Protein AF-0000000070459944 (afdb_homodimer)

Nearest PDB structures (foldseek):
  8xma-assembly1_A  TM=6.565E-01  e=1.559E-08  Homo sapiens
  8zsb-assembly1_B  TM=6.027E-01  e=1.308E-08  Homo sapiens
  8xm6-assembly1_A  TM=6.145E-01  e=8.648E-08  Homo sapiens
  8xn1-assembly1_A  TM=6.093E-01  e=4.592E-07  Homo sapiens
  8xn1-assembly1_B  TM=5.824E-01  e=7.445E-07  Homo sapiens

Sequence (886 aa):
MMVHDNHLFSQQREFSISLRTRTLSNNGYGNNHQNTKKEDYDPQKISRNAVVKAIAGNTFITAIKFAAYITSGSATLLAETCHSLIDSLNQGLLYLGIKQSAKTPDQKYQYGYGRARYFYSLVSALGIWWIGSFSVMYNGIQTLIHPPSHHTHPKITDIATGTEHHNVLVPTSDMIEKDSWSYMFLNSFLPDQMVTTMMCHYGLVTPIVLLISFVIDGGVLLSVIKDLREEKPKGMGIFQYMKSIQDPMVLAVLLEDLAACLGVVIAFAGIGMSVYTDNLIYDSVASLAIGGLLGLVSLSLIQLNRNYLIGRSIDSKMEAKIRDILMKRESIEAVYAIQSQWLSPTSFSVTIEVDFNGYYFCKVLKELGYEKEFIKKSKDVKELMKLLNWYTEDVTKAMEREIIDIEDDIRSHIPEATFIELEPSSSMTGFRIVEYMLSDSRKMMVHDNHLFSQQREFSISLRTRTLSNNGYGNNHQNTKKEDYDPQKISRNAVVKAIAGNTFITAIKFAAYITSGSATLLAETCHSLIDSLNQGLLYLGIKQSAKTPDQKYQYGYGRARYFYSLVSALGIWWIGSFSVMYNGIQTLIHPPSHHTHPKITDIATGTEHHNVLVPTSDMIEKDSWSYMFLNSFLPDQMVTTMMCHYGLVTPIVLLISFVIDGGVLLSVIKDLREEKPKGMGIFQYMKSIQDPMVLAVLLEDLAACLGVVIAFAGIGMSVYTDNLIYDSVASLAIGGLLGLVSLSLIQLNRNYLIGRSIDSKMEAKIRDILMKRESIEAVYAIQSQWLSPTSFSVTIEVDFNGYYFCKVLKELGYEKEFIKKSKDVKELMKLLNWYTEDVTKAMEREIIDIEDDIRSHIPEATFIELEPSSSMTGFRIVEYMLSDSRK

Foldseek 3Di:
DPPPVVVVVVPVVCVVVVVVPPVVPDPPPPPPPVCPVPVPPPVLVLLLVLLVLLLVLLVVLLVLLVVLCVVLVAPVSVVVSVVSVLSNVLSVLLNVLSVQQPDDADPVRNVGNQLSNLVSLLVSLVSLQVVPQPVLLVVLVCCLVCVPPPDDQPDPPVVPPPPPPVRPCLDDLVRPPCVDPLVVVVVVPDPNLLSSLCCNVPNSRVLVSLVSSLVSLVVSLVVSLVVQVVVDPPPDDSVRSLVVQLRLSSLLSNLVSVLSNVLSVLQCVQSSVCSVVVNNNSNSVSSNVSSVSSNVSSVVSNVSSVCQSVWHFDDPVLVVVLLVLQVPDPQFDDWDDKDKTASHSLAIEIETETATDLVVLVVVVVVVPLVVVCVVCVVPPVSNVVSVVVSVVVSVVSVVVVQVVSVVSSCVVRVRHPHYHYDYDDPPVPDDVVVVVVVVVVD/DVPPPVVVVVPVVCVVVVVVVPVVPDPPPPPPPVCPVPVPPPVLVLLLVLLVLLLVLLVVLLVLLVVLCVVLVAPVSVVVSVVSVLSNVLSVLLNVLSVQQPDDADPVRNVGNQLSNLVSLLVSLVSLQVVPQPVLLVVLVCCVVCVPPPDDQPDPPVVPDPDPPVRPCLDDLVRPPCPDPLVVVVVVPDPNLLSSLCCNVPNSSVLVSLVVSLVSLVVSLVVSLVVQVVVDPPPDDSVRSLVVQLRLSSLLSNLVSVLSNVLSVLQCVQSSVCSVVVNNNSNSVSSNVSSVSSNVSSVVSNVSSVCQSVWHFDDPVLVVVLLVLQVPDPQFDDKDDKDKTASHSLAIEIETETATDLVVLVVVVVVVPLVVVCVVCVVPPVSNVVSVVVSVVVSVVSVVVVQVVSVVSSCVVRVRHPHYHYDYDDPPVPDDVVVVVVVVVVD

Secondary structure (DSSP, 8-state):
--SGGGSHHHHHHHHHHHHHHHTTS-----------------HHHHHHHHHHHHHHHHHHHHHHHHHHHHHH--HHHHHHHHHHHHHHHHHHHHHHHHHHHTSPP-SS-TT-STTHHHHHHHHHHHHIIIIIIHHHHHHHHHHHHS---------GGGGGS-----------GGG--TTSHHHHHHHTTS-HHHHHHHHHHH-SHHHHHHHHHHHHHHHHHHHHHHHHHHHSPTT--HHHHHHH---HHHHHHHHHHHHHHHHHHHHHHHHHHHHHHT-THHHHHHHHHHHHHHHHHHHHHHHHHHHHHHTPPPPHHHHHHHHHHHHTSTTEEEEEEEEEEEEETTEEEEEEEEEE-HHHHHHHHIIIIIHHHHHHTTT-HHHHHHHHHHHHHHHHHHHHHHHHHHHHHHHHH-TTEEEEEEEE--S-TT--HHHHHHHHHH-/--SGGGSHHHHHHHHHHHHHHHTTS-----------------HHHHHHHHHHHHHHHHHHHHHHHHHHHHHH--HHHHHHHHHHHHHHHHHHHHHHHHHHHTSPP-SS-TT-STTHHHHHHHHHHHHIIIIIIIHHHHHHHHHHHS---------GGGGGS-----------GGG--TTSHHHHHHHTTS-HHHHHHHHHHH-SHHHHHHHHHHHHHHHHHHHHHHHHHHHSPTT--HHHHHHH---HHHHHHHHHHHHHHHHHHHHHHHHHHHHHHT-THHHHHHHHHHHHHHHHHHHHHHHHHHHHHHTPPPPHHHHHHHHHHHHTSTTEEEEEEEEEEEEETTEEEEEEEEEE-HHHHHHHHIIIIIHHHHHHTTT-HHHHHHHHHHHHHHHHHHHHHHHHHHHHHHHHH-TTEEEEEEEE--S-TT--HHHHHHHHHH-

Structure (mmCIF, N/CA/C/O backbone):
data_AF-0000000070459944-model_v1
#
loop_
_entity.id
_entity.type
_entity.pdbx_description
1 polymer 'Cation efflux protein cytoplasmic domain-containing protein'
#
loop_
_atom_site.group_PDB
_atom_site.id
_atom_site.type_symbol
_atom_site.label_atom_id
_atom_site.label_alt_id
_atom_site.label_comp_id
_atom_site.label_asym_id
_atom_site.label_entity_id
_atom_site.label_seq_id
_atom_site.pdbx_PDB_ins_code
_atom_site.Cartn_x
_atom_site.Cartn_y
_atom_site.Cartn_z
_atom_site.occupancy
_atom_site.B_iso_or_equiv
_atom_site.auth_seq_id
_atom_site.auth_comp_id
_atom_site.auth_asym_id
_atom_site.auth_atom_id
_atom_site.pdbx_PDB_model_num
ATOM 1 N N . MET A 1 1 ? -26.281 29.859 -16.625 1 19.86 1 MET A N 1
ATOM 2 C CA . MET A 1 1 ? -25.297 30.719 -16 1 19.86 1 MET A CA 1
ATOM 3 C C . MET A 1 1 ? -24.312 29.906 -15.172 1 19.86 1 MET A C 1
ATOM 5 O O . MET A 1 1 ? -23.484 30.453 -14.453 1 19.86 1 MET A O 1
ATOM 9 N N . MET A 1 2 ? -24.547 28.562 -15.016 1 21.14 2 MET A N 1
ATOM 10 C CA . MET A 1 2 ? -24 27.531 -14.141 1 21.14 2 MET A CA 1
ATOM 11 C C . MET A 1 2 ? -22.594 27.125 -14.594 1 21.14 2 MET A C 1
ATOM 13 O O . MET A 1 2 ? -21.922 26.359 -13.906 1 21.14 2 MET A O 1
ATOM 17 N N . VAL A 1 3 ? -22.297 27.281 -15.914 1 27.62 3 VAL A N 1
ATOM 18 C CA . VAL A 1 3 ? -21.125 26.734 -16.578 1 27.62 3 VAL A CA 1
ATOM 19 C C . VAL A 1 3 ? -19.875 27.5 -16.141 1 27.62 3 VAL A C 1
ATOM 21 O O . VAL A 1 3 ? -18.75 27.062 -16.375 1 27.62 3 VAL A O 1
ATOM 24 N N . HIS A 1 4 ? -20.078 28.766 -15.734 1 25.3 4 HIS A N 1
ATOM 25 C CA . HIS A 1 4 ? -18.906 29.641 -15.648 1 25.3 4 HIS A CA 1
ATOM 26 C C . HIS A 1 4 ? -18.062 29.312 -14.43 1 25.3 4 HIS A C 1
ATOM 28 O O . HIS A 1 4 ? -17.016 29.938 -14.211 1 25.3 4 HIS A O 1
ATOM 34 N N . ASP A 1 5 ? -18.641 28.641 -13.414 1 27.16 5 ASP A N 1
ATOM 35 C CA . ASP A 1 5 ? -17.969 28.609 -12.125 1 27.16 5 ASP A CA 1
ATOM 36 C C . ASP A 1 5 ? -16.812 27.594 -12.141 1 27.16 5 ASP A C 1
ATOM 38 O O . ASP A 1 5 ? -16.125 27.422 -11.133 1 27.16 5 ASP A O 1
ATOM 42 N N . ASN A 1 6 ? -16.766 26.797 -13.219 1 29.42 6 ASN A N 1
ATOM 43 C CA . ASN A 1 6 ? -15.773 25.734 -13.219 1 29.42 6 ASN A CA 1
ATOM 44 C C . ASN A 1 6 ? -14.367 26.266 -13.469 1 29.42 6 ASN A C 1
ATOM 46 O O . ASN A 1 6 ? -13.383 25.531 -13.359 1 29.42 6 ASN A O 1
ATOM 50 N N . HIS A 1 7 ? -14.273 27.5 -14.242 1 29.95 7 HIS A N 1
ATOM 51 C CA . HIS A 1 7 ? -12.969 27.938 -14.727 1 29.95 7 HIS A CA 1
ATOM 52 C C . HIS A 1 7 ? -12.102 28.469 -13.578 1 29.95 7 HIS A C 1
ATOM 54 O O . HIS A 1 7 ? -10.875 28.5 -13.688 1 29.95 7 HIS A O 1
ATOM 60 N N . LEU A 1 8 ? -12.766 29.156 -12.57 1 27.73 8 LEU A N 1
ATOM 61 C CA . LEU A 1 8 ? -11.953 29.844 -11.57 1 27.73 8 LEU A CA 1
ATOM 62 C C . LEU A 1 8 ? -11.164 28.844 -10.734 1 27.73 8 LEU A C 1
ATOM 64 O O . LEU A 1 8 ? -10.086 29.156 -10.227 1 27.73 8 LEU A O 1
ATOM 68 N N . PHE A 1 9 ? -11.734 27.641 -10.602 1 29.16 9 PHE A N 1
ATOM 69 C CA . PHE A 1 9 ? -11.047 26.688 -9.734 1 29.16 9 PHE A CA 1
ATOM 70 C C . PHE A 1 9 ? -9.781 26.156 -10.398 1 29.16 9 PHE A C 1
ATOM 72 O O . PHE A 1 9 ? -8.859 25.703 -9.711 1 29.16 9 PHE A O 1
ATOM 79 N N . SER A 1 10 ? -9.719 26.141 -11.75 1 31 10 SER A N 1
ATOM 80 C CA . SER A 1 10 ? -8.531 25.625 -12.422 1 31 10 SER A CA 1
ATOM 81 C C . SER A 1 10 ? -7.336 26.547 -12.234 1 31 10 SER A C 1
ATOM 83 O O . SER A 1 10 ? -6.207 26.078 -12.055 1 31 10 SER A O 1
ATOM 85 N N . GLN A 1 11 ? -7.527 27.906 -12.297 1 28.39 11 GLN A N 1
ATOM 86 C CA . GLN A 1 11 ? -6.41 28.844 -12.344 1 28.39 11 GLN A CA 1
ATOM 87 C C . GLN A 1 11 ? -5.707 28.938 -10.992 1 28.39 11 GLN A C 1
ATOM 89 O O . GLN A 1 11 ? -4.484 29.094 -10.93 1 28.39 11 GLN A O 1
ATOM 94 N N . GLN A 1 12 ? -6.477 28.891 -9.914 1 28.33 12 GLN A N 1
ATOM 95 C CA . GLN A 1 12 ? -5.863 29.25 -8.641 1 28.33 12 GLN A CA 1
ATOM 96 C C . GLN A 1 12 ? -4.949 28.125 -8.141 1 28.33 12 GLN A C 1
ATOM 98 O O . GLN A 1 12 ? -4.055 28.375 -7.332 1 28.33 12 GLN A O 1
ATOM 103 N N . ARG A 1 13 ? -5.156 26.875 -8.516 1 30.41 13 ARG A N 1
ATOM 104 C CA . ARG A 1 13 ? -4.246 25.828 -8.086 1 30.41 13 ARG A CA 1
ATOM 105 C C . ARG A 1 13 ? -2.904 25.938 -8.797 1 30.41 13 ARG A C 1
ATOM 107 O O . ARG A 1 13 ? -1.924 25.312 -8.383 1 30.41 13 ARG A O 1
ATOM 114 N N . GLU A 1 14 ? -2.854 26.547 -10.062 1 32.06 14 GLU A N 1
ATOM 115 C CA . GLU A 1 14 ? -1.56 26.781 -10.695 1 32.06 14 GLU A CA 1
ATOM 116 C C . GLU A 1 14 ? -0.684 27.703 -9.844 1 32.06 14 GLU A C 1
ATOM 118 O O . GLU A 1 14 ? 0.545 27.625 -9.914 1 32.06 14 GLU A O 1
ATOM 123 N N . PHE A 1 15 ? -1.312 28.578 -9.055 1 27.95 15 PHE A N 1
ATOM 124 C CA . PHE A 1 15 ? -0.529 29.594 -8.352 1 27.95 15 PHE A CA 1
ATOM 125 C C . PHE A 1 15 ? 0.264 28.969 -7.215 1 27.95 15 PHE A C 1
ATOM 127 O O . PHE A 1 15 ? 1.421 29.328 -6.984 1 27.95 15 PHE A O 1
ATOM 134 N N . SER A 1 16 ? -0.331 28.078 -6.43 1 31.31 16 SER A N 1
ATOM 135 C CA . SER A 1 16 ? 0.469 27.641 -5.297 1 31.31 16 SER A CA 1
ATOM 136 C C . SER A 1 16 ? 1.601 26.719 -5.742 1 31.31 16 SER A C 1
ATOM 138 O O . SER A 1 16 ? 2.67 26.703 -5.133 1 31.31 16 SER A O 1
ATOM 140 N N . ILE A 1 17 ? 1.419 25.859 -6.738 1 32.84 17 ILE A N 1
ATOM 141 C CA . ILE A 1 17 ? 2.551 25.109 -7.254 1 32.84 17 ILE A CA 1
ATOM 142 C C . ILE A 1 17 ? 3.479 26.031 -8.039 1 32.84 17 ILE A C 1
ATOM 144 O O . ILE A 1 17 ? 4.699 25.859 -8.016 1 32.84 17 ILE A O 1
ATOM 148 N N . SER A 1 18 ? 2.982 27.031 -8.742 1 31.36 18 SER A N 1
ATOM 149 C CA . SER A 1 18 ? 3.824 27.953 -9.5 1 31.36 18 SER A CA 1
ATOM 150 C C . SER A 1 18 ? 4.656 28.828 -8.57 1 31.36 18 SER A C 1
ATOM 152 O O . SER A 1 18 ? 5.691 29.375 -8.977 1 31.36 18 SER A O 1
ATOM 154 N N . LEU A 1 19 ? 4.141 29.219 -7.441 1 30.38 19 LEU A N 1
ATOM 155 C CA . LEU A 1 19 ? 5.004 30.016 -6.582 1 30.38 19 LEU A CA 1
ATOM 156 C C . LEU A 1 19 ? 6.242 29.234 -6.164 1 30.38 19 LEU A C 1
ATOM 158 O O . LEU A 1 19 ? 7.281 29.828 -5.863 1 30.38 19 LEU A O 1
ATOM 162 N N . ARG A 1 20 ? 6.125 27.922 -6.09 1 31.5 20 ARG A N 1
ATOM 163 C CA . ARG A 1 20 ? 7.32 27.172 -5.73 1 31.5 20 ARG A CA 1
ATOM 164 C C . ARG A 1 20 ? 8.367 27.234 -6.84 1 31.5 20 ARG A C 1
ATOM 166 O O . ARG A 1 20 ? 9.57 27.25 -6.566 1 31.5 20 ARG A O 1
ATOM 173 N N . THR A 1 21 ? 7.922 27.359 -8.102 1 31.36 21 THR A N 1
ATOM 174 C CA . THR A 1 21 ? 8.945 27.359 -9.141 1 31.36 21 THR A CA 1
ATOM 175 C C . THR A 1 21 ? 9.547 28.766 -9.297 1 31.36 21 THR A C 1
ATOM 177 O O . THR A 1 21 ? 10.633 28.906 -9.859 1 31.36 21 THR A O 1
ATOM 180 N N . ARG A 1 22 ? 8.852 29.844 -8.977 1 28.94 22 ARG A N 1
ATOM 181 C CA . ARG A 1 22 ? 9.406 31.109 -9.438 1 28.94 22 ARG A CA 1
ATOM 182 C C . ARG A 1 22 ? 10.656 31.484 -8.641 1 28.94 22 ARG A C 1
ATOM 184 O O . ARG A 1 22 ? 11.523 32.188 -9.141 1 28.94 22 ARG A O 1
ATOM 191 N N . THR A 1 23 ? 10.734 31.297 -7.367 1 30.59 23 THR A N 1
ATOM 192 C CA . THR A 1 23 ? 11.828 32 -6.711 1 30.59 23 THR A CA 1
ATOM 193 C C . THR A 1 23 ? 13.172 31.469 -7.168 1 30.59 23 THR A C 1
ATOM 195 O O . THR A 1 23 ? 14.219 32 -6.809 1 30.59 23 THR A O 1
ATOM 198 N N . LEU A 1 24 ? 13.266 30.312 -7.867 1 27.73 24 LEU A N 1
ATOM 199 C CA . LEU A 1 24 ? 14.625 29.891 -8.172 1 27.73 24 LEU A CA 1
ATOM 200 C C . LEU A 1 24 ? 15.203 30.719 -9.32 1 27.73 24 LEU A C 1
ATOM 202 O O . LEU A 1 24 ? 16.344 30.5 -9.727 1 27.73 24 LEU A O 1
ATOM 206 N N . SER A 1 25 ? 14.422 31.5 -10.117 1 25.2 25 SER A N 1
ATOM 207 C CA . SER A 1 25 ? 15.062 31.891 -11.367 1 25.2 25 SER A CA 1
ATOM 208 C C . SER A 1 25 ? 16.047 33.031 -11.148 1 25.2 25 SER A C 1
ATOM 210 O O . SER A 1 25 ? 17.094 33.094 -11.812 1 25.2 25 SER A O 1
ATOM 212 N N . ASN A 1 26 ? 15.758 34.188 -10.5 1 23.97 26 ASN A N 1
ATOM 213 C CA . ASN A 1 26 ? 16.312 35.406 -11.047 1 23.97 26 ASN A CA 1
ATOM 214 C C . ASN A 1 26 ? 17.75 35.625 -10.586 1 23.97 26 ASN A C 1
ATOM 216 O O . ASN A 1 26 ? 18.375 36.656 -10.93 1 23.97 26 ASN A O 1
ATOM 220 N N . ASN A 1 27 ? 18.188 35.438 -9.367 1 24.12 27 ASN A N 1
ATOM 221 C CA . ASN A 1 27 ? 19.375 36.219 -9.07 1 24.12 27 ASN A CA 1
ATOM 222 C C . ASN A 1 27 ? 20.578 35.781 -9.898 1 24.12 27 ASN A C 1
ATOM 224 O O . ASN A 1 27 ? 21.047 34.656 -9.734 1 24.12 27 ASN A O 1
ATOM 228 N N . GLY A 1 28 ? 20.766 36.25 -11.172 1 24.28 28 GLY A N 1
ATOM 229 C CA . GLY A 1 28 ? 21.828 36.188 -12.148 1 24.28 28 GLY A CA 1
ATOM 230 C C . GLY A 1 28 ? 23.172 36.656 -11.609 1 24.28 28 GLY A C 1
ATOM 231 O O . GLY A 1 28 ? 24.078 36.969 -12.383 1 24.28 28 GLY A O 1
ATOM 232 N N . TYR A 1 29 ? 23.422 37.125 -10.383 1 26.8 29 TYR A N 1
ATOM 233 C CA . TYR A 1 29 ? 24.812 37.562 -10.266 1 26.8 29 TYR A CA 1
ATOM 234 C C . TYR A 1 29 ? 25.766 36.469 -10.703 1 26.8 29 TYR A C 1
ATOM 236 O O . TYR A 1 29 ? 25.531 35.281 -10.43 1 26.8 29 TYR A O 1
ATOM 244 N N . GLY A 1 30 ? 26.625 36.75 -11.789 1 26.31 30 GLY A N 1
ATOM 245 C CA . GLY A 1 30 ? 27.656 36.094 -12.586 1 26.31 30 GLY A CA 1
ATOM 246 C C . GLY A 1 30 ? 28.766 35.469 -11.742 1 26.31 30 GLY A C 1
ATOM 247 O O . GLY A 1 30 ? 29.844 35.188 -12.25 1 26.31 30 GLY A O 1
ATOM 248 N N . ASN A 1 31 ? 28.891 35.688 -10.414 1 25.23 31 ASN A N 1
ATOM 249 C CA . ASN A 1 31 ? 30.172 35.156 -9.984 1 25.23 31 ASN A CA 1
ATOM 250 C C . ASN A 1 31 ? 30.344 33.719 -10.438 1 25.23 31 ASN A C 1
ATOM 252 O O . ASN A 1 31 ? 29.375 32.938 -10.453 1 25.23 31 ASN A O 1
ATOM 256 N N . ASN A 1 32 ? 31.344 33.469 -11.336 1 26.55 32 ASN A N 1
ATOM 257 C CA . ASN A 1 32 ? 31.969 32.281 -11.914 1 26.55 32 ASN A CA 1
ATOM 258 C C . ASN A 1 32 ? 32.156 31.172 -10.883 1 26.55 32 ASN A C 1
ATOM 260 O O . ASN A 1 32 ? 33.25 30.922 -10.414 1 26.55 32 ASN A O 1
ATOM 264 N N . HIS A 1 33 ? 31.703 31.344 -9.648 1 26.98 33 HIS A N 1
ATOM 265 C CA . HIS A 1 33 ? 32.094 30.125 -8.922 1 26.98 33 HIS A CA 1
ATOM 266 C C . HIS A 1 33 ? 31.719 28.875 -9.711 1 26.98 33 HIS A C 1
ATOM 268 O O . HIS A 1 33 ? 30.672 28.844 -10.383 1 26.98 33 HIS A O 1
ATOM 274 N N . GLN A 1 34 ? 32.812 28.188 -10.203 1 27.5 34 GLN A N 1
ATOM 275 C CA . GLN A 1 34 ? 32.75 26.828 -10.742 1 27.5 34 GLN A CA 1
ATOM 276 C C . GLN A 1 34 ? 31.609 26.031 -10.109 1 27.5 34 GLN A C 1
ATOM 278 O O . GLN A 1 34 ? 31.578 25.844 -8.898 1 27.5 34 GLN A O 1
ATOM 283 N N . ASN A 1 35 ? 30.469 26.328 -10.523 1 28.33 35 ASN A N 1
ATOM 284 C CA . ASN A 1 35 ? 29.281 25.5 -10.297 1 28.33 35 ASN A CA 1
ATOM 285 C C . ASN A 1 35 ? 29.641 24.016 -10.367 1 28.33 35 ASN A C 1
ATOM 287 O O . ASN A 1 35 ? 29.734 23.438 -11.453 1 28.33 35 ASN A O 1
ATOM 291 N N . THR A 1 36 ? 30.797 23.641 -9.672 1 28.89 36 THR A N 1
ATOM 292 C CA . THR A 1 36 ? 30.828 22.188 -9.555 1 28.89 36 THR A CA 1
ATOM 293 C C . THR A 1 36 ? 29.422 21.609 -9.43 1 28.89 36 THR A C 1
ATOM 295 O O . THR A 1 36 ? 28.688 21.953 -8.508 1 28.89 36 THR A O 1
ATOM 298 N N . LYS A 1 37 ? 28.875 21.531 -10.5 1 31.86 37 LYS A N 1
ATOM 299 C CA . LYS A 1 37 ? 27.641 20.781 -10.648 1 31.86 37 LYS A CA 1
ATOM 300 C C . LYS A 1 37 ? 27.516 19.688 -9.602 1 31.86 37 LYS A C 1
ATOM 302 O O . LYS A 1 37 ? 28.141 18.625 -9.727 1 31.86 37 LYS A O 1
ATOM 307 N N . LYS A 1 38 ? 27.688 20.016 -8.336 1 33.84 38 LYS A N 1
ATOM 308 C CA . LYS A 1 38 ? 27.234 18.953 -7.438 1 33.84 38 LYS A CA 1
ATOM 309 C C . LYS A 1 38 ? 26.109 18.141 -8.062 1 33.84 38 LYS A C 1
ATOM 311 O O . LYS A 1 38 ? 25.031 18.688 -8.352 1 33.84 38 LYS A O 1
ATOM 316 N N . GLU A 1 39 ? 26.375 17.281 -8.922 1 38.75 39 GLU A N 1
ATOM 317 C CA . GLU A 1 39 ? 25.438 16.297 -9.453 1 38.75 39 GLU A CA 1
ATOM 318 C C . GLU A 1 39 ? 24.375 15.922 -8.422 1 38.75 39 GLU A C 1
ATOM 320 O O . GLU A 1 39 ? 24.688 15.398 -7.355 1 38.75 39 GLU A O 1
ATOM 325 N N . ASP A 1 40 ? 23.375 16.703 -8.188 1 41.5 40 ASP A N 1
ATOM 326 C CA . ASP A 1 40 ? 22.203 16.594 -7.336 1 41.5 40 ASP A CA 1
ATOM 327 C C . ASP A 1 40 ? 21.781 15.125 -7.168 1 41.5 40 ASP A C 1
ATOM 329 O O . ASP A 1 40 ? 21.719 14.375 -8.141 1 41.5 40 ASP A O 1
ATOM 333 N N . TYR A 1 41 ? 22.188 14.523 -6.16 1 48.19 41 TYR A N 1
ATOM 334 C CA . TYR A 1 41 ? 21.719 13.219 -5.699 1 48.19 41 TYR A CA 1
ATOM 335 C C . TYR A 1 41 ? 20.266 12.992 -6.07 1 48.19 41 TYR A C 1
ATOM 337 O O . TYR A 1 41 ? 19.375 13.711 -5.602 1 48.19 41 TYR A O 1
ATOM 345 N N . ASP A 1 42 ? 20.016 12.586 -7.336 1 61.69 42 ASP A N 1
ATOM 346 C CA . ASP A 1 42 ? 18.625 12.234 -7.676 1 61.69 42 ASP A CA 1
ATOM 347 C C . ASP A 1 42 ? 18.359 10.766 -7.391 1 61.69 42 ASP A C 1
ATOM 349 O O . ASP A 1 42 ? 18.719 9.891 -8.188 1 61.69 42 ASP A O 1
ATOM 353 N N . PRO A 1 43 ? 18.031 10.477 -6.184 1 64.25 43 PRO A N 1
ATOM 354 C CA . PRO A 1 43 ? 17.734 9.094 -5.816 1 64.25 43 PRO A CA 1
ATOM 355 C C . PRO A 1 43 ? 16.875 8.375 -6.855 1 64.25 43 PRO A C 1
ATOM 357 O O . PRO A 1 43 ? 16.984 7.164 -7.031 1 64.25 43 PRO A O 1
ATOM 360 N N . GLN A 1 44 ? 16.219 9.109 -7.625 1 75.38 44 GLN A N 1
ATOM 361 C CA . GLN A 1 44 ? 15.383 8.492 -8.656 1 75.38 44 GLN A CA 1
ATOM 362 C C . GLN A 1 44 ? 16.234 7.984 -9.812 1 75.38 44 GLN A C 1
ATOM 364 O O . GLN A 1 44 ? 15.898 6.98 -10.445 1 75.38 44 GLN A O 1
ATOM 369 N N . LYS A 1 45 ? 17.406 8.609 -9.953 1 80.62 45 LYS A N 1
ATOM 370 C CA . LYS A 1 45 ? 18.281 8.234 -11.055 1 80.62 45 LYS A CA 1
ATOM 371 C C . LYS A 1 45 ? 19 6.914 -10.758 1 80.62 45 LYS A C 1
ATOM 373 O O . LYS A 1 45 ? 19.156 6.078 -11.648 1 80.62 45 LYS A O 1
ATOM 378 N N . ILE A 1 46 ? 19.312 6.699 -9.594 1 81.69 46 ILE A N 1
ATOM 379 C CA . ILE A 1 46 ? 20.016 5.48 -9.203 1 81.69 46 ILE A CA 1
ATOM 380 C C . ILE A 1 46 ? 19.078 4.277 -9.375 1 81.69 46 ILE A C 1
ATOM 382 O O . ILE A 1 46 ? 19.5 3.244 -9.906 1 81.69 46 ILE A O 1
ATOM 386 N N . SER A 1 47 ? 17.891 4.426 -8.945 1 88.69 47 SER A N 1
ATOM 387 C CA . SER A 1 47 ? 16.922 3.346 -9.07 1 88.69 47 SER A CA 1
ATOM 388 C C . SER A 1 47 ? 16.625 3.029 -10.531 1 88.69 47 SER A C 1
ATOM 390 O O . SER A 1 47 ? 16.609 1.861 -10.93 1 88.69 47 SER A O 1
ATOM 392 N N . ARG A 1 48 ? 16.484 4.055 -11.281 1 91.44 48 ARG A N 1
ATOM 393 C CA . ARG A 1 48 ? 16.203 3.873 -12.695 1 91.44 48 ARG A CA 1
ATOM 394 C C . ARG A 1 48 ? 17.375 3.186 -13.406 1 91.44 48 ARG A C 1
ATOM 396 O O . ARG A 1 48 ? 17.172 2.252 -14.188 1 91.44 48 ARG A O 1
ATOM 403 N N . ASN A 1 49 ? 18.531 3.574 -13.141 1 92.38 49 ASN A N 1
ATOM 404 C CA . ASN A 1 49 ? 19.719 2.988 -13.758 1 92.38 49 ASN A CA 1
ATOM 405 C C . ASN A 1 49 ? 19.875 1.517 -13.391 1 92.38 49 ASN A C 1
ATOM 407 O O . ASN A 1 49 ? 20.203 0.688 -14.242 1 92.38 49 ASN A O 1
ATOM 411 N N . ALA A 1 50 ? 19.719 1.283 -12.148 1 92.81 50 ALA A N 1
ATOM 412 C CA . ALA A 1 50 ? 19.828 -0.097 -11.68 1 92.81 50 ALA A CA 1
ATOM 413 C C . ALA A 1 50 ? 18.828 -1.003 -12.398 1 92.81 50 ALA A C 1
ATOM 415 O O . ALA A 1 50 ? 19.188 -2.076 -12.883 1 92.81 50 ALA A O 1
ATOM 416 N N . VAL A 1 51 ? 17.609 -0.572 -12.539 1 94.81 51 VAL A N 1
ATOM 417 C CA . VAL A 1 51 ? 16.547 -1.375 -13.133 1 94.81 51 VAL A CA 1
ATOM 418 C C . VAL A 1 51 ? 16.781 -1.521 -14.633 1 94.81 51 VAL A C 1
ATOM 420 O O . VAL A 1 51 ? 16.594 -2.6 -15.195 1 94.81 51 VAL A O 1
ATOM 423 N N . VAL A 1 52 ? 17.25 -0.503 -15.25 1 95.44 52 VAL A N 1
ATOM 424 C CA . VAL A 1 52 ? 17.5 -0.543 -16.688 1 95.44 52 VAL A CA 1
ATOM 425 C C . VAL A 1 52 ? 18.641 -1.514 -16.984 1 95.44 52 VAL A C 1
ATOM 427 O O . VAL A 1 52 ? 18.562 -2.287 -17.953 1 95.44 52 VAL A O 1
ATOM 430 N N . LYS A 1 53 ? 19.656 -1.448 -16.234 1 95 53 LYS A N 1
ATOM 431 C CA . LYS A 1 53 ? 20.75 -2.404 -16.375 1 95 53 LYS A CA 1
ATOM 432 C C . LYS A 1 53 ? 20.266 -3.836 -16.203 1 95 53 LYS A C 1
ATOM 434 O O . LYS A 1 53 ? 20.656 -4.734 -16.953 1 95 53 LYS A O 1
ATOM 439 N N . ALA A 1 54 ? 19.453 -3.996 -15.211 1 94.69 54 ALA A N 1
ATOM 440 C CA . ALA A 1 54 ? 18.906 -5.32 -14.938 1 94.69 54 ALA A CA 1
ATOM 441 C C . ALA A 1 54 ? 18.031 -5.801 -16.094 1 94.69 54 ALA A C 1
ATOM 443 O O . ALA A 1 54 ? 18.094 -6.977 -16.469 1 94.69 54 ALA A O 1
ATOM 444 N N . ILE A 1 55 ? 17.234 -4.918 -16.656 1 95 55 ILE A N 1
ATOM 445 C CA . ILE A 1 55 ? 16.391 -5.262 -17.797 1 95 55 ILE A CA 1
ATOM 446 C C . ILE A 1 55 ? 17.266 -5.668 -18.984 1 95 55 ILE A C 1
ATOM 448 O O . ILE A 1 55 ? 17 -6.672 -19.656 1 95 55 ILE A O 1
ATOM 452 N N . ALA A 1 56 ? 18.266 -4.934 -19.234 1 95.06 56 ALA A N 1
ATOM 453 C CA . ALA A 1 56 ? 19.172 -5.23 -20.344 1 95.06 56 ALA A CA 1
ATOM 454 C C . ALA A 1 56 ? 19.844 -6.598 -20.156 1 95.06 56 ALA A C 1
ATOM 456 O O . ALA A 1 56 ? 19.875 -7.402 -21.078 1 95.06 56 ALA A O 1
ATOM 457 N N . GLY A 1 57 ? 20.359 -6.766 -19 1 94.38 57 GLY A N 1
ATOM 458 C CA . GLY A 1 57 ? 21 -8.047 -18.719 1 94.38 57 GLY A CA 1
ATOM 459 C C . GLY A 1 57 ? 20.047 -9.219 -18.859 1 94.38 57 GLY A C 1
ATOM 460 O O . GLY A 1 57 ? 20.375 -10.203 -19.531 1 94.38 57 GLY A O 1
ATOM 461 N N . ASN A 1 58 ? 18.859 -9.125 -18.297 1 93.56 58 ASN A N 1
ATOM 462 C CA . ASN A 1 58 ? 17.891 -10.211 -18.328 1 93.56 58 ASN A CA 1
ATOM 463 C C . ASN A 1 58 ? 17.375 -10.445 -19.75 1 93.56 58 ASN A C 1
ATOM 465 O O . ASN A 1 58 ? 17.078 -11.578 -20.125 1 93.56 58 ASN A O 1
ATOM 469 N N . THR A 1 59 ? 17.203 -9.422 -20.438 1 93.69 59 THR A N 1
ATOM 470 C CA . THR A 1 59 ? 16.766 -9.555 -21.828 1 93.69 59 THR A CA 1
ATOM 471 C C . THR A 1 59 ? 17.812 -10.281 -22.656 1 93.69 59 THR A C 1
ATOM 473 O O . THR A 1 59 ? 17.469 -11.133 -23.484 1 93.69 59 THR A O 1
ATOM 476 N N . PHE A 1 60 ? 19.047 -9.93 -22.438 1 94.06 60 PHE A N 1
ATOM 477 C CA . PHE A 1 60 ? 20.125 -10.594 -23.156 1 94.06 60 PHE A CA 1
ATOM 478 C C . PHE A 1 60 ? 20.188 -12.078 -22.797 1 94.06 60 PHE A C 1
ATOM 480 O O . PHE A 1 60 ? 20.344 -12.922 -23.688 1 94.06 60 PHE A O 1
ATOM 487 N N . ILE A 1 61 ? 20.031 -12.359 -21.578 1 92.38 61 ILE A N 1
ATOM 488 C CA . ILE A 1 61 ? 20.047 -13.75 -21.125 1 92.38 61 ILE A CA 1
ATOM 489 C C . ILE A 1 61 ? 18.891 -14.516 -21.766 1 92.38 61 ILE A C 1
ATOM 491 O O . ILE A 1 61 ? 19.062 -15.633 -22.25 1 92.38 61 ILE A O 1
ATOM 495 N N . THR A 1 62 ? 17.75 -13.914 -21.734 1 92.94 62 THR A N 1
ATOM 496 C CA . THR A 1 62 ? 16.578 -14.539 -22.328 1 92.94 62 THR A CA 1
ATOM 497 C C . THR A 1 62 ? 16.797 -14.82 -23.812 1 92.94 62 THR A C 1
ATOM 499 O O . THR A 1 62 ? 16.438 -15.891 -24.312 1 92.94 62 THR A O 1
ATOM 502 N N . ALA A 1 63 ? 17.422 -13.938 -24.484 1 92.88 63 ALA A N 1
ATOM 503 C CA . ALA A 1 63 ? 17.703 -14.094 -25.906 1 92.88 63 ALA A CA 1
ATOM 504 C C . ALA A 1 63 ? 18.672 -15.242 -26.156 1 92.88 63 ALA A C 1
ATOM 506 O O . ALA A 1 63 ? 18.484 -16.031 -27.078 1 92.88 63 ALA A O 1
ATOM 507 N N . ILE A 1 64 ? 19.641 -15.328 -25.359 1 90.31 64 ILE A N 1
ATOM 508 C CA . ILE A 1 64 ? 20.656 -16.375 -25.5 1 90.31 64 ILE A CA 1
ATOM 509 C C . ILE A 1 64 ? 20.031 -17.734 -25.219 1 90.31 64 ILE A C 1
ATOM 511 O O . ILE A 1 64 ? 20.25 -18.703 -25.969 1 90.31 64 ILE A O 1
ATOM 515 N N . LYS A 1 65 ? 19.25 -17.797 -24.156 1 86.69 65 LYS A N 1
ATOM 516 C CA . LYS A 1 65 ? 18.578 -19.047 -23.828 1 86.69 65 LYS A CA 1
ATOM 517 C C . LYS A 1 65 ? 17.594 -19.453 -24.922 1 86.69 65 LYS A C 1
ATOM 519 O O . LYS A 1 65 ? 17.438 -20.641 -25.219 1 86.69 65 LYS A O 1
ATOM 524 N N . PHE A 1 66 ? 16.953 -18.453 -25.438 1 90.06 66 PHE A N 1
ATOM 525 C CA . PHE A 1 66 ? 16.016 -18.719 -26.516 1 90.06 66 PHE A CA 1
ATOM 526 C C . PHE A 1 66 ? 16.734 -19.234 -27.75 1 90.06 66 PHE A C 1
ATOM 528 O O . PHE A 1 66 ? 16.25 -20.172 -28.391 1 90.06 66 PHE A O 1
ATOM 535 N N . ALA A 1 67 ? 17.844 -18.688 -28.109 1 87.75 67 ALA A N 1
ATOM 536 C CA . ALA A 1 67 ? 18.656 -19.141 -29.234 1 87.75 67 ALA A CA 1
ATOM 537 C C . ALA A 1 67 ? 19.141 -20.562 -29 1 87.75 67 ALA A C 1
ATOM 539 O O . ALA A 1 67 ? 19.141 -21.391 -29.922 1 87.75 67 ALA A O 1
ATOM 540 N N . ALA A 1 68 ? 19.562 -20.797 -27.766 1 81.69 68 ALA A N 1
ATOM 541 C CA . ALA A 1 68 ? 20.031 -22.141 -27.438 1 81.69 68 ALA A CA 1
ATOM 542 C C . ALA A 1 68 ? 18.891 -23.156 -27.547 1 81.69 68 ALA A C 1
ATOM 544 O O . ALA A 1 68 ? 19.109 -24.297 -27.969 1 81.69 68 ALA A O 1
ATOM 545 N N . TYR A 1 69 ? 17.688 -22.797 -27.172 1 82.81 69 TYR A N 1
ATOM 546 C CA . TYR A 1 69 ? 16.516 -23.656 -27.281 1 82.81 69 TYR A CA 1
ATOM 547 C C . TYR A 1 69 ? 16.203 -23.984 -28.734 1 82.81 69 TYR A C 1
ATOM 549 O O . TYR A 1 69 ? 15.914 -25.141 -29.062 1 82.81 69 TYR A O 1
ATOM 557 N N . ILE A 1 70 ? 16.281 -22.984 -29.641 1 82.94 70 ILE A N 1
ATOM 558 C CA . ILE A 1 70 ? 15.945 -23.172 -31.047 1 82.94 70 ILE A CA 1
ATOM 559 C C . ILE A 1 70 ? 16.953 -24.125 -31.688 1 82.94 70 ILE A C 1
ATOM 561 O O . ILE A 1 70 ? 16.594 -24.938 -32.562 1 82.94 70 ILE A O 1
ATOM 565 N N . THR A 1 71 ? 18.125 -24.109 -31.203 1 75.69 71 THR A N 1
ATOM 566 C CA . THR A 1 71 ? 19.172 -24.938 -31.797 1 75.69 71 THR A CA 1
ATOM 567 C C . THR A 1 71 ? 19.172 -26.328 -31.203 1 75.69 71 THR A C 1
ATOM 569 O O . THR A 1 71 ? 19.422 -27.312 -31.906 1 75.69 71 THR A O 1
ATOM 572 N N . SER A 1 72 ? 18.812 -26.391 -29.953 1 69.31 72 SER A N 1
ATOM 573 C CA . SER A 1 72 ? 18.906 -27.688 -29.281 1 69.31 72 SER A CA 1
ATOM 574 C C . SER A 1 72 ? 17.562 -28.391 -29.281 1 69.31 72 SER A C 1
ATOM 576 O O . SER A 1 72 ? 17.5 -29.625 -29.203 1 69.31 72 SER A O 1
ATOM 578 N N . GLY A 1 73 ? 16.453 -27.609 -29.266 1 65.12 73 GLY A N 1
ATOM 579 C CA . GLY A 1 73 ? 15.125 -28.188 -29.172 1 65.12 73 GLY A CA 1
ATOM 580 C C . GLY A 1 73 ? 14.836 -28.828 -27.828 1 65.12 73 GLY A C 1
ATOM 581 O O . GLY A 1 73 ? 13.906 -29.625 -27.703 1 65.12 73 GLY A O 1
ATOM 582 N N . SER A 1 74 ? 15.656 -28.609 -26.859 1 66.94 74 SER A N 1
ATOM 583 C CA . SER A 1 74 ? 15.539 -29.234 -25.547 1 66.94 74 SER A CA 1
ATOM 584 C C . SER A 1 74 ? 14.406 -28.594 -24.734 1 66.94 74 SER A C 1
ATOM 586 O O . SER A 1 74 ? 14.305 -27.375 -24.656 1 66.94 74 SER A O 1
ATOM 588 N N . ALA A 1 75 ? 13.523 -29.453 -24.188 1 65.81 75 ALA A N 1
ATOM 589 C CA . ALA A 1 75 ? 12.438 -28.984 -23.328 1 65.81 75 ALA A CA 1
ATOM 590 C C . ALA A 1 75 ? 12.977 -28.281 -22.094 1 65.81 75 ALA A C 1
ATOM 592 O O . ALA A 1 75 ? 12.359 -27.328 -21.594 1 65.81 75 ALA A O 1
ATOM 593 N N . THR A 1 76 ? 14.039 -28.781 -21.688 1 68.12 76 THR A N 1
ATOM 594 C CA . THR A 1 76 ? 14.672 -28.156 -20.531 1 68.12 76 THR A CA 1
ATOM 595 C C . THR A 1 76 ? 15.078 -26.719 -20.828 1 68.12 76 THR A C 1
ATOM 597 O O . THR A 1 76 ? 14.867 -25.828 -20.016 1 68.12 76 THR A O 1
ATOM 600 N N . LEU A 1 77 ? 15.594 -26.547 -22.016 1 75 77 LEU A N 1
ATOM 601 C CA . LEU A 1 77 ? 16.031 -25.219 -22.391 1 75 77 LEU A CA 1
ATOM 602 C C . LEU A 1 77 ? 14.836 -24.297 -22.609 1 75 77 LEU A C 1
ATOM 604 O O . LEU A 1 77 ? 14.914 -23.094 -22.359 1 75 77 LEU A O 1
ATOM 608 N N . LEU A 1 78 ? 13.789 -24.781 -23.047 1 77.94 78 LEU A N 1
ATOM 609 C CA . LEU A 1 78 ? 12.578 -23.984 -23.141 1 77.94 78 LEU A CA 1
ATOM 610 C C . LEU A 1 78 ? 12.125 -23.516 -21.766 1 77.94 78 LEU A C 1
ATOM 612 O O . LEU A 1 78 ? 11.766 -22.344 -21.594 1 77.94 78 LEU A O 1
ATOM 616 N N . ALA A 1 79 ? 12.125 -24.453 -20.797 1 74.56 79 ALA A N 1
ATOM 617 C CA . ALA A 1 79 ? 11.758 -24.109 -19.438 1 74.56 79 ALA A CA 1
ATOM 618 C C . ALA A 1 79 ? 12.664 -23 -18.891 1 74.56 79 ALA A C 1
ATOM 620 O O . ALA A 1 79 ? 12.188 -22.062 -18.234 1 74.56 79 ALA A O 1
ATOM 621 N N . GLU A 1 80 ? 13.867 -23.109 -19.203 1 76.62 80 GLU A N 1
ATOM 622 C CA . GLU A 1 80 ? 14.836 -22.109 -18.766 1 76.62 80 GLU A CA 1
ATOM 623 C C . GLU A 1 80 ? 14.578 -20.766 -19.438 1 76.62 80 GLU A C 1
ATOM 625 O O . GLU A 1 80 ? 14.734 -19.719 -18.812 1 76.62 80 GLU A O 1
ATOM 630 N N . THR A 1 81 ? 14.297 -20.844 -20.656 1 84.12 81 THR A N 1
ATOM 631 C CA . THR A 1 81 ? 13.969 -19.625 -21.375 1 84.12 81 THR A CA 1
ATOM 632 C C . THR A 1 81 ? 12.734 -18.953 -20.781 1 84.12 81 THR A C 1
ATOM 634 O O . THR A 1 81 ? 12.719 -17.734 -20.609 1 84.12 81 THR A O 1
ATOM 637 N N . CYS A 1 82 ? 11.75 -19.719 -20.422 1 80.06 82 CYS A N 1
ATOM 638 C CA . CYS A 1 82 ? 10.539 -19.188 -19.812 1 80.06 82 CYS A CA 1
ATOM 639 C C . CYS A 1 82 ? 10.852 -18.547 -18.469 1 80.06 82 CYS A C 1
ATOM 641 O O . CYS A 1 82 ? 10.328 -17.469 -18.156 1 80.06 82 CYS A O 1
ATOM 643 N N . HIS A 1 83 ? 11.641 -19.203 -17.797 1 78.5 83 HIS A N 1
ATOM 644 C CA . HIS A 1 83 ? 12.047 -18.656 -16.516 1 78.5 83 HIS A CA 1
ATOM 645 C C . HIS A 1 83 ? 12.734 -17.312 -16.672 1 78.5 83 HIS A C 1
ATOM 647 O O . HIS A 1 83 ? 12.406 -16.359 -15.961 1 78.5 83 HIS A O 1
ATOM 653 N N . SER A 1 84 ? 13.633 -17.234 -17.594 1 88.25 84 SER A N 1
ATOM 654 C CA . SER A 1 84 ? 14.344 -15.992 -17.844 1 88.25 84 SER A CA 1
ATOM 655 C C . SER A 1 84 ? 13.398 -14.914 -18.375 1 88.25 84 SER A C 1
ATOM 657 O O . SER A 1 84 ? 13.57 -13.727 -18.078 1 88.25 84 SER A O 1
ATOM 659 N N . LEU A 1 85 ? 12.477 -15.312 -19.141 1 87.31 85 LEU A N 1
ATOM 660 C CA . LEU A 1 85 ? 11.477 -14.367 -19.609 1 87.31 85 LEU A CA 1
ATOM 661 C C . LEU A 1 85 ? 10.68 -13.781 -18.453 1 87.31 85 LEU A C 1
ATOM 663 O O . LEU A 1 85 ? 10.391 -12.586 -18.422 1 87.31 85 LEU A O 1
ATOM 667 N N . ILE A 1 86 ? 10.383 -14.586 -17.562 1 85.12 86 ILE A N 1
ATOM 668 C CA . ILE A 1 86 ? 9.641 -14.164 -16.375 1 85.12 86 ILE A CA 1
ATOM 669 C C . ILE A 1 86 ? 10.484 -13.18 -15.57 1 85.12 86 ILE A C 1
ATOM 671 O O . ILE A 1 86 ? 9.969 -12.164 -15.086 1 85.12 86 ILE A O 1
ATOM 675 N N . ASP A 1 87 ? 11.727 -13.438 -15.477 1 87.69 87 ASP A N 1
ATOM 676 C CA . ASP A 1 87 ? 12.633 -12.508 -14.812 1 87.69 87 ASP A CA 1
ATOM 677 C C . ASP A 1 87 ? 12.641 -11.148 -15.516 1 87.69 87 ASP A C 1
ATOM 679 O O . ASP A 1 87 ? 12.609 -10.102 -14.859 1 87.69 87 ASP A O 1
ATOM 683 N N . SER A 1 88 ? 12.68 -11.258 -16.781 1 90.5 88 SER A N 1
ATOM 684 C CA . SER A 1 88 ? 12.656 -10.031 -17.562 1 90.5 88 SER A CA 1
ATOM 685 C C . SER A 1 88 ? 11.352 -9.266 -17.359 1 90.5 88 SER A C 1
ATOM 687 O O . SER A 1 88 ? 11.367 -8.039 -17.234 1 90.5 88 SER A O 1
ATOM 689 N N . LEU A 1 89 ? 10.281 -9.953 -17.297 1 89.06 89 LEU A N 1
ATOM 690 C CA . LEU A 1 89 ? 8.984 -9.328 -17.062 1 89.06 89 LEU A CA 1
ATOM 691 C C . LEU A 1 89 ? 8.93 -8.695 -15.68 1 89.06 89 LEU A C 1
ATOM 693 O O . LEU A 1 89 ? 8.344 -7.629 -15.492 1 89.06 89 LEU A O 1
ATOM 697 N N . ASN A 1 90 ? 9.57 -9.336 -14.797 1 91.44 90 ASN A N 1
ATOM 698 C CA . ASN A 1 90 ? 9.625 -8.812 -13.43 1 91.44 90 ASN A CA 1
ATOM 699 C C . ASN A 1 90 ? 10.375 -7.484 -13.375 1 91.44 90 ASN A C 1
ATOM 701 O O . ASN A 1 90 ? 9.961 -6.562 -12.672 1 91.44 90 ASN A O 1
ATOM 705 N N . GLN A 1 91 ? 11.453 -7.461 -14.109 1 93.25 91 GLN A N 1
ATOM 706 C CA . GLN A 1 91 ? 12.18 -6.195 -14.18 1 93.25 91 GLN A CA 1
ATOM 707 C C . GLN A 1 91 ? 11.352 -5.121 -14.883 1 93.25 91 GLN A C 1
ATOM 709 O O . GLN A 1 91 ? 11.438 -3.941 -14.539 1 93.25 91 GLN A O 1
ATOM 714 N N . GLY A 1 92 ? 10.594 -5.543 -15.812 1 94.81 92 GLY A N 1
ATOM 715 C CA . GLY A 1 92 ? 9.672 -4.625 -16.453 1 94.81 92 GLY A CA 1
ATOM 716 C C . GLY A 1 92 ? 8.656 -4.027 -15.5 1 94.81 92 GLY A C 1
ATOM 717 O O . GLY A 1 92 ? 8.336 -2.842 -15.602 1 94.81 92 GLY A O 1
ATOM 718 N N . LEU A 1 93 ? 8.242 -4.801 -14.586 1 95.38 93 LEU A N 1
ATOM 719 C CA . LEU A 1 93 ? 7.301 -4.332 -13.578 1 95.38 93 LEU A CA 1
ATOM 720 C C . LEU A 1 93 ? 7.949 -3.279 -12.68 1 95.38 93 LEU A C 1
ATOM 722 O O . LEU A 1 93 ? 7.312 -2.283 -12.328 1 95.38 93 LEU A O 1
ATOM 726 N N . LEU A 1 94 ? 9.203 -3.549 -12.367 1 96.06 94 LEU A N 1
ATOM 727 C CA . LEU A 1 94 ? 9.914 -2.58 -11.539 1 96.06 94 LEU A CA 1
ATOM 728 C C . LEU A 1 94 ? 10.055 -1.246 -12.266 1 96.06 94 LEU A C 1
ATOM 730 O O . LEU A 1 94 ? 9.883 -0.185 -11.664 1 96.06 94 LEU A O 1
ATOM 734 N N . TYR A 1 95 ? 10.297 -1.34 -13.516 1 96.19 95 TYR A N 1
ATOM 735 C CA . TYR A 1 95 ? 10.414 -0.125 -14.312 1 96.19 95 TYR A CA 1
ATOM 736 C C . TYR A 1 95 ? 9.086 0.625 -14.367 1 96.19 95 TYR A C 1
ATOM 738 O O . TYR A 1 95 ? 9.062 1.854 -14.273 1 96.19 95 TYR A O 1
ATOM 746 N N . LEU A 1 96 ? 8.055 -0.085 -14.516 1 95.69 96 LEU A N 1
ATOM 747 C CA . LEU A 1 96 ? 6.73 0.516 -14.5 1 95.69 96 LEU A CA 1
ATOM 748 C C . LEU A 1 96 ? 6.461 1.21 -13.172 1 95.69 96 LEU A C 1
ATOM 750 O O . LEU A 1 96 ? 5.809 2.258 -13.133 1 95.69 96 LEU A O 1
ATOM 754 N N . GLY A 1 97 ? 6.953 0.58 -12.125 1 95.38 97 GLY A N 1
ATOM 755 C CA . GLY A 1 97 ? 6.812 1.196 -10.82 1 95.38 97 GLY A CA 1
ATOM 756 C C . GLY A 1 97 ? 7.523 2.533 -10.703 1 95.38 97 GLY A C 1
ATOM 757 O O . GLY A 1 97 ? 6.988 3.477 -10.117 1 95.38 97 GLY A O 1
ATOM 758 N N . ILE A 1 98 ? 8.695 2.633 -11.305 1 94.44 98 ILE A N 1
ATOM 759 C CA . ILE A 1 98 ? 9.453 3.881 -11.297 1 94.44 98 ILE A CA 1
ATOM 760 C C . ILE A 1 98 ? 8.711 4.938 -12.117 1 94.44 98 ILE A C 1
ATOM 762 O O . ILE A 1 98 ? 8.555 6.078 -11.68 1 94.44 98 ILE A O 1
ATOM 766 N N . LYS A 1 99 ? 8.188 4.551 -13.211 1 94.56 99 LYS A N 1
ATOM 767 C CA . LYS A 1 99 ? 7.492 5.477 -14.102 1 94.56 99 LYS A CA 1
ATOM 768 C C . LYS A 1 99 ? 6.203 5.988 -13.469 1 94.56 99 LYS A C 1
ATOM 770 O O . LYS A 1 99 ? 5.922 7.188 -13.5 1 94.56 99 LYS A O 1
ATOM 775 N N . GLN A 1 100 ? 5.5 5.113 -12.859 1 94.31 100 GLN A N 1
ATOM 776 C CA . GLN A 1 100 ? 4.223 5.48 -12.266 1 94.31 100 GLN A CA 1
ATOM 777 C C . GLN A 1 100 ? 4.422 6.324 -11.008 1 94.31 100 GLN A C 1
ATOM 779 O O . GLN A 1 100 ? 3.623 7.219 -10.719 1 94.31 100 GLN A O 1
ATOM 784 N N . SER A 1 101 ? 5.453 6.039 -10.266 1 93.62 101 SER A N 1
ATOM 785 C CA . SER A 1 101 ? 5.703 6.746 -9.016 1 93.62 101 SER A CA 1
ATOM 786 C C . SER A 1 101 ? 6.184 8.172 -9.273 1 93.62 101 SER A C 1
ATOM 788 O O . SER A 1 101 ? 6.168 9.008 -8.367 1 93.62 101 SER A O 1
ATOM 790 N N . ALA A 1 102 ? 6.613 8.477 -10.477 1 91 102 ALA A N 1
ATOM 791 C CA . ALA A 1 102 ? 7.16 9.789 -10.82 1 91 102 ALA A CA 1
ATOM 792 C C . ALA A 1 102 ? 6.047 10.758 -11.219 1 91 102 ALA A C 1
ATOM 794 O O . ALA A 1 102 ? 6.297 11.953 -11.422 1 91 102 ALA A O 1
ATOM 795 N N . LYS A 1 103 ? 4.84 10.289 -11.219 1 91.06 103 LYS A N 1
ATOM 796 C CA . LYS A 1 103 ? 3.719 11.148 -11.578 1 91.06 103 LYS A CA 1
ATOM 797 C C . LYS A 1 103 ? 3.447 12.18 -10.484 1 91.06 103 LYS A C 1
ATOM 799 O O . LYS A 1 103 ? 3.643 11.906 -9.305 1 91.06 103 LYS A O 1
ATOM 804 N N . THR A 1 104 ? 2.979 13.336 -10.898 1 89.38 104 THR A N 1
ATOM 805 C CA . THR A 1 104 ? 2.676 14.422 -9.977 1 89.38 104 THR A CA 1
ATOM 806 C C . THR A 1 104 ? 1.325 14.195 -9.297 1 89.38 104 THR A C 1
ATOM 808 O O . THR A 1 104 ? 0.467 13.492 -9.836 1 89.38 104 THR A O 1
ATOM 811 N N . PRO A 1 105 ? 1.226 14.758 -8.109 1 91.44 105 PRO A N 1
ATOM 812 C CA . PRO A 1 105 ? -0.049 14.633 -7.398 1 91.44 105 PRO A CA 1
ATOM 813 C C . PRO A 1 105 ? -1.226 15.195 -8.195 1 91.44 105 PRO A C 1
ATOM 815 O O . PRO A 1 105 ? -1.064 16.156 -8.945 1 91.44 105 PRO A O 1
ATOM 818 N N . ASP A 1 106 ? -2.373 14.57 -8.062 1 91.38 106 ASP A N 1
ATOM 819 C CA . ASP A 1 106 ? -3.617 15.008 -8.688 1 91.38 106 ASP A CA 1
ATOM 820 C C . ASP A 1 106 ? -4.781 14.938 -7.699 1 91.38 106 ASP A C 1
ATOM 822 O O . ASP A 1 106 ? -4.574 14.719 -6.504 1 91.38 106 ASP A O 1
ATOM 826 N N . GLN A 1 107 ? -5.953 15.211 -8.164 1 91.56 107 GLN A N 1
ATOM 827 C CA . GLN A 1 107 ? -7.121 15.25 -7.297 1 91.56 107 GLN A CA 1
ATOM 828 C C . GLN A 1 107 ? -7.441 13.867 -6.738 1 91.56 107 GLN A C 1
ATOM 830 O O . GLN A 1 107 ? -7.938 13.742 -5.617 1 91.56 107 GLN A O 1
ATOM 835 N N . LYS A 1 108 ? -7.109 12.914 -7.449 1 93.12 108 LYS A N 1
ATOM 836 C CA . LYS A 1 108 ? -7.402 11.547 -7.012 1 93.12 108 LYS A CA 1
ATOM 837 C C . LYS A 1 108 ? -6.359 11.055 -6.012 1 93.12 108 LYS A C 1
ATOM 839 O O . LYS A 1 108 ? -6.695 10.352 -5.059 1 93.12 108 LYS A O 1
ATOM 844 N N . TYR A 1 109 ? -5.129 11.391 -6.285 1 95.12 109 TYR A N 1
ATOM 845 C CA . TYR A 1 109 ? -4.02 11.055 -5.398 1 95.12 109 TYR A CA 1
ATOM 846 C C . TYR A 1 109 ? -3.283 12.312 -4.953 1 95.12 109 TYR A C 1
ATOM 848 O O . TYR A 1 109 ? -2.26 12.688 -5.535 1 95.12 109 TYR A O 1
ATOM 856 N N . GLN A 1 110 ? -3.734 12.82 -3.969 1 94.31 110 GLN A N 1
ATOM 857 C CA . GLN A 1 110 ? -3.344 14.164 -3.559 1 94.31 110 GLN A CA 1
ATOM 858 C C . GLN A 1 110 ? -1.955 14.164 -2.922 1 94.31 110 GLN A C 1
ATOM 860 O O . GLN A 1 110 ? -1.311 15.211 -2.828 1 94.31 110 GLN A O 1
ATOM 865 N N . TYR A 1 111 ? -1.479 13.016 -2.463 1 94 111 TYR A N 1
ATOM 866 C CA . TYR A 1 111 ? -0.136 12.914 -1.904 1 94 111 TYR A CA 1
ATOM 867 C C . TYR A 1 111 ? 0.848 12.391 -2.941 1 94 111 TYR A C 1
ATOM 869 O O . TYR A 1 111 ? 2.002 12.094 -2.617 1 94 111 TYR A O 1
ATOM 877 N N . GLY A 1 112 ? 0.355 12.211 -4.168 1 92.25 112 GLY A N 1
ATOM 878 C CA . GLY A 1 112 ? 1.217 11.727 -5.234 1 92.25 112 GLY A CA 1
ATOM 879 C C . GLY A 1 112 ? 1.121 10.227 -5.445 1 92.25 112 GLY A C 1
ATOM 880 O O . GLY A 1 112 ? 0.332 9.555 -4.781 1 92.25 112 GLY A O 1
ATOM 881 N N . TYR A 1 113 ? 1.979 9.766 -6.355 1 95.06 113 TYR A N 1
ATOM 882 C CA . TYR A 1 113 ? 1.958 8.352 -6.742 1 95.06 113 TYR A CA 1
ATOM 883 C C . TYR A 1 113 ? 3.213 7.637 -6.262 1 95.06 113 TYR A C 1
ATOM 885 O O . TYR A 1 113 ? 3.627 6.637 -6.848 1 95.06 113 TYR A O 1
ATOM 893 N N . GLY A 1 114 ? 3.824 8.125 -5.324 1 93.75 114 GLY A N 1
ATOM 894 C CA . GLY A 1 114 ? 5.082 7.582 -4.84 1 93.75 114 GLY A CA 1
ATOM 895 C C . GLY A 1 114 ? 4.973 6.141 -4.379 1 93.75 114 GLY A C 1
ATOM 896 O O . GLY A 1 114 ? 5.887 5.344 -4.594 1 93.75 114 GLY A O 1
ATOM 897 N N . ARG A 1 115 ? 3.836 5.738 -3.883 1 95.69 115 ARG A N 1
ATOM 898 C CA . ARG A 1 115 ? 3.654 4.41 -3.311 1 95.69 115 ARG A CA 1
ATOM 899 C C . ARG A 1 115 ? 3.514 3.357 -4.406 1 95.69 115 ARG A C 1
ATOM 901 O O . ARG A 1 115 ? 3.549 2.156 -4.129 1 95.69 115 ARG A O 1
ATOM 908 N N . ALA A 1 116 ? 3.395 3.857 -5.609 1 95.5 116 ALA A N 1
ATOM 909 C CA . ALA A 1 116 ? 3.344 2.922 -6.73 1 95.5 116 ALA A CA 1
ATOM 910 C C . ALA A 1 116 ? 4.629 2.104 -6.82 1 95.5 116 ALA A C 1
ATOM 912 O O . ALA A 1 116 ? 4.613 0.966 -7.297 1 95.5 116 ALA A O 1
ATOM 913 N N . ARG A 1 117 ? 5.723 2.635 -6.379 1 95.19 117 ARG A N 1
ATOM 914 C CA . ARG A 1 117 ? 6.98 1.898 -6.355 1 95.19 117 ARG A CA 1
ATOM 915 C C . ARG A 1 117 ? 6.871 0.653 -5.484 1 95.19 117 ARG A C 1
ATOM 917 O O . ARG A 1 117 ? 7.27 -0.438 -5.895 1 95.19 117 ARG A O 1
ATOM 924 N N . TYR A 1 118 ? 6.316 0.862 -4.332 1 96.25 118 TYR A N 1
ATOM 925 C CA . TYR A 1 118 ? 6.18 -0.254 -3.4 1 96.25 118 TYR A CA 1
ATOM 926 C C . TYR A 1 118 ? 5.156 -1.265 -3.91 1 96.25 118 TYR A C 1
ATOM 928 O O . TYR A 1 118 ? 5.332 -2.473 -3.734 1 96.25 118 TYR A O 1
ATOM 936 N N . PHE A 1 119 ? 4.113 -0.769 -4.582 1 96.81 119 PHE A N 1
ATOM 937 C CA . PHE A 1 119 ? 3.084 -1.648 -5.125 1 96.81 119 PHE A CA 1
ATOM 938 C C . PHE A 1 119 ? 3.67 -2.582 -6.176 1 96.81 119 PHE A C 1
ATOM 940 O O . PHE A 1 119 ? 3.541 -3.803 -6.074 1 96.81 119 PHE A O 1
ATOM 947 N N . TYR A 1 120 ? 4.285 -2.018 -7.152 1 96.88 120 TYR A N 1
ATOM 948 C CA . TYR A 1 120 ? 4.809 -2.812 -8.258 1 96.88 120 TYR A CA 1
ATOM 949 C C . TYR A 1 120 ? 5.945 -3.717 -7.789 1 96.88 120 TYR A C 1
ATOM 951 O O . TYR A 1 120 ? 6.105 -4.832 -8.289 1 96.88 120 TYR A O 1
ATOM 959 N N . SER A 1 121 ? 6.754 -3.215 -6.891 1 96.62 121 SER A N 1
ATOM 960 C CA . SER A 1 121 ? 7.789 -4.062 -6.312 1 96.62 121 SER A CA 1
ATOM 961 C C . SER A 1 121 ? 7.184 -5.246 -5.566 1 96.62 121 SER A C 1
ATOM 963 O O . SER A 1 121 ? 7.73 -6.352 -5.602 1 96.62 121 SER A O 1
ATOM 965 N N . LEU A 1 122 ? 6.086 -5.012 -4.883 1 96.88 122 LEU A N 1
ATOM 966 C CA . LEU A 1 122 ? 5.391 -6.09 -4.184 1 96.88 122 LEU A CA 1
ATOM 967 C C . LEU A 1 122 ? 4.875 -7.133 -5.168 1 96.88 122 LEU A C 1
ATOM 969 O O . LEU A 1 122 ? 5.035 -8.336 -4.945 1 96.88 122 LEU A O 1
ATOM 973 N N . VAL A 1 123 ? 4.254 -6.645 -6.207 1 96.25 123 VAL A N 1
ATOM 974 C CA . VAL A 1 123 ? 3.744 -7.547 -7.23 1 96.25 123 VAL A CA 1
ATOM 975 C C . VAL A 1 123 ? 4.891 -8.391 -7.793 1 96.25 123 VAL A C 1
ATOM 977 O O . VAL A 1 123 ? 4.746 -9.602 -7.965 1 96.25 123 VAL A O 1
ATOM 980 N N . SER A 1 124 ? 5.965 -7.707 -8.047 1 95.06 124 SER A N 1
ATOM 981 C CA . SER A 1 124 ? 7.152 -8.398 -8.539 1 95.06 124 SER A CA 1
ATOM 982 C C . SER A 1 124 ? 7.645 -9.438 -7.543 1 95.06 124 SER A C 1
ATOM 984 O O . SER A 1 124 ? 7.934 -10.578 -7.914 1 95.06 124 SER A O 1
ATOM 986 N N . ALA A 1 125 ? 7.762 -9.086 -6.27 1 95.75 125 ALA A N 1
ATOM 987 C CA . ALA A 1 125 ? 8.234 -9.984 -5.223 1 95.75 125 ALA A CA 1
ATOM 988 C C . ALA A 1 125 ? 7.324 -11.203 -5.094 1 95.75 125 ALA A C 1
ATOM 990 O O . ALA A 1 125 ? 7.801 -12.328 -4.93 1 95.75 125 ALA A O 1
ATOM 991 N N . LEU A 1 126 ? 6.086 -10.977 -5.188 1 94.19 126 LEU A N 1
ATOM 992 C CA . LEU A 1 126 ? 5.125 -12.07 -5.109 1 94.19 126 LEU A CA 1
ATOM 993 C C . LEU A 1 126 ? 5.23 -12.977 -6.328 1 94.19 126 LEU A C 1
ATOM 995 O O . LEU A 1 126 ? 5.031 -14.188 -6.227 1 94.19 126 LEU A O 1
ATOM 999 N N . GLY A 1 127 ? 5.504 -12.359 -7.43 1 90.06 127 GLY A N 1
ATOM 1000 C CA . GLY A 1 127 ? 5.766 -13.172 -8.609 1 90.06 127 GLY A CA 1
ATOM 1001 C C . GLY A 1 127 ? 6.949 -14.102 -8.438 1 90.06 127 GLY A C 1
ATOM 1002 O O . GLY A 1 127 ? 6.875 -15.281 -8.805 1 90.06 127 GLY A O 1
ATOM 1003 N N . ILE A 1 128 ? 8 -13.586 -7.891 1 89.19 128 ILE A N 1
ATOM 1004 C CA . ILE A 1 128 ? 9.18 -14.398 -7.621 1 89.19 128 ILE A CA 1
ATOM 1005 C C . ILE A 1 128 ? 8.82 -15.523 -6.652 1 89.19 128 ILE A C 1
ATOM 1007 O O . ILE A 1 128 ? 9.281 -16.656 -6.809 1 89.19 128 ILE A O 1
ATOM 1011 N N . TRP A 1 129 ? 8.031 -15.195 -5.715 1 89.81 129 TRP A N 1
ATOM 1012 C CA . TRP A 1 129 ? 7.625 -16.156 -4.703 1 89.81 129 TRP A CA 1
ATOM 1013 C C . TRP A 1 129 ? 6.832 -17.297 -5.332 1 89.81 129 TRP A C 1
ATOM 1015 O O . TRP A 1 129 ? 7.152 -18.484 -5.129 1 89.81 129 TRP A O 1
ATOM 1025 N N . TRP A 1 130 ? 5.902 -17 -6.18 1 84.19 130 TRP A N 1
ATOM 1026 C CA . TRP A 1 130 ? 4.988 -18 -6.723 1 84.19 130 TRP A CA 1
ATOM 1027 C C . TRP A 1 130 ? 5.625 -18.734 -7.902 1 84.19 130 TRP A C 1
ATOM 1029 O O . TRP A 1 130 ? 5.562 -19.953 -7.984 1 84.19 130 TRP A O 1
ATOM 1039 N N . ILE A 1 131 ? 6.195 -18 -8.781 1 80.75 131 ILE A N 1
ATOM 1040 C CA . ILE A 1 131 ? 6.695 -18.594 -10.016 1 80.75 131 ILE A CA 1
ATOM 1041 C C . ILE A 1 131 ? 8.133 -19.062 -9.82 1 80.75 131 ILE A C 1
ATOM 1043 O O . ILE A 1 131 ? 8.523 -20.109 -10.336 1 80.75 131 ILE A O 1
ATOM 1047 N N . GLY A 1 132 ? 8.891 -18.312 -9.125 1 79.69 132 GLY A N 1
ATOM 1048 C CA . GLY A 1 132 ? 10.297 -18.641 -8.945 1 79.69 132 GLY A CA 1
ATOM 1049 C C . GLY A 1 132 ? 10.531 -19.703 -7.879 1 79.69 132 GLY A C 1
ATOM 1050 O O . GLY A 1 132 ? 10.891 -20.828 -8.195 1 79.69 132 GLY A O 1
ATOM 1051 N N . SER A 1 133 ? 10.156 -19.375 -6.707 1 87.5 133 SER A N 1
ATOM 1052 C CA . SER A 1 133 ? 10.461 -20.234 -5.57 1 87.5 133 SER A CA 1
ATOM 1053 C C . SER A 1 133 ? 9.609 -21.516 -5.59 1 87.5 133 SER A C 1
ATOM 1055 O O . SER A 1 133 ? 10.148 -22.625 -5.57 1 87.5 133 SER A O 1
ATOM 1057 N N . PHE A 1 134 ? 8.383 -21.438 -5.793 1 81.38 134 PHE A N 1
ATOM 1058 C CA . PHE A 1 134 ? 7.488 -22.594 -5.707 1 81.38 134 PHE A CA 1
ATOM 1059 C C . PHE A 1 134 ? 7.719 -23.547 -6.871 1 81.38 134 PHE A C 1
ATOM 1061 O O . PHE A 1 134 ? 7.723 -24.766 -6.688 1 81.38 134 PHE A O 1
ATOM 1068 N N . SER A 1 135 ? 7.844 -23.062 -8.055 1 79.25 135 SER A N 1
ATOM 1069 C CA . SER A 1 135 ? 8.055 -23.906 -9.227 1 79.25 135 SER A CA 1
ATOM 1070 C C . SER A 1 135 ? 9.344 -24.703 -9.109 1 79.25 135 SER A C 1
ATOM 1072 O O . SER A 1 135 ? 9.383 -25.891 -9.43 1 79.25 135 SER A O 1
ATOM 1074 N N . VAL A 1 136 ? 10.391 -24.016 -8.617 1 80.75 136 VAL A N 1
ATOM 1075 C CA . VAL A 1 136 ? 11.688 -24.672 -8.484 1 80.75 136 VAL A CA 1
ATOM 1076 C C . VAL A 1 136 ? 11.625 -25.719 -7.371 1 80.75 136 VAL A C 1
ATOM 1078 O O . VAL A 1 136 ? 12.148 -26.828 -7.52 1 80.75 136 VAL A O 1
ATOM 1081 N N . MET A 1 137 ? 10.977 -25.375 -6.34 1 84.56 137 MET A N 1
ATOM 1082 C CA . MET A 1 137 ? 10.828 -26.312 -5.23 1 84.56 137 MET A CA 1
ATOM 1083 C C . MET A 1 137 ? 9.984 -27.516 -5.641 1 84.56 137 MET A C 1
ATOM 1085 O O . MET A 1 137 ? 10.297 -28.641 -5.285 1 84.56 137 MET A O 1
ATOM 1089 N N . TYR A 1 138 ? 8.977 -27.281 -6.355 1 79.38 138 TYR A N 1
ATOM 1090 C CA . TYR A 1 138 ? 8.109 -28.344 -6.84 1 79.38 138 TYR A CA 1
ATOM 1091 C C . TYR A 1 138 ? 8.883 -29.312 -7.73 1 79.38 138 TYR A C 1
ATOM 1093 O O . TYR A 1 138 ? 8.773 -30.531 -7.578 1 79.38 138 TYR A O 1
ATOM 1101 N N . ASN A 1 139 ? 9.602 -28.797 -8.633 1 76.94 139 ASN A N 1
ATOM 1102 C CA . ASN A 1 139 ? 10.422 -29.641 -9.508 1 76.94 139 ASN A CA 1
ATOM 1103 C C . ASN A 1 139 ? 11.453 -30.438 -8.727 1 76.94 139 ASN A C 1
ATOM 1105 O O . ASN A 1 139 ? 11.703 -31.609 -9.031 1 76.94 139 ASN A O 1
ATOM 1109 N N . GLY A 1 140 ? 12.047 -29.75 -7.773 1 76.31 140 GLY A N 1
ATOM 1110 C CA . GLY A 1 140 ? 13.008 -30.453 -6.93 1 76.31 140 GLY A CA 1
ATOM 1111 C C . GLY A 1 140 ? 12.391 -31.609 -6.168 1 76.31 140 GLY A C 1
ATOM 1112 O O . GLY A 1 140 ? 12.984 -32.688 -6.086 1 76.31 140 GLY A O 1
ATOM 1113 N N . ILE A 1 141 ? 11.281 -31.484 -5.668 1 80.56 141 ILE A N 1
ATOM 1114 C CA . ILE A 1 141 ? 10.594 -32.5 -4.906 1 80.56 141 ILE A CA 1
ATOM 1115 C C . ILE A 1 141 ? 10.172 -33.656 -5.84 1 80.56 141 ILE A C 1
ATOM 1117 O O . ILE A 1 141 ? 10.297 -34.812 -5.492 1 80.56 141 ILE A O 1
ATOM 1121 N N . GLN A 1 142 ? 9.656 -33.375 -7.02 1 75.94 142 GLN A N 1
ATOM 1122 C CA . GLN A 1 142 ? 9.25 -34.375 -7.988 1 75.94 142 GLN A CA 1
ATOM 1123 C C . GLN A 1 142 ? 10.43 -35.25 -8.398 1 75.94 142 GLN A C 1
ATOM 1125 O O . GLN A 1 142 ? 10.281 -36.469 -8.531 1 75.94 142 GLN A O 1
ATOM 1130 N N . THR A 1 143 ? 11.547 -34.625 -8.555 1 75.81 143 THR A N 1
ATOM 1131 C CA . THR A 1 143 ? 12.719 -35.375 -8.969 1 75.81 143 THR A CA 1
ATOM 1132 C C . THR A 1 143 ? 13.234 -36.25 -7.82 1 75.81 143 THR A C 1
ATOM 1134 O O . THR A 1 143 ? 13.812 -37.312 -8.055 1 75.81 143 THR A O 1
ATOM 1137 N N . LEU A 1 144 ? 13 -35.812 -6.652 1 75.62 144 LEU A N 1
ATOM 1138 C CA . LEU A 1 144 ? 13.398 -36.594 -5.48 1 75.62 144 LEU A CA 1
ATOM 1139 C C . LEU A 1 144 ? 12.5 -37.812 -5.309 1 75.62 144 LEU A C 1
ATOM 1141 O O . LEU A 1 144 ? 12.977 -38.906 -4.961 1 75.62 144 LEU A O 1
ATOM 1145 N N . ILE A 1 145 ? 11.234 -37.688 -5.566 1 72.12 145 ILE A N 1
ATOM 1146 C CA . ILE A 1 145 ? 10.266 -38.75 -5.387 1 72.12 145 ILE A CA 1
ATOM 1147 C C . ILE A 1 145 ? 10.32 -39.719 -6.582 1 72.12 145 ILE A C 1
ATOM 1149 O O . ILE A 1 145 ? 10.227 -40.938 -6.422 1 72.12 145 ILE A O 1
ATOM 1153 N N . HIS A 1 146 ? 10.336 -39.125 -7.77 1 70.5 146 HIS A N 1
ATOM 1154 C CA . HIS A 1 146 ? 10.414 -39.906 -8.992 1 70.5 146 HIS A CA 1
ATOM 1155 C C . HIS A 1 146 ? 11.742 -39.688 -9.711 1 70.5 146 HIS A C 1
ATOM 1157 O O . HIS A 1 146 ? 11.797 -38.938 -10.688 1 70.5 146 HIS A O 1
ATOM 1163 N N . PRO A 1 147 ? 12.703 -40.281 -9.031 1 61.12 147 PRO A N 1
ATOM 1164 C CA . PRO A 1 147 ? 13.992 -40.062 -9.703 1 61.12 147 PRO A CA 1
ATOM 1165 C C . PRO A 1 147 ? 13.977 -40.562 -11.156 1 61.12 147 PRO A C 1
ATOM 1167 O O . PRO A 1 147 ? 13.336 -41.562 -11.469 1 61.12 147 PRO A O 1
ATOM 1170 N N . PRO A 1 148 ? 14.078 -39.625 -12.039 1 52.88 148 PRO A N 1
ATOM 1171 C CA . PRO A 1 148 ? 14.094 -40.094 -13.422 1 52.88 148 PRO A CA 1
ATOM 1172 C C . PRO A 1 148 ? 14.883 -41.406 -13.586 1 52.88 148 PRO A C 1
ATOM 1174 O O . PRO A 1 148 ? 15.883 -41.625 -12.906 1 52.88 148 PRO A O 1
ATOM 1177 N N . SER A 1 149 ? 14.172 -42.625 -13.719 1 45.53 149 SER A N 1
ATOM 1178 C CA . SER A 1 149 ? 14.883 -43.844 -14.016 1 45.53 149 SER A CA 1
ATOM 1179 C C . SER A 1 149 ? 16.156 -43.594 -14.805 1 45.53 149 SER A C 1
ATOM 1181 O O . SER A 1 149 ? 16.188 -42.719 -15.68 1 45.53 149 SER A O 1
ATOM 1183 N N . HIS A 1 150 ? 17.25 -43.906 -14.117 1 38.72 150 HIS A N 1
ATOM 1184 C CA . HIS A 1 150 ? 18.484 -44.031 -14.906 1 38.72 150 HIS A CA 1
ATOM 1185 C C . HIS A 1 150 ? 18.203 -44.688 -16.266 1 38.72 150 HIS A C 1
ATOM 1187 O O . HIS A 1 150 ? 19.078 -45.312 -16.844 1 38.72 150 HIS A O 1
ATOM 1193 N N . HIS A 1 151 ? 16.984 -45.344 -16.562 1 34.34 151 HIS A N 1
ATOM 1194 C CA . HIS A 1 151 ? 16.875 -46.188 -17.734 1 34.34 151 HIS A CA 1
ATOM 1195 C C . HIS A 1 151 ? 17.734 -45.688 -18.891 1 34.34 151 HIS A C 1
ATOM 1197 O O . HIS A 1 151 ? 17.953 -44.469 -19 1 34.34 151 HIS A O 1
ATOM 1203 N N . THR A 1 152 ? 18.469 -46.781 -19.547 1 31.16 152 THR A N 1
ATOM 1204 C CA . THR A 1 152 ? 19.234 -47 -20.766 1 31.16 152 THR A CA 1
ATOM 1205 C C . THR A 1 152 ? 18.641 -46.219 -21.922 1 31.16 152 THR A C 1
ATOM 1207 O O . THR A 1 152 ? 17.422 -46.156 -22.062 1 31.16 152 THR A O 1
ATOM 1210 N N . HIS A 1 153 ? 19.344 -45.438 -22.484 1 32.62 153 HIS A N 1
ATOM 1211 C CA . HIS A 1 153 ? 19.141 -44.75 -23.766 1 32.62 153 HIS A CA 1
ATOM 1212 C C . HIS A 1 153 ? 18.5 -45.688 -24.797 1 32.62 153 HIS A C 1
ATOM 1214 O O . HIS A 1 153 ? 19 -46.781 -25.047 1 32.62 153 HIS A O 1
ATOM 1220 N N . PRO A 1 154 ? 17.234 -46 -25.062 1 30.89 154 PRO A N 1
ATOM 1221 C CA . PRO A 1 154 ? 16.953 -46.875 -26.203 1 30.89 154 PRO A CA 1
ATOM 1222 C C . PRO A 1 154 ? 17.938 -46.719 -27.344 1 30.89 154 PRO A C 1
ATOM 1224 O O . PRO A 1 154 ? 18.484 -45.625 -27.547 1 30.89 154 PRO A O 1
ATOM 1227 N N . LYS A 1 155 ? 18.703 -47.812 -27.766 1 31.5 155 LYS A N 1
ATOM 1228 C CA . LYS A 1 155 ? 19.375 -48 -29.062 1 31.5 155 LYS A CA 1
ATOM 1229 C C . LYS A 1 155 ? 18.516 -47.438 -30.203 1 31.5 155 LYS A C 1
ATOM 1231 O O . LYS A 1 155 ? 17.297 -47.375 -30.078 1 31.5 155 LYS A O 1
ATOM 1236 N N . ILE A 1 156 ? 19.172 -46.875 -31.328 1 29.64 156 ILE A N 1
ATOM 1237 C CA . ILE A 1 156 ? 18.641 -46.469 -32.625 1 29.64 156 ILE A CA 1
ATOM 1238 C C . ILE A 1 156 ? 17.547 -47.469 -33.062 1 29.64 156 ILE A C 1
ATOM 1240 O O . ILE A 1 156 ? 16.656 -47.094 -33.812 1 29.64 156 ILE A O 1
ATOM 1244 N N . THR A 1 157 ? 17.781 -48.719 -32.844 1 27.55 157 THR A N 1
ATOM 1245 C CA . THR A 1 157 ? 16.953 -49.656 -33.562 1 27.55 157 THR A CA 1
ATOM 1246 C C . THR A 1 157 ? 15.484 -49.5 -33.156 1 27.55 157 THR A C 1
ATOM 1248 O O . THR A 1 157 ? 14.578 -49.844 -33.938 1 27.55 157 THR A O 1
ATOM 1251 N N . ASP A 1 158 ? 15.188 -49.344 -31.938 1 29.34 158 ASP A N 1
ATOM 1252 C CA . ASP A 1 158 ? 13.75 -49.469 -31.703 1 29.34 158 ASP A CA 1
ATOM 1253 C C . ASP A 1 158 ? 13.055 -48.125 -31.984 1 29.34 158 ASP A C 1
ATOM 1255 O O . ASP A 1 158 ? 11.891 -47.938 -31.609 1 29.34 158 ASP A O 1
ATOM 1259 N N . ILE A 1 159 ? 13.609 -46.969 -32.531 1 29.61 159 ILE A N 1
ATOM 1260 C CA . ILE A 1 159 ? 12.93 -45.875 -33.219 1 29.61 159 ILE A CA 1
ATOM 1261 C C . ILE A 1 159 ? 11.922 -46.438 -34.219 1 29.61 159 ILE A C 1
ATOM 1263 O O . ILE A 1 159 ? 11.164 -45.688 -34.844 1 29.61 159 ILE A O 1
ATOM 1267 N N . ALA A 1 160 ? 12.156 -47.562 -34.75 1 28.42 160 ALA A N 1
ATOM 1268 C CA . ALA A 1 160 ? 11.203 -48 -35.75 1 28.42 160 ALA A CA 1
ATOM 1269 C C . ALA A 1 160 ? 9.797 -48.125 -35.156 1 28.42 160 ALA A C 1
ATOM 1271 O O . ALA A 1 160 ? 8.805 -48.062 -35.906 1 28.42 160 ALA A O 1
ATOM 1272 N N . THR A 1 161 ? 9.617 -48.656 -33.906 1 26.78 161 THR A N 1
ATOM 1273 C CA . THR A 1 161 ? 8.203 -48.812 -33.562 1 26.78 161 THR A CA 1
ATOM 1274 C C . THR A 1 161 ? 7.66 -47.531 -32.938 1 26.78 161 THR A C 1
ATOM 1276 O O . THR A 1 161 ? 8.414 -46.719 -32.375 1 26.78 161 THR A O 1
ATOM 1279 N N . GLY A 1 162 ? 6.418 -46.844 -33.156 1 27.19 162 GLY A N 1
ATOM 1280 C CA . GLY A 1 162 ? 5.473 -45.719 -33.094 1 27.19 162 GLY A CA 1
ATOM 1281 C C . GLY A 1 162 ? 5.383 -45.094 -31.703 1 27.19 162 GLY A C 1
ATOM 1282 O O . GLY A 1 162 ? 4.516 -44.25 -31.453 1 27.19 162 GLY A O 1
ATOM 1283 N N . THR A 1 163 ? 5.723 -45.719 -30.578 1 28.27 163 THR A N 1
ATOM 1284 C CA . THR A 1 163 ? 5.18 -45.188 -29.328 1 28.27 163 THR A CA 1
ATOM 1285 C C . THR A 1 163 ? 5.898 -43.906 -28.938 1 28.27 163 THR A C 1
ATOM 1287 O O . THR A 1 163 ? 7.125 -43.875 -28.844 1 28.27 163 THR A O 1
ATOM 1290 N N . GLU A 1 164 ? 5.438 -42.594 -29.219 1 30.66 164 GLU A N 1
ATOM 1291 C CA . GLU A 1 164 ? 5.766 -41.156 -29.156 1 30.66 164 GLU A CA 1
ATOM 1292 C C . GLU A 1 164 ? 6.352 -40.781 -27.797 1 30.66 164 GLU A C 1
ATOM 1294 O O . GLU A 1 164 ? 5.625 -40.375 -26.891 1 30.66 164 GLU A O 1
ATOM 1299 N N . HIS A 1 165 ? 6.93 -41.625 -27.031 1 29.48 165 HIS A N 1
ATOM 1300 C CA . HIS A 1 165 ? 7.512 -41.156 -25.781 1 29.48 165 HIS A CA 1
ATOM 1301 C C . HIS A 1 165 ? 8.445 -39.969 -26.031 1 29.48 165 HIS A C 1
ATOM 1303 O O . HIS A 1 165 ? 9.148 -39.938 -27.031 1 29.48 165 HIS A O 1
ATOM 1309 N N . HIS A 1 166 ? 8.055 -38.688 -25.656 1 30.77 166 HIS A N 1
ATOM 1310 C CA . HIS A 1 166 ? 8.867 -37.469 -25.672 1 30.77 166 HIS A CA 1
ATOM 1311 C C . HIS A 1 166 ? 10.32 -37.781 -25.328 1 30.77 166 HIS A C 1
ATOM 1313 O O . HIS A 1 166 ? 10.641 -38.094 -24.188 1 30.77 166 HIS A O 1
ATOM 1319 N N . ASN A 1 167 ? 11.039 -38.438 -26.125 1 29.3 167 ASN A N 1
ATOM 1320 C CA . ASN A 1 167 ? 12.43 -38.875 -26.219 1 29.3 167 ASN A CA 1
ATOM 1321 C C . ASN A 1 167 ? 13.391 -37.719 -26.031 1 29.3 167 ASN A C 1
ATOM 1323 O O . ASN A 1 167 ? 13.43 -36.781 -26.859 1 29.3 167 ASN A O 1
ATOM 1327 N N . VAL A 1 168 ? 13.438 -37.031 -24.891 1 32.38 168 VAL A N 1
ATOM 1328 C CA . VAL A 1 168 ? 14.625 -36.219 -24.672 1 32.38 168 VAL A CA 1
ATOM 1329 C C . VAL A 1 168 ? 15.859 -36.938 -25.188 1 32.38 168 VAL A C 1
ATOM 1331 O O . VAL A 1 168 ? 16.156 -38.062 -24.75 1 32.38 168 VAL A O 1
ATOM 1334 N N . LEU A 1 169 ? 16.25 -36.844 -26.438 1 31.61 169 LEU A N 1
ATOM 1335 C CA . LEU A 1 169 ? 17.469 -37.344 -27.062 1 31.61 169 LEU A CA 1
ATOM 1336 C C . LEU A 1 169 ? 18.703 -37.031 -26.219 1 31.61 169 LE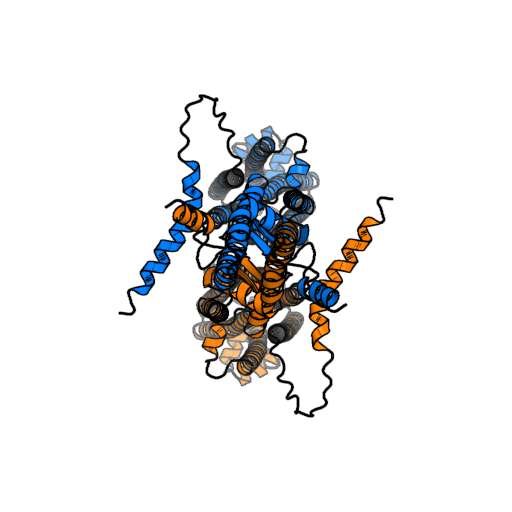U A C 1
ATOM 1338 O O . LEU A 1 169 ? 19.094 -35.875 -26.094 1 31.61 169 LEU A O 1
ATOM 1342 N N . VAL A 1 170 ? 18.828 -37.5 -25.094 1 35.97 170 VAL A N 1
ATOM 1343 C CA . VAL A 1 170 ? 20.125 -37.406 -24.422 1 35.97 170 VAL A CA 1
ATOM 1344 C C . VAL A 1 170 ? 21.203 -38.062 -25.281 1 35.97 170 VAL A C 1
ATOM 1346 O O . VAL A 1 170 ? 21.078 -39.25 -25.641 1 35.97 170 VAL A O 1
ATOM 1349 N N . PRO A 1 171 ? 22.062 -37.344 -26.031 1 36.53 171 PRO A N 1
ATOM 1350 C CA . PRO A 1 171 ? 23.109 -37.969 -26.859 1 36.53 171 PRO A CA 1
ATOM 1351 C C . PRO A 1 171 ? 23.938 -39 -26.109 1 36.53 171 PRO A C 1
ATOM 1353 O O . PRO A 1 171 ? 24.141 -38.844 -24.891 1 36.53 171 PRO A O 1
ATOM 1356 N N . THR A 1 172 ? 23.922 -40.281 -26.391 1 36.44 172 THR A N 1
ATOM 1357 C CA . THR A 1 172 ? 24.859 -41.312 -25.969 1 36.44 172 THR A CA 1
ATOM 1358 C C . THR A 1 172 ? 26.297 -40.875 -26.203 1 36.44 172 THR A C 1
ATOM 1360 O O . THR A 1 172 ? 26.547 -39.938 -26.969 1 36.44 172 THR A O 1
ATOM 1363 N N . SER A 1 173 ? 27.359 -41.344 -25.391 1 41.75 173 SER A N 1
ATOM 1364 C CA . SER A 1 173 ? 28.797 -41.094 -25.453 1 41.75 173 SER A CA 1
ATOM 1365 C C . SER A 1 173 ? 29.25 -40.938 -26.906 1 41.75 173 SER A C 1
ATOM 1367 O O . SER A 1 173 ? 30.125 -40.125 -27.203 1 41.75 173 SER A O 1
ATOM 1369 N N . ASP A 1 174 ? 28.766 -41.812 -27.672 1 39.03 174 ASP A N 1
ATOM 1370 C CA . ASP A 1 174 ? 29.234 -41.875 -29.047 1 39.03 174 ASP A CA 1
ATOM 1371 C C . ASP A 1 174 ? 28.703 -40.688 -29.859 1 39.03 174 ASP A C 1
ATOM 1373 O O . ASP A 1 174 ? 29.156 -40.438 -30.969 1 39.03 174 ASP A O 1
ATOM 1377 N N . MET A 1 175 ? 27.641 -40.219 -29.422 1 40.34 175 MET A N 1
ATOM 1378 C CA . MET A 1 175 ? 27.047 -39.188 -30.266 1 40.34 175 MET A CA 1
ATOM 1379 C C . MET A 1 175 ? 27.531 -37.781 -29.844 1 40.34 175 MET A C 1
ATOM 1381 O O . MET A 1 175 ? 27.109 -36.781 -30.406 1 40.34 175 MET A O 1
ATOM 1385 N N . ILE A 1 176 ? 28.188 -37.75 -28.781 1 47.72 176 ILE A N 1
ATOM 1386 C CA . ILE A 1 176 ? 28.766 -36.469 -28.406 1 47.72 176 ILE A CA 1
ATOM 1387 C C . ILE A 1 176 ? 29.781 -36.031 -29.469 1 47.72 176 ILE A C 1
ATOM 1389 O O . ILE A 1 176 ? 30.781 -36.719 -29.703 1 47.72 176 ILE A O 1
ATOM 1393 N N . GLU A 1 177 ? 29.344 -35.344 -30.406 1 48.97 177 GLU A N 1
ATOM 1394 C CA . GLU A 1 177 ? 30.266 -34.719 -31.359 1 48.97 177 GLU A CA 1
ATOM 1395 C C . GLU A 1 177 ? 31.312 -33.906 -30.641 1 48.97 177 GLU A C 1
ATOM 1397 O O . GLU A 1 177 ? 31.031 -32.781 -30.172 1 48.97 177 GLU A O 1
ATOM 1402 N N . LYS A 1 178 ? 32.375 -34.531 -30.297 1 54.62 178 LYS A N 1
ATOM 1403 C CA . LYS A 1 178 ? 33.531 -33.875 -29.688 1 54.62 178 LYS A CA 1
ATOM 1404 C C . LYS A 1 178 ? 33.906 -32.594 -30.453 1 54.62 178 LYS A C 1
ATOM 1406 O O . LYS A 1 178 ? 34.688 -31.797 -29.984 1 54.62 178 LYS A O 1
ATOM 1411 N N . ASP A 1 179 ? 33.219 -32.5 -31.641 1 49.5 179 ASP A N 1
ATOM 1412 C CA . ASP A 1 179 ? 33.562 -31.344 -32.469 1 49.5 179 ASP A CA 1
ATOM 1413 C C . ASP A 1 179 ? 32.594 -30.188 -32.188 1 49.5 179 ASP A C 1
ATOM 1415 O O . ASP A 1 179 ? 32.688 -29.141 -32.812 1 49.5 179 ASP A O 1
ATOM 1419 N N . SER A 1 180 ? 31.672 -30.375 -31.297 1 56.66 180 SER A N 1
ATOM 1420 C CA . SER A 1 180 ? 30.719 -29.297 -31.078 1 56.66 180 SER A CA 1
ATOM 1421 C C . SER A 1 180 ? 31.344 -28.172 -30.234 1 56.66 180 SER A C 1
ATOM 1423 O O . SER A 1 180 ? 32.219 -28.438 -29.406 1 56.66 180 SER A O 1
ATOM 1425 N N . TRP A 1 181 ? 31.109 -26.984 -30.703 1 55.62 181 TRP A N 1
ATOM 1426 C CA . TRP A 1 181 ? 31.641 -25.812 -30.031 1 55.62 181 TRP A CA 1
ATOM 1427 C C . TRP A 1 181 ? 31.391 -25.891 -28.531 1 55.62 181 TRP A C 1
ATOM 1429 O O . TRP A 1 181 ? 32.219 -25.438 -27.734 1 55.62 181 TRP A O 1
ATOM 1439 N N . SER A 1 182 ? 30.375 -26.562 -28.062 1 60.62 182 SER A N 1
ATOM 1440 C CA . SER A 1 182 ? 30.062 -26.625 -26.641 1 60.62 182 SER A CA 1
ATOM 1441 C C . SER A 1 182 ? 31.031 -27.562 -25.906 1 60.62 182 SER A C 1
ATOM 1443 O O . SER A 1 182 ? 31.469 -27.25 -24.797 1 60.62 182 SER A O 1
ATOM 1445 N N . TYR A 1 183 ? 31.312 -28.656 -26.578 1 61.06 183 TYR A N 1
ATOM 1446 C CA . TYR A 1 183 ? 32.25 -29.594 -25.984 1 61.06 183 TYR A CA 1
ATOM 1447 C C . TYR A 1 183 ? 33.656 -28.953 -25.844 1 61.06 183 TYR A C 1
ATOM 1449 O O . TYR A 1 183 ? 34.281 -29.047 -24.797 1 61.06 183 TYR A O 1
ATOM 1457 N N . MET A 1 184 ? 34.031 -28.234 -26.953 1 58.88 184 MET A N 1
ATOM 1458 C CA . MET A 1 184 ? 35.344 -27.609 -26.938 1 58.88 184 MET A CA 1
ATOM 1459 C C . MET A 1 184 ? 35.438 -26.547 -25.859 1 58.88 184 MET A C 1
ATOM 1461 O O . MET A 1 184 ? 36.469 -26.406 -25.203 1 58.88 184 MET A O 1
ATOM 1465 N N . PHE A 1 185 ? 34.406 -25.906 -25.703 1 59.22 185 PHE A N 1
ATOM 1466 C CA . PHE A 1 185 ? 34.375 -24.828 -24.719 1 59.22 185 PHE A CA 1
ATOM 1467 C C . PHE A 1 185 ? 34.5 -25.406 -23.297 1 59.22 185 PHE A C 1
ATOM 1469 O O . PHE A 1 185 ? 35.312 -24.938 -22.5 1 59.22 185 PHE A O 1
ATOM 1476 N N . LEU A 1 186 ? 33.719 -26.328 -22.984 1 62 186 LEU A N 1
ATOM 1477 C CA . LEU A 1 186 ? 33.719 -26.875 -21.641 1 62 186 LEU A CA 1
ATOM 1478 C C . LEU A 1 186 ? 35 -27.609 -21.312 1 62 186 LEU A C 1
ATOM 1480 O O . LEU A 1 186 ? 35.469 -27.562 -20.188 1 62 186 LEU A O 1
ATOM 1484 N N . ASN A 1 187 ? 35.5 -28.266 -22.359 1 61.31 187 ASN A N 1
ATOM 1485 C CA . ASN A 1 187 ? 36.719 -29.047 -22.172 1 61.31 187 ASN A CA 1
ATOM 1486 C C . ASN A 1 187 ? 37.906 -28.141 -21.891 1 61.31 187 ASN A C 1
ATOM 1488 O O . ASN A 1 187 ? 38.938 -28.609 -21.375 1 61.31 187 ASN A O 1
ATOM 1492 N N . SER A 1 188 ? 37.656 -26.922 -22.25 1 59.69 188 SER A N 1
ATOM 1493 C CA . SER A 1 188 ? 38.719 -26 -21.906 1 59.69 188 SER A CA 1
ATOM 1494 C C . SER A 1 188 ? 38.781 -25.766 -20.406 1 59.69 188 SER A C 1
ATOM 1496 O O . SER A 1 188 ? 39.844 -25.375 -19.875 1 59.69 188 SER A O 1
ATOM 1498 N N . PHE A 1 189 ? 37.688 -26.031 -19.703 1 59.69 189 PHE A N 1
ATOM 1499 C CA . PHE A 1 189 ? 37.656 -25.672 -18.281 1 59.69 189 PHE A CA 1
ATOM 1500 C C . PHE A 1 189 ? 37.5 -26.938 -17.438 1 59.69 189 PHE A C 1
ATOM 1502 O O . PHE A 1 189 ? 37.844 -26.922 -16.234 1 59.69 189 PHE A O 1
ATOM 1509 N N . LEU A 1 190 ? 36.938 -27.984 -18.047 1 62.16 190 LEU A N 1
ATOM 1510 C CA . LEU A 1 190 ? 36.625 -29.188 -17.266 1 62.16 190 LEU A CA 1
ATOM 1511 C C . LEU A 1 190 ? 37.25 -30.422 -17.922 1 62.16 190 LEU A C 1
ATOM 1513 O O . LEU A 1 190 ? 37.469 -30.453 -19.125 1 62.16 190 LEU A O 1
ATOM 1517 N N . PRO A 1 191 ? 37.656 -31.406 -17.125 1 59.28 191 PRO A N 1
ATOM 1518 C CA . PRO A 1 191 ? 38.188 -32.656 -17.688 1 59.28 191 PRO A CA 1
ATOM 1519 C C . PRO A 1 191 ? 37.188 -33.344 -18.594 1 59.28 191 PRO A C 1
ATOM 1521 O O . PRO A 1 191 ? 35.969 -33.188 -18.438 1 59.28 191 PRO A O 1
ATOM 1524 N N . ASP A 1 192 ? 37.688 -34.031 -19.594 1 59.31 192 ASP A N 1
ATOM 1525 C CA . ASP A 1 192 ? 36.938 -34.688 -20.656 1 59.31 192 ASP A CA 1
ATOM 1526 C C . ASP A 1 192 ? 35.844 -35.594 -20.078 1 59.31 192 ASP A C 1
ATOM 1528 O O . ASP A 1 192 ? 34.688 -35.594 -20.562 1 59.31 192 ASP A O 1
ATOM 1532 N N . GLN A 1 193 ? 36.125 -36.312 -19 1 55.5 193 GLN A N 1
ATOM 1533 C CA . GLN A 1 193 ? 35.188 -37.25 -18.422 1 55.5 193 GLN A CA 1
ATOM 1534 C C . GLN A 1 193 ? 33.969 -36.531 -17.828 1 55.5 193 GLN A C 1
ATOM 1536 O O . GLN A 1 193 ? 32.844 -37 -17.969 1 55.5 193 GLN A O 1
ATOM 1541 N N . MET A 1 194 ? 34.25 -35.438 -17.297 1 57.5 194 MET A N 1
ATOM 1542 C CA . MET A 1 194 ? 33.188 -34.688 -16.672 1 57.5 194 MET A CA 1
ATOM 1543 C C . MET A 1 194 ? 32.25 -34.062 -17.703 1 57.5 194 MET A C 1
ATOM 1545 O O . MET A 1 194 ? 31.047 -34.031 -17.531 1 57.5 194 MET A O 1
ATOM 1549 N N . VAL A 1 195 ? 33 -33.5 -18.672 1 59.28 195 VAL A N 1
ATOM 1550 C CA . VAL A 1 195 ? 32.25 -32.875 -19.75 1 59.28 195 VAL A CA 1
ATOM 1551 C C . VAL A 1 195 ? 31.328 -33.906 -20.422 1 59.28 195 VAL A C 1
ATOM 1553 O O . VAL A 1 195 ? 30.172 -33.594 -20.703 1 59.28 195 VAL A O 1
ATOM 1556 N N . THR A 1 196 ? 31.844 -35.062 -20.609 1 54.12 196 THR A N 1
ATOM 1557 C CA . THR A 1 196 ? 31.078 -36.125 -21.266 1 54.12 196 THR A CA 1
ATOM 1558 C C . THR A 1 196 ? 29.891 -36.531 -20.422 1 54.12 196 THR A C 1
ATOM 1560 O O . THR A 1 196 ? 28.781 -36.688 -20.922 1 54.12 196 THR A O 1
ATOM 1563 N N . THR A 1 197 ? 30.156 -36.625 -19.203 1 52.75 197 THR A N 1
ATOM 1564 C CA . THR A 1 197 ? 29.078 -37.031 -18.297 1 52.75 197 THR A CA 1
ATOM 1565 C C . THR A 1 197 ? 28.016 -35.938 -18.188 1 52.75 197 THR A C 1
ATOM 1567 O O . THR A 1 197 ? 26.828 -36.219 -18.172 1 52.75 197 THR A O 1
ATOM 1570 N N . MET A 1 198 ? 28.531 -34.719 -18.094 1 58.78 198 MET A N 1
ATOM 1571 C CA . MET A 1 198 ? 27.625 -33.594 -18.016 1 58.78 198 MET A CA 1
ATOM 1572 C C . MET A 1 198 ? 26.75 -33.5 -19.266 1 58.78 198 MET A C 1
ATOM 1574 O O . MET A 1 198 ? 25.562 -33.219 -19.188 1 58.78 198 MET A O 1
ATOM 1578 N N . MET A 1 199 ? 27.469 -33.688 -20.266 1 57.47 199 MET A N 1
ATOM 1579 C CA . MET A 1 199 ? 26.781 -33.594 -21.547 1 57.47 199 MET A CA 1
ATOM 1580 C C . MET A 1 199 ? 25.766 -34.719 -21.703 1 57.47 199 MET A C 1
ATOM 1582 O O . MET A 1 199 ? 24.688 -34.5 -22.281 1 57.47 199 MET A O 1
ATOM 1586 N N . CYS A 1 200 ? 26.078 -35.875 -21.172 1 51.25 200 CYS A N 1
ATOM 1587 C CA . CYS A 1 200 ? 25.188 -37.031 -21.266 1 51.25 200 CYS A CA 1
ATOM 1588 C C . CYS A 1 200 ? 23.953 -36.812 -20.391 1 51.25 200 CYS A C 1
ATOM 1590 O O . CYS A 1 200 ? 22.844 -37.188 -20.781 1 51.25 200 CYS A O 1
ATOM 1592 N N . HIS A 1 201 ? 24.203 -36.219 -19.359 1 51.88 201 HIS A N 1
ATOM 1593 C CA . HIS A 1 201 ? 23.125 -36.156 -18.375 1 51.88 201 HIS A CA 1
ATOM 1594 C C . HIS A 1 201 ? 22.344 -34.844 -18.531 1 51.88 201 HIS A C 1
ATOM 1596 O O . HIS A 1 201 ? 21.125 -34.812 -18.344 1 51.88 201 HIS A O 1
ATOM 1602 N N . TYR A 1 202 ? 23.016 -33.781 -18.859 1 57.59 202 TYR A N 1
ATOM 1603 C CA . TYR A 1 202 ? 22.375 -32.469 -18.797 1 57.59 202 TYR A CA 1
ATOM 1604 C C . TYR A 1 202 ? 22.375 -31.797 -20.156 1 57.59 202 TYR A C 1
ATOM 1606 O O . TYR A 1 202 ? 21.688 -30.797 -20.359 1 57.59 202 TYR A O 1
ATOM 1614 N N . GLY A 1 203 ? 22.828 -32.438 -21.094 1 57.25 203 GLY A N 1
ATOM 1615 C CA . GLY A 1 203 ? 22.953 -31.812 -22.406 1 57.25 203 GLY A CA 1
ATOM 1616 C C . GLY A 1 203 ? 23.984 -30.703 -22.453 1 57.25 203 GLY A C 1
ATOM 1617 O O . GLY A 1 203 ? 24.375 -30.172 -21.406 1 57.25 203 GLY A O 1
ATOM 1618 N N . LEU A 1 204 ? 24.672 -30.406 -23.562 1 57.19 204 LEU A N 1
ATOM 1619 C CA . LEU A 1 204 ? 25.781 -29.5 -23.797 1 57.19 204 LEU A CA 1
ATOM 1620 C C . LEU A 1 204 ? 25.344 -28.047 -23.578 1 57.19 204 LEU A C 1
ATOM 1622 O O . LEU A 1 204 ? 26.125 -27.234 -23.078 1 57.19 204 LEU A O 1
ATOM 1626 N N . VAL A 1 205 ? 24.25 -27.766 -23.75 1 66.44 205 VAL A N 1
ATOM 1627 C CA . VAL A 1 205 ? 23.812 -26.391 -23.953 1 66.44 205 VAL A CA 1
ATOM 1628 C C . VAL A 1 205 ? 23.422 -25.766 -22.609 1 66.44 205 VAL A C 1
ATOM 1630 O O . VAL A 1 205 ? 23.703 -24.609 -22.344 1 66.44 205 VAL A O 1
ATOM 1633 N N . THR A 1 206 ? 23.125 -26.672 -21.641 1 73.75 206 THR A N 1
ATOM 1634 C CA . THR A 1 206 ? 22.562 -26.125 -20.406 1 73.75 206 THR A CA 1
ATOM 1635 C C . THR A 1 206 ? 23.656 -25.547 -19.516 1 73.75 206 THR A C 1
ATOM 1637 O O . THR A 1 206 ? 23.547 -24.406 -19.047 1 73.75 206 THR A O 1
ATOM 1640 N N . PRO A 1 207 ? 24.781 -26.25 -19.375 1 76 207 PRO A N 1
ATOM 1641 C CA . PRO A 1 207 ? 25.828 -25.672 -18.516 1 76 207 PRO A CA 1
ATOM 1642 C C . PRO A 1 207 ? 26.453 -24.406 -19.109 1 76 207 PRO A C 1
ATOM 1644 O O . PRO A 1 207 ? 26.828 -23.5 -18.375 1 76 207 PRO A O 1
ATOM 1647 N N . ILE A 1 208 ? 26.594 -24.312 -20.375 1 78.88 208 ILE A N 1
ATOM 1648 C CA . ILE A 1 208 ? 27.172 -23.141 -21.016 1 78.88 208 ILE A CA 1
ATOM 1649 C C . ILE A 1 208 ? 26.25 -21.953 -20.844 1 78.88 208 ILE A C 1
ATOM 1651 O O . ILE A 1 208 ? 26.703 -20.844 -20.547 1 78.88 208 ILE A O 1
ATOM 1655 N N . VAL A 1 209 ? 25.031 -22.203 -21.094 1 82.38 209 VAL A N 1
ATOM 1656 C CA . VAL A 1 209 ? 24.047 -21.141 -20.953 1 82.38 209 VAL A CA 1
ATOM 1657 C C . VAL A 1 209 ? 24.016 -20.641 -19.516 1 82.38 209 VAL A C 1
ATOM 1659 O O . VAL A 1 209 ? 23.875 -19.438 -19.266 1 82.38 209 VAL A O 1
ATOM 1662 N N . LEU A 1 210 ? 24.188 -21.547 -18.578 1 83.12 210 LEU A N 1
ATOM 1663 C CA . LEU A 1 210 ? 24.219 -21.172 -17.156 1 83.12 210 LEU A CA 1
ATOM 1664 C C . LEU A 1 210 ? 25.438 -20.312 -16.859 1 83.12 210 LEU A C 1
ATOM 1666 O O . LEU A 1 210 ? 25.344 -19.344 -16.094 1 83.12 210 LEU A O 1
ATOM 1670 N N . LEU A 1 211 ? 26.516 -20.641 -17.406 1 86.31 211 LEU A N 1
ATOM 1671 C CA . LEU A 1 211 ? 27.734 -19.891 -17.188 1 86.31 211 LEU A CA 1
ATOM 1672 C C . LEU A 1 211 ? 27.625 -18.484 -17.766 1 86.31 211 LEU A C 1
ATOM 1674 O O . LEU A 1 211 ? 28.062 -17.5 -17.156 1 86.31 211 LEU A O 1
ATOM 1678 N N . ILE A 1 212 ? 27.109 -18.422 -18.953 1 88.19 212 ILE A N 1
ATOM 1679 C CA . ILE A 1 212 ? 26.906 -17.125 -19.578 1 88.19 212 ILE A CA 1
ATOM 1680 C C . ILE A 1 212 ? 25.969 -16.281 -18.734 1 88.19 212 ILE A C 1
ATOM 1682 O O . ILE A 1 212 ? 26.219 -15.086 -18.531 1 88.19 212 ILE A O 1
ATOM 1686 N N . SER A 1 213 ? 24.875 -16.859 -18.266 1 91.06 213 SER A N 1
ATOM 1687 C CA . SER A 1 213 ? 23.922 -16.156 -17.406 1 91.06 213 SER A CA 1
ATOM 1688 C C . SER A 1 213 ? 24.609 -15.648 -16.141 1 91.06 213 SER A C 1
ATOM 1690 O O . SER A 1 213 ? 24.312 -14.547 -15.672 1 91.06 213 SER A O 1
ATOM 1692 N N . PHE A 1 214 ? 25.516 -16.406 -15.625 1 92.62 214 PHE A N 1
ATOM 1693 C CA . PHE A 1 214 ? 26.25 -16.047 -14.414 1 92.62 214 PHE A CA 1
ATOM 1694 C C . PHE A 1 214 ? 27.125 -14.82 -14.656 1 92.62 214 PHE A C 1
ATOM 1696 O O . PHE A 1 214 ? 27.156 -13.906 -13.828 1 92.62 214 PHE A O 1
ATOM 1703 N N . VAL A 1 215 ? 27.734 -14.82 -15.75 1 94.12 215 VAL A N 1
ATOM 1704 C CA . VAL A 1 215 ? 28.625 -13.719 -16.094 1 94.12 215 VAL A CA 1
ATOM 1705 C C . VAL A 1 215 ? 27.812 -12.445 -16.297 1 94.12 215 VAL A C 1
ATOM 1707 O O . VAL A 1 215 ? 28.203 -11.375 -15.836 1 94.12 215 VAL A O 1
ATOM 1710 N N . ILE A 1 216 ? 26.734 -12.602 -16.984 1 94.06 216 ILE A N 1
ATOM 1711 C CA . ILE A 1 216 ? 25.922 -11.43 -17.281 1 94.06 216 ILE A CA 1
ATOM 1712 C C . ILE A 1 216 ? 25.266 -10.914 -15.992 1 94.06 216 ILE A C 1
ATOM 1714 O O . ILE A 1 216 ? 25.375 -9.727 -15.672 1 94.06 216 ILE A O 1
ATOM 1718 N N . ASP A 1 217 ? 24.625 -11.766 -15.219 1 93.81 217 ASP A N 1
ATOM 1719 C CA . ASP A 1 217 ? 24.016 -11.367 -13.953 1 93.81 217 ASP A CA 1
ATOM 1720 C C . ASP A 1 217 ? 25.047 -10.812 -12.984 1 93.81 217 ASP A C 1
ATOM 1722 O O . ASP A 1 217 ? 24.797 -9.836 -12.273 1 93.81 217 ASP A O 1
ATOM 1726 N N . GLY A 1 218 ? 26.125 -11.461 -12.984 1 95.5 218 GLY A N 1
ATOM 1727 C CA . GLY A 1 218 ? 27.203 -10.977 -12.148 1 95.5 218 GLY A CA 1
ATOM 1728 C C . GLY A 1 218 ? 27.719 -9.617 -12.57 1 95.5 218 GLY A C 1
ATOM 1729 O O . GLY A 1 218 ? 28.047 -8.781 -11.727 1 95.5 218 GLY A O 1
ATOM 1730 N N . GLY A 1 219 ? 27.828 -9.492 -13.844 1 95.69 219 GLY A N 1
ATOM 1731 C CA . GLY A 1 219 ? 28.234 -8.188 -14.359 1 95.69 219 GLY A CA 1
ATOM 1732 C C . GLY A 1 219 ? 27.266 -7.082 -14 1 95.69 219 GLY A C 1
ATOM 1733 O O . GLY A 1 219 ? 27.672 -5.988 -13.609 1 95.69 219 GLY A O 1
ATOM 1734 N N . VAL A 1 220 ? 26.016 -7.316 -14.148 1 94.88 220 VAL A N 1
ATOM 1735 C CA . VAL A 1 220 ? 24.984 -6.344 -13.812 1 94.88 220 VAL A CA 1
ATOM 1736 C C . VAL A 1 220 ? 25.031 -6.043 -12.312 1 94.88 220 VAL A C 1
ATOM 1738 O O . VAL A 1 220 ? 24.969 -4.883 -11.906 1 94.88 220 VAL A O 1
ATOM 1741 N N . LEU A 1 221 ? 25.156 -7.059 -11.516 1 95 221 LEU A N 1
ATOM 1742 C CA . LEU A 1 221 ? 25.234 -6.914 -10.062 1 95 221 LEU A CA 1
ATOM 1743 C C . LEU A 1 221 ? 26.406 -6.023 -9.664 1 95 221 LEU A C 1
ATOM 1745 O O . LEU A 1 221 ? 26.25 -5.09 -8.875 1 95 221 LEU A O 1
ATOM 1749 N N . LEU A 1 222 ? 27.516 -6.297 -10.219 1 95 222 LEU A N 1
ATOM 1750 C CA . LEU A 1 222 ? 28.719 -5.523 -9.898 1 95 222 LEU A CA 1
ATOM 1751 C C . LEU A 1 222 ? 28.578 -4.078 -10.359 1 95 222 LEU A C 1
ATOM 1753 O O . LEU A 1 222 ? 29.047 -3.158 -9.688 1 95 222 LEU A O 1
ATOM 1757 N N . SER A 1 223 ? 27.984 -3.943 -11.484 1 94.69 223 SER A N 1
ATOM 1758 C CA . SER A 1 223 ? 27.766 -2.598 -12 1 94.69 223 SER A CA 1
ATOM 1759 C C . SER A 1 223 ? 26.859 -1.784 -11.078 1 94.69 223 SER A C 1
ATOM 1761 O O . SER A 1 223 ? 27.125 -0.603 -10.836 1 94.69 223 SER A O 1
ATOM 1763 N N . VAL A 1 224 ? 25.812 -2.381 -10.555 1 92.31 224 VAL A N 1
ATOM 1764 C CA . VAL A 1 224 ? 24.891 -1.699 -9.656 1 92.31 224 VAL A CA 1
ATOM 1765 C C . VAL A 1 224 ? 25.578 -1.411 -8.328 1 92.31 224 VAL A C 1
ATOM 1767 O O . VAL A 1 224 ? 25.406 -0.334 -7.75 1 92.31 224 VAL A O 1
ATOM 1770 N N . ILE A 1 225 ? 26.375 -2.279 -7.887 1 91.12 225 ILE A N 1
ATOM 1771 C CA . ILE A 1 225 ? 27.109 -2.092 -6.641 1 91.12 225 ILE A CA 1
ATOM 1772 C C . ILE A 1 225 ? 28.094 -0.939 -6.793 1 91.12 225 ILE A C 1
ATOM 1774 O O . ILE A 1 225 ? 28.281 -0.15 -5.863 1 91.12 225 ILE A O 1
ATOM 1778 N N . LYS A 1 226 ? 28.641 -0.85 -7.887 1 91.19 226 LYS A N 1
ATOM 1779 C CA . LYS A 1 226 ? 29.562 0.244 -8.156 1 91.19 226 LYS A CA 1
ATOM 1780 C C . LYS A 1 226 ? 28.859 1.593 -8.109 1 91.19 226 LYS A C 1
ATOM 1782 O O . LYS A 1 226 ? 29.375 2.553 -7.527 1 91.19 226 LYS A O 1
ATOM 1787 N N . ASP A 1 227 ? 27.688 1.628 -8.695 1 87.62 227 ASP A N 1
ATOM 1788 C CA . ASP A 1 227 ? 26.891 2.852 -8.664 1 87.62 227 ASP A CA 1
ATOM 1789 C C . ASP A 1 227 ? 26.516 3.236 -7.238 1 87.62 227 ASP A C 1
ATOM 1791 O O . ASP A 1 227 ? 26.531 4.418 -6.887 1 87.62 227 ASP A O 1
ATOM 1795 N N . LEU A 1 228 ? 26.203 2.252 -6.426 1 85.56 228 LEU A N 1
ATOM 1796 C CA . LEU A 1 228 ? 25.828 2.49 -5.039 1 85.56 228 LEU A CA 1
ATOM 1797 C C . LEU A 1 228 ? 27.016 2.953 -4.211 1 85.56 228 LEU A C 1
ATOM 1799 O O . LEU A 1 228 ? 26.859 3.783 -3.312 1 85.56 228 LEU A O 1
ATOM 1803 N N . ARG A 1 229 ? 28.156 2.43 -4.535 1 86.06 229 ARG A N 1
ATOM 1804 C CA . ARG A 1 229 ? 29.375 2.799 -3.82 1 86.06 229 ARG A CA 1
ATOM 1805 C C . ARG A 1 229 ? 29.75 4.254 -4.086 1 86.06 229 ARG A C 1
ATOM 1807 O O . ARG A 1 229 ? 30.266 4.938 -3.205 1 86.06 229 ARG A O 1
ATOM 1814 N N . GLU A 1 230 ? 29.406 4.664 -5.191 1 83.75 230 GLU A N 1
ATOM 1815 C CA . GLU A 1 230 ? 29.688 6.047 -5.559 1 83.75 230 GLU A CA 1
ATOM 1816 C C . GLU A 1 230 ? 28.75 7.016 -4.855 1 83.75 230 GLU A C 1
ATOM 1818 O O . GLU A 1 230 ? 29.109 8.164 -4.59 1 83.75 230 GLU A O 1
ATOM 1823 N N . GLU A 1 231 ? 27.594 6.441 -4.508 1 77.06 231 GLU A N 1
ATOM 1824 C CA . GLU A 1 231 ? 26.594 7.309 -3.9 1 77.06 231 GLU A CA 1
ATOM 1825 C C . GLU A 1 231 ? 26.625 7.199 -2.379 1 77.06 231 GLU A C 1
ATOM 1827 O O . GLU A 1 231 ? 26.094 8.062 -1.681 1 77.06 231 GLU A O 1
ATOM 1832 N N . LYS A 1 232 ? 27.25 6.246 -1.932 1 75.69 232 LYS A N 1
ATOM 1833 C CA . LYS A 1 232 ? 27.281 5.984 -0.495 1 75.69 232 LYS A CA 1
ATOM 1834 C C . LYS A 1 232 ? 27.953 7.129 0.257 1 75.69 232 LYS A C 1
ATOM 1836 O O . LYS A 1 232 ? 28.969 7.676 -0.206 1 75.69 232 LYS A O 1
ATOM 1841 N N . PRO A 1 233 ? 27.25 7.543 1.376 1 72 233 PRO A N 1
ATOM 1842 C CA . PRO A 1 233 ? 27.922 8.555 2.193 1 72 233 PRO A CA 1
ATOM 1843 C C . PRO A 1 233 ? 29.297 8.102 2.684 1 72 233 PRO A C 1
ATOM 1845 O O . PRO A 1 233 ? 29.531 6.906 2.838 1 72 233 PRO A O 1
ATOM 1848 N N . LYS A 1 234 ? 30.156 9.102 2.869 1 73.81 234 LYS A N 1
ATOM 1849 C CA . LYS A 1 234 ? 31.516 8.828 3.318 1 73.81 234 LYS A CA 1
ATOM 1850 C C . LYS A 1 234 ? 31.516 8.188 4.703 1 73.81 234 LYS A C 1
ATOM 1852 O O . LYS A 1 234 ? 30.75 8.586 5.582 1 73.81 234 LYS A O 1
ATOM 1857 N N . GLY A 1 235 ? 32.125 6.91 4.84 1 73.19 235 GLY A N 1
ATOM 1858 C CA . GLY A 1 235 ? 32.344 6.285 6.137 1 73.19 235 GLY A CA 1
ATOM 1859 C C . GLY A 1 235 ? 31.453 5.07 6.359 1 73.19 235 GLY A C 1
ATOM 1860 O O . GLY A 1 235 ? 31.594 4.363 7.359 1 73.19 235 GLY A O 1
ATOM 1861 N N . MET A 1 236 ? 30.469 4.953 5.492 1 75.75 236 MET A N 1
ATOM 1862 C CA . MET A 1 236 ? 29.578 3.818 5.699 1 75.75 236 MET A CA 1
ATOM 1863 C C . MET A 1 236 ? 29.984 2.643 4.812 1 75.75 236 MET A C 1
ATOM 1865 O O . MET A 1 236 ? 30.344 2.834 3.65 1 75.75 236 MET A O 1
ATOM 1869 N N . GLY A 1 237 ? 29.984 1.573 5.418 1 78.12 237 GLY A N 1
ATOM 1870 C CA . GLY A 1 237 ? 30.234 0.369 4.641 1 78.12 237 GLY A CA 1
ATOM 1871 C C . GLY A 1 237 ? 29.141 0.06 3.645 1 78.12 237 GLY A C 1
ATOM 1872 O O . GLY A 1 237 ? 28 0.485 3.822 1 78.12 237 GLY A O 1
ATOM 1873 N N . ILE A 1 238 ? 29.547 -0.634 2.641 1 77.69 238 ILE A N 1
ATOM 1874 C CA . ILE A 1 238 ? 28.609 -0.938 1.566 1 77.69 238 ILE A CA 1
ATOM 1875 C C . ILE A 1 238 ? 27.469 -1.812 2.102 1 77.69 238 ILE A C 1
ATOM 1877 O O . ILE A 1 238 ? 26.312 -1.626 1.737 1 77.69 238 ILE A O 1
ATOM 1881 N N . PHE A 1 239 ? 27.766 -2.703 2.93 1 78.81 239 PHE A N 1
ATOM 1882 C CA . PHE A 1 239 ? 26.766 -3.605 3.479 1 78.81 239 PHE A CA 1
ATOM 1883 C C . PHE A 1 239 ? 25.797 -2.852 4.387 1 78.81 239 PHE A C 1
ATOM 1885 O O . PHE A 1 239 ? 24.594 -3.1 4.359 1 78.81 239 PHE A O 1
ATOM 1892 N N . GLN A 1 240 ? 26.328 -2.006 5.098 1 75 240 GLN A N 1
ATOM 1893 C CA . GLN A 1 240 ? 25.484 -1.176 5.957 1 75 240 GLN A CA 1
ATOM 1894 C C . GLN A 1 240 ? 24.594 -0.26 5.133 1 75 240 GLN A C 1
ATOM 1896 O O . GLN A 1 240 ? 23.422 -0.039 5.484 1 75 240 GLN A O 1
ATOM 1901 N N . TYR A 1 241 ? 25.203 0.136 4.039 1 77.31 241 TYR A N 1
ATOM 1902 C CA . TYR A 1 241 ? 24.453 1.009 3.156 1 77.31 241 TYR A CA 1
ATOM 1903 C C . TYR A 1 241 ? 23.297 0.249 2.496 1 77.31 241 TYR A C 1
ATOM 1905 O O . TYR A 1 241 ? 22.188 0.759 2.4 1 77.31 241 TYR A O 1
ATOM 1913 N N . MET A 1 242 ? 23.578 -0.892 2.166 1 75.56 242 MET A N 1
ATOM 1914 C CA . MET A 1 242 ? 22.562 -1.718 1.508 1 75.56 242 MET A CA 1
ATOM 1915 C C . MET A 1 242 ? 21.391 -2 2.445 1 75.56 242 MET A C 1
ATOM 1917 O O . MET A 1 242 ? 20.234 -2.031 2.014 1 75.56 242 MET A O 1
ATOM 1921 N N . LYS A 1 243 ? 21.672 -2.137 3.678 1 75.31 243 LYS A N 1
ATOM 1922 C CA . LYS A 1 243 ? 20.641 -2.404 4.676 1 75.31 243 LYS A CA 1
ATOM 1923 C C . LYS A 1 243 ? 19.812 -1.154 4.957 1 75.31 243 LYS A C 1
ATOM 1925 O O . LYS A 1 243 ? 18.672 -1.249 5.43 1 75.31 243 LYS A O 1
ATOM 1930 N N . SER A 1 244 ? 20.438 -0.116 4.547 1 74.94 244 SER A N 1
ATOM 1931 C CA . SER A 1 244 ? 19.766 1.144 4.852 1 74.94 244 SER A CA 1
ATOM 1932 C C . SER A 1 244 ? 18.953 1.638 3.66 1 74.94 244 SER A C 1
ATOM 1934 O O . SER A 1 244 ? 18.188 2.588 3.781 1 74.94 244 SER A O 1
ATOM 1936 N N . ILE A 1 245 ? 19.172 0.905 2.525 1 76.31 245 ILE A N 1
ATOM 1937 C CA . ILE A 1 245 ? 18.453 1.334 1.327 1 76.31 245 ILE A CA 1
ATOM 1938 C C . ILE A 1 245 ? 16.953 1.103 1.508 1 76.31 245 ILE A C 1
ATOM 1940 O O . ILE A 1 245 ? 16.531 0.004 1.871 1 76.31 245 ILE A O 1
ATOM 1944 N N . GLN A 1 246 ? 16.219 2.096 1.344 1 80.38 246 GLN A N 1
ATOM 1945 C CA . GLN A 1 246 ? 14.766 2.027 1.491 1 80.38 246 GLN A CA 1
ATOM 1946 C C . GLN A 1 246 ? 14.078 1.893 0.135 1 80.38 246 GLN A C 1
ATOM 1948 O O . GLN A 1 246 ? 12.883 1.621 0.064 1 80.38 246 GLN A O 1
ATOM 1953 N N . ASP A 1 247 ? 14.914 1.938 -0.938 1 87.75 247 ASP A N 1
ATOM 1954 C CA . ASP A 1 247 ? 14.336 1.845 -2.273 1 87.75 247 ASP A CA 1
ATOM 1955 C C . ASP A 1 247 ? 14.109 0.389 -2.676 1 87.75 247 ASP A C 1
ATOM 1957 O O . ASP A 1 247 ? 15.062 -0.351 -2.916 1 87.75 247 ASP A O 1
ATOM 1961 N N . PRO A 1 248 ? 12.898 0.036 -2.76 1 92.75 248 PRO A N 1
ATOM 1962 C CA . PRO A 1 248 ? 12.602 -1.37 -3.045 1 92.75 248 PRO A CA 1
ATOM 1963 C C . PRO A 1 248 ? 13.039 -1.79 -4.449 1 92.75 248 PRO A C 1
ATOM 1965 O O . PRO A 1 248 ? 13.281 -2.973 -4.695 1 92.75 248 PRO A O 1
ATOM 1968 N N . MET A 1 249 ? 13.172 -0.849 -5.344 1 93.56 249 MET A N 1
ATOM 1969 C CA . MET A 1 249 ? 13.555 -1.172 -6.715 1 93.56 249 MET A CA 1
ATOM 1970 C C . MET A 1 249 ? 15.016 -1.615 -6.777 1 93.56 249 MET A C 1
ATOM 1972 O O . MET A 1 249 ? 15.328 -2.652 -7.363 1 93.56 249 MET A O 1
ATOM 1976 N N . VAL A 1 250 ? 15.812 -0.838 -6.148 1 91.75 250 VAL A N 1
ATOM 1977 C CA . VAL A 1 250 ? 17.234 -1.144 -6.133 1 91.75 250 VAL A CA 1
ATOM 1978 C C . VAL A 1 250 ? 17.484 -2.449 -5.375 1 91.75 250 VAL A C 1
ATOM 1980 O O . VAL A 1 250 ? 18.234 -3.309 -5.836 1 91.75 250 VAL A O 1
ATOM 1983 N N . LEU A 1 251 ? 16.828 -2.602 -4.312 1 92.44 251 LEU A N 1
ATOM 1984 C CA . LEU A 1 251 ? 17 -3.803 -3.502 1 92.44 251 LEU A CA 1
ATOM 1985 C C . LEU A 1 251 ? 16.516 -5.039 -4.254 1 92.44 251 LEU A C 1
ATOM 1987 O O . LEU A 1 251 ? 17.125 -6.105 -4.16 1 92.44 251 LEU A O 1
ATOM 1991 N N . ALA A 1 252 ? 15.422 -4.891 -4.914 1 94.44 252 ALA A N 1
ATOM 1992 C CA . ALA A 1 252 ? 14.891 -6.012 -5.688 1 94.44 252 ALA A CA 1
ATOM 1993 C C . ALA A 1 252 ? 15.891 -6.477 -6.738 1 94.44 252 ALA A C 1
ATOM 1995 O O . ALA A 1 252 ? 16.156 -7.676 -6.871 1 94.44 252 ALA A O 1
ATOM 1996 N N . VAL A 1 253 ? 16.469 -5.52 -7.438 1 93.81 253 VAL A N 1
ATOM 1997 C CA . VAL A 1 253 ? 17.438 -5.844 -8.477 1 93.81 253 VAL A CA 1
ATOM 1998 C C . VAL A 1 253 ? 18.672 -6.5 -7.848 1 93.81 253 VAL A C 1
ATOM 2000 O O . VAL A 1 253 ? 19.141 -7.535 -8.328 1 93.81 253 VAL A O 1
ATOM 2003 N N . LEU A 1 254 ? 19.156 -5.957 -6.812 1 92.94 254 LEU A N 1
ATOM 2004 C CA . LEU A 1 254 ? 20.344 -6.453 -6.145 1 92.94 254 LEU A CA 1
ATOM 2005 C C . LEU A 1 254 ? 20.125 -7.867 -5.613 1 92.94 254 LEU A C 1
ATOM 2007 O O . LEU A 1 254 ? 20.953 -8.758 -5.855 1 92.94 254 LEU A O 1
ATOM 2011 N N . LEU A 1 255 ? 19.078 -8.023 -4.926 1 93.12 255 LEU A N 1
ATOM 2012 C CA . LEU A 1 255 ? 18.812 -9.312 -4.297 1 93.12 255 LEU A CA 1
ATOM 2013 C C . LEU A 1 255 ? 18.5 -10.375 -5.344 1 93.12 255 LEU A C 1
ATOM 2015 O O . LEU A 1 255 ? 18.891 -11.539 -5.195 1 93.12 255 LEU A O 1
ATOM 2019 N N . GLU A 1 256 ? 17.781 -10.023 -6.332 1 92.44 256 GLU A N 1
ATOM 2020 C CA . GLU A 1 256 ? 17.453 -10.961 -7.402 1 92.44 256 GLU A CA 1
ATOM 2021 C C . GLU A 1 256 ? 18.719 -11.406 -8.133 1 92.44 256 GLU A C 1
ATOM 2023 O O . GLU A 1 256 ? 18.922 -12.602 -8.367 1 92.44 256 GLU A O 1
ATOM 2028 N N . ASP A 1 257 ? 19.578 -10.414 -8.469 1 93.38 257 ASP A N 1
ATOM 2029 C CA . ASP A 1 257 ? 20.812 -10.75 -9.164 1 93.38 257 ASP A CA 1
ATOM 2030 C C . ASP A 1 257 ? 21.75 -11.555 -8.258 1 93.38 257 ASP A C 1
ATOM 2032 O O . ASP A 1 257 ? 22.453 -12.453 -8.727 1 93.38 257 ASP A O 1
ATOM 2036 N N . LEU A 1 258 ? 21.766 -11.242 -7.066 1 93.81 258 LEU A N 1
ATOM 2037 C CA . LEU A 1 258 ? 22.547 -12.023 -6.121 1 93.81 258 LEU A CA 1
ATOM 2038 C C . LEU A 1 258 ? 22.031 -13.453 -6.023 1 93.81 258 LEU A C 1
ATOM 2040 O O . LEU A 1 258 ? 22.812 -14.406 -6.008 1 93.81 258 LEU A O 1
ATOM 2044 N N . ALA A 1 259 ? 20.766 -13.547 -5.902 1 93.81 259 ALA A N 1
ATOM 2045 C CA . ALA A 1 259 ? 20.156 -14.875 -5.852 1 93.81 259 ALA A CA 1
ATOM 2046 C C . ALA A 1 259 ? 20.438 -15.664 -7.125 1 93.81 259 ALA A C 1
ATOM 2048 O O . ALA A 1 259 ? 20.656 -16.875 -7.074 1 93.81 259 ALA A O 1
ATOM 2049 N N . ALA A 1 260 ? 20.359 -14.961 -8.25 1 91.94 260 ALA A N 1
ATOM 2050 C CA . ALA A 1 260 ? 20.656 -15.609 -9.523 1 91.94 260 ALA A CA 1
ATOM 2051 C C . ALA A 1 260 ? 22.094 -16.141 -9.547 1 91.94 260 ALA A C 1
ATOM 2053 O O . ALA A 1 260 ? 22.328 -17.281 -9.93 1 91.94 260 ALA A O 1
ATOM 2054 N N . CYS A 1 261 ? 23.031 -15.352 -9.109 1 93.88 261 CYS A N 1
ATOM 2055 C CA . CYS A 1 261 ? 24.422 -15.742 -9.102 1 93.88 261 CYS A CA 1
ATOM 2056 C C . CYS A 1 261 ? 24.672 -16.875 -8.109 1 93.88 261 CYS A C 1
ATOM 2058 O O . CYS A 1 261 ? 25.312 -17.875 -8.445 1 93.88 261 CYS A O 1
ATOM 2060 N N . LEU A 1 262 ? 24.156 -16.766 -6.953 1 94.88 262 LEU A N 1
ATOM 2061 C CA . LEU A 1 262 ? 24.297 -17.812 -5.953 1 94.88 262 LEU A CA 1
ATOM 2062 C C . LEU A 1 262 ? 23.609 -19.094 -6.406 1 94.88 262 LEU A C 1
ATOM 2064 O O . LEU A 1 262 ? 24.109 -20.203 -6.141 1 94.88 262 LEU A O 1
ATOM 2068 N N . GLY A 1 263 ? 22.516 -18.906 -7.012 1 91.56 263 GLY A N 1
ATOM 2069 C CA . GLY A 1 263 ? 21.797 -20.062 -7.539 1 91.56 263 GLY A CA 1
ATOM 2070 C C . GLY A 1 263 ? 22.609 -20.844 -8.547 1 91.56 263 GLY A C 1
ATOM 2071 O O . GLY A 1 263 ? 22.609 -22.078 -8.523 1 91.56 263 GLY A O 1
ATOM 2072 N N . VAL A 1 264 ? 23.312 -20.172 -9.398 1 88.88 264 VAL A N 1
ATOM 2073 C CA . VAL A 1 264 ? 24.141 -20.828 -10.406 1 88.88 264 VAL A CA 1
ATOM 2074 C C . VAL A 1 264 ? 25.281 -21.578 -9.727 1 88.88 264 VAL A C 1
ATOM 2076 O O . VAL A 1 264 ? 25.609 -22.703 -10.109 1 88.88 264 VAL A O 1
ATOM 2079 N N . VAL A 1 265 ? 25.797 -20.984 -8.766 1 92.5 265 VAL A N 1
ATOM 2080 C CA . VAL A 1 265 ? 26.891 -21.625 -8.023 1 92.5 265 VAL A CA 1
ATOM 2081 C C . VAL A 1 265 ? 26.375 -22.906 -7.359 1 92.5 265 VAL A C 1
ATOM 2083 O O . VAL A 1 265 ? 27.031 -23.938 -7.434 1 92.5 265 VAL A O 1
ATOM 2086 N N . ILE A 1 266 ? 25.25 -22.828 -6.758 1 92.56 266 ILE A N 1
ATOM 2087 C CA . ILE A 1 266 ? 24.641 -23.984 -6.102 1 92.56 266 ILE A CA 1
ATOM 2088 C C . ILE A 1 266 ? 24.312 -25.047 -7.141 1 92.56 266 ILE A C 1
ATOM 2090 O O . ILE A 1 266 ? 24.547 -26.234 -6.906 1 92.56 266 ILE A O 1
ATOM 2094 N N . ALA A 1 267 ? 23.797 -24.594 -8.258 1 86.75 267 ALA A N 1
ATOM 2095 C CA . ALA A 1 267 ? 23.453 -25.516 -9.328 1 86.75 267 ALA A CA 1
ATOM 2096 C C . ALA A 1 267 ? 24.688 -26.266 -9.828 1 86.75 267 ALA A C 1
ATOM 2098 O O . ALA A 1 267 ? 24.656 -27.484 -10 1 86.75 267 ALA A O 1
ATOM 2099 N N . PHE A 1 268 ? 25.797 -25.547 -10.008 1 86.56 268 PHE A N 1
ATOM 2100 C CA . PHE A 1 268 ? 27.031 -26.156 -10.477 1 86.56 268 PHE A CA 1
ATOM 2101 C C . PHE A 1 268 ? 27.578 -27.125 -9.438 1 86.56 268 PHE A C 1
ATOM 2103 O O . PHE A 1 268 ? 28.109 -28.188 -9.781 1 86.56 268 PHE A O 1
ATOM 2110 N N . ALA A 1 269 ? 27.453 -26.75 -8.266 1 88.56 269 ALA A N 1
ATOM 2111 C CA . ALA A 1 269 ? 27.891 -27.625 -7.195 1 88.56 269 ALA A CA 1
ATOM 2112 C C . ALA A 1 269 ? 27.047 -28.906 -7.148 1 88.56 269 ALA A C 1
ATOM 2114 O O . ALA A 1 269 ? 27.578 -30 -6.953 1 88.56 269 ALA A O 1
ATOM 2115 N N . GLY A 1 270 ? 25.766 -28.75 -7.289 1 85.5 270 GLY A N 1
ATOM 2116 C CA . GLY A 1 270 ? 24.875 -29.906 -7.305 1 85.5 270 GLY A CA 1
ATOM 2117 C C . GLY A 1 270 ? 25.109 -30.828 -8.492 1 85.5 270 GLY A C 1
ATOM 2118 O O . GLY A 1 270 ? 25.203 -32.031 -8.328 1 85.5 270 GLY A O 1
ATOM 2119 N N . ILE A 1 271 ? 25.234 -30.266 -9.656 1 80.06 271 ILE A N 1
ATOM 2120 C CA . ILE A 1 271 ? 25.5 -31.031 -10.875 1 80.06 271 ILE A CA 1
ATOM 2121 C C . ILE A 1 271 ? 26.844 -31.719 -10.766 1 80.06 271 ILE A C 1
ATOM 2123 O O . ILE A 1 271 ? 26.969 -32.906 -11.086 1 80.06 271 ILE A O 1
ATOM 2127 N N . GLY A 1 272 ? 27.828 -30.953 -10.367 1 80.81 272 GLY A N 1
ATOM 2128 C CA . GLY A 1 272 ? 29.156 -31.516 -10.203 1 80.81 272 GLY A CA 1
ATOM 2129 C C . GLY A 1 272 ? 29.203 -32.688 -9.25 1 80.81 272 GLY A C 1
ATOM 2130 O O . GLY A 1 272 ? 29.797 -33.719 -9.547 1 80.81 272 GLY A O 1
ATOM 2131 N N . MET A 1 273 ? 28.484 -32.562 -8.188 1 85.81 273 MET A N 1
ATOM 2132 C CA . MET A 1 273 ? 28.438 -33.625 -7.199 1 85.81 273 MET A CA 1
ATOM 2133 C C . MET A 1 273 ? 27.656 -34.812 -7.734 1 85.81 273 MET A C 1
ATOM 2135 O O . MET A 1 273 ? 27.984 -35.969 -7.434 1 85.81 273 MET A O 1
ATOM 2139 N N . SER A 1 274 ? 26.625 -34.531 -8.445 1 80.81 274 SER A N 1
ATOM 2140 C CA . SER A 1 274 ? 25.812 -35.594 -9.031 1 80.81 274 SER A CA 1
ATOM 2141 C C . SER A 1 274 ? 26.625 -36.406 -10.031 1 80.81 274 SER A C 1
ATOM 2143 O O . SER A 1 274 ? 26.516 -37.625 -10.078 1 80.81 274 SER A O 1
ATOM 2145 N N . VAL A 1 275 ? 27.5 -35.75 -10.789 1 75.5 275 VAL A N 1
ATOM 2146 C CA . VAL A 1 275 ? 28.328 -36.406 -11.789 1 75.5 275 VAL A CA 1
ATOM 2147 C C . VAL A 1 275 ? 29.438 -37.188 -11.102 1 75.5 275 VAL A C 1
ATOM 2149 O O . VAL A 1 275 ? 29.75 -38.312 -11.492 1 75.5 275 VAL A O 1
ATOM 2152 N N . TYR A 1 276 ? 29.891 -36.594 -10.117 1 80 276 TYR A N 1
ATOM 2153 C CA . TYR A 1 276 ? 31.016 -37.219 -9.406 1 80 276 TYR A CA 1
ATOM 2154 C C . TYR A 1 276 ? 30.547 -38.438 -8.641 1 80 276 TYR A C 1
ATOM 2156 O O . TYR A 1 276 ? 31.25 -39.469 -8.594 1 80 276 TYR A O 1
ATOM 2164 N N . THR A 1 277 ? 29.375 -38.375 -8.117 1 78.88 277 THR A N 1
ATOM 2165 C CA . THR A 1 277 ? 28.906 -39.469 -7.27 1 78.88 277 THR A CA 1
ATOM 2166 C C . THR A 1 277 ? 27.922 -40.344 -8.031 1 78.88 277 THR A C 1
ATOM 2168 O O . THR A 1 277 ? 27.562 -41.438 -7.555 1 78.88 277 THR A O 1
ATOM 2171 N N . ASP A 1 278 ? 27.531 -40.062 -9.211 1 75 278 ASP A N 1
ATOM 2172 C CA . ASP A 1 278 ? 26.547 -40.781 -10.023 1 75 278 ASP A CA 1
ATOM 2173 C C . ASP A 1 278 ? 25.219 -40.906 -9.281 1 75 278 ASP A C 1
ATOM 2175 O O . ASP A 1 278 ? 24.625 -41.969 -9.242 1 75 278 ASP A O 1
ATOM 2179 N N . ASN A 1 279 ? 25.047 -39.938 -8.469 1 79.38 279 ASN A N 1
ATOM 2180 C CA . ASN A 1 279 ? 23.812 -39.875 -7.699 1 79.38 279 ASN A CA 1
ATOM 2181 C C . ASN A 1 279 ? 23.062 -38.562 -7.969 1 79.38 279 ASN A C 1
ATOM 2183 O O . ASN A 1 279 ? 23.562 -37.469 -7.641 1 79.38 279 ASN A O 1
ATOM 2187 N N . LEU A 1 280 ? 21.891 -38.688 -8.492 1 79.12 280 LEU A N 1
ATOM 2188 C CA . LEU A 1 280 ? 21.125 -37.531 -8.945 1 79.12 280 LEU A CA 1
ATOM 2189 C C . LEU A 1 280 ? 20.469 -36.812 -7.766 1 79.12 280 LEU A C 1
ATOM 2191 O O . LEU A 1 280 ? 19.906 -35.719 -7.918 1 79.12 280 LEU A O 1
ATOM 2195 N N . ILE A 1 281 ? 20.625 -37.406 -6.602 1 83.31 281 ILE A N 1
ATOM 2196 C CA . ILE A 1 281 ? 20 -36.812 -5.418 1 83.31 281 ILE A CA 1
ATOM 2197 C C . ILE A 1 281 ? 20.609 -35.438 -5.145 1 83.31 281 ILE A C 1
ATOM 2199 O O . ILE A 1 281 ? 19.922 -34.531 -4.684 1 83.31 281 ILE A O 1
ATOM 2203 N N . TYR A 1 282 ? 21.812 -35.281 -5.48 1 85 282 TYR A N 1
ATOM 2204 C CA . TYR A 1 282 ? 22.5 -34.031 -5.215 1 85 282 TYR A CA 1
ATOM 2205 C C . TYR A 1 282 ? 21.953 -32.906 -6.094 1 85 282 TYR A C 1
ATOM 2207 O O . TYR A 1 282 ? 21.891 -31.75 -5.672 1 85 282 TYR A O 1
ATOM 2215 N N . ASP A 1 283 ? 21.531 -33.219 -7.219 1 82.44 283 ASP A N 1
ATOM 2216 C CA . ASP A 1 283 ? 20.906 -32.219 -8.094 1 82.44 283 ASP A CA 1
ATOM 2217 C C . ASP A 1 283 ? 19.547 -31.797 -7.555 1 82.44 283 ASP A C 1
ATOM 2219 O O . ASP A 1 283 ? 19.203 -30.609 -7.609 1 82.44 283 ASP A O 1
ATOM 2223 N N . SER A 1 284 ? 18.844 -32.719 -7.012 1 85.88 284 SER A N 1
ATOM 2224 C CA . SER A 1 284 ? 17.531 -32.406 -6.434 1 85.88 284 SER A CA 1
ATOM 2225 C C . SER A 1 284 ? 17.672 -31.547 -5.184 1 85.88 284 SER A C 1
ATOM 2227 O O . SER A 1 284 ? 16.891 -30.625 -4.969 1 85.88 284 SER A O 1
ATOM 2229 N N . VAL A 1 285 ? 18.641 -31.844 -4.457 1 90.25 285 VAL A N 1
ATOM 2230 C CA . VAL A 1 285 ? 18.891 -31.062 -3.248 1 90.25 285 VAL A CA 1
ATOM 2231 C C . VAL A 1 285 ? 19.297 -29.641 -3.625 1 90.25 285 VAL A C 1
ATOM 2233 O O . VAL A 1 285 ? 18.891 -28.672 -2.977 1 90.25 285 VAL A O 1
ATOM 2236 N N . ALA A 1 286 ? 20.141 -29.562 -4.617 1 89.38 286 ALA A N 1
ATOM 2237 C CA . ALA A 1 286 ? 20.547 -28.234 -5.105 1 89.38 286 ALA A CA 1
ATOM 2238 C C . ALA A 1 286 ? 19.328 -27.453 -5.578 1 89.38 286 ALA A C 1
ATOM 2240 O O . ALA A 1 286 ? 19.219 -26.25 -5.32 1 89.38 286 ALA A O 1
ATOM 2241 N N . SER A 1 287 ? 18.391 -28.078 -6.219 1 88.38 287 SER A N 1
ATOM 2242 C CA . SER A 1 287 ? 17.172 -27.422 -6.684 1 88.38 287 SER A CA 1
ATOM 2243 C C . SER A 1 287 ? 16.328 -26.922 -5.512 1 88.38 287 SER A C 1
ATOM 2245 O O . SER A 1 287 ? 15.797 -25.812 -5.555 1 88.38 287 SER A O 1
ATOM 2247 N N . LEU A 1 288 ? 16.297 -27.688 -4.5 1 91.75 288 LEU A N 1
ATOM 2248 C CA . LEU A 1 288 ? 15.547 -27.281 -3.309 1 91.75 288 LEU A CA 1
ATOM 2249 C C . LEU A 1 288 ? 16.219 -26.109 -2.611 1 91.75 288 LEU A C 1
ATOM 2251 O O . LEU A 1 288 ? 15.547 -25.203 -2.123 1 91.75 288 LEU A O 1
ATOM 2255 N N . ALA A 1 289 ? 17.484 -26.188 -2.625 1 94.25 289 ALA A N 1
ATOM 2256 C CA . ALA A 1 289 ? 18.25 -25.078 -2.021 1 94.25 289 ALA A CA 1
ATOM 2257 C C . ALA A 1 289 ? 18.031 -23.781 -2.793 1 94.25 289 ALA A C 1
ATOM 2259 O O . ALA A 1 289 ? 17.891 -22.719 -2.195 1 94.25 289 ALA A O 1
ATOM 2260 N N . ILE A 1 290 ? 18.016 -23.812 -4.086 1 91.88 290 ILE A N 1
ATOM 2261 C CA . ILE A 1 290 ? 17.797 -22.641 -4.93 1 91.88 290 ILE A CA 1
ATOM 2262 C C . ILE A 1 290 ? 16.375 -22.109 -4.719 1 91.88 290 ILE A C 1
ATOM 2264 O O . ILE A 1 290 ? 16.172 -20.891 -4.594 1 91.88 290 ILE A O 1
ATOM 2268 N N . GLY A 1 291 ? 15.43 -23.031 -4.711 1 92.62 291 GLY A N 1
ATOM 2269 C CA . GLY A 1 291 ? 14.07 -22.625 -4.414 1 92.62 291 GLY A CA 1
ATOM 2270 C C . GLY A 1 291 ? 13.93 -21.938 -3.066 1 92.62 291 GLY A C 1
ATOM 2271 O O . GLY A 1 291 ? 13.211 -20.953 -2.936 1 92.62 291 GLY A O 1
ATOM 2272 N N . GLY A 1 292 ? 14.594 -22.484 -2.102 1 94.75 292 GLY A N 1
ATOM 2273 C CA . GLY A 1 292 ? 14.602 -21.875 -0.785 1 94.75 292 GLY A CA 1
ATOM 2274 C C . GLY A 1 292 ? 15.227 -20.5 -0.775 1 94.75 292 GLY A C 1
ATOM 2275 O O . GLY A 1 292 ? 14.734 -19.578 -0.11 1 94.75 292 GLY A O 1
ATOM 2276 N N . LEU A 1 293 ? 16.344 -20.375 -1.496 1 95.31 293 LEU A N 1
ATOM 2277 C CA . LEU A 1 293 ? 17.016 -19.094 -1.61 1 95.31 293 LEU A CA 1
ATOM 2278 C C . LEU A 1 293 ? 16.094 -18.047 -2.232 1 95.31 293 LEU A C 1
ATOM 2280 O O . LEU A 1 293 ? 15.969 -16.938 -1.707 1 95.31 293 LEU A O 1
ATOM 2284 N N . LEU A 1 294 ? 15.43 -18.391 -3.289 1 93.25 294 LEU A N 1
ATOM 2285 C CA . LEU A 1 294 ? 14.492 -17.484 -3.945 1 93.25 294 LEU A CA 1
ATOM 2286 C C . LEU A 1 294 ? 13.312 -17.156 -3.031 1 93.25 294 LEU A C 1
ATOM 2288 O O . LEU A 1 294 ? 12.812 -16.031 -3.029 1 93.25 294 LEU A O 1
ATOM 2292 N N . GLY A 1 295 ? 12.93 -18.141 -2.285 1 95.06 295 GLY A N 1
ATOM 2293 C CA . GLY A 1 295 ? 11.867 -17.922 -1.315 1 95.06 295 GLY A CA 1
ATOM 2294 C C . GLY A 1 295 ? 12.242 -16.922 -0.236 1 95.06 295 GLY A C 1
ATOM 2295 O O . GLY A 1 295 ? 11.453 -16.031 0.085 1 95.06 295 GLY A O 1
ATOM 2296 N N . LEU A 1 296 ? 13.391 -17.062 0.241 1 95.88 296 LEU A N 1
ATOM 2297 C CA . LEU A 1 296 ? 13.859 -16.156 1.284 1 95.88 296 LEU A CA 1
ATOM 2298 C C . LEU A 1 296 ? 13.984 -14.727 0.754 1 95.88 296 LEU A C 1
ATOM 2300 O O . LEU A 1 296 ? 13.578 -13.773 1.421 1 95.88 296 LEU A O 1
ATOM 2304 N N . VAL A 1 297 ? 14.531 -14.586 -0.4 1 94.19 297 VAL A N 1
ATOM 2305 C CA . VAL A 1 297 ? 14.711 -13.273 -1.02 1 94.19 297 VAL A CA 1
ATOM 2306 C C . VAL A 1 297 ? 13.352 -12.641 -1.281 1 94.19 297 VAL A C 1
ATOM 2308 O O . VAL A 1 297 ? 13.133 -11.469 -0.964 1 94.19 297 VAL A O 1
ATOM 2311 N N . SER A 1 298 ? 12.469 -13.391 -1.846 1 95.75 298 SER A N 1
ATOM 2312 C CA . SER A 1 298 ? 11.148 -12.859 -2.16 1 95.75 298 SER A CA 1
ATOM 2313 C C . SER A 1 298 ? 10.391 -12.477 -0.895 1 95.75 298 SER A C 1
ATOM 2315 O O . SER A 1 298 ? 9.727 -11.438 -0.856 1 95.75 298 SER A O 1
ATOM 2317 N N . LEU A 1 299 ? 10.492 -13.234 0.171 1 96.06 299 LEU A N 1
ATOM 2318 C CA . LEU A 1 299 ? 9.828 -12.93 1.433 1 96.06 299 LEU A CA 1
ATOM 2319 C C . LEU A 1 299 ? 10.383 -11.648 2.043 1 96.06 299 LEU A C 1
ATOM 2321 O O . LEU A 1 299 ? 9.633 -10.852 2.613 1 96.06 299 LEU A O 1
ATOM 2325 N N . SER A 1 300 ? 11.641 -11.516 1.916 1 95 300 SER A N 1
ATOM 2326 C CA . SER A 1 300 ? 12.266 -10.297 2.416 1 95 300 SER A CA 1
ATOM 2327 C C . SER A 1 300 ? 11.742 -9.07 1.679 1 95 300 SER A C 1
ATOM 2329 O O . SER A 1 300 ? 11.469 -8.039 2.295 1 95 300 SER A O 1
ATOM 2331 N N . LEU A 1 301 ? 11.617 -9.164 0.413 1 95.06 301 LEU A N 1
ATOM 2332 C CA . LEU A 1 301 ? 11.109 -8.062 -0.395 1 95.06 301 LEU A CA 1
ATOM 2333 C C . LEU A 1 301 ? 9.641 -7.797 -0.099 1 95.06 301 LEU A C 1
ATOM 2335 O O . LEU A 1 301 ? 9.203 -6.645 -0.069 1 95.06 301 LEU A O 1
ATOM 2339 N N . ILE A 1 302 ? 8.867 -8.844 0.143 1 96.81 302 ILE A N 1
ATOM 2340 C CA . ILE A 1 302 ? 7.457 -8.711 0.488 1 96.81 302 ILE A CA 1
ATOM 2341 C C . ILE A 1 302 ? 7.316 -7.957 1.807 1 96.81 302 ILE A C 1
ATOM 2343 O O . ILE A 1 302 ? 6.508 -7.031 1.916 1 96.81 302 ILE A O 1
ATOM 2347 N N . GLN A 1 303 ? 8.148 -8.258 2.713 1 95.31 303 GLN A N 1
ATOM 2348 C CA . GLN A 1 303 ? 8.086 -7.629 4.027 1 95.31 303 GLN A CA 1
ATOM 2349 C C . GLN A 1 303 ? 8.492 -6.156 3.945 1 95.31 303 GLN A C 1
ATOM 2351 O O . GLN A 1 303 ? 7.891 -5.309 4.609 1 95.31 303 GLN A O 1
ATOM 2356 N N . LEU A 1 304 ? 9.469 -5.922 3.184 1 93.88 304 LEU A N 1
ATOM 2357 C CA . LEU A 1 304 ? 9.898 -4.539 2.994 1 93.88 304 LEU A CA 1
ATOM 2358 C C . LEU A 1 304 ? 8.773 -3.691 2.42 1 93.88 304 LEU A C 1
ATOM 2360 O O . LEU A 1 304 ? 8.469 -2.619 2.949 1 93.88 304 LEU A O 1
ATOM 2364 N N . ASN A 1 305 ? 8.227 -4.18 1.359 1 96.12 305 ASN A N 1
ATOM 2365 C CA . ASN A 1 305 ? 7.152 -3.443 0.706 1 96.12 305 ASN A CA 1
ATOM 2366 C C . ASN A 1 305 ? 5.926 -3.328 1.604 1 96.12 305 ASN A C 1
ATOM 2368 O O . ASN A 1 305 ? 5.234 -2.309 1.593 1 96.12 305 ASN A O 1
ATOM 2372 N N . ARG A 1 306 ? 5.652 -4.375 2.373 1 95.94 306 ARG A N 1
ATOM 2373 C CA . ARG A 1 306 ? 4.543 -4.352 3.322 1 95.94 306 ARG A CA 1
ATOM 2374 C C . ARG A 1 306 ? 4.711 -3.217 4.328 1 95.94 306 ARG A C 1
ATOM 2376 O O . ARG A 1 306 ? 3.77 -2.459 4.582 1 95.94 306 ARG A O 1
ATOM 2383 N N . ASN A 1 307 ? 5.875 -3.061 4.879 1 94.44 307 ASN A N 1
ATOM 2384 C CA . ASN A 1 307 ? 6.148 -2.051 5.898 1 94.44 307 ASN A CA 1
ATOM 2385 C C . ASN A 1 307 ? 5.898 -0.641 5.371 1 94.44 307 ASN A C 1
ATOM 2387 O O . ASN A 1 307 ? 5.262 0.173 6.043 1 94.44 307 ASN A O 1
ATOM 2391 N N . TYR A 1 308 ? 6.289 -0.423 4.164 1 94.25 308 TYR A N 1
ATOM 2392 C CA . TYR A 1 308 ? 6.191 0.933 3.633 1 94.25 308 TYR A CA 1
ATOM 2393 C C . TYR A 1 308 ? 4.809 1.195 3.049 1 94.25 308 TYR A C 1
ATOM 2395 O O . TYR A 1 308 ? 4.328 2.33 3.068 1 94.25 308 TYR A O 1
ATOM 2403 N N . LEU A 1 309 ? 4.145 0.164 2.59 1 95.12 309 LEU A N 1
ATOM 2404 C CA . LEU A 1 309 ? 2.791 0.334 2.07 1 95.12 309 LEU A CA 1
ATOM 2405 C C . LEU A 1 309 ? 1.8 0.579 3.203 1 95.12 309 LEU A C 1
ATOM 2407 O O . LEU A 1 309 ? 0.811 1.294 3.023 1 95.12 309 LEU A O 1
ATOM 2411 N N . ILE A 1 310 ? 2.035 -0.017 4.375 1 94.25 310 ILE A N 1
ATOM 2412 C CA . ILE A 1 310 ? 1.146 0.18 5.516 1 94.25 310 ILE A CA 1
ATOM 2413 C C . ILE A 1 310 ? 1.36 1.572 6.105 1 94.25 310 ILE A C 1
ATOM 2415 O O . ILE A 1 310 ? 0.448 2.148 6.699 1 94.25 310 ILE A O 1
ATOM 2419 N N . GLY A 1 311 ? 2.469 2.137 5.883 1 93.25 311 GLY A N 1
ATOM 2420 C CA . GLY A 1 311 ? 2.701 3.506 6.312 1 93.25 311 GLY A CA 1
ATOM 2421 C C . GLY A 1 311 ? 3.68 3.613 7.465 1 93.25 311 GLY A C 1
ATOM 2422 O O . GLY A 1 311 ? 3.338 4.137 8.531 1 93.25 311 GLY A O 1
ATOM 2423 N N . ARG A 1 312 ? 4.832 3.189 7.258 1 94.38 312 ARG A N 1
ATOM 2424 C CA . ARG A 1 312 ? 5.875 3.27 8.273 1 94.38 312 ARG A CA 1
ATOM 2425 C C . ARG A 1 312 ? 6.281 4.719 8.531 1 94.38 312 ARG A C 1
ATOM 2427 O O . ARG A 1 312 ? 6.379 5.516 7.598 1 94.38 312 ARG A O 1
ATOM 2434 N N . SER A 1 313 ? 6.512 5.027 9.766 1 96.12 313 SER A N 1
ATOM 2435 C CA . SER A 1 313 ? 6.926 6.367 10.156 1 96.12 313 SER A CA 1
ATOM 2436 C C . SER A 1 313 ? 8.422 6.574 9.93 1 96.12 313 SER A C 1
ATOM 2438 O O . SER A 1 313 ? 9.148 5.625 9.633 1 96.12 313 SER A O 1
ATOM 2440 N N . ILE A 1 314 ? 8.852 7.75 9.992 1 93.81 314 ILE A N 1
ATOM 2441 C CA . ILE A 1 314 ? 10.266 8.086 9.852 1 93.81 314 ILE A CA 1
ATOM 2442 C C . ILE A 1 314 ? 11.039 7.578 11.062 1 93.81 314 ILE A C 1
ATOM 2444 O O . ILE A 1 314 ? 10.453 7.293 12.109 1 93.81 314 ILE A O 1
ATOM 2448 N N . ASP A 1 315 ? 12.266 7.457 10.922 1 91 315 ASP A N 1
ATOM 2449 C CA . ASP A 1 315 ? 13.109 6.945 12 1 91 315 ASP A CA 1
ATOM 2450 C C . ASP A 1 315 ? 13.258 7.973 13.117 1 91 315 ASP A C 1
ATOM 2452 O O . ASP A 1 315 ? 13 9.164 12.914 1 91 315 ASP A O 1
ATOM 2456 N N . SER A 1 316 ? 13.656 7.543 14.25 1 92.94 316 SER A N 1
ATOM 2457 C CA . SER A 1 316 ? 13.781 8.383 15.438 1 92.94 316 SER A CA 1
ATOM 2458 C C . SER A 1 316 ? 14.828 9.477 15.227 1 92.94 316 SER A C 1
ATOM 2460 O O . SER A 1 316 ? 14.695 10.578 15.773 1 92.94 316 SER A O 1
ATOM 2462 N N . LYS A 1 317 ? 15.82 9.141 14.453 1 91.81 317 LYS A N 1
ATOM 2463 C CA . LYS A 1 317 ? 16.859 10.125 14.188 1 91.81 317 LYS A CA 1
ATOM 2464 C C . LYS A 1 317 ? 16.312 11.312 13.398 1 91.81 317 LYS A C 1
ATOM 2466 O O . LYS A 1 317 ? 16.594 12.469 13.727 1 91.81 317 LYS A O 1
ATOM 2471 N N . MET A 1 318 ? 15.57 10.992 12.367 1 93.06 318 MET A N 1
ATOM 2472 C CA . MET A 1 318 ? 14.953 12.039 11.547 1 93.06 318 MET A CA 1
ATOM 2473 C C . MET A 1 318 ? 13.938 12.844 12.367 1 93.06 318 MET A C 1
ATOM 2475 O O . MET A 1 318 ? 13.852 14.062 12.227 1 93.06 318 MET A O 1
ATOM 2479 N N . GLU A 1 319 ? 13.211 12.156 13.172 1 95.69 319 GLU A N 1
ATOM 2480 C CA . GLU A 1 319 ? 12.258 12.828 14.047 1 95.69 319 GLU A CA 1
ATOM 2481 C C . GLU A 1 319 ? 12.969 13.781 15.008 1 95.69 319 GLU A C 1
ATOM 2483 O O . GLU A 1 319 ? 12.5 14.898 15.25 1 95.69 319 GLU A O 1
ATOM 2488 N N . ALA A 1 320 ? 14.047 13.406 15.547 1 95.88 320 ALA A N 1
ATOM 2489 C CA . ALA A 1 320 ? 14.82 14.234 16.469 1 95.88 320 ALA A CA 1
ATOM 2490 C C . ALA A 1 320 ? 15.367 15.469 15.75 1 95.88 320 ALA A C 1
ATOM 2492 O O . ALA A 1 320 ? 15.422 16.562 16.328 1 95.88 320 ALA A O 1
ATOM 2493 N N . LYS A 1 321 ? 15.742 15.25 14.57 1 96.38 321 LYS A N 1
ATOM 2494 C CA . LYS A 1 321 ? 16.234 16.359 13.781 1 96.38 321 LYS A CA 1
ATOM 2495 C C . LYS A 1 321 ? 15.156 17.422 13.57 1 96.38 321 LYS A C 1
ATOM 2497 O O . LYS A 1 321 ? 15.414 18.625 13.688 1 96.38 321 LYS A O 1
ATOM 2502 N N . ILE A 1 322 ? 13.977 16.984 13.227 1 97.19 322 ILE A N 1
ATOM 2503 C CA . ILE A 1 322 ? 12.852 17.891 13.031 1 97.19 322 ILE A CA 1
ATOM 2504 C C . ILE A 1 322 ? 12.547 18.609 14.336 1 97.19 322 ILE A C 1
ATOM 2506 O O . ILE A 1 322 ? 12.344 19.828 14.344 1 97.19 322 ILE A O 1
ATOM 2510 N N . ARG A 1 323 ? 12.562 17.906 15.406 1 96.81 323 ARG A N 1
ATOM 2511 C CA . ARG A 1 323 ? 12.297 18.484 16.719 1 96.81 323 ARG A CA 1
ATOM 2512 C C . ARG A 1 323 ? 13.344 19.547 17.062 1 96.81 323 ARG A C 1
ATOM 2514 O O . ARG A 1 323 ? 13.023 20.594 17.625 1 96.81 323 ARG A O 1
ATOM 2521 N N . ASP A 1 324 ? 14.531 19.266 16.75 1 96.69 324 ASP A N 1
ATOM 2522 C CA . ASP A 1 324 ? 15.625 20.203 17.031 1 96.69 324 ASP A CA 1
ATOM 2523 C C . ASP A 1 324 ? 15.461 21.5 16.234 1 96.69 324 ASP A C 1
ATOM 2525 O O . ASP A 1 324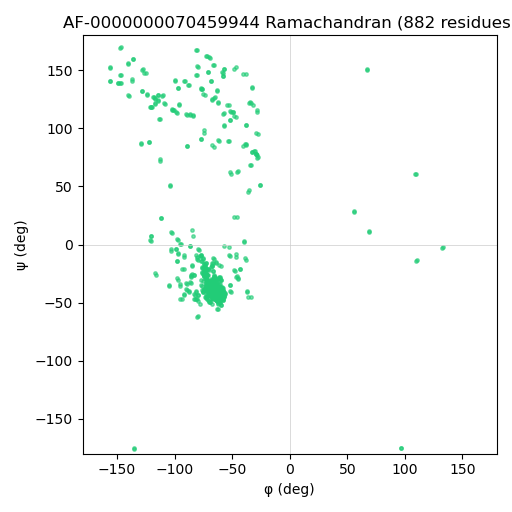 ? 15.68 22.578 16.766 1 96.69 324 ASP A O 1
ATOM 2529 N N . ILE A 1 325 ? 15.086 21.375 14.992 1 96.81 325 ILE A N 1
ATOM 2530 C CA . ILE A 1 325 ? 14.883 22.531 14.141 1 96.81 325 ILE A CA 1
ATOM 2531 C C . ILE A 1 325 ? 13.773 23.406 14.719 1 96.81 325 ILE A C 1
ATOM 2533 O O . ILE A 1 325 ? 13.898 24.641 14.766 1 96.81 325 ILE A O 1
ATOM 2537 N N . LEU A 1 326 ? 12.742 22.766 15.266 1 97.06 326 LEU A N 1
ATOM 2538 C CA . LEU A 1 326 ? 11.586 23.469 15.797 1 97.06 326 LEU A CA 1
ATOM 2539 C C . LEU A 1 326 ? 11.914 24.125 17.141 1 97.06 326 LEU A C 1
ATOM 2541 O O . LEU A 1 326 ? 11.555 25.266 17.391 1 97.06 326 LEU A O 1
ATOM 2545 N N . MET A 1 327 ? 12.641 23.453 17.953 1 96.06 327 MET A N 1
ATOM 2546 C CA . MET A 1 327 ? 12.922 23.906 19.328 1 96.06 327 MET A CA 1
ATOM 2547 C C . MET A 1 327 ? 13.938 25.047 19.312 1 96.06 327 MET A C 1
ATOM 2549 O O . MET A 1 327 ? 14.039 25.797 20.281 1 96.06 327 MET A O 1
ATOM 2553 N N . LYS A 1 328 ? 14.609 25.219 18.266 1 95.25 328 LYS A N 1
ATOM 2554 C CA . LYS A 1 328 ? 15.586 26.312 18.156 1 95.25 328 LYS A CA 1
ATOM 2555 C C . LYS A 1 328 ? 14.898 27.625 17.828 1 95.25 328 LYS A C 1
ATOM 2557 O O . LYS A 1 328 ? 15.484 28.703 18 1 95.25 328 LYS A O 1
ATOM 2562 N N . ARG A 1 329 ? 13.688 27.547 17.5 1 94.62 329 ARG A N 1
ATOM 2563 C CA . ARG A 1 329 ? 12.953 28.75 17.141 1 94.62 329 ARG A CA 1
ATOM 2564 C C . ARG A 1 329 ? 12.273 29.375 18.359 1 94.62 329 ARG A C 1
ATOM 2566 O O . ARG A 1 329 ? 11.711 28.672 19.188 1 94.62 329 ARG A O 1
ATOM 2573 N N . GLU A 1 330 ? 12.266 30.656 18.469 1 94.5 330 GLU A N 1
ATOM 2574 C CA . GLU A 1 330 ? 11.641 31.375 19.578 1 94.5 330 GLU A CA 1
ATOM 2575 C C . GLU A 1 330 ? 10.117 31.344 19.453 1 94.5 330 GLU A C 1
ATOM 2577 O O . GLU A 1 330 ? 9.414 31.5 20.453 1 94.5 330 GLU A O 1
ATOM 2582 N N . SER A 1 331 ? 9.633 31.125 18.281 1 94.94 331 SER A N 1
ATOM 2583 C CA . SER A 1 331 ? 8.195 31.156 18.016 1 94.94 331 SER A CA 1
ATOM 2584 C C . SER A 1 331 ? 7.516 29.906 18.547 1 94.94 331 SER A C 1
ATOM 2586 O O . SER A 1 331 ? 6.289 29.859 18.672 1 94.94 331 SER A O 1
ATOM 2588 N N . ILE A 1 332 ? 8.359 28.891 18.906 1 95.44 332 ILE A N 1
ATOM 2589 C CA . ILE A 1 332 ? 7.789 27.609 19.328 1 95.44 332 ILE A CA 1
ATOM 2590 C C . ILE A 1 332 ? 8.117 27.359 20.797 1 95.44 332 ILE A C 1
ATOM 2592 O O . ILE A 1 332 ? 9.281 27.422 21.203 1 95.44 332 ILE A O 1
ATOM 2596 N N . GLU A 1 333 ? 7.098 27.047 21.562 1 92.69 333 GLU A N 1
ATOM 2597 C CA . GLU A 1 333 ? 7.289 26.766 22.984 1 92.69 333 GLU A CA 1
ATOM 2598 C C . GLU A 1 333 ? 7.504 25.266 23.219 1 92.69 333 GLU A C 1
ATOM 2600 O O . GLU A 1 333 ? 8.352 24.875 24.031 1 92.69 333 GLU A O 1
ATOM 2605 N N . ALA A 1 334 ? 6.637 24.516 22.453 1 93.38 334 ALA A N 1
ATOM 2606 C CA . ALA A 1 334 ? 6.715 23.062 22.656 1 93.38 334 ALA A CA 1
ATOM 2607 C C . ALA A 1 334 ? 6.191 22.328 21.422 1 93.38 334 ALA A C 1
ATOM 2609 O O . ALA A 1 334 ? 5.395 22.859 20.656 1 93.38 334 ALA A O 1
ATOM 2610 N N . VAL A 1 335 ? 6.738 21.125 21.281 1 94.25 335 VAL A N 1
ATOM 2611 C CA . VAL A 1 335 ? 6.266 20.203 20.25 1 94.25 335 VAL A CA 1
ATOM 2612 C C . VAL A 1 335 ? 5.516 19.047 20.906 1 94.25 335 VAL A C 1
ATOM 2614 O O . VAL A 1 335 ? 6.098 18.281 21.688 1 94.25 335 VAL A O 1
ATOM 2617 N N . TYR A 1 336 ? 4.305 18.875 20.531 1 89.75 336 TYR A N 1
ATOM 2618 C CA . TYR A 1 336 ? 3.467 17.906 21.234 1 89.75 336 TYR A CA 1
ATOM 2619 C C . TYR A 1 336 ? 3.48 16.562 20.531 1 89.75 336 TYR A C 1
ATOM 2621 O O . TYR A 1 336 ? 3.604 15.516 21.172 1 89.75 336 TYR A O 1
ATOM 2629 N N . ALA A 1 337 ? 3.311 16.594 19.297 1 91.31 337 ALA A N 1
ATOM 2630 C CA . ALA A 1 337 ? 3.209 15.336 18.562 1 91.31 337 ALA A CA 1
ATOM 2631 C C . ALA A 1 337 ? 3.746 15.477 17.141 1 91.31 337 ALA A C 1
ATOM 2633 O O . ALA A 1 337 ? 3.566 16.516 16.5 1 91.31 337 ALA A O 1
ATOM 2634 N N . ILE A 1 338 ? 4.445 14.461 16.766 1 94.81 338 ILE A N 1
ATOM 2635 C CA . ILE A 1 338 ? 4.918 14.352 15.383 1 94.81 338 ILE A CA 1
ATOM 2636 C C . ILE A 1 338 ? 4.371 13.07 14.758 1 94.81 338 ILE A C 1
ATOM 2638 O O . ILE A 1 338 ? 4.598 11.969 15.273 1 94.81 338 ILE A O 1
ATOM 2642 N N . GLN A 1 339 ? 3.613 13.172 13.742 1 95.06 339 GLN A N 1
ATOM 2643 C CA . GLN A 1 339 ? 3.068 12.055 12.984 1 95.06 339 GLN A CA 1
ATOM 2644 C C . GLN A 1 339 ? 3.58 12.062 11.547 1 95.06 339 GLN A C 1
ATOM 2646 O O . GLN A 1 339 ? 3.402 13.039 10.82 1 95.06 339 GLN A O 1
ATOM 2651 N N . SER A 1 340 ? 4.227 10.984 11.195 1 96.56 340 SER A N 1
ATOM 2652 C CA . SER A 1 340 ? 4.859 10.953 9.883 1 96.56 340 SER A CA 1
ATOM 2653 C C . SER A 1 340 ? 4.613 9.617 9.18 1 96.56 340 SER A C 1
ATOM 2655 O O . SER A 1 340 ? 4.199 8.648 9.812 1 96.56 340 SER A O 1
ATOM 2657 N N . GLN A 1 341 ? 4.754 9.594 7.898 1 95.75 341 GLN A N 1
ATOM 2658 C CA . GLN A 1 341 ? 4.656 8.383 7.094 1 95.75 341 GLN A CA 1
ATOM 2659 C C . GLN A 1 341 ? 5.418 8.531 5.777 1 95.75 341 GLN A C 1
ATOM 2661 O O . GLN A 1 341 ? 5.375 9.586 5.148 1 95.75 341 GLN A O 1
ATOM 2666 N N . TRP A 1 342 ? 6.078 7.492 5.359 1 94.81 342 TRP A N 1
ATOM 2667 C CA . TRP A 1 342 ? 6.777 7.48 4.078 1 94.81 342 TRP A CA 1
ATOM 2668 C C . TRP A 1 342 ? 5.797 7.32 2.924 1 94.81 342 TRP A C 1
ATOM 2670 O O . TRP A 1 342 ? 4.859 6.516 3.002 1 94.81 342 TRP A O 1
ATOM 2680 N N . LEU A 1 343 ? 5.953 8.125 1.883 1 93.94 343 LEU A N 1
ATOM 2681 C CA . LEU A 1 343 ? 5.148 8.047 0.668 1 93.94 343 LEU A CA 1
ATOM 2682 C C . LEU A 1 343 ? 5.945 7.422 -0.47 1 93.94 343 LEU A C 1
ATOM 2684 O O . LEU A 1 343 ? 5.367 6.785 -1.357 1 93.94 343 LEU A O 1
ATOM 2688 N N . SER A 1 344 ? 7.133 7.691 -0.499 1 91.75 344 SER A N 1
ATOM 2689 C CA . SER A 1 344 ? 8.133 7.164 -1.421 1 91.75 344 SER A CA 1
ATOM 2690 C C . SER A 1 344 ? 9.492 7.027 -0.742 1 91.75 344 SER A C 1
ATOM 2692 O O . SER A 1 344 ? 9.664 7.445 0.405 1 91.75 344 SER A O 1
ATOM 2694 N N . PRO A 1 345 ? 10.398 6.41 -1.354 1 88.94 345 PRO A N 1
ATOM 2695 C CA . PRO A 1 345 ? 11.711 6.289 -0.724 1 88.94 345 PRO A CA 1
ATOM 2696 C C . PRO A 1 345 ? 12.406 7.637 -0.542 1 88.94 345 PRO A C 1
ATOM 2698 O O . PRO A 1 345 ? 13.328 7.758 0.272 1 88.94 345 PRO A O 1
ATOM 2701 N N . THR A 1 346 ? 11.898 8.648 -1.24 1 87.75 346 THR A N 1
ATOM 2702 C CA . THR A 1 346 ? 12.57 9.938 -1.172 1 87.75 346 THR A CA 1
ATOM 2703 C C . THR A 1 346 ? 11.625 11.016 -0.642 1 87.75 346 THR A C 1
ATOM 2705 O O . THR A 1 346 ? 11.953 12.203 -0.666 1 87.75 346 THR A O 1
ATOM 2708 N N . SER A 1 347 ? 10.484 10.57 -0.219 1 92.5 347 SER A N 1
ATOM 2709 C CA . SER A 1 347 ? 9.516 11.562 0.244 1 92.5 347 SER A CA 1
ATOM 2710 C C . SER A 1 347 ? 8.656 11.016 1.379 1 92.5 347 SER A C 1
ATOM 2712 O O . SER A 1 347 ? 8.289 9.836 1.369 1 92.5 347 SER A O 1
ATOM 2714 N N . PHE A 1 348 ? 8.43 11.883 2.371 1 95.12 348 PHE A N 1
ATOM 2715 C CA . PHE A 1 348 ? 7.523 11.5 3.449 1 95.12 348 PHE A CA 1
ATOM 2716 C C . PHE A 1 348 ? 6.656 12.68 3.867 1 95.12 348 PHE A C 1
ATOM 2718 O O . PHE A 1 348 ? 6.945 13.828 3.514 1 95.12 348 PHE A O 1
ATOM 2725 N N . SER A 1 349 ? 5.555 12.414 4.41 1 96.56 349 SER A N 1
ATOM 2726 C CA . SER A 1 349 ? 4.656 13.414 4.984 1 96.56 349 SER A CA 1
ATOM 2727 C C . SER A 1 349 ? 4.805 13.484 6.5 1 96.56 349 SER A C 1
ATOM 2729 O O . SER A 1 349 ? 5.012 12.461 7.156 1 96.56 349 SER A O 1
ATOM 2731 N N . VAL A 1 350 ? 4.75 14.695 7.051 1 97.12 350 VAL A N 1
ATOM 2732 C CA . VAL A 1 350 ? 4.887 14.867 8.492 1 97.12 350 VAL A CA 1
ATOM 2733 C C . VAL A 1 350 ? 3.91 15.93 8.984 1 97.12 350 VAL A C 1
ATOM 2735 O O . VAL A 1 350 ? 3.756 16.984 8.352 1 97.12 350 VAL A O 1
ATOM 2738 N N . THR A 1 351 ? 3.17 15.594 9.938 1 96.25 351 THR A N 1
ATOM 2739 C CA . THR A 1 351 ? 2.287 16.516 10.648 1 96.25 351 THR A CA 1
ATOM 2740 C C . THR A 1 351 ? 2.793 16.766 12.07 1 96.25 351 THR A C 1
ATOM 2742 O O . THR A 1 351 ? 3.039 15.812 12.82 1 96.25 351 THR A O 1
ATOM 2745 N N . ILE A 1 352 ? 2.922 18.016 12.438 1 96.81 352 ILE A N 1
ATOM 2746 C CA . ILE A 1 352 ? 3.502 18.359 13.727 1 96.81 352 ILE A CA 1
ATOM 2747 C C . ILE A 1 352 ? 2.525 19.234 14.508 1 96.81 352 ILE A C 1
ATOM 2749 O O . ILE A 1 352 ? 1.998 20.219 13.977 1 96.81 352 ILE A O 1
ATOM 2753 N N . GLU A 1 353 ? 2.303 18.859 15.664 1 95.12 353 GLU A N 1
ATOM 2754 C CA . GLU A 1 353 ? 1.538 19.688 16.594 1 95.12 353 GLU A CA 1
ATOM 2755 C C . GLU A 1 353 ? 2.459 20.516 17.484 1 95.12 353 GLU A C 1
ATOM 2757 O O . GLU A 1 353 ? 3.254 19.953 18.25 1 95.12 353 GLU A O 1
ATOM 2762 N N . VAL A 1 354 ? 2.254 21.797 17.359 1 94.94 354 VAL A N 1
ATOM 2763 C CA . VAL A 1 354 ? 3.184 22.672 18.062 1 94.94 354 VAL A CA 1
ATOM 2764 C C . VAL A 1 354 ? 2.406 23.688 18.906 1 94.94 354 VAL A C 1
ATOM 2766 O O . VAL A 1 354 ? 1.257 24 18.594 1 94.94 354 VAL A O 1
ATOM 2769 N N . ASP A 1 355 ? 3.08 24.047 19.969 1 93.25 355 ASP A N 1
ATOM 2770 C CA . ASP A 1 355 ? 2.607 25.156 20.781 1 93.25 355 ASP A CA 1
ATOM 2771 C C . ASP A 1 355 ? 3.338 26.453 20.438 1 93.25 355 ASP A C 1
ATOM 2773 O O . ASP A 1 355 ? 4.539 26.578 20.672 1 93.25 355 ASP A O 1
ATOM 2777 N N . PHE A 1 356 ? 2.613 27.375 19.891 1 93.69 356 PHE A N 1
ATOM 2778 C CA . PHE A 1 356 ? 3.219 28.641 19.5 1 93.69 356 PHE A CA 1
ATOM 2779 C C . PHE A 1 356 ? 3.367 29.562 20.703 1 93.69 356 PHE A C 1
ATOM 2781 O O . PHE A 1 356 ? 2.514 29.578 21.594 1 93.69 356 PHE A O 1
ATOM 2788 N N . ASN A 1 357 ? 4.395 30.281 20.625 1 92.56 357 ASN A N 1
ATOM 2789 C CA . ASN A 1 357 ? 4.664 31.281 21.656 1 92.56 357 ASN A CA 1
ATOM 2790 C C . ASN A 1 357 ? 4.027 32.625 21.312 1 92.56 357 ASN A C 1
ATOM 2792 O O . ASN A 1 357 ? 4.508 33.344 20.438 1 92.56 357 ASN A O 1
ATOM 2796 N N . GLY A 1 358 ? 3.031 33 22.062 1 91.06 358 GLY A N 1
ATOM 2797 C CA . GLY A 1 358 ? 2.338 34.25 21.828 1 91.06 358 GLY A CA 1
ATOM 2798 C C . GLY A 1 358 ? 3.219 35.469 22.031 1 91.06 358 GLY A C 1
ATOM 2799 O O . GLY A 1 358 ? 3.047 36.5 21.359 1 91.06 358 GLY A O 1
ATOM 2800 N N . TYR A 1 359 ? 4.223 35.344 22.938 1 91.12 359 TYR A N 1
ATOM 2801 C CA . TYR A 1 359 ? 5.117 36.469 23.234 1 91.12 359 TYR A CA 1
ATOM 2802 C C . TYR A 1 359 ? 5.988 36.781 22.031 1 91.12 359 TYR A C 1
ATOM 2804 O O . TYR A 1 359 ? 6.316 37.969 21.797 1 91.12 359 TYR A O 1
ATOM 2812 N N . TYR A 1 360 ? 6.277 35.781 21.344 1 93.62 360 TYR A N 1
ATOM 2813 C CA . TYR A 1 360 ? 7.078 36 20.141 1 93.62 360 TYR A CA 1
ATOM 2814 C C . TYR A 1 360 ? 6.312 36.844 19.109 1 93.62 360 TYR A C 1
ATOM 2816 O O . TYR A 1 360 ? 6.855 37.781 18.547 1 93.62 360 TYR A O 1
ATOM 2824 N N . PHE A 1 361 ? 5.113 36.562 18.922 1 93.19 361 PHE A N 1
ATOM 2825 C CA . PHE A 1 361 ? 4.316 37.281 17.938 1 93.19 361 PHE A CA 1
ATOM 2826 C C . PHE A 1 361 ? 4.062 38.719 18.375 1 93.19 361 PHE A C 1
ATOM 2828 O O . PHE A 1 361 ? 4.012 39.625 17.547 1 93.19 361 PHE A O 1
ATOM 2835 N N . CYS A 1 362 ? 3.865 38.812 19.672 1 93.25 362 CYS A N 1
ATOM 2836 C CA . CYS A 1 362 ? 3.705 40.156 20.203 1 93.25 362 CYS A CA 1
ATOM 2837 C C . CYS A 1 362 ? 4.945 41 19.922 1 93.25 362 CYS A C 1
ATOM 2839 O O . CYS A 1 362 ? 4.832 42.156 19.516 1 93.25 362 CYS A O 1
ATOM 2841 N N . LYS A 1 363 ? 6.09 40.438 20.188 1 91.88 363 LYS A N 1
ATOM 2842 C CA . LYS A 1 363 ? 7.355 41.125 19.938 1 91.88 363 LYS A CA 1
ATOM 2843 C C . LYS A 1 363 ? 7.496 41.531 18.484 1 91.88 363 LYS A C 1
ATOM 2845 O O . LYS A 1 363 ? 7.859 42.656 18.172 1 91.88 363 LYS A O 1
ATOM 2850 N N . VAL A 1 364 ? 7.168 40.656 17.594 1 90.88 364 VAL A N 1
ATOM 2851 C CA . VAL A 1 364 ? 7.297 40.875 16.172 1 90.88 364 VAL A CA 1
ATOM 2852 C C . VAL A 1 364 ? 6.363 42 15.734 1 90.88 364 VAL A C 1
ATOM 2854 O O . VAL A 1 364 ? 6.758 42.875 14.961 1 90.88 364 VAL A O 1
ATOM 2857 N N . LEU A 1 365 ? 5.148 42.031 16.203 1 90.75 365 LEU A N 1
ATOM 2858 C CA . LEU A 1 365 ? 4.152 43 15.789 1 90.75 365 LEU A CA 1
ATOM 2859 C C . LEU A 1 365 ? 4.426 44.375 16.422 1 90.75 365 LEU A C 1
ATOM 2861 O O . LEU A 1 365 ? 4.129 45.406 15.828 1 90.75 365 LEU A O 1
ATOM 2865 N N . LYS A 1 366 ? 5.016 44.344 17.672 1 87.81 366 LYS A N 1
ATOM 2866 C CA . LYS A 1 366 ? 5.422 45.594 18.297 1 87.81 366 LYS A CA 1
ATOM 2867 C C . LYS A 1 366 ? 6.492 46.312 17.469 1 87.81 366 LYS A C 1
ATOM 2869 O O . LYS A 1 366 ? 6.434 47.531 17.281 1 87.81 366 LYS A O 1
ATOM 2874 N N . GLU A 1 367 ? 7.316 45.469 16.984 1 85.69 367 GLU A N 1
ATOM 2875 C CA . GLU A 1 367 ? 8.414 46 16.188 1 85.69 367 GLU A CA 1
ATOM 2876 C C . GLU A 1 367 ? 7.914 46.5 14.828 1 85.69 367 GLU A C 1
ATOM 2878 O O . GLU A 1 367 ? 8.531 47.375 14.219 1 85.69 367 GLU A O 1
ATOM 2883 N N . LEU A 1 368 ? 6.797 45.938 14.383 1 84.25 368 LEU A N 1
ATOM 2884 C CA . LEU A 1 368 ? 6.246 46.344 13.094 1 84.25 368 LEU A CA 1
ATOM 2885 C C . LEU A 1 368 ? 5.484 47.656 13.211 1 84.25 368 LEU A C 1
ATOM 2887 O O . LEU A 1 368 ? 5.109 48.25 12.195 1 84.25 368 LEU A O 1
ATOM 2891 N N . GLY A 1 369 ? 5.16 48.156 14.461 1 83.56 369 GLY A N 1
ATOM 2892 C CA . GLY A 1 369 ? 4.59 49.5 14.586 1 83.56 369 GLY A CA 1
ATOM 2893 C C . GLY A 1 369 ? 3.371 49.531 15.492 1 83.56 369 GLY A C 1
ATOM 2894 O O . GLY A 1 369 ? 2.855 50.625 15.797 1 83.56 369 GLY A O 1
ATOM 2895 N N . TYR A 1 370 ? 2.947 48.469 16 1 87 370 TYR A N 1
ATOM 2896 C CA . TYR A 1 370 ? 1.71 48.438 16.766 1 87 370 TYR A CA 1
ATOM 2897 C C . TYR A 1 370 ? 1.898 49.094 18.125 1 87 370 TYR A C 1
ATOM 2899 O O . TYR A 1 370 ? 0.952 49.656 18.688 1 87 370 TYR A O 1
ATOM 2907 N N . GLU A 1 371 ? 3.127 49.031 18.656 1 85.31 371 GLU A N 1
ATOM 2908 C CA . GLU A 1 371 ? 3.373 49.688 19.938 1 85.31 371 GLU A CA 1
ATOM 2909 C C . GLU A 1 371 ? 3.072 51.188 19.859 1 85.31 371 GLU A C 1
ATOM 2911 O O . GLU A 1 371 ? 2.365 51.719 20.703 1 85.31 371 GLU A O 1
ATOM 2916 N N . LYS A 1 372 ? 3.535 51.844 18.844 1 85 372 LYS A N 1
ATOM 2917 C CA . LYS A 1 372 ? 3.328 53.25 18.656 1 85 372 LYS A CA 1
ATOM 2918 C C . LYS A 1 372 ? 1.854 53.594 18.422 1 85 372 LYS A C 1
ATOM 2920 O O . LYS A 1 372 ? 1.342 54.594 18.938 1 85 372 LYS A O 1
ATOM 2925 N N . GLU A 1 373 ? 1.223 52.75 17.703 1 86.62 373 GLU A N 1
ATOM 2926 C CA . GLU A 1 373 ? -0.181 52.969 17.375 1 86.62 373 GLU A CA 1
ATOM 2927 C C . GLU A 1 373 ? -1.068 52.812 18.609 1 86.62 373 GLU A C 1
ATOM 2929 O O . GLU A 1 373 ? -2.045 53.562 18.766 1 86.62 373 GLU A O 1
ATOM 2934 N N . PHE A 1 374 ? -0.781 51.875 19.453 1 86.88 374 PHE A N 1
ATOM 2935 C CA . PHE A 1 374 ? -1.565 51.656 20.656 1 86.88 374 PHE A CA 1
ATOM 2936 C C . PHE A 1 374 ? -1.382 52.812 21.641 1 86.88 374 PHE A C 1
ATOM 2938 O O . PHE A 1 374 ? -2.328 53.219 22.312 1 86.88 374 PHE A O 1
ATOM 2945 N N . ILE A 1 375 ? -0.184 53.375 21.719 1 82.88 375 ILE A N 1
ATOM 2946 C CA . ILE A 1 375 ? 0.088 54.5 22.594 1 82.88 375 ILE A CA 1
ATOM 2947 C C . ILE A 1 375 ? -0.653 55.75 22.109 1 82.88 375 ILE A C 1
ATOM 2949 O O . ILE A 1 375 ? -1.223 56.5 22.906 1 82.88 375 ILE A O 1
ATOM 2953 N N . LYS A 1 376 ? -0.685 55.906 20.828 1 83.25 376 LYS A N 1
ATOM 2954 C CA . LYS A 1 376 ? -1.308 57.094 20.219 1 83.25 376 LYS A CA 1
ATOM 2955 C C . LYS A 1 376 ? -2.826 57.031 20.359 1 83.25 376 LYS A C 1
ATOM 2957 O O . LYS A 1 376 ? -3.467 58.062 20.625 1 83.25 376 LYS A O 1
ATOM 2962 N N . LYS A 1 377 ? -3.395 55.906 20.203 1 81.62 377 LYS A N 1
ATOM 2963 C CA . LYS A 1 377 ? -4.848 55.781 20.125 1 81.62 377 LYS A CA 1
ATOM 2964 C C . LYS A 1 377 ? -5.426 55.25 21.438 1 81.62 377 LYS A C 1
ATOM 2966 O O . LYS A 1 377 ? -6.59 54.844 21.484 1 81.62 377 LYS A O 1
ATOM 2971 N N . SER A 1 378 ? -4.676 55.188 22.469 1 78.69 378 SER A N 1
ATOM 2972 C CA . SER A 1 378 ? -5.086 54.594 23.734 1 78.69 378 SER A CA 1
ATOM 2973 C C . SER A 1 378 ? -6.168 55.438 24.406 1 78.69 378 SER A C 1
ATOM 2975 O O . SER A 1 378 ? -6.953 54.938 25.203 1 78.69 378 SER A O 1
ATOM 2977 N N . LYS A 1 379 ? -6.316 56.688 24.031 1 78.75 379 LYS A N 1
ATOM 2978 C CA . LYS A 1 379 ? -7.211 57.594 24.75 1 78.75 379 LYS A CA 1
ATOM 2979 C C . LYS A 1 379 ? -8.648 57.469 24.266 1 78.75 379 LYS A C 1
ATOM 2981 O O . LYS A 1 379 ? -9.594 57.75 24.984 1 78.75 379 LYS A O 1
ATOM 2986 N N . ASP A 1 380 ? -8.836 57.031 23.016 1 83.69 380 ASP A N 1
ATOM 2987 C CA . ASP A 1 380 ? -10.164 56.844 22.438 1 83.69 380 ASP A CA 1
ATOM 2988 C C . ASP A 1 380 ? -10.562 55.375 22.422 1 83.69 380 ASP A C 1
ATOM 2990 O O . ASP A 1 380 ? -9.953 54.562 21.719 1 83.69 380 ASP A O 1
ATOM 2994 N N . VAL A 1 381 ? -11.625 55.125 23.188 1 83.38 381 VAL A N 1
ATOM 2995 C CA . VAL A 1 381 ? -12.062 53.75 23.359 1 83.38 381 VAL A CA 1
ATOM 2996 C C . VAL A 1 381 ? -12.445 53.156 22 1 83.38 381 VAL A C 1
ATOM 2998 O O . VAL A 1 381 ? -12.125 52 21.719 1 83.38 381 VAL A O 1
ATOM 3001 N N . LYS A 1 382 ? -13.18 53.844 21.156 1 86.69 382 LYS A N 1
ATOM 3002 C CA . LYS A 1 382 ? -13.617 53.375 19.859 1 86.69 382 LYS A CA 1
ATOM 3003 C C . LYS A 1 382 ? -12.422 53.062 18.953 1 86.69 382 LYS A C 1
ATOM 3005 O O . LYS A 1 382 ? -12.406 52.031 18.266 1 86.69 382 LYS A O 1
ATOM 3010 N N . GLU A 1 383 ? -11.469 53.906 18.969 1 87.19 383 GLU A N 1
ATOM 3011 C CA . GLU A 1 383 ? -10.266 53.688 18.156 1 87.19 383 GLU A CA 1
ATOM 3012 C C . GLU A 1 383 ? -9.43 52.562 18.688 1 87.19 383 GLU A C 1
ATOM 3014 O O . GLU A 1 383 ? -8.812 51.812 17.922 1 87.19 383 GLU A O 1
ATOM 3019 N N . LEU A 1 384 ? -9.43 52.469 20 1 86.25 384 LEU A N 1
ATOM 3020 C CA . LEU A 1 384 ? -8.68 51.375 20.641 1 86.25 384 LEU A CA 1
ATOM 3021 C C . LEU A 1 384 ? -9.25 50.031 20.25 1 86.25 384 LEU A C 1
ATOM 3023 O O . LEU A 1 384 ? -8.492 49.094 19.984 1 86.25 384 LEU A O 1
ATOM 3027 N N . MET A 1 385 ? -10.57 49.969 20.188 1 87.25 385 MET A N 1
ATOM 3028 C CA . MET A 1 385 ? -11.219 48.688 19.844 1 87.25 385 MET A CA 1
ATOM 3029 C C . MET A 1 385 ? -10.992 48.344 18.375 1 87.25 385 MET A C 1
ATOM 3031 O O . MET A 1 385 ? -10.828 47.188 18.016 1 87.25 385 MET A O 1
ATOM 3035 N N . LYS A 1 386 ? -11.016 49.25 17.516 1 87.69 386 LYS A N 1
ATOM 3036 C CA . LYS A 1 386 ? -10.711 49.031 16.109 1 87.69 386 LYS A CA 1
ATOM 3037 C C . LYS A 1 386 ? -9.273 48.562 15.914 1 87.69 386 LYS A C 1
ATOM 3039 O O . LYS A 1 386 ? -9.008 47.688 15.102 1 87.69 386 LYS A O 1
ATOM 3044 N N . LEU A 1 387 ? -8.359 49.219 16.656 1 88 387 LEU A N 1
ATOM 3045 C CA . LEU A 1 387 ? -6.953 48.812 16.609 1 88 387 LEU A CA 1
ATOM 3046 C C . LEU A 1 387 ? -6.758 47.406 17.094 1 88 387 LEU A C 1
ATOM 3048 O O . LEU A 1 387 ? -5.934 46.656 16.547 1 88 387 LEU A O 1
ATOM 3052 N N . LEU A 1 388 ? -7.496 47.062 18.109 1 89.94 388 LEU A N 1
ATOM 3053 C CA . LEU A 1 388 ? -7.41 45.719 18.656 1 89.94 388 LEU A CA 1
ATOM 3054 C C . LEU A 1 388 ? -7.867 44.688 17.625 1 89.94 388 LEU A C 1
ATOM 3056 O O . LEU A 1 388 ? -7.305 43.594 17.531 1 89.94 388 LEU A O 1
ATOM 3060 N N . ASN A 1 389 ? -8.867 45 16.844 1 90.44 389 ASN A N 1
ATOM 3061 C CA . ASN A 1 389 ? -9.336 44.156 15.758 1 90.44 389 ASN A CA 1
ATOM 3062 C C . ASN A 1 389 ? -8.258 43.938 14.695 1 90.44 389 ASN A C 1
ATOM 3064 O O . ASN A 1 389 ? -8.016 42.812 14.258 1 90.44 389 ASN A O 1
ATOM 3068 N N . TRP A 1 390 ? -7.664 44.938 14.32 1 88.19 390 TRP A N 1
ATOM 3069 C CA . TRP A 1 390 ? -6.602 44.875 13.32 1 88.19 390 TRP A CA 1
ATOM 3070 C C . TRP A 1 390 ? -5.398 44.094 13.867 1 88.19 390 TRP A C 1
ATOM 3072 O O . TRP A 1 390 ? -4.762 43.344 13.133 1 88.19 390 TRP A O 1
ATOM 3082 N N . TYR A 1 391 ? -5.094 44.406 15.133 1 90.94 391 TYR A N 1
ATOM 3083 C CA . TYR A 1 391 ? -3.988 43.688 15.781 1 90.94 391 TYR A CA 1
ATOM 3084 C C . TYR A 1 391 ? -4.223 42.188 15.805 1 90.94 391 TYR A C 1
ATOM 3086 O O . TYR A 1 391 ? -3.316 41.406 15.508 1 90.94 391 TYR A O 1
ATOM 3094 N N . THR A 1 392 ? -5.395 41.781 16.141 1 92.88 392 THR A N 1
ATOM 3095 C CA . THR A 1 392 ? -5.715 40.375 16.219 1 92.88 392 THR A CA 1
ATOM 3096 C C . THR A 1 392 ? -5.594 39.719 14.844 1 92.88 392 THR A C 1
ATOM 3098 O O . THR A 1 392 ? -5.105 38.594 14.734 1 92.88 392 THR A O 1
ATOM 3101 N N . GLU A 1 393 ? -6.051 40.344 13.844 1 90.31 393 GLU A N 1
ATOM 3102 C CA . GLU A 1 393 ? -5.902 39.844 12.484 1 90.31 393 GLU A CA 1
ATOM 3103 C C . GLU A 1 393 ? -4.434 39.688 12.117 1 90.31 393 GLU A C 1
ATOM 3105 O O . GLU A 1 393 ? -4.059 38.688 11.492 1 90.31 393 GLU A O 1
ATOM 3110 N N . ASP A 1 394 ? -3.672 40.594 12.484 1 90 394 ASP A N 1
ATOM 3111 C CA . ASP A 1 394 ? -2.254 40.531 12.141 1 90 394 ASP A CA 1
ATOM 3112 C C . ASP A 1 394 ? -1.535 39.438 12.945 1 90 394 ASP A C 1
ATOM 3114 O O . ASP A 1 394 ? -0.522 38.906 12.492 1 90 394 ASP A O 1
ATOM 3118 N N . VAL A 1 395 ? -2.045 39.219 14.164 1 92.12 395 VAL A N 1
ATOM 3119 C CA . VAL A 1 395 ? -1.478 38.094 14.93 1 92.12 395 VAL A CA 1
ATOM 3120 C C . VAL A 1 395 ? -1.675 36.781 14.164 1 92.12 395 VAL A C 1
ATOM 3122 O O . VAL A 1 395 ? -0.747 36 14.039 1 92.12 395 VAL A O 1
ATOM 3125 N N . THR A 1 396 ? -2.848 36.594 13.625 1 91.19 396 THR A N 1
ATOM 3126 C CA . THR A 1 396 ? -3.139 35.375 12.859 1 91.19 396 THR A CA 1
ATOM 3127 C C . THR A 1 396 ? -2.271 35.312 11.609 1 91.19 396 THR A C 1
ATOM 3129 O O . THR A 1 396 ? -1.76 34.25 11.25 1 91.19 396 THR A O 1
ATOM 3132 N N . LYS A 1 397 ? -2.078 36.375 10.984 1 89.69 397 LYS A N 1
ATOM 3133 C CA . LYS A 1 397 ? -1.259 36.406 9.773 1 89.69 397 LYS A CA 1
ATOM 3134 C C . LYS A 1 397 ? 0.212 36.156 10.094 1 89.69 397 LYS A C 1
ATOM 3136 O O . LYS A 1 397 ? 0.931 35.531 9.312 1 89.69 397 LYS A O 1
ATOM 3141 N N . ALA A 1 398 ? 0.657 36.75 11.219 1 90.62 398 ALA A N 1
ATOM 3142 C CA . ALA A 1 398 ? 2.033 36.531 11.648 1 90.62 398 ALA A CA 1
ATOM 3143 C C . ALA A 1 398 ? 2.285 35.031 11.891 1 90.62 398 ALA A C 1
ATOM 3145 O O . ALA A 1 398 ? 3.367 34.531 11.594 1 90.62 398 ALA A O 1
ATOM 3146 N N . MET A 1 399 ? 1.327 34.438 12.453 1 92.75 399 MET A N 1
ATOM 3147 C CA . MET A 1 399 ? 1.438 33 12.695 1 92.75 399 MET A CA 1
ATOM 3148 C C . MET A 1 399 ? 1.518 32.25 11.383 1 92.75 399 MET A C 1
ATOM 3150 O O . MET A 1 399 ? 2.318 31.312 11.242 1 92.75 399 MET A O 1
ATOM 3154 N N . GLU A 1 400 ? 0.688 32.594 10.438 1 91.5 400 GLU A N 1
ATOM 3155 C CA . GLU A 1 400 ? 0.695 31.938 9.125 1 91.5 400 GLU A CA 1
ATOM 3156 C C . GLU A 1 400 ? 2.051 32.094 8.438 1 91.5 400 GLU A C 1
ATOM 3158 O O . GLU A 1 400 ? 2.557 31.141 7.832 1 91.5 400 GLU A O 1
ATOM 3163 N N . ARG A 1 401 ? 2.609 33.219 8.539 1 90.69 401 ARG A N 1
ATOM 3164 C CA . ARG A 1 401 ? 3.914 33.469 7.938 1 90.69 401 ARG A CA 1
ATOM 3165 C C . ARG A 1 401 ? 5 32.656 8.617 1 90.69 401 ARG A C 1
ATOM 3167 O O . ARG A 1 401 ? 5.918 32.156 7.965 1 90.69 401 ARG A O 1
ATOM 3174 N N . GLU A 1 402 ? 4.875 32.688 9.938 1 92.94 402 GLU A N 1
ATOM 3175 C CA . GLU A 1 402 ? 5.848 31.875 10.68 1 92.94 402 GLU A CA 1
ATOM 3176 C C . GLU A 1 402 ? 5.766 30.406 10.281 1 92.94 402 GLU A C 1
ATOM 3178 O O . GLU A 1 402 ? 6.789 29.734 10.18 1 92.94 402 GLU A O 1
ATOM 3183 N N . ILE A 1 403 ? 4.59 29.906 10.039 1 94.5 403 ILE A N 1
ATOM 3184 C CA . ILE A 1 403 ? 4.383 28.516 9.633 1 94.5 403 ILE A CA 1
ATOM 3185 C C . ILE A 1 403 ? 5.062 28.266 8.289 1 94.5 403 ILE A C 1
ATOM 3187 O O . ILE A 1 403 ? 5.77 27.266 8.125 1 94.5 403 ILE A O 1
ATOM 3191 N N . ILE A 1 404 ? 4.895 29.125 7.352 1 92.44 404 ILE A N 1
ATOM 3192 C CA . ILE A 1 404 ? 5.52 28.984 6.043 1 92.44 404 ILE A CA 1
ATOM 3193 C C . ILE A 1 404 ? 7.039 28.984 6.191 1 92.44 404 ILE A C 1
ATOM 3195 O O . ILE A 1 404 ? 7.734 28.188 5.559 1 92.44 404 ILE A O 1
ATOM 3199 N N . ASP A 1 405 ? 7.508 29.891 7.059 1 93.62 405 ASP A N 1
ATOM 3200 C CA . ASP A 1 405 ? 8.945 30 7.289 1 93.62 405 ASP A CA 1
ATOM 3201 C C . ASP A 1 405 ? 9.5 28.703 7.898 1 93.62 405 ASP A C 1
ATOM 3203 O O . ASP A 1 405 ? 10.586 28.25 7.535 1 93.62 405 ASP A O 1
ATOM 3207 N N . ILE A 1 406 ? 8.75 28.203 8.805 1 95.88 406 ILE A N 1
ATOM 3208 C CA . ILE A 1 406 ? 9.164 26.953 9.453 1 95.88 406 ILE A CA 1
ATOM 3209 C C . ILE A 1 406 ? 9.188 25.828 8.438 1 95.88 406 ILE A C 1
ATOM 3211 O O . ILE A 1 406 ? 10.133 25.031 8.398 1 95.88 406 ILE A O 1
ATOM 3215 N N . GLU A 1 407 ? 8.164 25.688 7.648 1 95.25 407 GLU A N 1
ATOM 3216 C CA . GLU A 1 407 ? 8.102 24.641 6.625 1 95.25 407 GLU A CA 1
ATOM 3217 C C . GLU A 1 407 ? 9.281 24.734 5.664 1 95.25 407 GLU A C 1
ATOM 3219 O O . GLU A 1 407 ? 9.898 23.719 5.332 1 95.25 407 GLU A O 1
ATOM 3224 N N . ASP A 1 408 ? 9.578 25.922 5.293 1 94.19 408 ASP A N 1
ATOM 3225 C CA . ASP A 1 408 ? 10.695 26.125 4.383 1 94.19 408 ASP A CA 1
ATOM 3226 C C . ASP A 1 408 ? 12.023 25.75 5.047 1 94.19 408 ASP A C 1
ATOM 3228 O O . ASP A 1 408 ? 12.914 25.203 4.395 1 94.19 408 ASP A O 1
ATOM 3232 N N . ASP A 1 409 ? 12.141 26.109 6.285 1 95.69 409 ASP A N 1
ATOM 3233 C CA . ASP A 1 409 ? 13.344 25.781 7.031 1 95.69 409 ASP A CA 1
ATOM 3234 C C . ASP A 1 409 ? 13.523 24.266 7.137 1 95.69 409 ASP A C 1
ATOM 3236 O O . ASP A 1 409 ? 14.617 23.75 6.906 1 95.69 409 ASP A O 1
ATOM 3240 N N . ILE A 1 410 ? 12.484 23.547 7.445 1 96.38 410 ILE A N 1
ATOM 3241 C CA . ILE A 1 410 ? 12.539 22.094 7.547 1 96.38 410 ILE A CA 1
ATOM 3242 C C . ILE A 1 410 ? 12.906 21.5 6.191 1 96.38 410 ILE A C 1
ATOM 3244 O O . ILE A 1 410 ? 13.773 20.625 6.105 1 96.38 410 ILE A O 1
ATOM 3248 N N . ARG A 1 411 ? 12.328 21.984 5.133 1 94.56 411 ARG A N 1
ATOM 3249 C CA . ARG A 1 411 ? 12.578 21.469 3.789 1 94.56 411 ARG A CA 1
ATOM 3250 C C . ARG A 1 411 ? 14.031 21.688 3.383 1 94.56 411 ARG A C 1
ATOM 3252 O O . ARG A 1 411 ? 14.609 20.875 2.672 1 94.56 411 ARG A O 1
ATOM 3259 N N . SER A 1 412 ? 14.586 22.781 3.779 1 94.56 412 SER A N 1
ATOM 3260 C CA . SER A 1 412 ? 15.969 23.094 3.439 1 94.56 412 SER A CA 1
ATOM 3261 C C . SER A 1 412 ? 16.938 22.125 4.125 1 94.56 412 SER A C 1
ATOM 3263 O O . SER A 1 412 ? 17.969 21.75 3.551 1 94.56 412 SER A O 1
ATOM 3265 N N . HIS A 1 413 ? 16.609 21.703 5.305 1 94.19 413 HIS A N 1
ATOM 3266 C CA . HIS A 1 413 ? 17.484 20.812 6.062 1 94.19 413 HIS A CA 1
ATOM 3267 C C . HIS A 1 413 ? 17.172 19.344 5.75 1 94.19 413 HIS A C 1
ATOM 3269 O O . HIS A 1 413 ? 18.062 18.5 5.797 1 94.19 413 HIS A O 1
ATOM 3275 N N . ILE A 1 414 ? 15.914 19.078 5.504 1 94.81 414 ILE A N 1
ATOM 3276 C CA . ILE A 1 414 ? 15.453 17.734 5.215 1 94.81 414 ILE A CA 1
ATOM 3277 C C . ILE A 1 414 ? 14.617 17.734 3.938 1 94.81 414 ILE A C 1
ATOM 3279 O O . ILE A 1 414 ? 13.383 17.688 3.996 1 94.81 414 ILE A O 1
ATOM 3283 N N . PRO A 1 415 ? 15.242 17.609 2.861 1 90.88 415 PRO A N 1
ATOM 3284 C CA . PRO A 1 415 ? 14.531 17.719 1.584 1 90.88 415 PRO A CA 1
ATOM 3285 C C . PRO A 1 415 ? 13.555 16.578 1.355 1 90.88 415 PRO A C 1
ATOM 3287 O O . PRO A 1 415 ? 12.648 16.672 0.518 1 90.88 415 PRO A O 1
ATOM 3290 N N . GLU A 1 416 ? 13.672 15.469 2.123 1 91.25 416 GLU A N 1
ATOM 3291 C CA . GLU A 1 416 ? 12.758 14.328 2.004 1 91.25 416 GLU A CA 1
ATOM 3292 C C . GLU A 1 416 ? 11.375 14.68 2.537 1 91.25 416 GLU A C 1
ATOM 3294 O O . GLU A 1 416 ? 10.391 13.992 2.227 1 91.25 416 GLU A O 1
ATOM 3299 N N . ALA A 1 417 ? 11.336 15.688 3.359 1 95.5 417 ALA A N 1
ATOM 3300 C CA . ALA A 1 417 ? 10.047 16.125 3.887 1 95.5 417 ALA A CA 1
ATOM 3301 C C . ALA A 1 417 ? 9.273 16.938 2.846 1 95.5 417 ALA A C 1
ATOM 3303 O O . ALA A 1 417 ? 9.375 18.172 2.805 1 95.5 417 ALA A O 1
ATOM 3304 N N . THR A 1 418 ? 8.492 16.266 2.098 1 93.12 418 THR A N 1
ATOM 3305 C CA . THR A 1 418 ? 7.812 16.906 0.979 1 93.12 418 THR A CA 1
ATOM 3306 C C . THR A 1 418 ? 6.492 17.531 1.433 1 93.12 418 THR A C 1
ATOM 3308 O O . THR A 1 418 ? 6.121 18.609 0.974 1 93.12 418 THR A O 1
ATOM 3311 N N . PHE A 1 419 ? 5.777 16.844 2.291 1 94.5 419 PHE A N 1
ATOM 3312 C CA . PHE A 1 419 ? 4.516 17.344 2.822 1 94.5 419 PHE A CA 1
ATOM 3313 C C . PHE A 1 419 ? 4.633 17.625 4.312 1 94.5 419 PHE A C 1
ATOM 3315 O O . PHE A 1 419 ? 4.742 16.703 5.121 1 94.5 419 PHE A O 1
ATOM 3322 N N . ILE A 1 420 ? 4.652 18.906 4.672 1 96.44 420 ILE A N 1
ATOM 3323 C CA . ILE A 1 420 ? 4.797 19.328 6.062 1 96.44 420 ILE A CA 1
ATOM 3324 C C . ILE A 1 420 ? 3.561 20.125 6.492 1 96.44 420 ILE A C 1
ATOM 3326 O O . ILE A 1 420 ? 3.15 21.062 5.809 1 96.44 420 ILE A O 1
ATOM 3330 N N . GLU A 1 421 ? 3.016 19.688 7.543 1 95.12 421 GLU A N 1
ATOM 3331 C CA . GLU A 1 421 ? 1.861 20.391 8.094 1 95.12 421 GLU A CA 1
ATOM 3332 C C . GLU A 1 421 ? 2.064 20.703 9.578 1 95.12 421 GLU A C 1
ATOM 3334 O O . GLU A 1 421 ? 2.48 19.844 10.352 1 95.12 421 GLU A O 1
ATOM 3339 N N . LEU A 1 422 ? 1.801 21.922 9.961 1 96 422 LEU A N 1
ATOM 3340 C CA . LEU A 1 422 ? 1.896 22.375 11.344 1 96 422 LEU A CA 1
ATOM 3341 C C . LEU A 1 422 ? 0.525 22.75 11.891 1 96 422 LEU A C 1
ATOM 3343 O O . LEU A 1 422 ? -0.19 23.547 11.281 1 96 422 LEU A O 1
ATOM 3347 N N . GLU A 1 423 ? 0.184 22.156 12.922 1 94.81 423 GLU A N 1
ATOM 3348 C CA . GLU A 1 423 ? -1.08 22.469 13.578 1 94.81 423 GLU A CA 1
ATOM 3349 C C . GLU A 1 423 ? -0.847 23.031 14.977 1 94.81 423 GLU A C 1
ATOM 3351 O O . GLU A 1 423 ? -0.162 22.422 15.797 1 94.81 423 GLU A O 1
ATOM 3356 N N . PRO A 1 424 ? -1.413 24.203 15.227 1 93.19 424 PRO A N 1
ATOM 3357 C CA . PRO A 1 424 ? -1.323 24.734 16.594 1 93.19 424 PRO A CA 1
ATOM 3358 C C . PRO A 1 424 ? -2.074 23.875 17.609 1 93.19 424 PRO A C 1
ATOM 3360 O O . PRO A 1 424 ? -3.217 23.484 17.375 1 93.19 424 PRO A O 1
ATOM 3363 N N . SER A 1 425 ? -1.343 23.516 18.641 1 85.88 425 SER A N 1
ATOM 3364 C CA . SER A 1 425 ? -1.938 22.703 19.688 1 85.88 425 SER A CA 1
ATOM 3365 C C . SER A 1 425 ? -1.341 23.016 21.047 1 85.88 425 SER A C 1
ATOM 3367 O O . SER A 1 425 ? -0.274 23.641 21.141 1 85.88 425 SER A O 1
ATOM 3369 N N . SER A 1 426 ? -2.172 22.922 22.031 1 74.81 426 SER A N 1
ATOM 3370 C CA . SER A 1 426 ? -1.662 23.156 23.375 1 74.81 426 SER A CA 1
ATOM 3371 C C . SER A 1 426 ? -2.223 22.125 24.359 1 74.81 426 SER A C 1
ATOM 3373 O O . SER A 1 426 ? -3.258 21.516 24.094 1 74.81 426 SER A O 1
ATOM 3375 N N . SER A 1 427 ? -1.414 21.703 25.281 1 62.09 427 SER A N 1
ATOM 3376 C CA . SER A 1 427 ? -1.862 20.797 26.344 1 62.09 427 SER A CA 1
ATOM 3377 C C . SER A 1 427 ? -2.912 21.469 27.219 1 62.09 427 SER A C 1
ATOM 3379 O O . SER A 1 427 ? -3.773 20.797 27.781 1 62.09 427 SER A O 1
ATOM 3381 N N . MET A 1 428 ? -2.787 22.766 27.422 1 54.75 428 MET A N 1
ATOM 3382 C CA . MET A 1 428 ? -3.629 23.469 28.391 1 54.75 428 MET A CA 1
ATOM 3383 C C . MET A 1 428 ? -4.715 24.266 27.688 1 54.75 428 MET A C 1
ATOM 3385 O O . MET A 1 428 ? -4.793 25.5 27.844 1 54.75 428 MET A O 1
ATOM 3389 N N . THR A 1 429 ? -5.469 23.703 26.812 1 51.19 429 THR A N 1
ATOM 3390 C CA . THR A 1 429 ? -6.461 24.438 26.031 1 51.19 429 THR A CA 1
ATOM 3391 C C . THR A 1 429 ? -7.504 25.062 26.938 1 51.19 429 THR A C 1
ATOM 3393 O O . THR A 1 429 ? -8.18 26.016 26.547 1 51.19 429 THR A O 1
ATOM 3396 N N . GLY A 1 430 ? -7.543 24.562 28.094 1 48.28 430 GLY A N 1
ATOM 3397 C CA . GLY A 1 430 ? -8.539 25.109 29 1 48.28 430 GLY A CA 1
ATOM 3398 C C . GLY A 1 430 ? -8.078 26.359 29.719 1 48.28 430 GLY A C 1
ATOM 3399 O O . GLY A 1 430 ? -8.891 27.078 30.297 1 48.28 430 GLY A O 1
ATOM 3400 N N . PHE A 1 431 ? -6.793 26.609 29.75 1 44.47 431 PHE A N 1
ATOM 3401 C CA . PHE A 1 431 ? -6.316 27.719 30.578 1 44.47 431 PHE A CA 1
ATOM 3402 C C . PHE A 1 431 ? -6.367 29.016 29.797 1 44.47 431 PHE A C 1
ATOM 3404 O O . PHE A 1 431 ? -5.859 29.109 28.672 1 44.47 431 PHE A O 1
ATOM 3411 N N . ARG A 1 432 ? -7.289 29.891 30.281 1 54.41 432 ARG A N 1
ATOM 3412 C CA . ARG A 1 432 ? -7.355 31.234 29.75 1 54.41 432 ARG A CA 1
ATOM 3413 C C . ARG A 1 432 ? -6.68 32.25 30.688 1 54.41 432 ARG A C 1
ATOM 3415 O O . ARG A 1 432 ? -7.016 32.312 31.859 1 54.41 432 ARG A O 1
ATOM 3422 N N . ILE A 1 433 ? -5.594 32.875 30.219 1 49.28 433 ILE A N 1
ATOM 3423 C CA . ILE A 1 433 ? -4.887 33.844 31.047 1 49.28 433 ILE A CA 1
ATOM 3424 C C . ILE A 1 433 ? -5.875 34.875 31.578 1 49.28 433 ILE A C 1
ATOM 3426 O O . ILE A 1 433 ? -5.77 35.312 32.719 1 49.28 433 ILE A O 1
ATOM 3430 N N . VAL A 1 434 ? -6.855 35.188 30.75 1 49.72 434 VAL A N 1
ATOM 3431 C CA . VAL A 1 434 ? -7.797 36.219 31.141 1 49.72 434 VAL A CA 1
ATOM 3432 C C . VAL A 1 434 ? -8.547 35.781 32.406 1 49.72 434 VAL A C 1
ATOM 3434 O O . VAL A 1 434 ? -8.828 36.594 33.281 1 49.72 434 VAL A O 1
ATOM 3437 N N . GLU A 1 435 ? -8.812 34.531 32.375 1 54.44 435 GLU A N 1
ATOM 3438 C CA . GLU A 1 435 ? -9.516 34.062 33.594 1 54.44 435 GLU A CA 1
ATOM 3439 C C . GLU A 1 435 ? -8.641 34.219 34.812 1 54.44 435 GLU A C 1
ATOM 3441 O O . GLU A 1 435 ? -9.141 34.531 35.906 1 54.44 435 GLU A O 1
ATOM 3446 N N . TYR A 1 436 ? -7.395 34 34.562 1 49.84 436 TYR A N 1
ATOM 3447 C CA . TYR A 1 436 ? -6.477 34.188 35.688 1 49.84 436 TYR A CA 1
ATOM 3448 C C . TYR A 1 436 ? -6.375 35.656 36.062 1 49.84 436 TYR A C 1
ATOM 3450 O O . TYR A 1 436 ? -6.359 36 37.25 1 49.84 436 TYR A O 1
ATOM 3458 N N . MET A 1 437 ? -6.316 36.5 35.156 1 49.56 437 MET A N 1
ATOM 3459 C CA . MET A 1 437 ? -6.215 37.938 35.406 1 49.56 437 MET A CA 1
ATOM 3460 C C . MET A 1 437 ? -7.477 38.469 36.094 1 49.56 437 MET A C 1
ATOM 3462 O O . MET A 1 437 ? -7.395 39.281 37 1 49.56 437 MET A O 1
ATOM 3466 N N . LEU A 1 438 ? -8.539 37.969 35.5 1 51.47 438 LEU A N 1
ATOM 3467 C CA . LEU A 1 438 ? -9.797 38.438 36.094 1 51.47 438 LEU A CA 1
ATOM 3468 C C . LEU A 1 438 ? -9.969 37.938 37.5 1 51.47 438 LEU A C 1
ATOM 3470 O O . LEU A 1 438 ? -10.594 38.594 38.344 1 51.47 438 LEU A O 1
ATOM 3474 N N . SER A 1 439 ? -9.508 36.719 37.594 1 49.88 439 SER A N 1
ATOM 3475 C CA . SER A 1 439 ? -9.586 36.188 38.969 1 49.88 439 SER A CA 1
ATOM 3476 C C . SER A 1 439 ? -8.688 36.969 39.906 1 49.88 439 SER A C 1
ATOM 3478 O O . SER A 1 439 ? -9.047 37.219 41.062 1 49.88 439 SER A O 1
ATOM 3480 N N . ASP A 1 440 ? -7.57 37.375 39.438 1 42.84 440 ASP A N 1
ATOM 3481 C CA . ASP A 1 440 ? -6.672 38.125 40.281 1 42.84 440 ASP A CA 1
ATOM 3482 C C . ASP A 1 440 ? -7.207 39.562 40.531 1 42.84 440 ASP A C 1
ATOM 3484 O O . ASP A 1 440 ? -7.062 40.094 41.594 1 42.84 440 ASP A O 1
ATOM 3488 N N . SER A 1 441 ? -7.738 40.125 39.531 1 40.78 441 SER A N 1
ATOM 3489 C CA . SER A 1 441 ? -8.305 41.469 39.719 1 40.78 441 SER A CA 1
ATOM 3490 C C . SER A 1 441 ? -9.508 41.438 40.656 1 40.78 441 SER A C 1
ATOM 3492 O O . SER A 1 441 ? -9.914 42.469 41.219 1 40.78 441 SER A O 1
ATOM 3494 N N . ARG A 1 442 ? -10.211 40.312 40.719 1 42.03 442 ARG A N 1
ATOM 3495 C CA . ARG A 1 442 ? -11.297 40.188 41.688 1 42.03 442 ARG A CA 1
ATOM 3496 C C . ARG A 1 442 ? -10.75 40.031 43.094 1 42.03 442 ARG A C 1
ATOM 3498 O O . ARG A 1 442 ? -11.492 40.188 44.062 1 42.03 442 ARG A O 1
ATOM 3505 N N . LYS A 1 443 ? -9.5 39.594 43.156 1 38.56 443 LYS A N 1
ATOM 3506 C CA . LYS A 1 443 ? -8.969 39.625 44.531 1 38.56 443 LYS A CA 1
ATOM 3507 C C . LYS A 1 443 ? -8.477 41.031 44.906 1 38.56 443 LYS A C 1
ATOM 3509 O O . LYS A 1 443 ? -8.656 41.469 46.031 1 38.56 443 LYS A O 1
ATOM 3514 N N . MET B 1 1 ? 22.75 9.109 35.781 1 19.84 1 MET B N 1
ATOM 3515 C CA . MET B 1 1 ? 21.562 9.953 35.969 1 19.84 1 MET B CA 1
ATOM 3516 C C . MET B 1 1 ? 20.688 9.938 34.719 1 19.84 1 MET B C 1
ATOM 3518 O O . MET B 1 1 ? 19.719 10.695 34.656 1 19.84 1 MET B O 1
ATOM 3522 N N . MET B 1 2 ? 21.141 9.336 33.562 1 20.69 2 MET B N 1
ATOM 3523 C CA . MET B 1 2 ? 20.688 9.312 32.188 1 20.69 2 MET B CA 1
ATOM 3524 C C . MET B 1 2 ? 19.438 8.461 32.031 1 20.69 2 MET B C 1
ATOM 3526 O O . MET B 1 2 ? 18.859 8.391 30.938 1 20.69 2 MET B O 1
ATOM 3530 N N . VAL B 1 3 ? 19.203 7.488 32.938 1 26.81 3 VAL B N 1
ATOM 3531 C CA . VAL B 1 3 ? 18.203 6.426 32.844 1 26.81 3 VAL B CA 1
ATOM 3532 C C . VAL B 1 3 ? 16.812 7 33.031 1 26.81 3 VAL B C 1
ATOM 3534 O O . VAL B 1 3 ? 15.805 6.352 32.719 1 26.81 3 VAL B O 1
ATOM 3537 N N . HIS B 1 4 ? 16.719 8.086 33.812 1 25.09 4 HIS B N 1
ATOM 3538 C CA . HIS B 1 4 ? 15.406 8.453 34.344 1 25.09 4 HIS B CA 1
ATOM 3539 C C . HIS B 1 4 ? 14.531 9.07 33.25 1 25.09 4 HIS B C 1
ATOM 3541 O O . HIS B 1 4 ? 13.398 9.469 33.531 1 25.09 4 HIS B O 1
ATOM 3547 N N . ASP B 1 5 ? 15.125 9.547 32.156 1 26.97 5 ASP B N 1
ATOM 3548 C CA . ASP B 1 5 ? 14.375 10.43 31.266 1 26.97 5 ASP B CA 1
ATOM 3549 C C . ASP B 1 5 ? 13.398 9.633 30.406 1 26.97 5 ASP B C 1
ATOM 3551 O O . ASP B 1 5 ? 12.688 10.203 29.578 1 26.97 5 ASP B O 1
ATOM 3555 N N . ASN B 1 6 ? 13.547 8.281 30.453 1 29.41 6 ASN B N 1
ATOM 3556 C CA . ASN B 1 6 ? 12.727 7.496 29.547 1 29.41 6 ASN B CA 1
ATOM 3557 C C . ASN B 1 6 ? 11.273 7.438 30 1 29.41 6 ASN B C 1
ATOM 3559 O O . ASN B 1 6 ? 10.414 6.906 29.297 1 29.41 6 ASN B O 1
ATOM 3563 N N . HIS B 1 7 ? 11.023 7.582 31.422 1 29.7 7 HIS B N 1
ATOM 3564 C CA . HIS B 1 7 ? 9.703 7.289 31.969 1 29.7 7 HIS B CA 1
ATOM 3565 C C . HIS B 1 7 ? 8.703 8.375 31.578 1 29.7 7 HIS B C 1
ATOM 3567 O O . HIS B 1 7 ? 7.492 8.133 31.578 1 29.7 7 HIS B O 1
ATOM 3573 N N . LEU B 1 8 ? 9.164 9.688 31.516 1 27.84 8 LEU B N 1
ATOM 3574 C CA . LEU B 1 8 ? 8.195 10.758 31.344 1 27.84 8 LEU B CA 1
ATOM 3575 C C . LEU B 1 8 ? 7.52 10.68 29.984 1 27.84 8 LEU B C 1
ATOM 3577 O O . LEU B 1 8 ? 6.379 11.117 29.828 1 27.84 8 LEU B O 1
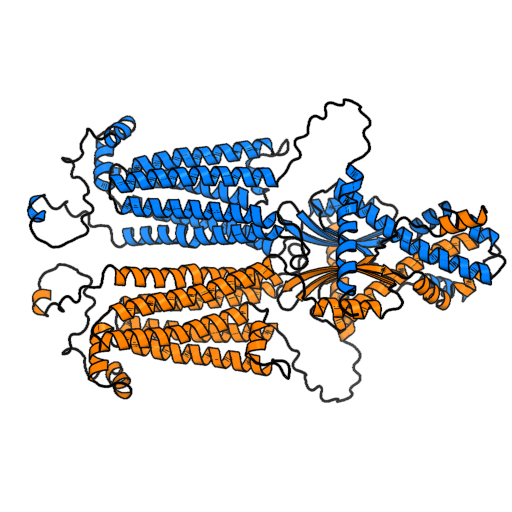ATOM 3581 N N . PHE B 1 9 ? 8.258 10.125 29.031 1 29.19 9 PHE B N 1
ATOM 3582 C CA . PHE B 1 9 ? 7.664 10.117 27.703 1 29.19 9 PHE B CA 1
ATOM 3583 C C . PHE B 1 9 ? 6.531 9.102 27.625 1 29.19 9 PHE B C 1
ATOM 3585 O O . PHE B 1 9 ? 5.695 9.172 26.719 1 29.19 9 PHE B O 1
ATOM 3592 N N . SER B 1 10 ? 6.559 8.023 28.438 1 31 10 SER B N 1
ATOM 3593 C CA . SER B 1 10 ? 5.508 7.012 28.375 1 31 10 SER B CA 1
ATOM 3594 C C . SER B 1 10 ? 4.18 7.559 28.875 1 31 10 SER B C 1
ATOM 3596 O O . SER B 1 10 ? 3.123 7.254 28.328 1 31 10 SER B O 1
ATOM 3598 N N . GLN B 1 11 ? 4.172 8.383 29.984 1 28.11 11 GLN B N 1
ATOM 3599 C CA . GLN B 1 11 ? 2.93 8.758 30.656 1 28.11 11 GLN B CA 1
ATOM 3600 C C . GLN B 1 11 ? 2.141 9.766 29.812 1 28.11 11 GLN B C 1
ATOM 3602 O O . GLN B 1 11 ? 0.907 9.75 29.812 1 28.11 11 GLN B O 1
ATOM 3607 N N . GLN B 1 12 ? 2.846 10.688 29.172 1 28.3 12 GLN B N 1
ATOM 3608 C CA . GLN B 1 12 ? 2.102 11.805 28.609 1 28.3 12 GLN B CA 1
ATOM 3609 C C . GLN B 1 12 ? 1.337 11.383 27.344 1 28.3 12 GLN B C 1
ATOM 3611 O O . GLN B 1 12 ? 0.361 12.031 26.969 1 28.3 12 GLN B O 1
ATOM 3616 N N . ARG B 1 13 ? 1.754 10.367 26.625 1 30.19 13 ARG B N 1
ATOM 3617 C CA . ARG B 1 13 ? 0.983 9.914 25.469 1 30.19 13 ARG B CA 1
ATOM 3618 C C . ARG B 1 13 ? -0.311 9.234 25.906 1 30.19 13 ARG B C 1
ATOM 3620 O O . ARG B 1 13 ? -1.211 9.023 25.094 1 30.19 13 ARG B O 1
ATOM 3627 N N . GLU B 1 14 ? -0.359 8.633 27.188 1 32.09 14 GLU B N 1
ATOM 3628 C CA . GLU B 1 14 ? -1.625 8.086 27.672 1 32.09 14 GLU B CA 1
ATOM 3629 C C . GLU B 1 14 ? -2.688 9.18 27.766 1 32.09 14 GLU B C 1
ATOM 3631 O O . GLU B 1 14 ? -3.885 8.898 27.703 1 32.09 14 GLU B O 1
ATOM 3636 N N . PHE B 1 15 ? -2.262 10.414 28.031 1 28.23 15 PHE B N 1
ATOM 3637 C CA . PHE B 1 15 ? -3.238 11.461 28.312 1 28.23 15 PHE B CA 1
ATOM 3638 C C . PHE B 1 15 ? -4.004 11.836 27.047 1 28.23 15 PHE B C 1
ATOM 3640 O O . PHE B 1 15 ? -5.219 12.055 27.094 1 28.23 15 PHE B O 1
ATOM 3647 N N . SER B 1 16 ? -3.316 11.992 25.922 1 31.44 16 SER B N 1
ATOM 3648 C CA . SER B 1 16 ? -4.117 12.469 24.797 1 31.44 16 SER B CA 1
ATOM 3649 C C . SER B 1 16 ? -5.043 11.367 24.281 1 31.44 16 SER B C 1
ATOM 3651 O O . SER B 1 16 ? -6.141 11.656 23.797 1 31.44 16 SER B O 1
ATOM 3653 N N . ILE B 1 17 ? -4.633 10.117 24.25 1 33.06 17 ILE B N 1
ATOM 3654 C CA . ILE B 1 17 ? -5.582 9.062 23.906 1 33.06 17 ILE B CA 1
ATOM 3655 C C . ILE B 1 17 ? -6.582 8.875 25.047 1 33.06 17 ILE B C 1
ATOM 3657 O O . ILE B 1 17 ? -7.758 8.594 24.797 1 33.06 17 ILE B O 1
ATOM 3661 N N . SER B 1 18 ? -6.207 9.039 26.297 1 31.64 18 SER B N 1
ATOM 3662 C CA . SER B 1 18 ? -7.129 8.883 27.422 1 31.64 18 SER B CA 1
ATOM 3663 C C . SER B 1 18 ? -8.156 10.008 27.453 1 31.64 18 SER B C 1
ATOM 3665 O O . SER B 1 18 ? -9.227 9.859 28.047 1 31.64 18 SER B O 1
ATOM 3667 N N . LEU B 1 19 ? -7.789 11.203 27.078 1 30.77 19 LEU B N 1
ATOM 3668 C CA . LEU B 1 19 ? -8.836 12.219 27.078 1 30.77 19 LEU B CA 1
ATOM 3669 C C . LEU B 1 19 ? -9.961 11.844 26.125 1 30.77 19 LEU B C 1
ATOM 3671 O O . LEU B 1 19 ? -11.102 12.281 26.297 1 30.77 19 LEU B O 1
ATOM 3675 N N . ARG B 1 20 ? -9.641 11.094 25.078 1 31.48 20 ARG B N 1
ATOM 3676 C CA . ARG B 1 20 ? -10.727 10.688 24.188 1 31.48 20 ARG B CA 1
ATOM 3677 C C . ARG B 1 20 ? -11.672 9.711 24.891 1 31.48 20 ARG B C 1
ATOM 3679 O O . ARG B 1 20 ? -12.883 9.727 24.641 1 31.48 20 ARG B O 1
ATOM 3686 N N . THR B 1 21 ? -11.141 8.898 25.828 1 31.69 21 THR B N 1
ATOM 3687 C CA . THR B 1 21 ? -12.047 7.934 26.422 1 31.69 21 THR B CA 1
ATOM 3688 C C . THR B 1 21 ? -12.852 8.578 27.562 1 31.69 21 THR B C 1
ATOM 3690 O O . THR B 1 21 ? -13.875 8.039 27.984 1 31.69 21 THR B O 1
ATOM 3693 N N . ARG B 1 22 ? -12.375 9.609 28.234 1 28.8 22 ARG B N 1
ATOM 3694 C CA . ARG B 1 22 ? -13.078 9.969 29.453 1 28.8 22 ARG B CA 1
ATOM 3695 C C . ARG B 1 22 ? -14.445 10.57 29.141 1 28.8 22 ARG B C 1
ATOM 3697 O O . ARG B 1 22 ? -15.375 10.469 29.938 1 28.8 22 ARG B O 1
ATOM 3704 N N . THR B 1 23 ? -14.602 11.43 28.172 1 30.73 23 THR B N 1
ATOM 3705 C CA . THR B 1 23 ? -15.852 12.18 28.219 1 30.73 23 THR B CA 1
ATOM 3706 C C . THR B 1 23 ? -17.047 11.258 27.984 1 30.73 23 THR B C 1
ATOM 3708 O O . THR B 1 23 ? -18.203 11.688 28.078 1 30.73 23 THR B O 1
ATOM 3711 N N . LEU B 1 24 ? -16.875 9.992 27.547 1 27.94 24 LEU B N 1
ATOM 3712 C CA . LEU B 1 24 ? -18.109 9.258 27.312 1 27.94 24 LEU B CA 1
ATOM 3713 C C . LEU B 1 24 ? -18.719 8.789 28.641 1 27.94 24 LEU B C 1
ATOM 3715 O O . LEU B 1 24 ? -19.781 8.156 28.641 1 27.94 24 LEU B O 1
ATOM 3719 N N . SER B 1 25 ? -18.016 8.797 29.812 1 25.31 25 SER B N 1
ATOM 3720 C CA . SER B 1 25 ? -18.594 7.969 30.859 1 25.31 25 SER B CA 1
ATOM 3721 C C . SER B 1 25 ? -19.766 8.68 31.547 1 25.31 25 SER B C 1
ATOM 3723 O O . SER B 1 25 ? -20.719 8.039 31.984 1 25.31 25 SER B O 1
ATOM 3725 N N . ASN B 1 26 ? -19.734 9.945 32 1 24.28 26 ASN B N 1
ATOM 3726 C CA . ASN B 1 26 ? -20.422 10.219 33.25 1 24.28 26 ASN B CA 1
ATOM 3727 C C . ASN B 1 26 ? -21.922 10.43 33.031 1 24.28 26 ASN B C 1
ATOM 3729 O O . ASN B 1 26 ? -22.656 10.672 34 1 24.28 26 ASN B O 1
ATOM 3733 N N . ASN B 1 27 ? -22.438 11.148 32.062 1 24.27 27 ASN B N 1
ATOM 3734 C CA . ASN B 1 27 ? -23.766 11.648 32.406 1 24.27 27 ASN B CA 1
ATOM 3735 C C . ASN B 1 27 ? -24.781 10.516 32.5 1 24.27 27 ASN B C 1
ATOM 3737 O O . ASN B 1 27 ? -25.078 9.859 31.516 1 24.27 27 ASN B O 1
ATOM 3741 N N . GLY B 1 28 ? -24.922 9.805 33.688 1 24.33 28 GLY B N 1
ATOM 3742 C CA . GLY B 1 28 ? -25.844 8.797 34.188 1 24.33 28 GLY B CA 1
ATOM 3743 C C . GLY B 1 28 ? -27.297 9.258 34.156 1 24.33 28 GLY B C 1
ATOM 3744 O O . GLY B 1 28 ? -28.141 8.688 34.844 1 24.33 28 GLY B O 1
ATOM 3745 N N . TYR B 1 29 ? -27.75 10.461 33.75 1 27.19 29 TYR B N 1
ATOM 3746 C CA . TYR B 1 29 ? -29.188 10.562 33.938 1 27.19 29 TYR B CA 1
ATOM 3747 C C . TYR B 1 29 ? -29.906 9.406 33.25 1 27.19 29 TYR B C 1
ATOM 3749 O O . TYR B 1 29 ? -29.516 8.969 32.188 1 27.19 29 TYR B O 1
ATOM 3757 N N . GLY B 1 30 ? -30.688 8.562 34.062 1 26.39 30 GLY B N 1
ATOM 3758 C CA . GLY B 1 30 ? -31.516 7.375 33.969 1 26.39 30 GLY B CA 1
ATOM 3759 C C . GLY B 1 30 ? -32.594 7.484 32.906 1 26.39 30 GLY B C 1
ATOM 3760 O O . GLY B 1 30 ? -33.562 6.711 32.906 1 26.39 30 GLY B O 1
ATOM 3761 N N . ASN B 1 31 ? -32.875 8.625 32.25 1 25.2 31 ASN B N 1
ATOM 3762 C CA . ASN B 1 31 ? -34.094 8.43 31.453 1 25.2 31 ASN B CA 1
ATOM 3763 C C . ASN B 1 31 ? -34 7.168 30.594 1 25.2 31 ASN B C 1
ATOM 3765 O O . ASN B 1 31 ? -32.938 6.863 30.047 1 25.2 31 ASN B O 1
ATOM 3769 N N . ASN B 1 32 ? -34.875 6.156 30.906 1 26.7 32 ASN B N 1
ATOM 3770 C CA . ASN B 1 32 ? -35.25 4.891 30.281 1 26.7 32 ASN B CA 1
ATOM 3771 C C . ASN B 1 32 ? -35.344 5.02 28.766 1 26.7 32 ASN B C 1
ATOM 3773 O O . ASN B 1 32 ? -36.438 5.078 28.219 1 26.7 32 ASN B O 1
ATOM 3777 N N . HIS B 1 33 ? -35.062 6.156 28.172 1 26.98 33 HIS B N 1
ATOM 3778 C CA . HIS B 1 33 ? -35.312 5.957 26.75 1 26.98 33 HIS B CA 1
ATOM 3779 C C . HIS B 1 33 ? -34.688 4.652 26.266 1 26.98 33 HIS B C 1
ATOM 3781 O O . HIS B 1 33 ? -33.594 4.262 26.703 1 26.98 33 HIS B O 1
ATOM 3787 N N . GLN B 1 34 ? -35.625 3.668 25.953 1 27.38 34 GLN B N 1
ATOM 3788 C CA . GLN B 1 34 ? -35.312 2.455 25.203 1 27.38 34 GLN B CA 1
ATOM 3789 C C . GLN B 1 34 ? -34.156 2.676 24.266 1 27.38 34 GLN B C 1
ATOM 3791 O O . GLN B 1 34 ? -34.219 3.521 23.359 1 27.38 34 GLN B O 1
ATOM 3796 N N . ASN B 1 35 ? -33.031 2.744 24.797 1 28.19 35 ASN B N 1
ATOM 3797 C CA . ASN B 1 35 ? -31.781 2.633 24.062 1 28.19 35 ASN B CA 1
ATOM 3798 C C . ASN B 1 35 ? -31.906 1.635 22.906 1 28.19 35 ASN B C 1
ATOM 3800 O O . ASN B 1 35 ? -31.828 0.424 23.125 1 28.19 35 ASN B O 1
ATOM 3804 N N . THR B 1 36 ? -33.031 1.787 22.125 1 29.05 36 THR B N 1
ATOM 3805 C CA . THR B 1 36 ? -32.875 1.01 20.906 1 29.05 36 THR B CA 1
ATOM 3806 C C . THR B 1 36 ? -31.422 0.973 20.469 1 29.05 36 THR B C 1
ATOM 3808 O O . THR B 1 36 ? -30.812 2.02 20.25 1 29.05 36 THR B O 1
ATOM 3811 N N . LYS B 1 37 ? -30.781 0.16 21.094 1 31.44 37 LYS B N 1
ATOM 3812 C CA . LYS B 1 37 ? -29.438 -0.215 20.688 1 31.44 37 LYS B CA 1
ATOM 3813 C C . LYS B 1 37 ? -29.234 -0.011 19.188 1 31.44 37 LYS B C 1
ATOM 3815 O O . LYS B 1 37 ? -29.688 -0.827 18.375 1 31.44 37 LYS B O 1
ATOM 3820 N N . LYS B 1 38 ? -29.547 1.167 18.656 1 34 38 LYS B N 1
ATOM 3821 C CA . LYS B 1 38 ? -29.016 1.316 17.312 1 34 38 LYS B CA 1
ATOM 3822 C C . LYS B 1 38 ? -27.734 0.504 17.141 1 34 38 LYS B C 1
ATOM 3824 O O . LYS B 1 38 ? -26.734 0.745 17.828 1 34 38 LYS B O 1
ATOM 3829 N N . GLU B 1 39 ? -27.797 -0.711 16.969 1 38.78 39 GLU B N 1
ATOM 3830 C CA . GLU B 1 39 ? -26.703 -1.59 16.594 1 38.78 39 GLU B CA 1
ATOM 3831 C C . GLU B 1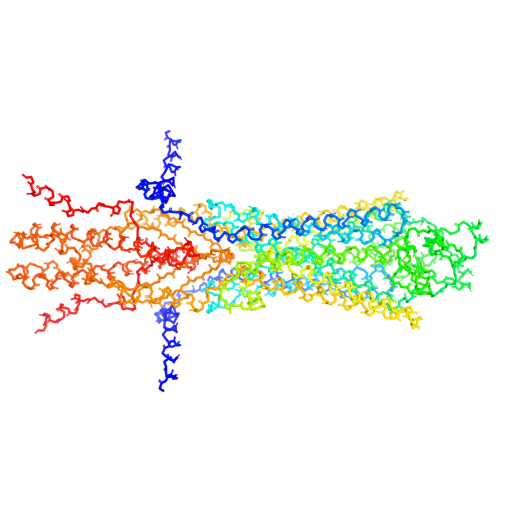 39 ? -25.656 -0.841 15.766 1 38.78 39 GLU B C 1
ATOM 3833 O O . GLU B 1 39 ? -25.969 -0.343 14.68 1 38.78 39 GLU B O 1
ATOM 3838 N N . ASP B 1 40 ? -24.812 -0.031 16.328 1 41.81 40 ASP B N 1
ATOM 3839 C CA . ASP B 1 40 ? -23.688 0.745 15.812 1 41.81 40 ASP B CA 1
ATOM 3840 C C . ASP B 1 40 ? -23.078 0.073 14.586 1 41.81 40 ASP B C 1
ATOM 3842 O O . ASP B 1 40 ? -22.812 -1.132 14.602 1 41.81 40 ASP B O 1
ATOM 3846 N N . TYR B 1 41 ? -23.453 0.448 13.469 1 48.44 41 TYR B N 1
ATOM 3847 C CA . TYR B 1 41 ? -22.828 0.107 12.188 1 48.44 41 TYR B CA 1
ATOM 3848 C C . TYR B 1 41 ? -21.328 -0.095 12.352 1 48.44 41 TYR B C 1
ATOM 3850 O O . TYR B 1 41 ? -20.609 0.841 12.695 1 48.44 41 TYR B O 1
ATOM 3858 N N . ASP B 1 42 ? -20.922 -1.276 12.82 1 61.81 42 ASP B N 1
ATOM 3859 C CA . ASP B 1 42 ? -19.484 -1.542 12.859 1 61.81 42 ASP B CA 1
ATOM 3860 C C . ASP B 1 42 ? -19.016 -2.16 11.547 1 61.81 42 ASP B C 1
ATOM 3862 O O . ASP B 1 42 ? -19.172 -3.361 11.32 1 61.81 42 ASP B O 1
ATOM 3866 N N . PRO B 1 43 ? -18.734 -1.328 10.602 1 64.5 43 PRO B N 1
ATOM 3867 C CA . PRO B 1 43 ? -18.25 -1.828 9.312 1 64.5 43 PRO B CA 1
ATOM 3868 C C . PRO B 1 43 ? -17.219 -2.938 9.461 1 64.5 43 PRO B C 1
ATOM 3870 O O . PRO B 1 43 ? -17.125 -3.822 8.609 1 64.5 43 PRO B O 1
ATOM 3873 N N . GLN B 1 44 ? -16.625 -2.998 10.555 1 75.56 44 GLN B N 1
ATOM 3874 C CA . GLN B 1 44 ? -15.633 -4.047 10.773 1 75.56 44 GLN B CA 1
ATOM 3875 C C . GLN B 1 44 ? -16.297 -5.395 11.023 1 75.56 44 GLN B C 1
ATOM 3877 O O . GLN B 1 44 ? -15.766 -6.441 10.656 1 75.56 44 GLN B O 1
ATOM 3882 N N . LYS B 1 45 ? -17.531 -5.312 11.523 1 80.56 45 LYS B N 1
ATOM 3883 C CA . LYS B 1 45 ? -18.25 -6.535 11.844 1 80.56 45 LYS B CA 1
ATOM 3884 C C . LYS B 1 45 ? -18.766 -7.211 10.57 1 80.56 45 LYS B C 1
ATOM 3886 O O . LYS B 1 45 ? -18.734 -8.438 10.453 1 80.56 45 LYS B O 1
ATOM 3891 N N . ILE B 1 46 ? -19.141 -6.473 9.656 1 81.81 46 ILE B N 1
ATOM 3892 C CA . ILE B 1 46 ? -19.672 -7.012 8.414 1 81.81 46 ILE B CA 1
ATOM 3893 C C . ILE B 1 46 ? -18.562 -7.723 7.645 1 81.81 46 ILE B C 1
ATOM 3895 O O . ILE B 1 46 ? -18.766 -8.828 7.129 1 81.81 46 ILE B O 1
ATOM 3899 N N . SER B 1 47 ? -17.453 -7.105 7.586 1 88.62 47 SER B N 1
ATOM 3900 C CA . SER B 1 47 ? -16.312 -7.703 6.891 1 88.62 47 SER B CA 1
ATOM 3901 C C . SER B 1 47 ? -15.867 -8.992 7.562 1 88.62 47 SER B C 1
ATOM 3903 O O . SER B 1 47 ? -15.633 -10.008 6.895 1 88.62 47 SER B O 1
ATOM 3905 N N . ARG B 1 48 ? -15.828 -8.945 8.836 1 91.5 48 ARG B N 1
ATOM 3906 C CA . ARG B 1 48 ? -15.414 -10.125 9.594 1 91.5 48 ARG B CA 1
ATOM 3907 C C . ARG B 1 48 ? -16.406 -11.273 9.398 1 91.5 48 ARG B C 1
ATOM 3909 O O . ARG B 1 48 ? -15.992 -12.414 9.164 1 91.5 48 ARG B O 1
ATOM 3916 N N . ASN B 1 49 ? -17.625 -11.016 9.453 1 92.44 49 ASN B N 1
ATOM 3917 C CA . ASN B 1 49 ? -18.656 -12.039 9.281 1 92.44 49 ASN B CA 1
ATOM 3918 C C . ASN B 1 49 ? -18.609 -12.656 7.891 1 92.44 49 ASN B C 1
ATOM 3920 O O . ASN B 1 49 ? -18.734 -13.867 7.738 1 92.44 49 ASN B O 1
ATOM 3924 N N . ALA B 1 50 ? -18.516 -11.797 6.953 1 92.88 50 ALA B N 1
ATOM 3925 C CA . ALA B 1 50 ? -18.438 -12.273 5.578 1 92.88 50 ALA B CA 1
ATOM 3926 C C . ALA B 1 50 ? -17.266 -13.227 5.383 1 92.88 50 ALA B C 1
ATOM 3928 O O . ALA B 1 50 ? -17.422 -14.312 4.812 1 92.88 50 ALA B O 1
ATOM 3929 N N . VAL B 1 51 ? -16.125 -12.891 5.898 1 94.94 51 VAL B N 1
ATOM 3930 C CA . VAL B 1 51 ? -14.906 -13.672 5.711 1 94.94 51 VAL B CA 1
ATOM 3931 C C . VAL B 1 51 ? -15 -14.977 6.504 1 94.94 51 VAL B C 1
ATOM 3933 O O . VAL B 1 51 ? -14.594 -16.031 6.02 1 94.94 51 VAL B O 1
ATOM 3936 N N . VAL B 1 52 ? -15.555 -14.922 7.648 1 95.44 52 VAL B N 1
ATOM 3937 C CA . VAL B 1 52 ? -15.688 -16.109 8.484 1 95.44 52 VAL B CA 1
ATOM 3938 C C . VAL B 1 52 ? -16.641 -17.109 7.82 1 95.44 52 VAL B C 1
ATOM 3940 O O . VAL B 1 52 ? -16.375 -18.312 7.809 1 95.44 52 VAL B O 1
ATOM 3943 N N . LYS B 1 53 ? -17.719 -16.625 7.32 1 95 53 LYS B N 1
ATOM 3944 C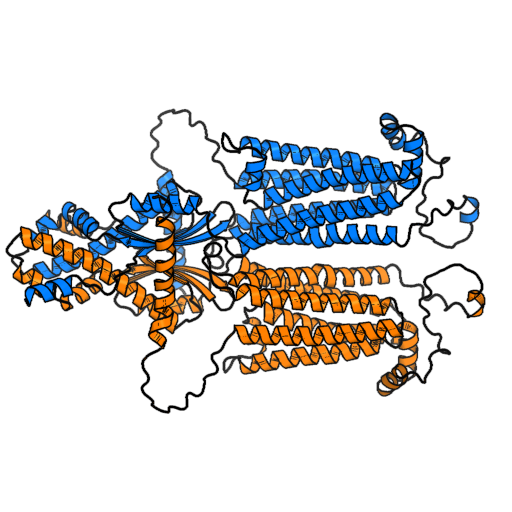 CA . LYS B 1 53 ? -18.641 -17.5 6.586 1 95 53 LYS B CA 1
ATOM 3945 C C . LYS B 1 53 ? -17.938 -18.141 5.383 1 95 53 LYS B C 1
ATOM 3947 O O . LYS B 1 53 ? -18.125 -19.328 5.113 1 95 53 LYS B O 1
ATOM 3952 N N . ALA B 1 54 ? -17.203 -17.328 4.707 1 94.75 54 ALA B N 1
ATOM 3953 C CA . ALA B 1 54 ? -16.469 -17.812 3.543 1 94.75 54 ALA B CA 1
ATOM 3954 C C . ALA B 1 54 ? -15.453 -18.891 3.943 1 94.75 54 ALA B C 1
ATOM 3956 O O . ALA B 1 54 ? -15.297 -19.891 3.252 1 94.75 54 ALA B O 1
ATOM 3957 N N . ILE B 1 55 ? -14.758 -18.672 5.043 1 95.06 55 ILE B N 1
ATOM 3958 C CA . ILE B 1 55 ? -13.781 -19.641 5.535 1 95.06 55 ILE B CA 1
ATOM 3959 C C . ILE B 1 55 ? -14.492 -20.953 5.879 1 95.06 55 ILE B C 1
ATOM 3961 O O . ILE B 1 55 ? -14.016 -22.031 5.523 1 95.06 55 ILE B O 1
ATOM 3965 N N . ALA B 1 56 ? -15.57 -20.859 6.531 1 95.12 56 ALA B N 1
ATOM 3966 C CA . ALA B 1 56 ? -16.344 -22.047 6.906 1 95.12 56 ALA B CA 1
ATOM 3967 C C . ALA B 1 56 ? -16.797 -22.812 5.672 1 95.12 56 ALA B C 1
ATOM 3969 O O . ALA B 1 56 ? -16.641 -24.047 5.609 1 95.12 56 ALA B O 1
ATOM 3970 N N . GLY B 1 57 ? -17.375 -22.094 4.793 1 94.38 57 GLY B N 1
ATOM 3971 C CA . GLY B 1 57 ? -17.812 -22.75 3.564 1 94.38 57 GLY B CA 1
ATOM 3972 C C . GLY B 1 57 ? -16.688 -23.422 2.805 1 94.38 57 GLY B C 1
ATOM 3973 O O . GLY B 1 57 ? -16.812 -24.578 2.418 1 94.38 57 GLY B O 1
ATOM 3974 N N . ASN B 1 58 ? -15.586 -22.734 2.621 1 93.56 58 ASN B N 1
ATOM 3975 C CA . ASN B 1 58 ? -14.461 -23.266 1.865 1 93.56 58 ASN B CA 1
ATOM 3976 C C . ASN B 1 58 ? -13.797 -24.422 2.594 1 93.56 58 ASN B C 1
ATOM 3978 O O . ASN B 1 58 ? -13.312 -25.359 1.958 1 93.56 58 ASN B O 1
ATOM 3982 N N . THR B 1 59 ? -13.742 -24.344 3.83 1 93.75 59 THR B N 1
ATOM 3983 C CA . THR B 1 59 ? -13.172 -25.438 4.605 1 93.75 59 THR B CA 1
ATOM 3984 C C . THR B 1 59 ? -14.023 -26.688 4.473 1 93.75 59 THR B C 1
ATOM 3986 O O . THR B 1 59 ? -13.5 -27.797 4.34 1 93.75 59 THR B O 1
ATOM 3989 N N . PHE B 1 60 ? -15.312 -26.5 4.523 1 94.06 60 PHE B N 1
ATOM 3990 C CA . PHE B 1 60 ? -16.234 -27.625 4.359 1 94.06 60 PHE B CA 1
ATOM 3991 C C . PHE B 1 60 ? -16.078 -28.25 2.975 1 94.06 60 PHE B C 1
ATOM 3993 O O . PHE B 1 60 ? -16.047 -29.469 2.84 1 94.06 60 PHE B O 1
ATOM 4000 N N . ILE B 1 61 ? -15.977 -27.422 2.01 1 92.31 61 ILE B N 1
ATOM 4001 C CA . ILE B 1 61 ? -15.82 -27.906 0.641 1 92.31 61 ILE B CA 1
ATOM 4002 C C . ILE B 1 61 ? -14.508 -28.688 0.514 1 92.31 61 ILE B C 1
ATOM 4004 O O . ILE B 1 61 ? -14.469 -29.75 -0.087 1 92.31 61 ILE B O 1
ATOM 4008 N N . THR B 1 62 ? -13.477 -28.125 1.056 1 92.94 62 THR B N 1
ATOM 4009 C CA . THR B 1 62 ? -12.18 -28.797 1.017 1 92.94 62 THR B CA 1
ATOM 4010 C C . THR B 1 62 ? -12.242 -30.156 1.69 1 92.94 62 THR B C 1
ATOM 4012 O O . THR B 1 62 ? -11.695 -31.141 1.18 1 92.94 62 THR B O 1
ATOM 4015 N N . ALA B 1 63 ? -12.938 -30.25 2.748 1 92.88 63 ALA B N 1
ATOM 4016 C CA . ALA B 1 63 ? -13.078 -31.516 3.48 1 92.88 63 ALA B CA 1
ATOM 4017 C C . ALA B 1 63 ? -13.844 -32.531 2.654 1 92.88 63 ALA B C 1
ATOM 4019 O O . ALA B 1 63 ? -13.461 -33.719 2.609 1 92.88 63 ALA B O 1
ATOM 4020 N N . ILE B 1 64 ? -14.852 -32.125 2.029 1 90.19 64 ILE B N 1
ATOM 4021 C CA . ILE B 1 64 ? -15.672 -33.031 1.219 1 90.19 64 ILE B CA 1
ATOM 4022 C C . ILE B 1 64 ? -14.859 -33.5 0.022 1 90.19 64 ILE B C 1
ATOM 4024 O O . ILE B 1 64 ? -14.883 -34.719 -0.293 1 90.19 64 ILE B O 1
ATOM 4028 N N . LYS B 1 65 ? -14.172 -32.594 -0.618 1 86.69 65 LYS B N 1
ATOM 4029 C CA . LYS B 1 65 ? -13.344 -32.969 -1.759 1 86.69 65 LYS B CA 1
ATOM 4030 C C . LYS B 1 65 ? -12.219 -33.906 -1.331 1 86.69 65 LYS B C 1
ATOM 4032 O O . LYS B 1 65 ? -11.859 -34.844 -2.066 1 86.69 65 LYS B O 1
ATOM 4037 N N . PHE B 1 66 ? -11.703 -33.625 -0.171 1 90 66 PHE B N 1
ATOM 4038 C CA . PHE B 1 66 ? -10.648 -34.5 0.353 1 90 66 PHE B CA 1
ATOM 4039 C C . PHE B 1 66 ? -11.18 -35.875 0.645 1 90 66 PHE B C 1
ATOM 4041 O O . PHE B 1 66 ? -10.516 -36.875 0.338 1 90 66 PHE B O 1
ATOM 4048 N N . ALA B 1 67 ? -12.336 -36 1.206 1 87.62 67 ALA B N 1
ATOM 4049 C CA . ALA B 1 67 ? -12.969 -37.281 1.474 1 87.62 67 ALA B CA 1
ATOM 4050 C C . ALA B 1 67 ? -13.25 -38.062 0.176 1 87.62 67 ALA B C 1
ATOM 4052 O O . ALA B 1 67 ? -13.039 -39.25 0.099 1 87.62 67 ALA B O 1
ATOM 4053 N N . ALA B 1 68 ? -13.727 -37.281 -0.784 1 81.5 68 ALA B N 1
ATOM 4054 C CA . ALA B 1 68 ? -14 -37.875 -2.084 1 81.5 68 ALA B CA 1
ATOM 4055 C C . ALA B 1 68 ? -12.719 -38.406 -2.729 1 81.5 68 ALA B C 1
ATOM 4057 O O . ALA B 1 68 ? -12.727 -39.469 -3.381 1 81.5 68 ALA B O 1
ATOM 4058 N N . TYR B 1 69 ? -11.609 -37.719 -2.578 1 82.75 69 TYR B N 1
ATOM 4059 C CA . TYR B 1 69 ? -10.312 -38.125 -3.107 1 82.75 69 TYR B CA 1
ATOM 4060 C C . TYR B 1 69 ? -9.844 -39.406 -2.449 1 82.75 69 TYR B C 1
ATOM 4062 O O . TYR B 1 69 ? -9.359 -40.312 -3.125 1 82.75 69 TYR B O 1
ATOM 4070 N N . ILE B 1 70 ? -10 -39.531 -1.114 1 82.81 70 ILE B N 1
ATOM 4071 C CA . ILE B 1 70 ? -9.531 -40.719 -0.376 1 82.81 70 ILE B CA 1
ATOM 4072 C C . ILE B 1 70 ? -10.328 -41.938 -0.807 1 82.81 70 ILE B C 1
ATOM 4074 O O . ILE B 1 70 ? -9.781 -43.031 -0.892 1 82.81 70 ILE B O 1
ATOM 4078 N N . THR B 1 71 ? -11.523 -41.75 -1.168 1 75.38 71 THR B N 1
ATOM 4079 C CA . THR B 1 71 ? -12.391 -42.875 -1.523 1 75.38 71 THR B CA 1
ATOM 4080 C C . THR B 1 71 ? -12.211 -43.25 -2.992 1 75.38 71 THR B C 1
ATOM 4082 O O . THR B 1 71 ? -12.25 -44.406 -3.348 1 75.38 71 THR B O 1
ATOM 4085 N N . SER B 1 72 ? -11.945 -42.219 -3.791 1 68.94 72 SER B N 1
ATOM 4086 C CA . SER B 1 72 ? -11.883 -42.5 -5.223 1 68.94 72 SER B CA 1
ATOM 4087 C C . SER B 1 72 ? -10.445 -42.688 -5.688 1 68.94 72 SER B C 1
ATOM 4089 O O . SER B 1 72 ? -10.195 -43.375 -6.684 1 68.94 72 SER B O 1
ATOM 4091 N N . GLY B 1 73 ? -9.477 -42.031 -4.992 1 64.88 73 GLY B N 1
ATOM 4092 C CA . GLY B 1 73 ? -8.078 -42.094 -5.387 1 64.88 73 GLY B CA 1
ATOM 4093 C C . GLY B 1 73 ? -7.801 -41.375 -6.699 1 64.88 73 GLY B C 1
ATOM 4094 O O . GLY B 1 73 ? -6.773 -41.625 -7.336 1 64.88 73 GLY B O 1
ATOM 4095 N N . SER B 1 74 ? -8.727 -40.625 -7.195 1 66.75 74 SER B N 1
ATOM 4096 C CA . SER B 1 74 ? -8.617 -39.938 -8.484 1 66.75 74 SER B CA 1
ATOM 4097 C C . SER B 1 74 ? -7.66 -38.75 -8.398 1 66.75 74 SER B C 1
ATOM 4099 O O . SER B 1 74 ? -7.75 -37.938 -7.469 1 66.75 74 SER B O 1
ATOM 4101 N N . ALA B 1 75 ? -6.695 -38.688 -9.328 1 65.69 75 ALA B N 1
ATOM 4102 C CA . ALA B 1 75 ? -5.758 -37.594 -9.398 1 65.69 75 ALA B CA 1
ATOM 4103 C C . ALA B 1 75 ? -6.492 -36.281 -9.648 1 65.69 75 ALA B C 1
ATOM 4105 O O . ALA B 1 75 ? -6.074 -35.219 -9.164 1 65.69 75 ALA B O 1
ATOM 4106 N N . THR B 1 76 ? -7.504 -36.438 -10.367 1 68.12 76 THR B N 1
ATOM 4107 C CA . THR B 1 76 ? -8.312 -35.25 -10.648 1 68.12 76 THR B CA 1
ATOM 4108 C C . THR B 1 76 ? -8.914 -34.688 -9.359 1 68.12 76 THR B C 1
ATOM 4110 O O . THR B 1 76 ? -8.898 -33.469 -9.141 1 68.12 76 THR B O 1
ATOM 4113 N N . LEU B 1 77 ? -9.352 -35.594 -8.539 1 74.94 77 LEU B N 1
ATOM 4114 C CA . LEU B 1 77 ? -9.961 -35.156 -7.289 1 74.94 77 LEU B CA 1
ATOM 4115 C C . LEU B 1 77 ? -8.906 -34.562 -6.34 1 74.94 77 LEU B C 1
ATOM 4117 O O . LEU B 1 77 ? -9.195 -33.656 -5.559 1 74.94 77 LEU B O 1
ATOM 4121 N N . LEU B 1 78 ? -7.777 -35.031 -6.379 1 77.81 78 LEU B N 1
ATOM 4122 C CA . LEU B 1 78 ? -6.695 -34.469 -5.598 1 77.81 78 LEU B CA 1
ATOM 4123 C C . LEU B 1 78 ? -6.43 -33.031 -6.039 1 77.81 78 LEU B C 1
ATOM 4125 O O . LEU B 1 78 ? -6.27 -32.125 -5.199 1 77.81 78 LEU B O 1
ATOM 4129 N N . ALA B 1 79 ? -6.363 -32.844 -7.371 1 74.38 79 ALA B N 1
ATOM 4130 C CA . ALA B 1 79 ? -6.16 -31.484 -7.906 1 74.38 79 ALA B CA 1
ATOM 4131 C C . ALA B 1 79 ? -7.266 -30.547 -7.445 1 74.38 79 ALA B C 1
ATOM 4133 O O . ALA B 1 79 ? -6.992 -29.406 -7.07 1 74.38 79 ALA B O 1
ATOM 4134 N N . GLU B 1 80 ? -8.414 -31.047 -7.43 1 76.44 80 GLU B N 1
ATOM 4135 C CA . GLU B 1 80 ? -9.555 -30.25 -6.984 1 76.44 80 GLU B CA 1
ATOM 4136 C C . GLU B 1 80 ? -9.461 -29.938 -5.492 1 76.44 80 GLU B C 1
ATOM 4138 O O . GLU B 1 80 ? -9.82 -28.844 -5.062 1 76.44 80 GLU B O 1
ATOM 4143 N N . THR B 1 81 ? -9.086 -30.891 -4.805 1 84.06 81 THR B N 1
ATOM 4144 C CA . THR B 1 81 ? -8.898 -30.688 -3.373 1 84.06 81 THR B CA 1
ATOM 4145 C C . THR B 1 81 ? -7.836 -29.625 -3.115 1 84.06 81 THR B C 1
ATOM 4147 O O . THR B 1 81 ? -8.023 -28.734 -2.27 1 84.06 81 THR B O 1
ATOM 4150 N N . CYS B 1 82 ? -6.766 -29.641 -3.859 1 79.94 82 CYS B N 1
ATOM 4151 C CA . CYS B 1 82 ? -5.703 -28.656 -3.719 1 79.94 82 CYS B CA 1
ATOM 4152 C C . CYS B 1 82 ? -6.211 -27.266 -4.062 1 79.94 82 CYS B C 1
ATOM 4154 O O . CYS B 1 82 ? -5.891 -26.297 -3.375 1 79.94 82 CYS B O 1
ATOM 4156 N N . HIS B 1 83 ? -6.941 -27.25 -5.051 1 78.62 83 HIS B N 1
ATOM 4157 C CA . HIS B 1 83 ? -7.523 -25.984 -5.453 1 78.62 83 HIS B CA 1
ATOM 4158 C C . HIS B 1 83 ? -8.398 -25.406 -4.344 1 78.62 83 HIS B C 1
ATOM 4160 O O . HIS B 1 83 ? -8.281 -24.219 -4.004 1 78.62 83 HIS B O 1
ATOM 4166 N N . SER B 1 84 ? -9.227 -26.234 -3.789 1 88.25 84 SER B N 1
ATOM 4167 C CA . SER B 1 84 ? -10.102 -25.781 -2.709 1 88.25 84 SER B CA 1
ATOM 4168 C C . SER B 1 84 ? -9.297 -25.406 -1.47 1 88.25 84 SER B C 1
ATOM 4170 O O . SER B 1 84 ? -9.68 -24.484 -0.732 1 88.25 84 SER B O 1
ATOM 4172 N N . LEU B 1 85 ? -8.281 -26.094 -1.239 1 87.19 85 LEU B N 1
ATOM 4173 C CA . LEU B 1 85 ? -7.402 -25.75 -0.129 1 87.19 85 LEU B CA 1
ATOM 4174 C C . LEU B 1 85 ? -6.801 -24.359 -0.328 1 87.19 85 LEU B C 1
ATOM 4176 O O . LEU B 1 85 ? -6.703 -23.578 0.622 1 87.19 85 LEU B O 1
ATOM 4180 N N . ILE B 1 86 ? -6.438 -24.094 -1.484 1 85 86 ILE B N 1
ATOM 4181 C CA . ILE B 1 86 ? -5.863 -22.797 -1.817 1 85 86 ILE B CA 1
ATOM 4182 C C . ILE B 1 86 ? -6.91 -21.703 -1.605 1 85 86 ILE B C 1
ATOM 4184 O O . ILE B 1 86 ? -6.598 -20.641 -1.069 1 85 86 ILE B O 1
ATOM 4188 N N . ASP B 1 87 ? -8.102 -21.984 -1.958 1 87.69 87 ASP B N 1
ATOM 4189 C CA . ASP B 1 87 ? -9.188 -21.047 -1.703 1 87.69 87 ASP B CA 1
ATOM 4190 C C . ASP B 1 87 ? -9.352 -20.781 -0.207 1 87.69 87 ASP B C 1
ATOM 4192 O O . ASP B 1 87 ? -9.531 -19.641 0.212 1 87.69 87 ASP B O 1
ATOM 4196 N N . SER B 1 88 ? -9.281 -21.844 0.479 1 90.5 88 SER B N 1
ATOM 4197 C CA . SER B 1 88 ? -9.391 -21.719 1.931 1 90.5 88 SER B CA 1
ATOM 4198 C C . SER B 1 88 ? -8.242 -20.906 2.508 1 90.5 88 SER B C 1
ATOM 4200 O O . SER B 1 88 ? -8.453 -20.062 3.391 1 90.5 88 SER B O 1
ATOM 4202 N N . LEU B 1 89 ? -7.094 -21.109 2.021 1 89.06 89 LEU B N 1
ATOM 4203 C CA . LEU B 1 89 ? -5.93 -20.344 2.465 1 89.06 89 LEU B CA 1
ATOM 4204 C C . LEU B 1 89 ? -6.082 -18.859 2.109 1 89.06 89 LEU B C 1
ATOM 4206 O O . LEU B 1 89 ? -5.688 -17.984 2.885 1 89.06 89 LEU B O 1
ATOM 4210 N N . ASN B 1 90 ? -6.672 -18.656 1.01 1 91.44 90 ASN B N 1
ATOM 4211 C CA . ASN B 1 90 ? -6.914 -17.281 0.578 1 91.44 90 ASN B CA 1
ATOM 4212 C C . ASN B 1 90 ? -7.867 -16.562 1.524 1 91.44 90 ASN B C 1
ATOM 4214 O O . ASN B 1 90 ? -7.652 -15.391 1.851 1 91.44 90 ASN B O 1
ATOM 4218 N N . GLN B 1 91 ? -8.867 -17.297 1.919 1 93.19 91 GLN B N 1
ATOM 4219 C CA . GLN B 1 91 ? -9.781 -16.703 2.895 1 93.19 91 GLN B CA 1
ATOM 4220 C C . GLN B 1 91 ? -9.078 -16.484 4.234 1 93.19 91 GLN B C 1
ATOM 4222 O O . GLN B 1 91 ? -9.383 -15.523 4.945 1 93.19 91 GLN B O 1
ATOM 4227 N N . GLY B 1 92 ? -8.211 -17.359 4.535 1 94.81 92 GLY B N 1
ATOM 4228 C CA . GLY B 1 92 ? -7.398 -17.172 5.727 1 94.81 92 GLY B CA 1
ATOM 4229 C C . GLY B 1 92 ? -6.566 -15.898 5.688 1 94.81 92 GLY B C 1
ATOM 4230 O O . GLY B 1 92 ? -6.422 -15.211 6.699 1 94.81 92 GLY B O 1
ATOM 4231 N N . LEU B 1 93 ? -6.082 -15.586 4.555 1 95.44 93 LEU B N 1
ATOM 4232 C CA . LEU B 1 93 ? -5.305 -14.367 4.371 1 95.44 93 LEU B CA 1
ATOM 4233 C C . LEU B 1 93 ? -6.172 -13.133 4.594 1 95.44 93 LEU B C 1
ATOM 4235 O O . LEU B 1 93 ? -5.727 -12.164 5.207 1 95.44 93 LEU B O 1
ATOM 4239 N N . LEU B 1 94 ? -7.395 -13.234 4.082 1 96.12 94 LEU B N 1
ATOM 4240 C CA . LEU B 1 94 ? -8.312 -12.117 4.281 1 96.12 94 LEU B CA 1
ATOM 4241 C C . LEU B 1 94 ? -8.602 -11.906 5.762 1 96.12 94 LEU B C 1
ATOM 4243 O O . LEU B 1 94 ? -8.641 -10.766 6.238 1 96.12 94 LEU B O 1
ATOM 4247 N N . TYR B 1 95 ? -8.727 -12.977 6.445 1 96.19 95 TYR B N 1
ATOM 4248 C CA . TYR B 1 95 ? -8.969 -12.891 7.879 1 96.19 95 TYR B CA 1
ATOM 4249 C C . TYR B 1 95 ? -7.773 -12.273 8.602 1 96.19 95 TYR B C 1
ATOM 4251 O O . TYR B 1 95 ? -7.941 -11.461 9.508 1 96.19 95 TYR B O 1
ATOM 4259 N N . LEU B 1 96 ? -6.637 -12.664 8.211 1 95.69 96 LEU B N 1
ATOM 4260 C CA . LEU B 1 96 ? -5.418 -12.086 8.773 1 95.69 96 LEU B CA 1
ATOM 4261 C C . LEU B 1 96 ? -5.363 -10.578 8.516 1 95.69 96 LEU B C 1
ATOM 4263 O O . LEU B 1 96 ? -4.891 -9.82 9.367 1 95.69 96 LEU B O 1
ATOM 4267 N N . GLY B 1 97 ? -5.828 -10.219 7.34 1 95.44 97 GLY B N 1
ATOM 4268 C CA . GLY B 1 97 ? -5.887 -8.797 7.027 1 95.44 97 GLY B CA 1
ATOM 4269 C C . GLY B 1 97 ? -6.797 -8.016 7.957 1 95.44 97 GLY B C 1
ATOM 4270 O O . GLY B 1 97 ? -6.461 -6.91 8.375 1 95.44 97 GLY B O 1
ATOM 4271 N N . ILE B 1 98 ? -7.922 -8.609 8.32 1 94.5 98 ILE B N 1
ATOM 4272 C CA . ILE B 1 98 ? -8.859 -7.973 9.242 1 94.5 98 ILE B CA 1
ATOM 4273 C C . ILE B 1 98 ? -8.227 -7.867 10.625 1 94.5 98 ILE B C 1
ATOM 4275 O O . ILE B 1 98 ? -8.289 -6.816 11.266 1 94.5 98 ILE B O 1
ATOM 4279 N N . LYS B 1 99 ? -7.574 -8.867 11.039 1 94.56 99 LYS B N 1
ATOM 4280 C CA . LYS B 1 99 ? -6.965 -8.906 12.359 1 94.56 99 LYS B CA 1
ATOM 4281 C C . LYS B 1 99 ? -5.816 -7.906 12.477 1 94.56 99 LYS B C 1
ATOM 4283 O O . LYS B 1 99 ? -5.727 -7.168 13.453 1 94.56 99 LYS B O 1
ATOM 4288 N N . GLN B 1 100 ? -5.043 -7.855 11.469 1 94.31 100 GLN B N 1
ATOM 4289 C CA . GLN B 1 100 ? -3.885 -6.969 11.484 1 94.31 100 GLN B CA 1
ATOM 4290 C C . GLN B 1 100 ? -4.309 -5.508 11.359 1 94.31 100 GLN B C 1
ATOM 4292 O O . GLN B 1 100 ? -3.68 -4.621 11.945 1 94.31 100 GLN B O 1
ATOM 4297 N N . SER B 1 101 ? -5.336 -5.246 10.609 1 93.56 101 SER B N 1
ATOM 4298 C CA . SER B 1 101 ? -5.789 -3.877 10.375 1 93.56 101 SER B CA 1
ATOM 4299 C C . SER B 1 101 ? -6.465 -3.301 11.617 1 93.56 101 SER B C 1
ATOM 4301 O O . SER B 1 101 ? -6.648 -2.086 11.719 1 93.56 101 SER B O 1
ATOM 4303 N N . ALA B 1 102 ? -6.844 -4.129 12.562 1 91 102 ALA B N 1
ATOM 4304 C CA . ALA B 1 102 ? -7.555 -3.697 13.758 1 91 102 ALA B CA 1
ATOM 4305 C C . ALA B 1 102 ? -6.578 -3.254 14.852 1 91 102 ALA B C 1
ATOM 4307 O O . ALA B 1 102 ? -6.992 -2.736 15.891 1 91 102 ALA B O 1
ATOM 4308 N N . LYS B 1 103 ? -5.316 -3.355 14.57 1 91.12 103 LYS B N 1
ATOM 4309 C CA . LYS B 1 103 ? -4.316 -2.943 15.555 1 91.12 103 LYS B CA 1
ATOM 4310 C C . LYS B 1 103 ? -4.297 -1.426 15.711 1 91.12 103 LYS B C 1
ATOM 4312 O O . LYS B 1 103 ? -4.543 -0.693 14.758 1 91.12 103 LYS B O 1
ATOM 4317 N N . THR B 1 104 ? -3.973 -0.985 16.906 1 89.44 104 THR B N 1
ATOM 4318 C CA . THR B 1 104 ? -3.914 0.439 17.203 1 89.44 104 THR B CA 1
ATOM 4319 C C . THR B 1 104 ? -2.602 1.045 16.719 1 89.44 104 THR B C 1
ATOM 4321 O O . THR B 1 104 ? -1.606 0.335 16.562 1 89.44 104 THR B O 1
ATOM 4324 N N . PRO B 1 105 ? -2.68 2.322 16.438 1 91.44 105 PRO B N 1
ATOM 4325 C CA . PRO B 1 105 ? -1.46 3.002 16 1 91.44 105 PRO B CA 1
ATOM 4326 C C . PRO B 1 105 ? -0.326 2.895 17.016 1 91.44 105 PRO B C 1
ATOM 4328 O O . PRO B 1 105 ? -0.576 2.855 18.234 1 91.44 105 PRO B O 1
ATOM 4331 N N . ASP B 1 106 ? 0.887 2.801 16.547 1 91.5 106 ASP B N 1
ATOM 4332 C CA . ASP B 1 106 ? 2.094 2.768 17.359 1 91.5 106 ASP B CA 1
ATOM 4333 C C . ASP B 1 106 ? 3.174 3.682 16.781 1 91.5 106 ASP B C 1
ATOM 4335 O O . ASP B 1 106 ? 2.914 4.457 15.867 1 91.5 106 ASP B O 1
ATOM 4339 N N . GLN B 1 107 ? 4.324 3.67 17.375 1 91.62 107 GLN B N 1
ATOM 4340 C CA . GLN B 1 107 ? 5.406 4.559 16.953 1 91.62 107 GLN B CA 1
ATOM 4341 C C . GLN B 1 107 ? 5.891 4.211 15.555 1 91.62 107 GLN B C 1
ATOM 4343 O O . GLN B 1 107 ? 6.316 5.094 14.805 1 91.62 107 GLN B O 1
ATOM 4348 N N . LYS B 1 108 ? 5.762 3.027 15.219 1 93.19 108 LYS B N 1
ATOM 4349 C CA . LYS B 1 108 ? 6.223 2.594 13.898 1 93.19 108 LYS B CA 1
ATOM 4350 C C . LYS B 1 108 ? 5.195 2.926 12.82 1 93.19 108 LYS B C 1
ATOM 4352 O O . LYS B 1 108 ? 5.559 3.299 11.703 1 93.19 108 LYS B O 1
ATOM 4357 N N . TYR B 1 109 ? 3.951 2.723 13.156 1 95.19 109 TYR B N 1
ATOM 4358 C CA . TYR B 1 109 ? 2.84 3.049 12.266 1 95.19 109 TYR B CA 1
ATOM 4359 C C . TYR B 1 109 ? 1.888 4.039 12.93 1 95.19 109 TYR B C 1
ATOM 4361 O O . TYR B 1 109 ? 0.868 3.643 13.5 1 95.19 109 TYR B O 1
ATOM 4369 N N . GLN B 1 110 ? 2.191 5.188 12.75 1 94.31 110 GLN B N 1
ATOM 4370 C CA . GLN B 1 110 ? 1.568 6.254 13.523 1 94.31 110 GLN B CA 1
ATOM 4371 C C . GLN B 1 110 ? 0.153 6.539 13.031 1 94.31 110 GLN B C 1
ATOM 4373 O O . GLN B 1 110 ? -0.65 7.141 13.75 1 94.31 110 GLN B O 1
ATOM 4378 N N . TYR B 1 111 ? -0.185 6.145 11.812 1 94.12 111 TYR B N 1
ATOM 4379 C CA . TYR B 1 111 ? -1.536 6.316 11.289 1 94.12 111 TYR B CA 1
ATOM 4380 C C . TYR B 1 111 ? -2.346 5.031 11.445 1 94.12 111 TYR B C 1
ATOM 4382 O O . TYR B 1 111 ? -3.465 4.934 10.93 1 94.12 111 TYR B O 1
ATOM 4390 N N . GLY B 1 112 ? -1.726 4.031 12.086 1 92.31 112 GLY B N 1
ATOM 4391 C CA . GLY B 1 112 ? -2.42 2.771 12.297 1 92.31 112 GLY B CA 1
ATOM 4392 C C . GLY B 1 112 ? -2.082 1.721 11.258 1 92.31 112 GLY B C 1
ATOM 4393 O O . GLY B 1 112 ? -1.257 1.958 10.375 1 92.31 112 GLY B O 1
ATOM 4394 N N . TYR B 1 113 ? -2.791 0.589 11.391 1 95.06 113 TYR B N 1
ATOM 4395 C CA . TYR B 1 113 ? -2.523 -0.554 10.523 1 95.06 113 TYR B CA 1
ATOM 4396 C C . TYR B 1 113 ? -3.688 -0.8 9.57 1 95.06 113 TYR B C 1
ATOM 4398 O O . TYR B 1 113 ? -3.896 -1.926 9.117 1 95.06 113 TYR B O 1
ATOM 4406 N N . GLY B 1 114 ? -4.434 0.13 9.328 1 93.75 114 GLY B N 1
ATOM 4407 C CA . GLY B 1 114 ? -5.625 -0.011 8.508 1 93.75 114 GLY B CA 1
ATOM 4408 C C . GLY B 1 114 ? -5.332 -0.496 7.102 1 93.75 114 GLY B C 1
ATOM 4409 O O . GLY B 1 114 ? -6.094 -1.282 6.539 1 93.75 114 GLY B O 1
ATOM 4410 N N . ARG B 1 115 ? -4.184 -0.165 6.566 1 95.69 115 ARG B N 1
ATOM 4411 C CA . ARG B 1 115 ? -3.842 -0.486 5.188 1 95.69 115 ARG B CA 1
ATOM 4412 C C . ARG B 1 115 ? -3.459 -1.955 5.043 1 95.69 115 ARG B C 1
ATOM 4414 O O . ARG B 1 115 ? -3.326 -2.461 3.928 1 95.69 115 ARG B O 1
ATOM 4421 N N . ALA B 1 116 ? -3.326 -2.588 6.18 1 95.56 116 ALA B N 1
ATOM 4422 C CA . ALA B 1 116 ? -3.047 -4.02 6.137 1 95.56 116 ALA B CA 1
ATOM 4423 C C . ALA B 1 116 ? -4.18 -4.781 5.453 1 95.56 116 ALA B C 1
ATOM 4425 O O . ALA B 1 116 ? -3.953 -5.832 4.852 1 95.56 116 ALA B O 1
ATOM 4426 N N . ARG B 1 117 ? -5.371 -4.289 5.512 1 95.19 117 ARG B N 1
ATOM 4427 C CA . ARG B 1 117 ? -6.5 -4.906 4.824 1 95.19 117 ARG B CA 1
ATOM 4428 C C . ARG B 1 117 ? -6.262 -4.953 3.318 1 95.19 117 ARG B C 1
ATOM 4430 O O . ARG B 1 117 ? -6.453 -5.992 2.686 1 95.19 117 ARG B O 1
ATOM 4437 N N . TYR B 1 118 ? -5.844 -3.83 2.822 1 96.25 118 TYR B N 1
ATOM 4438 C CA . TYR B 1 118 ? -5.605 -3.748 1.386 1 96.25 118 TYR B CA 1
ATOM 4439 C C . TYR B 1 118 ? -4.406 -4.598 0.982 1 96.25 118 TYR B C 1
ATOM 4441 O O . TYR B 1 118 ? -4.406 -5.211 -0.087 1 96.25 118 TYR B O 1
ATOM 4449 N N . PHE B 1 119 ? -3.4 -4.66 1.858 1 96.88 119 PHE B N 1
ATOM 4450 C CA . PHE B 1 119 ? -2.209 -5.453 1.58 1 96.88 119 PHE B CA 1
ATOM 4451 C C . PHE B 1 119 ? -2.561 -6.93 1.451 1 96.88 119 PHE B C 1
ATOM 4453 O O . PHE B 1 119 ? -2.252 -7.562 0.438 1 96.88 119 PHE B O 1
ATOM 4460 N N . TYR B 1 120 ? -3.18 -7.449 2.439 1 96.88 120 TYR B N 1
ATOM 4461 C CA . TYR B 1 120 ? -3.486 -8.875 2.455 1 96.88 120 TYR B CA 1
ATOM 4462 C C . TYR B 1 120 ? -4.5 -9.227 1.374 1 96.88 120 TYR B C 1
ATOM 4464 O O . TYR B 1 120 ? -4.445 -10.312 0.795 1 96.88 120 TYR B O 1
ATOM 4472 N N . SER B 1 121 ? -5.445 -8.352 1.156 1 96.62 121 SER B N 1
ATOM 4473 C CA . SER B 1 121 ? -6.379 -8.57 0.057 1 96.62 121 SER B CA 1
ATOM 4474 C C . SER B 1 121 ? -5.656 -8.602 -1.285 1 96.62 121 SER B C 1
ATOM 4476 O O . SER B 1 121 ? -6.02 -9.375 -2.172 1 96.62 121 SER B O 1
ATOM 4478 N N . LEU B 1 122 ? -4.668 -7.746 -1.438 1 96.88 122 LEU B N 1
ATOM 4479 C CA . LEU B 1 122 ? -3.871 -7.738 -2.658 1 96.88 122 LEU B CA 1
ATOM 4480 C C . LEU B 1 122 ? -3.123 -9.055 -2.832 1 96.88 122 LEU B C 1
ATOM 4482 O O . LEU B 1 122 ? -3.109 -9.625 -3.924 1 96.88 122 LEU B O 1
ATOM 4486 N N . VAL B 1 123 ? -2.502 -9.477 -1.758 1 96.31 123 VAL B N 1
ATOM 4487 C CA . VAL B 1 123 ? -1.781 -10.75 -1.795 1 96.31 123 VAL B CA 1
ATOM 4488 C C . VAL B 1 123 ? -2.734 -11.867 -2.199 1 96.31 123 VAL B C 1
ATOM 4490 O O . VAL B 1 123 ? -2.393 -12.711 -3.031 1 96.31 123 VAL B O 1
ATOM 4493 N N . SER B 1 124 ? -3.879 -11.82 -1.598 1 95.06 124 SER B N 1
ATOM 4494 C CA . SER B 1 124 ? -4.898 -12.812 -1.923 1 95.06 124 SER B CA 1
ATOM 4495 C C . SER B 1 124 ? -5.305 -12.734 -3.391 1 95.06 124 SER B C 1
ATOM 4497 O O . SER B 1 124 ? -5.379 -13.75 -4.078 1 95.06 124 SER B O 1
ATOM 4499 N N . ALA B 1 125 ? -5.57 -11.547 -3.904 1 95.75 125 ALA B N 1
ATOM 4500 C CA . ALA B 1 125 ? -5.977 -11.336 -5.289 1 95.75 125 ALA B CA 1
ATOM 4501 C C . ALA B 1 125 ? -4.902 -11.828 -6.258 1 95.75 125 ALA B C 1
ATOM 4503 O O . ALA B 1 125 ? -5.211 -12.445 -7.273 1 95.75 125 ALA B O 1
ATOM 4504 N N . LEU B 1 126 ? -3.711 -11.562 -5.922 1 94.25 126 LEU B N 1
ATOM 4505 C CA . LEU B 1 126 ? -2.6 -12.008 -6.758 1 94.25 126 LEU B CA 1
ATOM 4506 C C . LEU B 1 126 ? -2.471 -13.523 -6.727 1 94.25 126 LEU B C 1
ATOM 4508 O O . LEU B 1 126 ? -2.09 -14.141 -7.723 1 94.25 126 LEU B O 1
ATOM 4512 N N . GLY B 1 127 ? -2.748 -14.062 -5.59 1 90.06 127 GLY B N 1
ATOM 4513 C CA . GLY B 1 127 ? -2.791 -15.516 -5.516 1 90.06 127 GLY B CA 1
ATOM 4514 C C . GLY B 1 127 ? -3.824 -16.125 -6.441 1 90.06 127 GLY B C 1
ATOM 4515 O O . GLY B 1 127 ? -3.543 -17.109 -7.129 1 90.06 127 GLY B O 1
ATOM 4516 N N . ILE B 1 128 ? -4.98 -15.547 -6.453 1 89.06 128 ILE B N 1
ATOM 4517 C CA . ILE B 1 128 ? -6.039 -16.016 -7.348 1 89.06 128 ILE B CA 1
ATOM 4518 C C . ILE B 1 128 ? -5.586 -15.867 -8.797 1 89.06 128 ILE B C 1
ATOM 4520 O O . ILE B 1 128 ? -5.852 -16.75 -9.625 1 89.06 128 ILE B O 1
ATOM 4524 N N . TRP B 1 129 ? -4.938 -14.812 -9.055 1 89.88 129 TRP B N 1
ATOM 4525 C CA . TRP B 1 129 ? -4.465 -14.539 -10.406 1 89.88 129 TRP B CA 1
ATOM 4526 C C . TRP B 1 129 ? -3.459 -15.594 -10.859 1 89.88 129 TRP B C 1
ATOM 4528 O O . TRP B 1 129 ? -3.609 -16.188 -11.93 1 89.88 129 TRP B O 1
ATOM 4538 N N . TRP B 1 130 ? -2.523 -15.922 -10.023 1 84.19 130 TRP B N 1
ATOM 4539 C CA . TRP B 1 130 ? -1.428 -16.812 -10.406 1 84.19 130 TRP B CA 1
ATOM 4540 C C . TRP B 1 130 ? -1.851 -18.266 -10.305 1 84.19 130 TRP B C 1
ATOM 4542 O O . TRP B 1 130 ? -1.59 -19.062 -11.219 1 84.19 130 TRP B O 1
ATOM 4552 N N . ILE B 1 131 ? -2.459 -18.609 -9.242 1 80.88 131 ILE B N 1
ATOM 4553 C CA . ILE B 1 131 ? -2.762 -20.016 -8.984 1 80.88 131 ILE B CA 1
ATOM 4554 C C . ILE B 1 131 ? -4.125 -20.359 -9.57 1 80.88 131 ILE B C 1
ATOM 4556 O O . ILE B 1 131 ? -4.312 -21.453 -10.117 1 80.88 131 ILE B O 1
ATOM 4560 N N . GLY B 1 132 ? -5.035 -19.484 -9.477 1 79.62 132 GLY B N 1
ATOM 4561 C CA . GLY B 1 132 ? -6.383 -19.75 -9.945 1 79.62 132 GLY B CA 1
ATOM 4562 C C . GLY B 1 132 ? -6.535 -19.594 -11.445 1 79.62 132 GLY B C 1
ATOM 4563 O O . GLY B 1 132 ? -6.707 -20.578 -12.172 1 79.62 132 GLY B O 1
ATOM 4564 N N . SER B 1 133 ? -6.305 -18.422 -11.891 1 87.44 133 SER B N 1
ATOM 4565 C CA . SER B 1 133 ? -6.562 -18.094 -13.289 1 87.44 133 SER B CA 1
ATOM 4566 C C . SER B 1 133 ? -5.527 -18.734 -14.211 1 87.44 133 SER B C 1
ATOM 4568 O O . SER B 1 133 ? -5.883 -19.484 -15.133 1 87.44 133 SER B O 1
ATOM 4570 N N . PHE B 1 134 ? -4.305 -18.672 -13.938 1 81.56 134 PHE B N 1
ATOM 4571 C CA . PHE B 1 134 ? -3.256 -19.141 -14.828 1 81.56 134 PHE B CA 1
ATOM 4572 C C . PHE B 1 134 ? -3.238 -20.672 -14.875 1 81.56 134 PHE B C 1
ATOM 4574 O O . PHE B 1 134 ? -3.064 -21.266 -15.945 1 81.56 134 PHE B O 1
ATOM 4581 N N . SER B 1 135 ? -3.354 -21.328 -13.766 1 79.44 135 SER B N 1
ATOM 4582 C CA . SER B 1 135 ? -3.336 -22.797 -13.734 1 79.44 135 SER B CA 1
ATOM 4583 C C . SER B 1 135 ? -4.496 -23.375 -14.531 1 79.44 135 SER B C 1
ATOM 4585 O O . SER B 1 135 ? -4.32 -24.344 -15.266 1 79.44 135 SER B O 1
ATOM 4587 N N . VAL B 1 136 ? -5.664 -22.75 -14.375 1 80.69 136 VAL B N 1
ATOM 4588 C CA . VAL B 1 136 ? -6.852 -23.234 -15.07 1 80.69 136 VAL B CA 1
ATOM 4589 C C . VAL B 1 136 ? -6.715 -22.984 -16.578 1 80.69 136 VAL B C 1
ATOM 4591 O O . VAL B 1 136 ? -7.047 -23.844 -17.391 1 80.69 136 VAL B O 1
ATOM 4594 N N . MET B 1 137 ? -6.215 -21.859 -16.891 1 84.62 137 MET B N 1
ATOM 4595 C CA . MET B 1 137 ? -6.008 -21.531 -18.297 1 84.62 137 MET B CA 1
ATOM 4596 C C . MET B 1 137 ? -4.957 -22.438 -18.922 1 84.62 137 MET B C 1
ATOM 4598 O O . MET B 1 137 ? -5.117 -22.891 -20.062 1 84.62 137 MET B O 1
ATOM 4602 N N . TYR B 1 138 ? -3.943 -22.703 -18.219 1 79.5 138 TYR B N 1
ATOM 4603 C CA . TYR B 1 138 ? -2.885 -23.594 -18.688 1 79.5 138 TYR B CA 1
ATOM 4604 C C . TYR B 1 138 ? -3.426 -24.984 -18.969 1 79.5 138 TYR B C 1
ATOM 4606 O O . TYR B 1 138 ? -3.139 -25.578 -20 1 79.5 138 TYR B O 1
ATOM 4614 N N . ASN B 1 139 ? -4.137 -25.5 -18.062 1 77.19 139 ASN B N 1
ATOM 4615 C CA . ASN B 1 139 ? -4.742 -26.828 -18.234 1 77.19 139 ASN B CA 1
ATOM 4616 C C . ASN B 1 139 ? -5.691 -26.844 -19.438 1 77.19 139 ASN B C 1
ATOM 4618 O O . ASN B 1 139 ? -5.734 -27.828 -20.172 1 77.19 139 ASN B O 1
ATOM 4622 N N . GLY B 1 140 ? -6.457 -25.781 -19.531 1 76.31 140 GLY B N 1
ATOM 4623 C CA . GLY B 1 140 ? -7.355 -25.688 -20.672 1 76.31 140 GLY B CA 1
ATOM 4624 C C . GLY B 1 140 ? -6.633 -25.703 -22 1 76.31 140 GLY B C 1
ATOM 4625 O O . GLY B 1 140 ? -7.055 -26.375 -22.938 1 76.31 140 GLY B O 1
ATOM 4626 N N . ILE B 1 141 ? -5.602 -25.047 -22.109 1 80.69 141 ILE B N 1
ATOM 4627 C CA . ILE B 1 141 ? -4.816 -24.953 -23.344 1 80.69 141 ILE B CA 1
ATOM 4628 C C . ILE B 1 141 ? -4.152 -26.312 -23.625 1 80.69 141 ILE B C 1
ATOM 4630 O O . ILE B 1 141 ? -4.117 -26.766 -24.766 1 80.69 141 ILE B O 1
ATOM 4634 N N . GLN B 1 142 ? -3.605 -26.984 -22.641 1 75.94 142 GLN B N 1
ATOM 4635 C CA . GLN B 1 142 ? -2.969 -28.281 -22.812 1 75.94 142 GLN B CA 1
ATOM 4636 C C . GLN B 1 142 ? -3.959 -29.328 -23.344 1 75.94 142 GLN B C 1
ATOM 4638 O O . GLN B 1 142 ? -3.615 -30.125 -24.203 1 75.94 142 GLN B O 1
ATOM 4643 N N . THR B 1 143 ? -5.148 -29.234 -22.828 1 75.81 143 THR B N 1
ATOM 4644 C CA . THR B 1 143 ? -6.16 -30.203 -23.266 1 75.81 143 THR B CA 1
ATOM 4645 C C . THR B 1 143 ? -6.613 -29.906 -24.688 1 75.81 143 THR B C 1
ATOM 4647 O O . THR B 1 143 ? -6.992 -30.812 -25.422 1 75.81 143 THR B O 1
ATOM 4650 N N . LEU B 1 144 ? -6.543 -28.703 -25.047 1 75.56 144 LEU B N 1
ATOM 4651 C CA . LEU B 1 144 ? -6.902 -28.312 -26.406 1 75.56 144 LEU B CA 1
ATOM 4652 C C . LEU B 1 144 ? -5.84 -28.766 -27.406 1 75.56 144 LEU B C 1
ATOM 4654 O O . LEU B 1 144 ? -6.168 -29.219 -28.5 1 75.56 144 LEU B O 1
ATOM 4658 N N . ILE B 1 145 ? -4.59 -28.688 -27.047 1 71.69 145 ILE B N 1
ATOM 4659 C CA . ILE B 1 145 ? -3.482 -29.031 -27.922 1 71.69 145 ILE B CA 1
ATOM 4660 C C . ILE B 1 145 ? -3.293 -30.547 -27.922 1 71.69 145 ILE B C 1
ATOM 4662 O O . ILE B 1 145 ? -3.023 -31.141 -28.969 1 71.69 145 ILE B O 1
ATOM 4666 N N . HIS B 1 146 ? -3.293 -31.125 -26.75 1 70.06 146 HIS B N 1
ATOM 4667 C CA . HIS B 1 146 ? -3.152 -32.562 -26.609 1 70.06 146 HIS B CA 1
ATOM 4668 C C . HIS B 1 146 ? -4.438 -33.188 -26.078 1 70.06 146 HIS B C 1
ATOM 4670 O O . HIS B 1 146 ? -4.535 -33.5 -24.891 1 70.06 146 HIS B O 1
ATOM 4676 N N . PRO B 1 147 ? -5.348 -33.188 -27.047 1 61.03 147 PRO B N 1
ATOM 4677 C CA . PRO B 1 147 ? -6.594 -33.781 -26.578 1 61.03 147 PRO B CA 1
ATOM 4678 C C . PRO B 1 147 ? -6.395 -35.219 -26.062 1 61.03 147 PRO B C 1
ATOM 4680 O O . PRO B 1 147 ? -5.574 -35.969 -26.609 1 61.03 147 PRO B O 1
ATOM 4683 N N . PRO B 1 148 ? -6.57 -35.375 -24.797 1 52.75 148 PRO B N 1
ATOM 4684 C CA . PRO B 1 148 ? -6.398 -36.75 -24.328 1 52.75 148 PRO B CA 1
ATOM 4685 C C . PRO B 1 148 ? -6.949 -37.781 -25.312 1 52.75 148 PRO B C 1
ATOM 4687 O O . PRO B 1 148 ? -7.961 -37.531 -25.969 1 52.75 148 PRO B O 1
ATOM 4690 N N . SER B 1 149 ? -6.047 -38.5 -26.141 1 45.06 149 SER B N 1
ATOM 4691 C CA . SER B 1 149 ? -6.527 -39.562 -26.969 1 45.06 149 SER B CA 1
ATOM 4692 C C . SER B 1 149 ? -7.766 -40.219 -26.375 1 45.06 149 SER B C 1
ATOM 4694 O O . SER B 1 149 ? -7.859 -40.406 -25.156 1 45.06 149 SER B O 1
ATOM 4696 N N . HIS B 1 150 ? -8.852 -40.062 -27.141 1 38.66 150 HIS B N 1
ATOM 4697 C CA . HIS B 1 150 ? -9.977 -40.969 -26.844 1 38.66 150 HIS B CA 1
ATOM 4698 C C . HIS B 1 150 ? -9.484 -42.375 -26.5 1 38.66 150 HIS B C 1
ATOM 4700 O O . HIS B 1 150 ? -10.188 -43.344 -26.75 1 38.66 150 HIS B O 1
ATOM 4706 N N . HIS B 1 151 ? -8.148 -42.781 -26.703 1 34.38 151 HIS B N 1
ATOM 4707 C CA . HIS B 1 151 ? -7.812 -44.219 -26.641 1 34.38 151 HIS B CA 1
ATOM 4708 C C . HIS B 1 151 ? -8.695 -44.938 -25.641 1 34.38 151 HIS B C 1
ATOM 4710 O O . HIS B 1 151 ? -9.125 -44.375 -24.641 1 34.38 151 HIS B O 1
ATOM 4716 N N . THR B 1 152 ? -9.203 -46.219 -26.203 1 31.17 152 THR B N 1
ATOM 4717 C CA . THR B 1 152 ? -9.844 -47.438 -25.719 1 31.17 152 THR B CA 1
ATOM 4718 C C . THR B 1 152 ? -9.32 -47.781 -24.328 1 31.17 152 THR B C 1
ATOM 4720 O O . THR B 1 152 ? -8.117 -47.688 -24.062 1 31.17 152 THR B O 1
ATOM 4723 N N . HIS B 1 153 ? -10.102 -47.875 -23.438 1 32.47 153 HIS B N 1
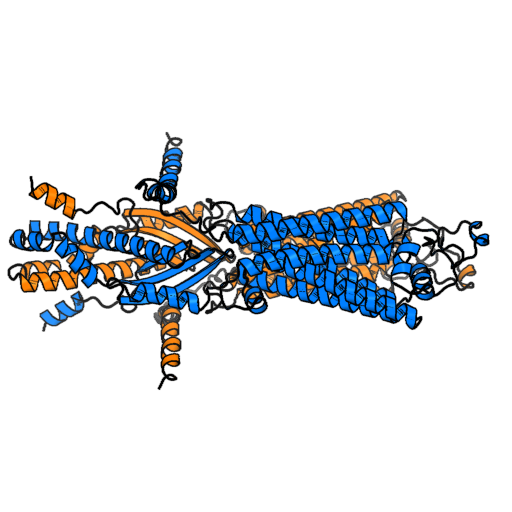ATOM 4724 C CA . HIS B 1 153 ? -9.938 -48.438 -22.109 1 32.47 153 HIS B CA 1
ATOM 4725 C C . HIS B 1 153 ? -9.117 -49.719 -22.141 1 32.47 153 HIS B C 1
ATOM 4727 O O . HIS B 1 153 ? -9.445 -50.625 -22.891 1 32.47 153 HIS B O 1
ATOM 4733 N N . PRO B 1 154 ? -7.812 -49.938 -22.125 1 31 154 PRO B N 1
ATOM 4734 C CA . PRO B 1 154 ? -7.32 -51.312 -22.125 1 31 154 PRO B CA 1
ATOM 4735 C C . PRO B 1 154 ? -8.242 -52.25 -21.359 1 31 154 PRO B C 1
ATOM 4737 O O . PRO B 1 154 ? -8.914 -51.844 -20.422 1 31 154 PRO B O 1
ATOM 4740 N N . LYS B 1 155 ? -8.805 -53.375 -22.047 1 31.16 155 LYS B N 1
ATOM 4741 C CA . LYS B 1 155 ? -9.359 -54.562 -21.453 1 31.16 155 LYS B CA 1
ATOM 4742 C C . LYS B 1 155 ? -8.523 -55.031 -20.266 1 31.16 155 LYS B C 1
ATOM 4744 O O . LYS B 1 155 ? -7.328 -54.75 -20.188 1 31.16 155 LYS B O 1
ATOM 4749 N N . ILE B 1 156 ? -9.164 -55.656 -19.172 1 29.05 156 ILE B N 1
ATOM 4750 C CA . ILE B 1 156 ? -8.602 -56.375 -18.031 1 29.05 156 ILE B CA 1
ATOM 4751 C C . ILE B 1 156 ? -7.379 -57.188 -18.484 1 29.05 156 ILE B C 1
ATOM 4753 O O . ILE B 1 156 ? -6.492 -57.469 -17.688 1 29.05 156 ILE B O 1
ATOM 4757 N N . THR B 1 157 ? -7.465 -57.781 -19.641 1 27.61 157 THR B N 1
ATOM 4758 C CA . THR B 1 157 ? -6.461 -58.812 -19.875 1 27.61 157 THR B CA 1
ATOM 4759 C C . THR B 1 157 ? -5.059 -58.219 -19.875 1 27.61 157 THR B C 1
ATOM 4761 O O . THR B 1 157 ? -4.082 -58.906 -19.578 1 27.61 157 THR B O 1
ATOM 4764 N N . ASP B 1 158 ? -4.836 -57.125 -20.516 1 29.05 158 ASP B N 1
ATOM 4765 C CA . ASP B 1 158 ? -3.41 -56.844 -20.625 1 29.05 158 ASP B CA 1
ATOM 4766 C C . ASP B 1 158 ? -2.887 -56.125 -19.375 1 29.05 158 ASP B C 1
ATOM 4768 O O . ASP B 1 158 ? -1.793 -55.562 -19.391 1 29.05 158 ASP B O 1
ATOM 4772 N N . ILE B 1 159 ? -3.562 -55.969 -18.141 1 29.84 159 ILE B N 1
ATOM 4773 C CA . ILE B 1 159 ? -3.014 -55.75 -16.812 1 29.84 159 ILE B CA 1
ATOM 4774 C C . ILE B 1 159 ? -1.842 -56.688 -16.562 1 29.84 159 ILE B C 1
ATOM 4776 O O . ILE B 1 159 ? -1.189 -56.594 -15.516 1 29.84 159 ILE B O 1
ATOM 4780 N N . ALA B 1 160 ? -1.825 -57.812 -17.156 1 28.34 160 ALA B N 1
ATOM 4781 C CA . ALA B 1 160 ? -0.733 -58.688 -16.797 1 28.34 160 ALA B CA 1
ATOM 4782 C C . ALA B 1 160 ? 0.622 -58.062 -17.094 1 28.34 160 ALA B C 1
ATOM 4784 O O . ALA B 1 160 ? 1.631 -58.406 -16.469 1 28.34 160 ALA B O 1
ATOM 4785 N N . THR B 1 161 ? 0.816 -57.344 -18.266 1 26.48 161 THR B N 1
ATOM 4786 C CA . THR B 1 161 ? 2.209 -56.969 -18.453 1 26.48 161 THR B CA 1
ATOM 4787 C C . THR B 1 161 ? 2.494 -55.625 -17.766 1 26.48 161 THR B C 1
ATOM 4789 O O . THR B 1 161 ? 1.589 -54.812 -17.594 1 26.48 161 THR B O 1
ATOM 4792 N N . GLY B 1 162 ? 3.605 -55.188 -16.969 1 27.27 162 GLY B N 1
ATOM 4793 C CA . GLY B 1 162 ? 4.352 -54.344 -16.047 1 27.27 162 GLY B CA 1
ATOM 4794 C C . GLY B 1 162 ? 4.254 -52.875 -16.391 1 27.27 162 GLY B C 1
ATOM 4795 O O . GLY B 1 162 ? 4.965 -52.062 -15.797 1 27.27 162 GLY B O 1
ATOM 4796 N N . THR B 1 163 ? 3.961 -52.406 -17.594 1 28.11 163 THR B N 1
ATOM 4797 C CA . THR B 1 163 ? 4.344 -51.031 -17.891 1 28.11 163 THR B CA 1
ATOM 4798 C C . THR B 1 163 ? 3.416 -50.031 -17.172 1 28.11 163 THR B C 1
ATOM 4800 O O . THR B 1 163 ? 2.191 -50.125 -17.312 1 28.11 163 THR B O 1
ATOM 4803 N N . GLU B 1 164 ? 3.699 -49.375 -15.977 1 30.58 164 GLU B N 1
ATOM 4804 C CA . GLU B 1 164 ? 3.156 -48.531 -14.93 1 30.58 164 GLU B CA 1
ATOM 4805 C C . GLU B 1 164 ? 2.412 -47.344 -15.516 1 30.58 164 GLU B C 1
ATOM 4807 O O . GLU B 1 164 ? 2.986 -46.25 -15.688 1 30.58 164 GLU B O 1
ATOM 4812 N N . HIS B 1 165 ? 1.915 -47.344 -16.703 1 29.53 165 HIS B N 1
ATOM 4813 C CA . HIS B 1 165 ? 1.17 -46.156 -17.141 1 29.53 165 HIS B CA 1
ATOM 4814 C C . HIS B 1 165 ? 0.089 -45.781 -16.141 1 29.53 165 HIS B C 1
ATOM 4816 O O . HIS B 1 165 ? -0.54 -46.656 -15.539 1 29.53 165 HIS B O 1
ATOM 4822 N N . HIS B 1 166 ? 0.23 -44.656 -15.328 1 30.83 166 HIS B N 1
ATOM 4823 C CA . HIS B 1 166 ? -0.764 -44.062 -14.438 1 30.83 166 HIS B CA 1
ATOM 4824 C C . HIS B 1 166 ? -2.174 -44.219 -15 1 30.83 166 HIS B C 1
ATOM 4826 O O . HIS B 1 166 ? -2.541 -43.562 -15.977 1 30.83 166 HIS B O 1
ATOM 4832 N N . ASN B 1 167 ? -2.705 -45.375 -15.062 1 29.2 167 ASN B N 1
ATOM 4833 C CA . ASN B 1 167 ? -4 -45.938 -15.438 1 29.2 167 ASN B CA 1
ATOM 4834 C C . ASN B 1 167 ? -5.145 -45.219 -14.711 1 29.2 167 ASN B C 1
ATOM 4836 O O . ASN B 1 167 ? -5.262 -45.312 -13.484 1 29.2 167 ASN B O 1
ATOM 4840 N N . VAL B 1 168 ? -5.359 -43.906 -14.883 1 32.16 168 VAL B N 1
ATOM 4841 C CA . VAL B 1 168 ? -6.668 -43.438 -14.461 1 32.16 168 VAL B CA 1
ATOM 4842 C C . VAL B 1 168 ? -7.738 -44.469 -14.812 1 32.16 168 VAL B C 1
ATOM 4844 O O . VAL B 1 168 ? -7.898 -44.812 -15.984 1 32.16 168 VAL B O 1
ATOM 4847 N N . LEU B 1 169 ? -8.023 -45.469 -14.016 1 31.19 169 LEU B N 1
ATOM 4848 C CA . LEU B 1 169 ? -9.102 -46.438 -14.117 1 31.19 169 LEU B CA 1
ATOM 4849 C C . LEU B 1 169 ? -10.422 -45.75 -14.461 1 31.19 169 LEU B C 1
ATOM 4851 O O . LEU B 1 169 ? -10.977 -45 -13.641 1 31.19 169 LEU B O 1
ATOM 4855 N N . VAL B 1 170 ? -10.57 -45.156 -15.531 1 35.72 170 VAL B N 1
ATOM 4856 C CA . VAL B 1 170 ? -11.914 -44.75 -15.953 1 35.72 170 VAL B CA 1
ATOM 4857 C C . VAL B 1 170 ? -12.812 -46 -16.016 1 35.72 170 VAL B C 1
ATOM 4859 O O . VAL B 1 170 ? -12.5 -46.969 -16.719 1 35.72 170 VAL B O 1
ATOM 4862 N N . PRO B 1 171 ? -13.695 -46.25 -15.031 1 36.66 171 PRO B N 1
ATOM 4863 C CA . PRO B 1 171 ? -14.578 -47.438 -15.07 1 36.66 171 PRO B CA 1
ATOM 4864 C C . PRO B 1 171 ? -15.297 -47.594 -16.406 1 36.66 171 PRO B C 1
ATOM 4866 O O . PRO B 1 171 ? -15.633 -46.594 -17.047 1 36.66 171 PRO B O 1
ATOM 4869 N N . THR B 1 172 ? -15.086 -48.594 -17.25 1 36.38 172 THR B N 1
ATOM 4870 C CA . THR B 1 172 ? -15.883 -49.031 -18.375 1 36.38 172 THR B CA 1
ATOM 4871 C C . THR B 1 172 ? -17.359 -49.125 -17.984 1 36.38 172 THR B C 1
ATOM 4873 O O . THR B 1 172 ? -17.688 -49.25 -16.812 1 36.38 172 THR B O 1
ATOM 4876 N N . SER B 1 173 ? -18.391 -48.969 -18.938 1 41.22 173 SER B N 1
ATOM 4877 C CA . SER B 1 173 ? -19.828 -49.094 -18.797 1 41.22 173 SER B CA 1
ATOM 4878 C C . SER B 1 173 ? -20.203 -50.188 -17.828 1 41.22 173 SER B C 1
ATOM 4880 O O . SER B 1 173 ? -21.156 -50.062 -17.062 1 41.22 173 SER B O 1
ATOM 4882 N N . ASP B 1 174 ? -19.531 -51.25 -18.016 1 38.81 174 ASP B N 1
ATOM 4883 C CA . ASP B 1 174 ? -19.875 -52.438 -17.25 1 38.81 174 ASP B CA 1
ATOM 4884 C C . ASP B 1 174 ? -19.453 -52.312 -15.781 1 38.81 174 ASP B C 1
ATOM 4886 O O . ASP B 1 174 ? -19.875 -53.094 -14.93 1 38.81 174 ASP B O 1
ATOM 4890 N N . MET B 1 175 ? -18.531 -51.531 -15.586 1 40.25 175 MET B N 1
ATOM 4891 C CA . MET B 1 175 ? -18.031 -51.469 -14.211 1 40.25 175 MET B CA 1
ATOM 4892 C C . MET B 1 175 ? -18.75 -50.375 -13.422 1 40.25 175 MET B C 1
ATOM 4894 O O . MET B 1 175 ? -18.438 -50.125 -12.25 1 40.25 175 MET B O 1
ATOM 4898 N N . ILE B 1 176 ? -19.469 -49.594 -14.086 1 47.59 176 ILE B N 1
ATOM 4899 C CA . ILE B 1 176 ? -20.266 -48.625 -13.344 1 47.59 176 ILE B CA 1
ATOM 4900 C C . ILE B 1 176 ? -21.25 -49.344 -12.422 1 47.59 176 ILE B C 1
ATOM 4902 O O . ILE B 1 176 ? -22.109 -50.094 -12.883 1 47.59 176 ILE B O 1
ATOM 4906 N N . GLU B 1 177 ? -20.844 -49.625 -11.266 1 48.94 177 GLU B N 1
ATOM 4907 C CA . GLU B 1 177 ? -21.766 -50.156 -10.266 1 48.94 177 GLU B CA 1
ATOM 4908 C C . GLU B 1 177 ? -22.984 -49.25 -10.117 1 48.94 177 GLU B C 1
ATOM 4910 O O . GLU B 1 177 ? -22.906 -48.156 -9.531 1 48.94 177 GLU B O 1
ATOM 4915 N N . LYS B 1 178 ? -23.969 -49.531 -10.914 1 54.91 178 LYS B N 1
ATOM 4916 C CA . LYS B 1 178 ? -25.25 -48.844 -10.836 1 54.91 178 LYS B CA 1
ATOM 4917 C C . LYS B 1 178 ? -25.75 -48.75 -9.398 1 54.91 178 LYS B C 1
ATOM 4919 O O . LYS B 1 178 ? -26.703 -48 -9.109 1 54.91 178 LYS B O 1
ATOM 4924 N N . ASP B 1 179 ? -25 -49.469 -8.547 1 49.22 179 ASP B N 1
ATOM 4925 C CA . ASP B 1 179 ? -25.422 -49.469 -7.148 1 49.22 179 ASP B CA 1
ATOM 4926 C C . ASP B 1 179 ? -24.656 -48.406 -6.352 1 49.22 179 ASP B C 1
ATOM 4928 O O . ASP B 1 179 ? -24.859 -48.281 -5.137 1 49.22 179 ASP B O 1
ATOM 4932 N N . SER B 1 180 ? -23.797 -47.688 -6.996 1 56.53 180 SER B N 1
ATOM 4933 C CA . SER B 1 180 ? -23.047 -46.719 -6.219 1 56.53 180 SER B CA 1
ATOM 4934 C C . SER B 1 180 ? -23.906 -45.469 -5.895 1 56.53 180 SER B C 1
ATOM 4936 O O . SER B 1 180 ? -24.797 -45.125 -6.668 1 56.53 180 SER B O 1
ATOM 4938 N N . TRP B 1 181 ? -23.828 -45.094 -4.652 1 55.34 181 TRP B N 1
ATOM 4939 C CA . TRP B 1 181 ? -24.594 -43.938 -4.18 1 55.34 181 TRP B CA 1
ATOM 4940 C C . TRP B 1 181 ? -24.469 -42.781 -5.148 1 55.34 181 TRP B C 1
ATOM 4942 O O . TRP B 1 181 ? -25.422 -42.031 -5.34 1 55.34 181 TRP B O 1
ATOM 4952 N N . SER B 1 182 ? -23.391 -42.656 -5.91 1 60.5 182 SER B N 1
ATOM 4953 C CA . SER B 1 182 ? -23.203 -41.531 -6.812 1 60.5 182 SER B CA 1
ATOM 4954 C C . SER B 1 182 ? -24.078 -41.656 -8.055 1 60.5 182 SER B C 1
ATOM 4956 O O . SER B 1 182 ? -24.656 -40.688 -8.523 1 60.5 182 SER B O 1
ATOM 4958 N N . TYR B 1 183 ? -24.125 -42.906 -8.523 1 60.69 183 TYR B N 1
ATOM 4959 C CA . TYR B 1 183 ? -24.969 -43.125 -9.688 1 60.69 183 TYR B CA 1
ATOM 4960 C C . TYR B 1 183 ? -26.438 -42.875 -9.359 1 60.69 183 TYR B C 1
ATOM 4962 O O . TYR B 1 183 ? -27.141 -42.219 -10.133 1 60.69 183 TYR B O 1
ATOM 4970 N N . MET B 1 184 ? -26.828 -43.375 -8.141 1 58.59 184 MET B N 1
ATOM 4971 C CA . MET B 1 184 ? -28.219 -43.219 -7.742 1 58.59 184 MET B CA 1
ATOM 4972 C C . MET B 1 184 ? -28.578 -41.719 -7.566 1 58.59 184 MET B C 1
ATOM 4974 O O . MET B 1 184 ? -29.656 -41.312 -7.938 1 58.59 184 MET B O 1
ATOM 4978 N N . PHE B 1 185 ? -27.672 -41.062 -7.109 1 58.75 185 PHE B N 1
ATOM 4979 C CA . PHE B 1 185 ? -27.906 -39.656 -6.879 1 58.75 185 PHE B CA 1
ATOM 4980 C C . PHE B 1 185 ? -28.047 -38.906 -8.203 1 58.75 185 PHE B C 1
ATOM 4982 O O . PHE B 1 185 ? -28.984 -38.125 -8.383 1 58.75 185 PHE B O 1
ATOM 4989 N N . LEU B 1 186 ? -27.172 -39.094 -9.07 1 61.72 186 LEU B N 1
ATOM 4990 C CA . LEU B 1 186 ? -27.188 -38.344 -10.328 1 61.72 186 LEU B CA 1
ATOM 4991 C C . LEU B 1 186 ? -28.375 -38.75 -11.188 1 61.72 186 LEU B C 1
ATOM 4993 O O . LEU B 1 186 ? -28.953 -37.906 -11.891 1 61.72 186 LEU B O 1
ATOM 4997 N N . ASN B 1 187 ? -28.672 -40.031 -11.094 1 61 187 ASN B N 1
ATOM 4998 C CA . ASN B 1 187 ? -29.766 -40.562 -11.898 1 61 187 ASN B CA 1
ATOM 4999 C C . ASN B 1 187 ? -31.109 -40 -11.453 1 61 187 ASN B C 1
ATOM 5001 O O . ASN B 1 187 ? -32.094 -40.031 -12.195 1 61 187 ASN B O 1
ATOM 5005 N N . SER B 1 188 ? -31 -39.5 -10.258 1 59.25 188 SER B N 1
ATOM 5006 C CA . SER B 1 188 ? -32.25 -38.844 -9.812 1 59.25 188 SER B CA 1
ATOM 5007 C C . SER B 1 188 ? -32.469 -37.531 -10.547 1 59.25 188 SER B C 1
ATOM 5009 O O . SER B 1 188 ? -33.594 -37.062 -10.648 1 59.25 188 SER B O 1
ATOM 5011 N N . PHE B 1 189 ? -31.406 -36.969 -11.102 1 59.34 189 PHE B N 1
ATOM 5012 C CA . PHE B 1 189 ? -31.547 -35.656 -11.703 1 59.34 189 PHE B CA 1
ATOM 5013 C C . PHE B 1 189 ? -31.281 -35.719 -13.203 1 59.34 189 PHE B C 1
ATOM 5015 O O . PHE B 1 189 ? -31.688 -34.812 -13.945 1 59.34 189 PHE B O 1
ATOM 5022 N N . LEU B 1 190 ? -30.484 -36.719 -13.609 1 61.75 190 LEU B N 1
ATOM 5023 C CA . LEU B 1 190 ? -30.078 -36.781 -15.008 1 61.75 190 LEU B CA 1
ATOM 5024 C C . LEU B 1 190 ? -30.438 -38.125 -15.625 1 61.75 190 LEU B C 1
ATOM 5026 O O . LEU B 1 190 ? -30.547 -39.125 -14.922 1 61.75 190 LEU B O 1
ATOM 5030 N N . PRO B 1 191 ? -30.766 -38.156 -16.922 1 58.94 191 PRO B N 1
ATOM 5031 C CA . PRO B 1 191 ? -31.047 -39.406 -17.594 1 58.94 191 PRO B CA 1
ATOM 5032 C C . PRO B 1 191 ? -29.875 -40.406 -17.516 1 58.94 191 PRO B C 1
ATOM 5034 O O . PRO B 1 191 ? -28.719 -39.969 -17.422 1 58.94 191 PRO B O 1
ATOM 5037 N N . ASP B 1 192 ? -30.156 -41.656 -17.469 1 58.81 192 ASP B N 1
ATOM 5038 C CA . ASP B 1 192 ? -29.234 -42.781 -17.281 1 58.81 192 ASP B CA 1
ATOM 5039 C C . ASP B 1 192 ? -28.062 -42.688 -18.266 1 58.81 192 ASP B C 1
ATOM 5041 O O . ASP B 1 192 ? -26.906 -42.906 -17.891 1 58.81 192 ASP B O 1
ATOM 5045 N N . GLN B 1 193 ? -28.328 -42.312 -19.516 1 55.22 193 GLN B N 1
ATOM 5046 C CA . GLN B 1 193 ? -27.312 -42.281 -20.562 1 55.22 193 GLN B CA 1
ATOM 5047 C C . GLN B 1 193 ? -26.281 -41.188 -20.266 1 55.22 193 GLN B C 1
ATOM 5049 O O . GLN B 1 193 ? -25.078 -41.375 -20.453 1 55.22 193 GLN B O 1
ATOM 5054 N N . MET B 1 194 ? -26.75 -40.156 -19.75 1 57.19 194 MET B N 1
ATOM 5055 C CA . MET B 1 194 ? -25.859 -39.031 -19.469 1 57.19 194 MET B CA 1
ATOM 5056 C C . MET B 1 194 ? -24.984 -39.344 -18.266 1 57.19 194 MET B C 1
ATOM 5058 O O . MET B 1 194 ? -23.797 -38.969 -18.266 1 57.19 194 MET B O 1
ATOM 5062 N N . VAL B 1 195 ? -25.703 -39.875 -17.312 1 58.97 195 VAL B N 1
ATOM 5063 C CA . VAL B 1 195 ? -24.969 -40.219 -16.094 1 58.97 195 VAL B CA 1
ATOM 5064 C C . VAL B 1 195 ? -23.859 -41.219 -16.406 1 58.97 195 VAL B C 1
ATOM 5066 O O . VAL B 1 195 ? -22.734 -41.062 -15.93 1 58.97 195 VAL B O 1
ATOM 5069 N N . THR B 1 196 ? -24.188 -42.156 -17.25 1 53.81 196 THR B N 1
ATOM 5070 C CA . THR B 1 196 ? -23.219 -43.188 -17.609 1 53.81 196 THR B CA 1
ATOM 5071 C C . THR B 1 196 ? -22.047 -42.562 -18.375 1 53.81 196 THR B C 1
ATOM 5073 O O . THR B 1 196 ? -20.875 -42.875 -18.094 1 53.81 196 THR B O 1
ATOM 5076 N N . THR B 1 197 ? -22.375 -41.719 -19.219 1 52.5 197 THR B N 1
ATOM 5077 C CA . THR B 1 197 ? -21.344 -41.094 -20.016 1 52.5 197 THR B CA 1
ATOM 5078 C C . THR B 1 197 ? -20.469 -40.188 -19.156 1 52.5 197 THR B C 1
ATOM 5080 O O . THR B 1 197 ? -19.25 -40.156 -19.312 1 52.5 197 THR B O 1
ATOM 5083 N N . MET B 1 198 ? -21.172 -39.469 -18.312 1 58.41 198 MET B N 1
ATOM 5084 C CA . MET B 1 198 ? -20.453 -38.562 -17.406 1 58.41 198 MET B CA 1
ATOM 5085 C C . MET B 1 198 ? -19.516 -39.375 -16.5 1 58.41 198 MET B C 1
ATOM 5087 O O . MET B 1 198 ? -18.391 -38.938 -16.25 1 58.41 198 MET B O 1
ATOM 5091 N N . MET B 1 199 ? -20.109 -40.375 -16.078 1 57.19 199 MET B N 1
ATOM 5092 C CA . MET B 1 199 ? -19.344 -41.219 -15.164 1 57.19 199 MET B CA 1
ATOM 5093 C C . MET B 1 199 ? -18.141 -41.844 -15.875 1 57.19 199 MET B C 1
ATOM 5095 O O . MET B 1 199 ? -17.078 -42 -15.281 1 57.19 199 MET B O 1
ATOM 5099 N N . CYS B 1 200 ? -18.312 -42.188 -17.141 1 50.84 200 CYS B N 1
ATOM 5100 C CA . CYS B 1 200 ? -17.25 -42.781 -17.922 1 50.84 200 CYS B CA 1
ATOM 5101 C C . CYS B 1 200 ? -16.141 -41.781 -18.203 1 50.84 200 CYS B C 1
ATOM 5103 O O . CYS B 1 200 ? -14.953 -42.125 -18.172 1 50.84 200 CYS B O 1
ATOM 5105 N N . HIS B 1 201 ? -16.562 -40.656 -18.406 1 51.53 201 HIS B N 1
ATOM 5106 C CA . HIS B 1 201 ? -15.586 -39.688 -18.859 1 51.53 201 HIS B CA 1
ATOM 5107 C C . HIS B 1 201 ? -15.016 -38.875 -17.672 1 51.53 201 HIS B C 1
ATOM 5109 O O . HIS B 1 201 ? -13.836 -38.531 -17.672 1 51.53 201 HIS B O 1
ATOM 5115 N N . TYR B 1 202 ? -15.828 -38.625 -16.703 1 57.28 202 TYR B N 1
ATOM 5116 C CA . TYR B 1 202 ? -15.406 -37.688 -15.672 1 57.28 202 TYR B CA 1
ATOM 5117 C C . TYR B 1 202 ? -15.406 -38.344 -14.297 1 57.28 202 TYR B C 1
ATOM 5119 O O . TYR B 1 202 ? -14.875 -37.781 -13.336 1 57.28 202 TYR B O 1
ATOM 5127 N N . GLY B 1 203 ? -15.672 -39.5 -14.258 1 57.16 203 GLY B N 1
ATOM 5128 C CA . GLY B 1 203 ? -15.789 -40.188 -12.984 1 57.16 203 GLY B CA 1
ATOM 5129 C C . GLY B 1 203 ? -16.984 -39.719 -12.164 1 57.16 203 GLY B C 1
ATOM 5130 O O . GLY B 1 203 ? -17.531 -38.656 -12.422 1 57.16 203 GLY B O 1
ATOM 5131 N N . LEU B 1 204 ? -17.625 -40.531 -11.289 1 57.19 204 LEU B N 1
ATOM 5132 C CA . LEU B 1 204 ? -18.844 -40.312 -10.508 1 57.19 204 LEU B CA 1
ATOM 5133 C C . LEU B 1 204 ? -18.641 -39.219 -9.477 1 57.19 204 LEU B C 1
ATOM 5135 O O . LEU B 1 204 ? -19.578 -38.438 -9.211 1 57.19 204 LEU B O 1
ATOM 5139 N N . VAL B 1 205 ? -17.594 -39 -9.078 1 66 205 VAL B N 1
ATOM 5140 C CA . VAL B 1 205 ? -17.344 -38.281 -7.844 1 66 205 VAL B CA 1
ATOM 5141 C C . VAL B 1 205 ? -17.156 -36.781 -8.156 1 66 205 VAL B C 1
ATOM 5143 O O . VAL B 1 205 ? -17.641 -35.938 -7.414 1 66 205 VAL B O 1
ATOM 5146 N N . THR B 1 206 ? -16.812 -36.531 -9.445 1 73.5 206 THR B N 1
ATOM 5147 C CA . THR B 1 206 ? -16.438 -35.156 -9.727 1 73.5 206 THR B CA 1
ATOM 5148 C C . THR B 1 206 ? -17.672 -34.281 -9.891 1 73.5 206 THR B C 1
ATOM 5150 O O . THR B 1 206 ? -17.781 -33.188 -9.281 1 73.5 206 THR B O 1
ATOM 5153 N N . PRO B 1 207 ? -18.688 -34.75 -10.609 1 75.94 207 PRO B N 1
ATOM 5154 C CA . PRO B 1 207 ? -19.875 -33.906 -10.766 1 75.94 207 PRO B CA 1
ATOM 5155 C C . PRO B 1 207 ? -20.641 -33.719 -9.453 1 75.94 207 PRO B C 1
ATOM 5157 O O . PRO B 1 207 ? -21.203 -32.625 -9.219 1 75.94 207 PRO B O 1
ATOM 5160 N N . ILE B 1 208 ? -20.703 -34.656 -8.617 1 78.75 208 ILE B N 1
ATOM 5161 C CA . ILE B 1 208 ? -21.406 -34.562 -7.34 1 78.75 208 ILE B CA 1
ATOM 5162 C C . ILE B 1 208 ? -20.688 -33.562 -6.438 1 78.75 208 ILE B C 1
ATOM 5164 O O . ILE B 1 208 ? -21.328 -32.719 -5.785 1 78.75 208 ILE B O 1
ATOM 5168 N N . VAL B 1 209 ? -19.422 -33.719 -6.398 1 82.19 209 VAL B N 1
ATOM 5169 C CA . VAL B 1 209 ? -18.641 -32.812 -5.57 1 82.19 209 VAL B CA 1
ATOM 5170 C C . VAL B 1 209 ? -18.797 -31.375 -6.066 1 82.19 209 VAL B C 1
ATOM 5172 O O . VAL B 1 209 ? -18.859 -30.438 -5.27 1 82.19 209 VAL B O 1
ATOM 5175 N N . LEU B 1 210 ? -18.891 -31.203 -7.375 1 83 210 LEU B N 1
ATOM 5176 C CA . LEU B 1 210 ? -19.094 -29.875 -7.949 1 83 210 LEU B CA 1
ATOM 5177 C C . LEU B 1 210 ? -20.453 -29.312 -7.551 1 83 210 LEU B C 1
ATOM 5179 O O . LEU B 1 210 ? -20.562 -28.125 -7.262 1 83 210 LEU B O 1
ATOM 5183 N N . LEU B 1 211 ? -21.406 -30.125 -7.543 1 86.12 211 LEU B N 1
ATOM 5184 C CA . LEU B 1 211 ? -22.75 -29.672 -7.176 1 86.12 211 LEU B CA 1
ATOM 5185 C C . LEU B 1 211 ? -22.812 -29.281 -5.703 1 86.12 211 LEU B C 1
ATOM 5187 O O . LEU B 1 211 ? -23.438 -28.281 -5.352 1 86.12 211 LEU B O 1
ATOM 5191 N N . ILE B 1 212 ? -22.219 -30.094 -4.895 1 88.19 212 ILE B N 1
ATOM 5192 C CA . ILE B 1 212 ? -22.172 -29.781 -3.471 1 88.19 212 ILE B CA 1
ATOM 5193 C C . ILE B 1 212 ? -21.438 -28.453 -3.254 1 88.19 212 ILE B C 1
ATOM 5195 O O . ILE B 1 212 ? -21.875 -27.625 -2.463 1 88.19 212 ILE B O 1
ATOM 5199 N N . SER B 1 213 ? -20.312 -28.266 -3.934 1 90.94 213 SER B N 1
ATOM 5200 C CA . SER B 1 213 ? -19.562 -27.031 -3.838 1 90.94 213 SER B CA 1
ATOM 5201 C C . SER B 1 213 ? -20.406 -25.828 -4.266 1 90.94 213 SER B C 1
ATOM 5203 O O . SER B 1 213 ? -20.328 -24.766 -3.664 1 90.94 213 SER B O 1
ATOM 5205 N N . PHE B 1 214 ? -21.219 -26.031 -5.25 1 92.56 214 PHE B N 1
ATOM 5206 C CA . PHE B 1 214 ? -22.094 -24.969 -5.762 1 92.56 214 PHE B CA 1
ATOM 5207 C C . PHE B 1 214 ? -23.125 -24.562 -4.715 1 92.56 214 PHE B C 1
ATOM 5209 O O . PHE B 1 214 ? -23.375 -23.375 -4.508 1 92.56 214 PHE B O 1
ATOM 5216 N N . VAL B 1 215 ? -23.641 -25.516 -4.086 1 94.06 215 VAL B N 1
ATOM 5217 C CA . VAL B 1 215 ? -24.672 -25.266 -3.08 1 94.06 215 VAL B CA 1
ATOM 5218 C C . VAL B 1 215 ? -24.047 -24.547 -1.887 1 94.06 215 VAL B C 1
ATOM 5220 O O . VAL B 1 215 ? -24.625 -23.594 -1.362 1 94.06 215 VAL B O 1
ATOM 5223 N N . ILE B 1 216 ? -22.906 -25 -1.502 1 94 216 ILE B N 1
ATOM 5224 C CA . ILE B 1 216 ? -22.266 -24.406 -0.339 1 94 216 ILE B CA 1
ATOM 5225 C C . ILE B 1 216 ? -21.797 -22.984 -0.674 1 94 216 ILE B C 1
ATOM 5227 O O . ILE B 1 216 ? -22.109 -22.031 0.052 1 94 216 ILE B O 1
ATOM 5231 N N . ASP B 1 217 ? -21.094 -22.781 -1.771 1 93.81 217 ASP B N 1
ATOM 5232 C CA . ASP B 1 217 ? -20.641 -21.453 -2.191 1 93.81 217 ASP B CA 1
ATOM 5233 C C . ASP B 1 217 ? -21.828 -20.531 -2.436 1 93.81 217 ASP B C 1
ATOM 5235 O O . ASP B 1 217 ? -21.781 -19.344 -2.086 1 93.81 217 ASP B O 1
ATOM 5239 N N . GLY B 1 218 ? -22.781 -21.094 -3.025 1 95.5 218 GLY B N 1
ATOM 5240 C CA . GLY B 1 218 ? -24 -20.312 -3.244 1 95.5 218 GLY B CA 1
ATOM 5241 C C . GLY B 1 218 ? -24.688 -19.906 -1.957 1 95.5 218 GLY B C 1
ATOM 5242 O O . GLY B 1 218 ? -25.188 -18.781 -1.844 1 95.5 218 GLY B O 1
ATOM 5243 N N . GLY B 1 219 ? -24.703 -20.844 -1.081 1 95.69 219 GLY B N 1
ATOM 5244 C CA . GLY B 1 219 ? -25.266 -20.531 0.224 1 95.69 219 GLY B CA 1
ATOM 5245 C C . GLY B 1 219 ? -24.5 -19.438 0.949 1 95.69 219 GLY B C 1
ATOM 5246 O O . GLY B 1 219 ? -25.109 -18.531 1.531 1 95.69 219 GLY B O 1
ATOM 5247 N N . VAL B 1 220 ? -23.234 -19.5 0.953 1 94.88 220 VAL B N 1
ATOM 5248 C CA . VAL B 1 220 ? -22.391 -18.484 1.585 1 94.88 220 VAL B CA 1
ATOM 5249 C C . VAL B 1 220 ? -22.594 -17.141 0.897 1 94.88 220 VAL B C 1
ATOM 5251 O O . VAL B 1 220 ? -22.766 -16.109 1.562 1 94.88 220 VAL B O 1
ATOM 5254 N N . LEU B 1 221 ? -22.625 -17.141 -0.405 1 95 221 LEU B N 1
ATOM 5255 C CA . LEU B 1 221 ? -22.844 -15.922 -1.192 1 95 221 LEU B CA 1
ATOM 5256 C C . LEU B 1 221 ? -24.156 -15.258 -0.827 1 95 221 LEU B C 1
ATOM 5258 O O . LEU B 1 221 ? -24.203 -14.055 -0.566 1 95 221 LEU B O 1
ATOM 5262 N N . LEU B 1 222 ? -25.172 -16.031 -0.775 1 95 222 LEU B N 1
ATOM 5263 C CA . LEU B 1 222 ? -26.5 -15.5 -0.46 1 95 222 LEU B CA 1
ATOM 5264 C C . LEU B 1 222 ? -26.547 -14.977 0.972 1 95 222 LEU B C 1
ATOM 5266 O O . LEU B 1 222 ? -27.203 -13.977 1.248 1 95 222 LEU B O 1
ATOM 5270 N N . SER B 1 223 ? -25.891 -15.68 1.809 1 94.69 223 SER B N 1
ATOM 5271 C CA . SER B 1 223 ? -25.844 -15.25 3.203 1 94.69 223 SER B CA 1
ATOM 5272 C C . SER B 1 223 ? -25.156 -13.891 3.34 1 94.69 223 SER B C 1
ATOM 5274 O O . SER B 1 223 ? -25.609 -13.039 4.102 1 94.69 223 SER B O 1
ATOM 5276 N N . VAL B 1 224 ? -24.078 -13.68 2.637 1 92.31 224 VAL B N 1
ATOM 5277 C CA . VAL B 1 224 ? -23.344 -12.43 2.691 1 92.31 224 VAL B CA 1
ATOM 5278 C C . VAL B 1 224 ? -24.156 -11.312 2.049 1 92.31 224 VAL B C 1
ATOM 5280 O O . VAL B 1 224 ? -24.203 -10.188 2.559 1 92.31 224 VAL B O 1
ATOM 5283 N N . ILE B 1 225 ? -24.844 -11.609 1.03 1 91.12 225 ILE B N 1
ATOM 5284 C CA . ILE B 1 225 ? -25.703 -10.633 0.358 1 91.12 225 ILE B CA 1
ATOM 5285 C C . ILE B 1 225 ? -26.844 -10.219 1.283 1 91.12 225 ILE B C 1
ATOM 5287 O O . ILE B 1 225 ? -27.219 -9.047 1.319 1 91.12 225 ILE B O 1
ATOM 5291 N N . LYS B 1 226 ? -27.297 -11.109 1.978 1 91.25 226 LYS B N 1
ATOM 5292 C CA . LYS B 1 226 ? -28.359 -10.812 2.932 1 91.25 226 LYS B CA 1
ATOM 5293 C C . LYS B 1 226 ? -27.875 -9.859 4.02 1 91.25 226 LYS B C 1
ATOM 5295 O O . LYS B 1 226 ? -28.578 -8.914 4.379 1 91.25 226 LYS B O 1
ATOM 5300 N N . ASP B 1 227 ? -26.688 -10.109 4.504 1 87.62 227 ASP B N 1
ATOM 5301 C CA . ASP B 1 227 ? -26.094 -9.234 5.508 1 87.62 227 ASP B CA 1
ATOM 5302 C C . ASP B 1 227 ? -25.891 -7.82 4.965 1 87.62 227 ASP B C 1
ATOM 5304 O O . ASP B 1 227 ? -26.109 -6.84 5.68 1 87.62 227 ASP B O 1
ATOM 5308 N N . LEU B 1 228 ? -25.5 -7.727 3.709 1 85.44 228 LEU B N 1
ATOM 5309 C CA . LEU B 1 228 ? -25.266 -6.434 3.078 1 85.44 228 LEU B CA 1
ATOM 5310 C C . LEU B 1 228 ? -26.578 -5.691 2.844 1 85.44 228 LEU B C 1
ATOM 5312 O O . LEU B 1 228 ? -26.625 -4.465 2.961 1 85.44 228 LEU B O 1
ATOM 5316 N N . ARG B 1 229 ? -27.594 -6.441 2.549 1 86 229 ARG B N 1
ATOM 5317 C CA . ARG B 1 229 ? -28.906 -5.848 2.307 1 86 229 ARG B CA 1
ATOM 5318 C C . ARG B 1 229 ? -29.469 -5.242 3.584 1 86 229 ARG B C 1
ATOM 5320 O O . ARG B 1 229 ? -30.172 -4.223 3.539 1 86 229 ARG B O 1
ATOM 5327 N N . GLU B 1 230 ? -29.109 -5.816 4.613 1 83.62 230 GLU B N 1
ATOM 5328 C CA . GLU B 1 230 ? -29.594 -5.324 5.902 1 83.62 230 GLU B CA 1
ATOM 5329 C C . GLU B 1 230 ? -28.859 -4.043 6.305 1 83.62 230 GLU B C 1
ATOM 5331 O O . GLU B 1 230 ? -29.422 -3.207 7.02 1 83.62 230 GLU B O 1
ATOM 5336 N N . GLU B 1 231 ? -27.672 -3.93 5.734 1 77 231 GLU B N 1
ATOM 5337 C CA . GLU B 1 231 ? -26.859 -2.777 6.121 1 77 231 GLU B CA 1
ATOM 5338 C C . GLU B 1 231 ? -26.984 -1.649 5.098 1 77 231 GLU B C 1
ATOM 5340 O O . GLU B 1 231 ? -26.641 -0.502 5.387 1 77 231 GLU B O 1
ATOM 5345 N N . LYS B 1 232 ? -27.5 -1.972 4.023 1 75.5 232 LYS B N 1
ATOM 5346 C CA . LYS B 1 232 ? -27.609 -1.005 2.934 1 75.5 232 LYS B CA 1
ATOM 5347 C C . LYS B 1 232 ? -28.5 0.168 3.32 1 75.5 232 LYS B C 1
ATOM 5349 O O . LYS B 1 232 ? -29.531 -0.02 3.963 1 75.5 232 LYS B O 1
ATOM 5354 N N . PRO B 1 233 ? -27.938 1.398 3.014 1 71.56 233 PRO B N 1
ATOM 5355 C CA . PRO B 1 233 ? -28.812 2.545 3.26 1 71.56 233 PRO B CA 1
ATOM 5356 C C . PRO B 1 233 ? -30.141 2.445 2.504 1 71.56 233 PRO B C 1
ATOM 5358 O O . PRO B 1 233 ? -30.203 1.813 1.447 1 71.56 233 PRO B O 1
ATOM 5361 N N . LYS B 1 234 ? -31.156 3.049 3.105 1 73.38 234 LYS B N 1
ATOM 5362 C CA . LYS B 1 234 ? -32.5 3.027 2.52 1 73.38 234 LYS B CA 1
ATOM 5363 C C . LYS B 1 234 ? -32.5 3.729 1.165 1 73.38 234 LYS B C 1
ATOM 5365 O O . LYS B 1 234 ? -31.891 4.781 0.996 1 73.38 234 LYS B O 1
ATOM 5370 N N . GLY B 1 235 ? -32.938 2.979 0.035 1 72.56 235 GLY B N 1
ATOM 5371 C CA . GLY B 1 235 ? -33.125 3.59 -1.268 1 72.56 235 GLY B CA 1
ATOM 5372 C C . GLY B 1 235 ? -32.094 3.172 -2.297 1 72.56 235 GLY B C 1
ATOM 5373 O O . GLY B 1 235 ? -32.219 3.506 -3.477 1 72.56 235 GLY B O 1
ATOM 5374 N N . MET B 1 236 ? -31.031 2.574 -1.787 1 75.62 236 MET B N 1
ATOM 5375 C CA . MET B 1 236 ? -30 2.199 -2.748 1 75.62 236 MET B CA 1
ATOM 5376 C C . MET B 1 236 ? -30.141 0.736 -3.154 1 75.62 236 MET B C 1
ATOM 5378 O O . MET B 1 236 ? -30.438 -0.12 -2.318 1 75.62 236 MET B O 1
ATOM 5382 N N . GLY B 1 237 ? -30.047 0.577 -4.371 1 77.81 237 GLY B N 1
ATOM 5383 C CA . GLY B 1 237 ? -30.047 -0.792 -4.859 1 77.81 237 GLY B CA 1
ATOM 5384 C C . GLY B 1 237 ? -28.828 -1.587 -4.414 1 77.81 237 GLY B C 1
ATOM 5385 O O . GLY B 1 237 ? -27.781 -1.013 -4.109 1 77.81 237 GLY B O 1
ATOM 5386 N N . ILE B 1 238 ? -29.047 -2.85 -4.367 1 77.5 238 ILE B N 1
ATOM 5387 C CA . ILE B 1 238 ? -27.984 -3.727 -3.877 1 77.5 238 ILE B CA 1
ATOM 5388 C C . ILE B 1 238 ? -26.781 -3.652 -4.812 1 77.5 238 ILE B C 1
ATOM 5390 O O . ILE B 1 238 ? -25.625 -3.643 -4.355 1 77.5 238 ILE B O 1
ATOM 5394 N N . PHE B 1 239 ? -27.016 -3.586 -6.047 1 78.75 239 PHE B N 1
ATOM 5395 C CA . PHE B 1 239 ? -25.922 -3.537 -7.02 1 78.75 239 PHE B CA 1
ATOM 5396 C C . PHE B 1 239 ? -25.156 -2.223 -6.914 1 78.75 239 PHE B C 1
ATOM 5398 O O . PHE B 1 239 ? -23.938 -2.203 -7.004 1 78.75 239 PHE B O 1
ATOM 5405 N N . GLN B 1 240 ? -25.859 -1.246 -6.73 1 74.81 240 GLN B N 1
ATOM 5406 C CA . GLN B 1 240 ? -25.234 0.058 -6.547 1 74.81 240 GLN B CA 1
ATOM 5407 C C . GLN B 1 240 ? -24.422 0.101 -5.254 1 74.81 240 GLN B C 1
ATOM 5409 O O . GLN B 1 240 ? -23.344 0.693 -5.211 1 74.81 240 GLN B O 1
ATOM 5414 N N . TYR B 1 241 ? -25.016 -0.615 -4.312 1 77.25 241 TYR B N 1
ATOM 5415 C CA . TYR B 1 241 ? -24.328 -0.667 -3.027 1 77.25 241 TYR B CA 1
ATOM 5416 C C . TYR B 1 241 ? -23.031 -1.461 -3.135 1 77.25 241 TYR B C 1
ATOM 5418 O O . TYR B 1 241 ? -22 -1.057 -2.59 1 77.25 241 TYR B O 1
ATOM 5426 N N . MET B 1 242 ? -23.078 -2.445 -3.85 1 75.62 242 MET B N 1
ATOM 5427 C CA . MET B 1 242 ? -21.906 -3.299 -4.016 1 75.62 242 MET B CA 1
ATOM 5428 C C . MET B 1 242 ? -20.781 -2.551 -4.727 1 75.62 242 MET B C 1
ATOM 5430 O O . MET B 1 242 ? -19.609 -2.729 -4.402 1 75.62 242 MET B O 1
ATOM 5434 N N . LYS B 1 243 ? -21.125 -1.709 -5.613 1 75.25 243 LYS B N 1
ATOM 5435 C CA . LYS B 1 243 ? -20.156 -0.925 -6.359 1 75.25 243 LYS B CA 1
ATOM 5436 C C . LYS B 1 243 ? -19.547 0.176 -5.488 1 75.25 243 LYS B C 1
ATOM 5438 O O . LYS B 1 243 ? -18.453 0.667 -5.77 1 75.25 243 LYS B O 1
ATOM 5443 N N . SER B 1 244 ? -20.312 0.375 -4.465 1 75 244 SER B N 1
ATOM 5444 C CA . SER B 1 244 ? -19.859 1.473 -3.611 1 75 244 SER B CA 1
ATOM 5445 C C . SER B 1 244 ? -19.047 0.958 -2.432 1 75 244 SER B C 1
ATOM 5447 O O . SER B 1 244 ? -18.438 1.744 -1.705 1 75 244 SER B O 1
ATOM 5449 N N . ILE B 1 245 ? -19.047 -0.4 -2.318 1 76.31 245 ILE B N 1
ATOM 5450 C CA . ILE B 1 245 ? -18.312 -0.972 -1.193 1 76.31 245 ILE B CA 1
ATOM 5451 C C . ILE B 1 245 ? -16.828 -0.733 -1.377 1 76.31 245 ILE B C 1
ATOM 5453 O O . ILE B 1 245 ? -16.266 -1.038 -2.434 1 76.31 245 ILE B O 1
ATOM 5457 N N . GLN B 1 246 ? -16.234 -0.152 -0.442 1 80.19 246 GLN B N 1
ATOM 5458 C CA . GLN B 1 246 ? -14.805 0.148 -0.479 1 80.19 246 GLN B CA 1
ATOM 5459 C C . GLN B 1 246 ? -14 -0.893 0.298 1 80.19 246 GLN B C 1
ATOM 5461 O O . GLN B 1 246 ? -12.773 -0.925 0.217 1 80.19 246 GLN B O 1
ATOM 5466 N N . ASP B 1 247 ? -14.742 -1.845 0.938 1 87.62 247 ASP B N 1
ATOM 5467 C CA . ASP B 1 247 ? -14.055 -2.861 1.728 1 87.62 247 ASP B CA 1
ATOM 5468 C C . ASP B 1 247 ? -13.578 -4.012 0.845 1 87.62 247 ASP B C 1
ATOM 5470 O O . ASP B 1 247 ? -14.383 -4.793 0.341 1 87.62 247 ASP B O 1
ATOM 5474 N N . PRO B 1 248 ? -12.32 -4.098 0.706 1 92.75 248 PRO B N 1
ATOM 5475 C CA . PRO B 1 248 ? -11.797 -5.121 -0.202 1 92.75 248 PRO B CA 1
ATOM 5476 C C . PRO B 1 248 ? -12.055 -6.539 0.299 1 92.75 248 PRO B C 1
ATOM 5478 O O . PRO B 1 248 ? -12.094 -7.484 -0.497 1 92.75 248 PRO B O 1
ATOM 5481 N N . MET B 1 249 ? -12.25 -6.703 1.583 1 93.62 249 MET B N 1
ATOM 5482 C CA . MET B 1 249 ? -12.477 -8.031 2.145 1 93.62 249 MET B CA 1
ATOM 5483 C C . MET B 1 249 ? -13.836 -8.578 1.727 1 93.62 249 MET B C 1
ATOM 5485 O O . MET B 1 249 ? -13.938 -9.711 1.249 1 93.62 249 MET B O 1
ATOM 5489 N N . VAL B 1 250 ? -14.789 -7.746 1.891 1 91.81 250 VAL B N 1
ATOM 5490 C CA . VAL B 1 250 ? -16.156 -8.141 1.536 1 91.81 250 VAL B CA 1
ATOM 5491 C C . VAL B 1 250 ? -16.25 -8.367 0.029 1 91.81 250 VAL B C 1
ATOM 5493 O O . VAL B 1 250 ? -16.812 -9.367 -0.419 1 91.81 250 VAL B O 1
ATOM 5496 N N . LEU B 1 251 ? -15.68 -7.523 -0.697 1 92.44 251 LEU B N 1
ATOM 5497 C CA . LEU B 1 251 ? -15.727 -7.633 -2.15 1 92.44 251 LEU B CA 1
ATOM 5498 C C . LEU B 1 251 ? -14.992 -8.891 -2.625 1 92.44 251 LEU B C 1
ATOM 5500 O O . LEU B 1 251 ? -15.438 -9.555 -3.564 1 92.44 251 LEU B O 1
ATOM 5504 N N . ALA B 1 252 ? -13.883 -9.141 -2.012 1 94.38 252 ALA B N 1
ATOM 5505 C CA . ALA B 1 252 ? -13.125 -10.336 -2.377 1 94.38 252 ALA B CA 1
ATOM 5506 C C . ALA B 1 252 ? -13.961 -11.594 -2.172 1 94.38 252 ALA B C 1
ATOM 5508 O O . ALA B 1 252 ? -14.016 -12.461 -3.051 1 94.38 252 ALA B O 1
ATOM 5509 N N . VAL B 1 253 ? -14.617 -11.664 -1.042 1 93.81 253 VAL B N 1
ATOM 5510 C CA . VAL B 1 253 ? -15.445 -12.82 -0.732 1 93.81 253 VAL B CA 1
ATOM 5511 C C . VAL B 1 253 ? -16.594 -12.914 -1.725 1 93.81 253 VAL B C 1
ATOM 5513 O O . VAL B 1 253 ? -16.859 -13.984 -2.283 1 93.81 253 VAL B O 1
ATOM 5516 N N . LEU B 1 254 ? -17.25 -11.859 -1.972 1 92.88 254 LEU B N 1
ATOM 5517 C CA . LEU B 1 254 ? -18.406 -11.812 -2.861 1 92.88 254 LEU B CA 1
ATOM 5518 C C . LEU B 1 254 ? -18 -12.211 -4.281 1 92.88 254 LEU B C 1
ATOM 5520 O O . LEU B 1 254 ? -18.656 -13.062 -4.891 1 92.88 254 LEU B O 1
ATOM 5524 N N . LEU B 1 255 ? -17 -11.602 -4.754 1 93.12 255 LEU B N 1
ATOM 5525 C CA . LEU B 1 255 ? -16.594 -11.836 -6.137 1 93.12 255 LEU B CA 1
ATOM 5526 C C . LEU B 1 255 ? -16.031 -13.25 -6.305 1 93.12 255 LEU B C 1
ATOM 5528 O O . LEU B 1 255 ? -16.25 -13.891 -7.336 1 93.12 255 LEU B O 1
ATOM 5532 N N . GLU B 1 256 ? -15.297 -13.695 -5.344 1 92.38 256 GLU B N 1
ATOM 5533 C CA . GLU B 1 256 ? -14.758 -15.047 -5.402 1 92.38 256 GLU B CA 1
ATOM 5534 C C . GLU B 1 256 ? -15.875 -16.094 -5.398 1 92.38 256 GLU B C 1
ATOM 5536 O O . GLU B 1 256 ? -15.867 -17.016 -6.207 1 92.38 256 GLU B O 1
ATOM 5541 N N . ASP B 1 257 ? -16.844 -15.891 -4.488 1 93.38 257 ASP B N 1
ATOM 5542 C CA . ASP B 1 257 ? -17.953 -16.828 -4.422 1 93.38 257 ASP B CA 1
ATOM 5543 C C . ASP B 1 257 ? -18.812 -16.75 -5.676 1 93.38 257 ASP B C 1
ATOM 5545 O O . ASP B 1 257 ? -19.328 -17.766 -6.148 1 93.38 257 ASP B O 1
ATOM 5549 N N . LEU B 1 258 ? -18.984 -15.625 -6.168 1 93.75 258 LEU B N 1
ATOM 5550 C CA . LEU B 1 258 ? -19.703 -15.477 -7.422 1 93.75 258 LEU B CA 1
ATOM 5551 C C . LEU B 1 258 ? -18.969 -16.172 -8.562 1 93.75 258 LEU B C 1
ATOM 5553 O O . LEU B 1 258 ? -19.594 -16.859 -9.375 1 93.75 258 LEU B O 1
ATOM 5557 N N . ALA B 1 259 ? -17.734 -15.945 -8.617 1 93.75 259 ALA B N 1
ATOM 5558 C CA . ALA B 1 259 ? -16.922 -16.609 -9.641 1 93.75 259 ALA B CA 1
ATOM 5559 C C . ALA B 1 259 ? -16.984 -18.125 -9.5 1 93.75 259 ALA B C 1
ATOM 5561 O O . ALA B 1 259 ? -17.016 -18.844 -10.5 1 93.75 259 ALA B O 1
ATOM 5562 N N . ALA B 1 260 ? -16.938 -18.562 -8.25 1 91.88 260 ALA B N 1
ATOM 5563 C CA . ALA B 1 260 ? -17.031 -20 -8 1 91.88 260 ALA B CA 1
ATOM 5564 C C . ALA B 1 260 ? -18.359 -20.562 -8.508 1 91.88 260 ALA B C 1
ATOM 5566 O O . ALA B 1 260 ? -18.391 -21.578 -9.188 1 91.88 260 ALA B O 1
ATOM 5567 N N . CYS B 1 261 ? -19.438 -19.891 -8.227 1 93.75 261 CYS B N 1
ATOM 5568 C CA . CYS B 1 261 ? -20.75 -20.328 -8.648 1 93.75 261 CYS B CA 1
ATOM 5569 C C . CYS B 1 261 ? -20.891 -20.266 -10.164 1 93.75 261 CYS B C 1
ATOM 5571 O O . CYS B 1 261 ? -21.344 -21.234 -10.789 1 93.75 261 CYS B O 1
ATOM 5573 N N . LEU B 1 262 ? -20.484 -19.219 -10.75 1 94.81 262 LEU B N 1
ATOM 5574 C CA . LEU B 1 262 ? -20.547 -19.094 -12.203 1 94.81 262 LEU B CA 1
ATOM 5575 C C . LEU B 1 262 ? -19.641 -20.109 -12.875 1 94.81 262 LEU B C 1
ATOM 5577 O O . LEU B 1 262 ? -19.969 -20.641 -13.945 1 94.81 262 LEU B O 1
ATOM 5581 N N . GLY B 1 263 ? -18.531 -20.312 -12.266 1 91.5 263 GLY B N 1
ATOM 5582 C CA . GLY B 1 263 ? -17.609 -21.312 -12.797 1 91.5 263 GLY B CA 1
ATOM 5583 C C . GLY B 1 263 ? -18.203 -22.703 -12.859 1 91.5 263 GLY B C 1
ATOM 5584 O O . GLY B 1 263 ? -18.016 -23.422 -13.844 1 91.5 263 GLY B O 1
ATOM 5585 N N . VAL B 1 264 ? -18.938 -23.062 -11.852 1 88.81 264 VAL B N 1
ATOM 5586 C CA . VAL B 1 264 ? -19.578 -24.375 -11.82 1 88.81 264 VAL B CA 1
ATOM 5587 C C . VAL B 1 264 ? -20.641 -24.469 -12.906 1 88.81 264 VAL B C 1
ATOM 5589 O O . VAL B 1 264 ? -20.766 -25.5 -13.578 1 88.81 264 VAL B O 1
ATOM 5592 N N . VAL B 1 265 ? -21.328 -23.438 -13.062 1 92.38 265 VAL B N 1
ATOM 5593 C CA . VAL B 1 265 ? -22.344 -23.422 -14.102 1 92.38 265 VAL B CA 1
ATOM 5594 C C . VAL B 1 265 ? -21.703 -23.578 -15.477 1 92.38 265 VAL B C 1
ATOM 5596 O O . VAL B 1 265 ? -22.172 -24.375 -16.297 1 92.38 265 VAL B O 1
ATOM 5599 N N . ILE B 1 266 ? -20.641 -22.891 -15.711 1 92.5 266 ILE B N 1
ATOM 5600 C CA . ILE B 1 266 ? -19.922 -22.969 -16.969 1 92.5 266 ILE B CA 1
ATOM 5601 C C . ILE B 1 266 ? -19.359 -24.375 -17.156 1 92.5 266 ILE B C 1
ATOM 5603 O O . ILE B 1 266 ? -19.406 -24.953 -18.25 1 92.5 266 ILE B O 1
ATOM 5607 N N . ALA B 1 267 ? -18.812 -24.906 -16.062 1 86.62 267 ALA B N 1
ATOM 5608 C CA . ALA B 1 267 ? -18.25 -26.25 -16.109 1 86.62 267 ALA B CA 1
ATOM 5609 C C . ALA B 1 267 ? -19.312 -27.281 -16.469 1 86.62 267 ALA B C 1
ATOM 5611 O O . ALA B 1 267 ? -19.094 -28.141 -17.328 1 86.62 267 ALA B O 1
ATOM 5612 N N . PHE B 1 268 ? -20.5 -27.156 -15.891 1 86.5 268 PHE B N 1
ATOM 5613 C CA . PHE B 1 268 ? -21.594 -28.078 -16.172 1 86.5 268 PHE B CA 1
ATOM 5614 C C . PHE B 1 268 ? -22.062 -27.938 -17.609 1 86.5 268 PHE B C 1
ATOM 5616 O O . PHE B 1 268 ? -22.391 -28.922 -18.266 1 86.5 268 PHE B O 1
ATOM 5623 N N . ALA B 1 269 ? -22.078 -26.781 -18.031 1 88.5 269 ALA B N 1
ATOM 5624 C CA . ALA B 1 269 ? -22.469 -26.531 -19.422 1 88.5 269 ALA B CA 1
ATOM 5625 C C . ALA B 1 269 ? -21.438 -27.125 -20.375 1 88.5 269 ALA B C 1
ATOM 5627 O O . ALA B 1 269 ? -21.812 -27.719 -21.391 1 88.5 269 ALA B O 1
ATOM 5628 N N . GLY B 1 270 ? -20.188 -26.953 -20.078 1 85.38 270 GLY B N 1
ATOM 5629 C CA . GLY B 1 270 ? -19.141 -27.5 -20.906 1 85.38 270 GLY B CA 1
ATOM 5630 C C . GLY B 1 270 ? -19.125 -29.031 -20.922 1 85.38 270 GLY B C 1
ATOM 5631 O O . GLY B 1 270 ? -19.031 -29.641 -21.984 1 85.38 270 GLY B O 1
ATOM 5632 N N . ILE B 1 271 ? -19.25 -29.625 -19.766 1 80.06 271 ILE B N 1
ATOM 5633 C CA . ILE B 1 271 ? -19.297 -31.078 -19.641 1 80.06 271 ILE B CA 1
ATOM 5634 C C . ILE B 1 271 ? -20.531 -31.625 -20.359 1 80.06 271 ILE B C 1
ATOM 5636 O O . ILE B 1 271 ? -20.438 -32.594 -21.094 1 80.06 271 ILE B O 1
ATOM 5640 N N . GLY B 1 272 ? -21.641 -31 -20.062 1 80.62 272 GLY B N 1
ATOM 5641 C CA . GLY B 1 272 ? -22.875 -31.422 -20.719 1 80.62 272 GLY B CA 1
ATOM 5642 C C . GLY B 1 272 ? -22.797 -31.391 -22.219 1 80.62 272 GLY B C 1
ATOM 5643 O O . GLY B 1 272 ? -23.219 -32.344 -22.891 1 80.62 272 GLY B O 1
ATOM 5644 N N . MET B 1 273 ? -22.203 -30.359 -22.734 1 85.56 273 MET B N 1
ATOM 5645 C CA . MET B 1 273 ? -22.062 -30.219 -24.172 1 85.56 273 MET B CA 1
ATOM 5646 C C . MET B 1 273 ? -21.062 -31.234 -24.719 1 85.56 273 MET B C 1
ATOM 5648 O O . MET B 1 273 ? -21.234 -31.75 -25.828 1 85.56 273 MET B O 1
ATOM 5652 N N . SER B 1 274 ? -20.031 -31.453 -23.969 1 80.62 274 SER B N 1
ATOM 5653 C CA . SER B 1 274 ? -19.031 -32.438 -24.375 1 80.62 274 SER B CA 1
ATOM 5654 C C . SER B 1 274 ? -19.625 -33.844 -24.469 1 80.62 274 SER B C 1
ATOM 5656 O O . SER B 1 274 ? -19.312 -34.594 -25.391 1 80.62 274 SER B O 1
ATOM 5658 N N . VAL B 1 275 ? -20.516 -34.156 -23.531 1 75.44 275 VAL B N 1
ATOM 5659 C CA . VAL B 1 275 ? -21.141 -35.469 -23.5 1 75.44 275 VAL B CA 1
ATOM 5660 C C . VAL B 1 275 ? -22.188 -35.562 -24.625 1 75.44 275 VAL B C 1
ATOM 5662 O O . VAL B 1 275 ? -22.281 -36.594 -25.297 1 75.44 275 VAL B O 1
ATOM 5665 N N . TYR B 1 276 ? -22.812 -34.531 -24.797 1 79.81 276 TYR B N 1
ATOM 5666 C CA . TYR B 1 276 ? -23.859 -34.5 -25.812 1 79.81 276 TYR B CA 1
ATOM 5667 C C . TYR B 1 276 ? -23.266 -34.562 -27.203 1 79.81 276 TYR B C 1
ATOM 5669 O O . TYR B 1 276 ? -23.797 -35.25 -28.094 1 79.81 276 TYR B O 1
ATOM 5677 N N . THR B 1 277 ? -22.172 -33.938 -27.391 1 78.62 277 THR B N 1
ATOM 5678 C CA . THR B 1 277 ? -21.594 -33.844 -28.734 1 78.62 277 THR B CA 1
ATOM 5679 C C . THR B 1 277 ? -20.422 -34.812 -28.875 1 78.62 277 THR B C 1
ATOM 5681 O O . THR B 1 277 ? -19.922 -35.031 -29.984 1 78.62 277 THR B O 1
ATOM 5684 N N . ASP B 1 278 ? -19.984 -35.5 -27.891 1 74.75 278 ASP B N 1
ATOM 5685 C CA . ASP B 1 278 ? -18.844 -36.406 -27.875 1 74.75 278 ASP B CA 1
ATOM 5686 C C . ASP B 1 278 ? -17.578 -35.688 -28.328 1 74.75 278 ASP B C 1
ATOM 5688 O O . ASP B 1 278 ? -16.812 -36.219 -29.141 1 74.75 278 ASP B O 1
ATOM 5692 N N . ASN B 1 279 ? -17.625 -34.469 -28.078 1 79.19 279 ASN B N 1
ATOM 5693 C CA . ASN B 1 279 ? -16.484 -33.625 -28.391 1 79.19 279 ASN B CA 1
ATOM 5694 C C . ASN B 1 279 ? -15.922 -32.938 -27.141 1 79.19 279 ASN B C 1
ATOM 5696 O O . ASN B 1 279 ? -16.609 -32.125 -26.531 1 79.19 279 ASN B O 1
ATOM 5700 N N . LEU B 1 280 ? -14.711 -33.219 -26.828 1 79.25 280 LEU B N 1
ATOM 5701 C CA . LEU B 1 280 ? -14.094 -32.781 -25.594 1 79.25 280 LEU B CA 1
ATOM 5702 C C . LEU B 1 280 ? -13.648 -31.312 -25.719 1 79.25 280 LEU B C 1
ATOM 5704 O O . LEU B 1 280 ? -13.258 -30.688 -24.719 1 79.25 280 LEU B O 1
ATOM 5708 N N . ILE B 1 281 ? -13.82 -30.766 -26.891 1 83.06 281 ILE B N 1
ATOM 5709 C CA . ILE B 1 281 ? -13.391 -29.391 -27.109 1 83.06 281 ILE B CA 1
ATOM 5710 C C . ILE B 1 281 ? -14.227 -28.453 -26.25 1 83.06 281 ILE B C 1
ATOM 5712 O O . ILE B 1 281 ? -13.727 -27.438 -25.766 1 83.06 281 ILE B O 1
ATOM 5716 N N . TYR B 1 282 ? -15.391 -28.828 -26.016 1 84.81 282 TYR B N 1
ATOM 5717 C CA . TYR B 1 282 ? -16.281 -27.969 -25.25 1 84.81 282 TYR B CA 1
ATOM 5718 C C . TYR B 1 282 ? -15.859 -27.906 -23.781 1 84.81 282 TYR B C 1
ATOM 5720 O O . TYR B 1 282 ? -16.016 -26.859 -23.125 1 84.81 282 TYR B O 1
ATOM 5728 N N . ASP B 1 283 ? -15.32 -28.891 -23.297 1 82.56 283 ASP B N 1
ATOM 5729 C CA . ASP B 1 283 ? -14.789 -28.891 -21.938 1 82.56 283 ASP B CA 1
ATOM 5730 C C . ASP B 1 283 ? -13.555 -27.984 -21.828 1 82.56 283 ASP B C 1
ATOM 5732 O O . ASP B 1 283 ? -13.391 -27.266 -20.844 1 82.56 283 ASP B O 1
ATOM 5736 N N . SER B 1 284 ? -12.766 -28.016 -22.828 1 85.81 284 SER B N 1
ATOM 5737 C CA . SER B 1 284 ? -11.57 -27.172 -22.844 1 85.81 284 SER B CA 1
ATOM 5738 C C . SER B 1 284 ? -11.938 -25.703 -22.953 1 85.81 284 SER B C 1
ATOM 5740 O O . SER B 1 284 ? -11.32 -24.859 -22.297 1 85.81 284 SER B O 1
ATOM 5742 N N . VAL B 1 285 ? -12.898 -25.469 -23.703 1 90.19 285 VAL B N 1
ATOM 5743 C CA . VAL B 1 285 ? -13.352 -24.078 -23.844 1 90.19 285 VAL B CA 1
ATOM 5744 C C . VAL B 1 285 ? -13.953 -23.594 -22.531 1 90.19 285 VAL B C 1
ATOM 5746 O O . VAL B 1 285 ? -13.742 -22.438 -22.141 1 90.19 285 VAL B O 1
ATOM 5749 N N . ALA B 1 286 ? -14.727 -24.453 -21.922 1 89.38 286 ALA B N 1
ATOM 5750 C CA . ALA B 1 286 ? -15.273 -24.109 -20.609 1 89.38 286 ALA B CA 1
ATOM 5751 C C . ALA B 1 286 ? -14.164 -23.812 -19.609 1 89.38 286 ALA B C 1
ATOM 5753 O O . ALA B 1 286 ? -14.266 -22.859 -18.812 1 89.38 286 ALA B O 1
ATOM 5754 N N . SER B 1 287 ? -13.102 -24.547 -19.641 1 88.25 287 SER B N 1
ATOM 5755 C CA . SER B 1 287 ? -11.969 -24.328 -18.734 1 88.25 287 SER B CA 1
ATOM 5756 C C . SER B 1 287 ? -11.312 -22.969 -19.016 1 88.25 287 SER B C 1
ATOM 5758 O O . SER B 1 287 ? -10.953 -22.25 -18.078 1 88.25 287 SER B O 1
ATOM 5760 N N . LEU B 1 288 ? -11.227 -22.641 -20.234 1 91.75 288 LEU B N 1
ATOM 5761 C CA . LEU B 1 288 ? -10.641 -21.344 -20.594 1 91.75 288 LEU B CA 1
ATOM 5762 C C . LEU B 1 288 ? -11.547 -20.203 -20.156 1 91.75 288 LEU B C 1
ATOM 5764 O O . LEU B 1 288 ? -11.062 -19.156 -19.688 1 91.75 288 LEU B O 1
ATOM 5768 N N . ALA B 1 289 ? -12.789 -20.453 -20.297 1 94.19 289 ALA B N 1
ATOM 5769 C CA . ALA B 1 289 ? -13.75 -19.438 -19.875 1 94.19 289 ALA B CA 1
ATOM 5770 C C . ALA B 1 289 ? -13.688 -19.234 -18.359 1 94.19 289 ALA B C 1
ATOM 5772 O O . ALA B 1 289 ? -13.75 -18.094 -17.875 1 94.19 289 ALA B O 1
ATOM 5773 N N . ILE B 1 290 ? -13.555 -20.25 -17.578 1 91.75 290 ILE B N 1
ATOM 5774 C CA . ILE B 1 290 ? -13.461 -20.172 -16.125 1 91.75 290 ILE B CA 1
ATOM 5775 C C . ILE B 1 290 ? -12.164 -19.453 -15.734 1 91.75 290 ILE B C 1
ATOM 5777 O O . ILE B 1 290 ? -12.164 -18.609 -14.844 1 91.75 290 ILE B O 1
ATOM 5781 N N . GLY B 1 291 ? -11.094 -19.875 -16.391 1 92.56 291 GLY B N 1
ATOM 5782 C CA . GLY B 1 291 ? -9.836 -19.172 -16.141 1 92.56 291 GLY B CA 1
ATOM 5783 C C . GLY B 1 291 ? -9.914 -17.688 -16.438 1 92.56 291 GLY B C 1
ATOM 5784 O O . GLY B 1 291 ? -9.367 -16.875 -15.68 1 92.56 291 GLY B O 1
ATOM 5785 N N . GLY B 1 292 ? -10.547 -17.359 -17.516 1 94.75 292 GLY B N 1
ATOM 5786 C CA . GLY B 1 292 ? -10.75 -15.961 -17.844 1 94.75 292 GLY B CA 1
ATOM 5787 C C . GLY B 1 292 ? -11.586 -15.227 -16.812 1 94.75 292 GLY B C 1
ATOM 5788 O O . GLY B 1 292 ? -11.289 -14.078 -16.469 1 94.75 292 GLY B O 1
ATOM 5789 N N . LEU B 1 293 ? -12.641 -15.891 -16.359 1 95.31 293 LEU B N 1
ATOM 5790 C CA . LEU B 1 293 ? -13.5 -15.312 -15.328 1 95.31 293 LEU B CA 1
ATOM 5791 C C . LEU B 1 293 ? -12.703 -15.031 -14.055 1 95.31 293 LEU B C 1
ATOM 5793 O O . LEU B 1 293 ? -12.789 -13.93 -13.5 1 95.31 293 LEU B O 1
ATOM 5797 N N . LEU B 1 294 ? -11.914 -15.961 -13.617 1 93.12 294 LEU B N 1
ATOM 5798 C CA . LEU B 1 294 ? -11.086 -15.789 -12.43 1 93.12 294 LEU B CA 1
ATOM 5799 C C . LEU B 1 294 ? -10.039 -14.695 -12.656 1 93.12 294 LEU B C 1
ATOM 5801 O O . LEU B 1 294 ? -9.727 -13.938 -11.734 1 93.12 294 LEU B O 1
ATOM 5805 N N . GLY B 1 295 ? -9.578 -14.641 -13.852 1 95.06 295 GLY B N 1
ATOM 5806 C CA . GLY B 1 295 ? -8.633 -13.586 -14.195 1 95.06 295 GLY B CA 1
ATOM 5807 C C . GLY B 1 295 ? -9.242 -12.195 -14.102 1 95.06 295 GLY B C 1
ATOM 5808 O O . GLY B 1 295 ? -8.633 -11.289 -13.531 1 95.06 295 GLY B O 1
ATOM 5809 N N . LEU B 1 296 ? -10.391 -12.078 -14.586 1 95.81 296 LEU B N 1
ATOM 5810 C CA . LEU B 1 296 ? -11.07 -10.789 -14.555 1 95.81 296 LEU B CA 1
ATOM 5811 C C . LEU B 1 296 ? -11.375 -10.375 -13.117 1 95.81 296 LEU B C 1
ATOM 5813 O O . LEU B 1 296 ? -11.172 -9.211 -12.75 1 95.81 296 LEU B O 1
ATOM 5817 N N . VAL B 1 297 ? -11.844 -11.273 -12.344 1 94.19 297 VAL B N 1
ATOM 5818 C CA . VAL B 1 297 ? -12.172 -11.008 -10.945 1 94.19 297 VAL B CA 1
ATOM 5819 C C . VAL B 1 297 ? -10.906 -10.617 -10.188 1 94.19 297 VAL B C 1
ATOM 5821 O O . VAL B 1 297 ? -10.898 -9.633 -9.445 1 94.19 297 VAL B O 1
ATOM 5824 N N . SER B 1 298 ? -9.883 -11.383 -10.359 1 95.75 298 SER B N 1
ATOM 5825 C CA . SER B 1 298 ? -8.641 -11.102 -9.648 1 95.75 298 SER B CA 1
ATOM 5826 C C . SER B 1 298 ? -8.055 -9.758 -10.062 1 95.75 298 SER B C 1
ATOM 5828 O O . SER B 1 298 ? -7.555 -9.008 -9.227 1 95.75 298 SER B O 1
ATOM 5830 N N . LEU B 1 299 ? -8.117 -9.391 -11.328 1 96.06 299 LEU B N 1
ATOM 5831 C CA . LEU B 1 299 ? -7.605 -8.117 -11.82 1 96.06 299 LEU B CA 1
ATOM 5832 C C . LEU B 1 299 ? -8.398 -6.953 -11.227 1 96.06 299 LEU B C 1
ATOM 5834 O O . LEU B 1 299 ? -7.824 -5.91 -10.898 1 96.06 299 LEU B O 1
ATOM 5838 N N . SER B 1 300 ? -9.656 -7.176 -11.141 1 95 300 SER B N 1
ATOM 5839 C CA . SER B 1 300 ? -10.492 -6.148 -10.539 1 95 300 SER B CA 1
ATOM 5840 C C . SER B 1 300 ? -10.117 -5.91 -9.078 1 95 300 SER B C 1
ATOM 5842 O O . SER B 1 300 ? -10.047 -4.762 -8.633 1 95 300 SER B O 1
ATOM 5844 N N . LEU B 1 301 ? -9.875 -6.938 -8.375 1 95 301 LEU B N 1
ATOM 5845 C CA . LEU B 1 301 ? -9.484 -6.828 -6.969 1 95 301 LEU B CA 1
ATOM 5846 C C . LEU B 1 301 ? -8.102 -6.211 -6.836 1 95 301 LEU B C 1
ATOM 5848 O O . LEU B 1 301 ? -7.852 -5.426 -5.918 1 95 301 LEU B O 1
ATOM 5852 N N . ILE B 1 302 ? -7.195 -6.535 -7.742 1 96.81 302 ILE B N 1
ATOM 5853 C CA . ILE B 1 302 ? -5.852 -5.965 -7.742 1 96.81 302 ILE B CA 1
ATOM 5854 C C . ILE B 1 302 ? -5.934 -4.453 -7.945 1 96.81 302 ILE B C 1
ATOM 5856 O O . ILE B 1 302 ? -5.289 -3.688 -7.227 1 96.81 302 ILE B O 1
ATOM 5860 N N . GLN B 1 303 ? -6.777 -4.055 -8.82 1 95.38 303 GLN B N 1
ATOM 5861 C CA . GLN B 1 303 ? -6.918 -2.635 -9.125 1 95.38 303 GLN B CA 1
ATOM 5862 C C . GLN B 1 303 ? -7.539 -1.88 -7.949 1 95.38 303 GLN B C 1
ATOM 5864 O O . GLN B 1 303 ? -7.129 -0.758 -7.641 1 95.38 303 GLN B O 1
ATOM 5869 N N . LEU B 1 304 ? -8.477 -2.49 -7.375 1 93.88 304 LEU B N 1
ATOM 5870 C CA . LEU B 1 304 ? -9.109 -1.878 -6.211 1 93.88 304 LEU B CA 1
ATOM 5871 C C . LEU B 1 304 ? -8.086 -1.645 -5.102 1 93.88 304 LEU B C 1
ATOM 5873 O O . LEU B 1 304 ? -7.992 -0.541 -4.559 1 93.88 304 LEU B O 1
ATOM 5877 N N . ASN B 1 305 ? -7.387 -2.684 -4.785 1 96.12 305 ASN B N 1
ATOM 5878 C CA . ASN B 1 305 ? -6.395 -2.586 -3.723 1 96.12 305 ASN B CA 1
ATOM 5879 C C . ASN B 1 305 ? -5.27 -1.62 -4.09 1 96.12 305 ASN B C 1
ATOM 5881 O O . ASN B 1 305 ? -4.75 -0.908 -3.23 1 96.12 305 ASN B O 1
ATOM 5885 N N . ARG B 1 306 ? -4.895 -1.601 -5.363 1 95.94 306 ARG B N 1
ATOM 5886 C CA . ARG B 1 306 ? -3.877 -0.669 -5.844 1 95.94 306 ARG B CA 1
ATOM 5887 C C . ARG B 1 306 ? -4.293 0.775 -5.586 1 95.94 306 ARG B C 1
ATOM 5889 O O . ARG B 1 306 ? -3.504 1.572 -5.074 1 95.94 306 ARG B O 1
ATOM 5896 N N . ASN B 1 307 ? -5.512 1.117 -5.891 1 94.44 307 ASN B N 1
ATOM 5897 C CA . ASN B 1 307 ? -6.016 2.479 -5.746 1 94.44 307 ASN B CA 1
ATOM 5898 C C . ASN B 1 307 ? -5.945 2.951 -4.297 1 94.44 307 ASN B C 1
ATOM 5900 O O . ASN B 1 307 ? -5.496 4.066 -4.023 1 94.44 307 ASN B O 1
ATOM 5904 N N . TYR B 1 308 ? -6.266 2.08 -3.412 1 94.25 308 TYR B N 1
ATOM 5905 C CA . TYR B 1 308 ? -6.34 2.492 -2.016 1 94.25 308 TYR B CA 1
ATOM 5906 C C . TYR B 1 308 ? -4.973 2.408 -1.348 1 94.25 308 TYR B C 1
ATOM 5908 O O . TYR B 1 308 ? -4.672 3.186 -0.439 1 94.25 308 TYR B O 1
ATOM 5916 N N . LEU B 1 309 ? -4.121 1.53 -1.823 1 95.12 309 LEU B N 1
ATOM 5917 C CA . LEU B 1 309 ? -2.775 1.433 -1.268 1 95.12 309 LEU B CA 1
ATOM 5918 C C . LEU B 1 309 ? -1.923 2.621 -1.698 1 95.12 309 LEU B C 1
ATOM 5920 O O . LEU B 1 309 ? -1.043 3.061 -0.955 1 95.12 309 LEU B O 1
ATOM 5924 N N . ILE B 1 310 ? -2.156 3.15 -2.91 1 94.25 310 ILE B N 1
ATOM 5925 C CA . ILE B 1 310 ? -1.397 4.301 -3.391 1 94.25 310 ILE B CA 1
ATOM 5926 C C . ILE B 1 310 ? -1.869 5.566 -2.676 1 94.25 310 ILE B C 1
ATOM 5928 O O . ILE B 1 310 ? -1.105 6.523 -2.525 1 94.25 310 ILE B O 1
ATOM 5932 N N . GLY B 1 311 ? -3.035 5.555 -2.17 1 93.19 311 GLY B N 1
ATOM 5933 C CA . GLY B 1 311 ? -3.506 6.676 -1.374 1 93.19 311 GLY B CA 1
ATOM 5934 C C . GLY B 1 311 ? -4.574 7.496 -2.074 1 93.19 311 GLY B C 1
ATOM 5935 O O . GLY B 1 311 ? -4.395 8.695 -2.291 1 93.19 311 GLY B O 1
ATOM 5936 N N . ARG B 1 312 ? -5.621 6.898 -2.367 1 94.31 312 ARG B N 1
ATOM 5937 C CA . ARG B 1 312 ? -6.738 7.586 -3.008 1 94.31 312 ARG B CA 1
ATOM 5938 C C . ARG B 1 312 ? -7.379 8.594 -2.057 1 94.31 312 ARG B C 1
ATOM 5940 O O . ARG B 1 312 ? -7.523 8.32 -0.863 1 94.31 312 ARG B O 1
ATOM 5947 N N . SER B 1 313 ? -7.75 9.711 -2.584 1 96.12 313 SER B N 1
ATOM 5948 C CA . SER B 1 313 ? -8.391 10.758 -1.801 1 96.12 313 SER B CA 1
ATOM 5949 C C . SER B 1 313 ? -9.875 10.477 -1.615 1 96.12 313 SER B C 1
ATOM 5951 O O . SER B 1 313 ? -10.422 9.562 -2.232 1 96.12 313 SER B O 1
ATOM 5953 N N . ILE B 1 314 ? -10.492 11.172 -0.767 1 93.88 314 ILE B N 1
ATOM 5954 C CA . ILE B 1 314 ? -11.922 11.039 -0.523 1 93.88 314 ILE B CA 1
ATOM 5955 C C . ILE B 1 314 ? -12.703 11.57 -1.726 1 93.88 314 ILE B C 1
ATOM 5957 O O . ILE B 1 314 ? -12.156 12.312 -2.549 1 93.88 314 ILE B O 1
ATOM 5961 N N . ASP B 1 315 ? -13.883 11.203 -1.827 1 91.06 315 ASP B N 1
ATOM 5962 C CA . ASP B 1 315 ? -14.719 11.609 -2.953 1 91.06 315 ASP B CA 1
ATOM 5963 C C . ASP B 1 315 ? -15.102 13.086 -2.846 1 91.06 315 ASP B C 1
ATOM 5965 O O . ASP B 1 315 ? -15.016 13.68 -1.769 1 91.06 315 ASP B O 1
ATOM 5969 N N . SER B 1 316 ? -15.523 13.641 -3.908 1 93 316 SER B N 1
ATOM 5970 C CA . SER B 1 316 ? -15.867 15.055 -3.984 1 93 316 SER B CA 1
ATOM 5971 C C . SER B 1 316 ? -17.047 15.391 -3.08 1 93 316 SER B C 1
ATOM 5973 O O . SER B 1 316 ? -17.125 16.5 -2.541 1 93 316 SER B O 1
ATOM 5975 N N . LYS B 1 317 ? -17.922 14.43 -2.934 1 91.94 317 LYS B N 1
ATOM 5976 C CA . LYS B 1 317 ? -19.078 14.648 -2.076 1 91.94 317 LYS B CA 1
ATOM 5977 C C . LYS B 1 317 ? -18.656 14.828 -0.62 1 91.94 317 LYS B C 1
ATOM 5979 O O . LYS B 1 317 ? -19.141 15.734 0.063 1 91.94 317 LYS B O 1
ATOM 5984 N N . MET B 1 318 ? -17.797 13.938 -0.176 1 93 318 MET B N 1
ATOM 5985 C CA . MET B 1 318 ? -17.297 14.023 1.191 1 93 318 MET B CA 1
ATOM 5986 C C . MET B 1 318 ? -16.469 15.297 1.395 1 93 318 MET B C 1
ATOM 5988 O O . MET B 1 318 ? -16.562 15.938 2.443 1 93 318 MET B O 1
ATOM 5992 N N . GLU B 1 319 ? -15.719 15.641 0.419 1 95.69 319 GLU B N 1
ATOM 5993 C CA . GLU B 1 319 ? -14.945 16.875 0.477 1 95.69 319 GLU B CA 1
ATOM 5994 C C . GLU B 1 319 ? -15.867 18.094 0.584 1 95.69 319 GLU B C 1
ATOM 5996 O O . GLU B 1 319 ? -15.586 19.016 1.345 1 95.69 319 GLU B O 1
ATOM 6001 N N . ALA B 1 320 ? -16.906 18.125 -0.132 1 95.81 320 ALA B N 1
ATOM 6002 C CA . ALA B 1 320 ? -17.875 19.219 -0.098 1 95.81 320 ALA B CA 1
ATOM 6003 C C . ALA B 1 320 ? -18.547 19.312 1.269 1 95.81 320 ALA B C 1
ATOM 6005 O O . ALA B 1 320 ? -18.812 20.422 1.761 1 95.81 320 ALA B O 1
ATOM 6006 N N . LYS B 1 321 ? -18.781 18.188 1.792 1 96.38 321 LYS B N 1
ATOM 6007 C CA . LYS B 1 321 ? -19.391 18.172 3.121 1 96.38 321 LYS B CA 1
ATOM 6008 C C . LYS B 1 321 ? -18.469 18.797 4.156 1 96.38 321 LYS B C 1
ATOM 6010 O O . LYS B 1 321 ? -18.922 19.578 5.004 1 96.38 321 LYS B O 1
ATOM 6015 N N . ILE B 1 322 ? -17.219 18.453 4.109 1 97.19 322 ILE B N 1
ATOM 6016 C CA . ILE B 1 322 ? -16.219 19.016 5.023 1 97.19 322 ILE B CA 1
ATOM 6017 C C . ILE B 1 322 ? -16.141 20.531 4.82 1 97.19 322 ILE B C 1
ATOM 6019 O O . ILE B 1 322 ? -16.125 21.297 5.785 1 97.19 322 ILE B O 1
ATOM 6023 N N . ARG B 1 323 ? -16.125 20.938 3.611 1 96.81 323 ARG B N 1
ATOM 6024 C CA . ARG B 1 323 ? -16.047 22.359 3.287 1 96.81 323 ARG B CA 1
ATOM 6025 C C . ARG B 1 323 ? -17.281 23.094 3.816 1 96.81 323 ARG B C 1
ATOM 6027 O O . ARG B 1 323 ? -17.156 24.219 4.324 1 96.81 323 ARG B O 1
ATOM 6034 N N . ASP B 1 324 ? -18.375 22.5 3.707 1 96.69 324 ASP B N 1
ATOM 6035 C CA . ASP B 1 324 ? -19.609 23.109 4.18 1 96.69 324 ASP B CA 1
ATOM 6036 C C . ASP B 1 324 ? -19.594 23.297 5.695 1 96.69 324 ASP B C 1
ATOM 6038 O O . ASP B 1 324 ? -20.016 24.328 6.207 1 96.69 324 ASP B O 1
ATOM 6042 N N . ILE B 1 325 ? -19.125 22.297 6.387 1 96.81 325 ILE B N 1
ATOM 6043 C CA . ILE B 1 325 ? -19.031 22.359 7.844 1 96.81 325 ILE B CA 1
ATOM 6044 C C . ILE B 1 325 ? -18.125 23.5 8.258 1 96.81 325 ILE B C 1
ATOM 6046 O O . ILE B 1 325 ? -18.438 24.266 9.18 1 96.81 325 ILE B O 1
ATOM 6050 N N . LEU B 1 326 ? -17.047 23.719 7.496 1 97.06 326 LEU B N 1
ATOM 6051 C CA . LEU B 1 326 ? -16.062 24.734 7.812 1 97.06 326 LEU B CA 1
ATOM 6052 C C . LEU B 1 326 ? -16.578 26.125 7.465 1 97.06 326 LEU B C 1
ATOM 6054 O O . LEU B 1 326 ? -16.422 27.062 8.25 1 97.06 326 LEU B O 1
ATOM 6058 N N . MET B 1 327 ? -17.25 26.25 6.391 1 95.94 327 MET B N 1
ATOM 6059 C CA . MET B 1 327 ? -17.703 27.547 5.891 1 95.94 327 MET B CA 1
ATOM 6060 C C . MET B 1 327 ? -18.875 28.078 6.707 1 95.94 327 MET B C 1
ATOM 6062 O O . MET B 1 327 ? -19.156 29.281 6.699 1 95.94 327 MET B O 1
ATOM 6066 N N . LYS B 1 328 ? -19.484 27.25 7.441 1 95.25 328 LYS B N 1
ATOM 6067 C CA . LYS B 1 328 ? -20.609 27.672 8.289 1 95.25 328 LYS B CA 1
ATOM 6068 C C . LYS B 1 328 ? -20.109 28.297 9.586 1 95.25 328 LYS B C 1
ATOM 6070 O O . LYS B 1 328 ? -20.859 28.984 10.273 1 95.25 328 LYS B O 1
ATOM 6075 N N . ARG B 1 329 ? -18.875 28.188 9.805 1 94.69 329 ARG B N 1
ATOM 6076 C CA . ARG B 1 329 ? -18.312 28.734 11.031 1 94.69 329 ARG B CA 1
ATOM 6077 C C . ARG B 1 329 ? -17.828 30.172 10.82 1 94.69 329 ARG B C 1
ATOM 6079 O O . ARG B 1 329 ? -17.219 30.484 9.797 1 94.69 329 ARG B O 1
ATOM 6086 N N . GLU B 1 330 ? -18.031 31.031 11.758 1 94.44 330 GLU B N 1
ATOM 6087 C CA . GLU B 1 330 ? -17.609 32.406 11.68 1 94.44 330 GLU B CA 1
ATOM 6088 C C . GLU B 1 330 ? -16.094 32.562 11.844 1 94.44 330 GLU B C 1
ATOM 6090 O O . GLU B 1 330 ? -15.5 33.531 11.406 1 94.44 330 GLU B O 1
ATOM 6095 N N . SER B 1 331 ? -15.5 31.562 12.438 1 95 331 SER B N 1
ATOM 6096 C CA . SER B 1 331 ? -14.07 31.609 12.727 1 95 331 SER B CA 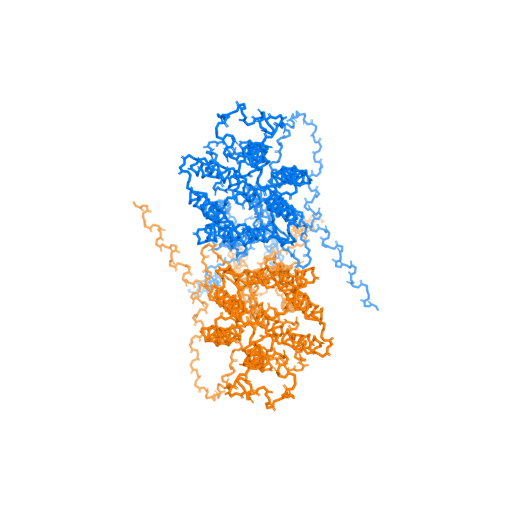1
ATOM 6097 C C . SER B 1 331 ? -13.242 31.375 11.469 1 95 331 SER B C 1
ATOM 6099 O O . SER B 1 331 ? -12.039 31.641 11.453 1 95 331 SER B O 1
ATOM 6101 N N . ILE B 1 332 ? -13.945 30.922 10.398 1 95.5 332 ILE B N 1
ATOM 6102 C CA . ILE B 1 332 ? -13.227 30.562 9.18 1 95.5 332 ILE B CA 1
ATOM 6103 C C . ILE B 1 332 ? -13.625 31.516 8.055 1 95.5 332 ILE B C 1
ATOM 6105 O O . ILE B 1 332 ? -14.812 31.688 7.77 1 95.5 332 ILE B O 1
ATOM 6109 N N . GLU B 1 333 ? -12.625 32.094 7.406 1 92.69 333 GLU B N 1
ATOM 6110 C CA . GLU B 1 333 ? -12.875 33 6.293 1 92.69 333 GLU B CA 1
ATOM 6111 C C . GLU B 1 333 ? -12.875 32.25 4.961 1 92.69 333 GLU B C 1
ATOM 6113 O O . GLU B 1 333 ? -13.711 32.531 4.094 1 92.69 333 GLU B O 1
ATOM 6118 N N . ALA B 1 334 ? -11.844 31.344 4.898 1 93.25 334 ALA B N 1
ATOM 6119 C CA . ALA B 1 334 ? -11.711 30.609 3.639 1 93.25 334 ALA B CA 1
ATOM 6120 C C . ALA B 1 334 ? -10.984 29.297 3.846 1 93.25 334 ALA B C 1
ATOM 6122 O O . ALA B 1 334 ? -10.227 29.141 4.805 1 93.25 334 ALA B O 1
ATOM 6123 N N . VAL B 1 335 ? -11.328 28.359 2.967 1 94.25 335 VAL B N 1
ATOM 6124 C CA . VAL B 1 335 ? -10.641 27.078 2.914 1 94.25 335 VAL B CA 1
ATOM 6125 C C . VAL B 1 335 ? -9.773 27 1.656 1 94.25 335 VAL B C 1
ATOM 6127 O O . VAL B 1 335 ? -10.289 27.062 0.537 1 94.25 335 VAL B O 1
ATOM 6130 N N . TYR B 1 336 ? -8.516 26.812 1.835 1 89.62 336 TYR B N 1
ATOM 6131 C CA . TYR B 1 336 ? -7.598 26.906 0.708 1 89.62 336 TYR B CA 1
ATOM 6132 C C . TYR B 1 336 ? -7.344 25.547 0.086 1 89.62 336 TYR B C 1
ATOM 6134 O O . TYR B 1 336 ? -7.352 25.406 -1.139 1 89.62 336 TYR B O 1
ATOM 6142 N N . ALA B 1 337 ? -7.094 24.625 0.892 1 91.19 337 ALA B N 1
ATOM 6143 C CA . ALA B 1 337 ? -6.742 23.312 0.359 1 91.19 337 ALA B CA 1
ATOM 6144 C C . ALA B 1 337 ? -7.188 22.203 1.304 1 91.19 337 ALA B C 1
ATOM 6146 O O . ALA B 1 337 ? -7.121 22.344 2.525 1 91.19 337 ALA B O 1
ATOM 6147 N N . ILE B 1 338 ? -7.691 21.188 0.684 1 94.81 338 ILE B N 1
ATOM 6148 C CA . ILE B 1 338 ? -8.039 19.953 1.405 1 94.81 338 ILE B CA 1
ATOM 6149 C C . ILE B 1 338 ? -7.254 18.781 0.825 1 94.81 338 ILE B C 1
ATOM 6151 O O . ILE B 1 338 ? -7.348 18.5 -0.371 1 94.81 338 ILE B O 1
ATOM 6155 N N . GLN B 1 339 ? -6.449 18.172 1.595 1 95.06 339 GLN B N 1
ATOM 6156 C CA . GLN B 1 339 ? -5.688 16.984 1.219 1 95.06 339 GLN B CA 1
ATOM 6157 C C . GLN B 1 339 ? -6.086 15.773 2.068 1 95.06 339 GLN B C 1
ATOM 6159 O O . GLN B 1 339 ? -6.008 15.828 3.297 1 95.06 339 GLN B O 1
ATOM 6164 N N . SER B 1 340 ? -6.527 14.75 1.384 1 96.56 340 SER B N 1
ATOM 6165 C CA . SER B 1 340 ? -7.047 13.602 2.119 1 96.56 340 SER B CA 1
ATOM 6166 C C . SER B 1 340 ? -6.543 12.297 1.524 1 96.56 340 SER B C 1
ATOM 6168 O O . SER B 1 340 ? -6.031 12.273 0.403 1 96.56 340 SER B O 1
ATOM 6170 N N . GLN B 1 341 ? -6.578 11.25 2.289 1 95.75 341 GLN B N 1
ATOM 6171 C CA . GLN B 1 341 ? -6.23 9.906 1.837 1 95.75 341 GLN B CA 1
ATOM 6172 C C . GLN B 1 341 ? -6.902 8.844 2.703 1 95.75 341 GLN B C 1
ATOM 6174 O O . GLN B 1 341 ? -6.977 8.984 3.926 1 95.75 341 GLN B O 1
ATOM 6179 N N . TRP B 1 342 ? -7.359 7.789 2.088 1 94.81 342 TRP B N 1
ATOM 6180 C CA . TRP B 1 342 ? -7.953 6.668 2.811 1 94.81 342 TRP B CA 1
ATOM 6181 C C . TRP B 1 342 ? -6.875 5.816 3.471 1 94.81 342 TRP B C 1
ATOM 6183 O O . TRP B 1 342 ? -5.836 5.539 2.865 1 94.81 342 TRP B O 1
ATOM 6193 N N . LEU B 1 343 ? -7.082 5.465 4.746 1 94 343 LEU B N 1
ATOM 6194 C CA . LEU B 1 343 ? -6.188 4.586 5.492 1 94 343 LEU B CA 1
ATOM 6195 C C . LEU B 1 343 ? -6.789 3.193 5.641 1 94 343 LEU B C 1
ATOM 6197 O O . LEU B 1 343 ? -6.059 2.205 5.738 1 94 343 LEU B O 1
ATOM 6201 N N . SER B 1 344 ? -7.996 3.154 5.77 1 91.75 344 SER B N 1
ATOM 6202 C CA . SER B 1 344 ? -8.836 1.962 5.852 1 91.75 344 SER B CA 1
ATOM 6203 C C . SER B 1 344 ? -10.203 2.203 5.223 1 91.75 344 SER B C 1
ATOM 6205 O O . SER B 1 344 ? -10.523 3.328 4.832 1 91.75 344 SER B O 1
ATOM 6207 N N . PRO B 1 345 ? -10.945 1.213 5.039 1 88.88 345 PRO B N 1
ATOM 6208 C CA . PRO B 1 345 ? -12.273 1.431 4.457 1 88.88 345 PRO B CA 1
ATOM 6209 C C . PRO B 1 345 ? -13.18 2.273 5.352 1 88.88 345 PRO B C 1
ATOM 6211 O O . PRO B 1 345 ? -14.172 2.84 4.875 1 88.88 345 PRO B O 1
ATOM 6214 N N . THR B 1 346 ? -12.789 2.404 6.617 1 87.69 346 THR B N 1
ATOM 6215 C CA . THR B 1 346 ? -13.656 3.127 7.539 1 87.69 346 THR B CA 1
ATOM 6216 C C . THR B 1 346 ? -12.93 4.336 8.125 1 87.69 346 THR B C 1
ATOM 6218 O O . THR B 1 346 ? -13.438 4.984 9.047 1 87.69 346 THR B O 1
ATOM 6221 N N . SER B 1 347 ? -11.766 4.574 7.602 1 92.5 347 SER B N 1
ATOM 6222 C CA . SER B 1 347 ? -11 5.684 8.172 1 92.5 347 SER B CA 1
ATOM 6223 C C . SER B 1 347 ? -10.156 6.375 7.105 1 92.5 347 SER B C 1
ATOM 6225 O O . SER B 1 347 ? -9.602 5.719 6.223 1 92.5 347 SER B O 1
ATOM 6227 N N . PHE B 1 348 ? -10.141 7.715 7.195 1 95.06 348 PHE B N 1
ATOM 6228 C CA . PHE B 1 348 ? -9.266 8.469 6.305 1 95.06 348 PHE B CA 1
ATOM 6229 C C . PHE B 1 348 ? -8.625 9.641 7.039 1 95.06 348 PHE B C 1
ATOM 6231 O O . PHE B 1 348 ? -9.062 10.008 8.133 1 95.06 348 PHE B O 1
ATOM 6238 N N . SER B 1 349 ? -7.543 10.086 6.582 1 96.56 349 SER B N 1
ATOM 6239 C CA . SER B 1 349 ? -6.859 11.281 7.082 1 96.56 349 SER B CA 1
ATOM 6240 C C . SER B 1 349 ? -7.133 12.484 6.191 1 96.56 349 SER B C 1
ATOM 6242 O O . SER B 1 349 ? -7.234 12.359 4.969 1 96.56 349 SER B O 1
ATOM 6244 N N . VAL B 1 350 ? -7.301 13.648 6.805 1 97.19 350 VAL B N 1
ATOM 6245 C CA . VAL B 1 350 ? -7.57 14.859 6.039 1 97.19 350 VAL B CA 1
ATOM 6246 C C . VAL B 1 350 ? -6.809 16.031 6.648 1 97.19 350 VAL B C 1
ATOM 6248 O O . VAL B 1 350 ? -6.766 16.188 7.871 1 97.19 350 VAL B O 1
ATOM 6251 N N . THR B 1 351 ? -6.105 16.703 5.852 1 96.25 351 THR B N 1
ATOM 6252 C CA . THR B 1 351 ? -5.43 17.938 6.203 1 96.25 351 THR B CA 1
ATOM 6253 C C . THR B 1 351 ? -6.074 19.125 5.492 1 96.25 351 THR B C 1
ATOM 6255 O O . THR B 1 351 ? -6.227 19.125 4.27 1 96.25 351 THR B O 1
ATOM 6258 N N . ILE B 1 352 ? -6.426 20.141 6.242 1 96.75 352 ILE B N 1
ATOM 6259 C CA . ILE B 1 352 ? -7.148 21.281 5.684 1 96.75 352 ILE B CA 1
ATOM 6260 C C . ILE B 1 352 ? -6.383 22.578 5.965 1 96.75 352 ILE B C 1
ATOM 6262 O O . ILE B 1 352 ? -5.973 22.828 7.102 1 96.75 352 ILE B O 1
ATOM 6266 N N . GLU B 1 353 ? -6.184 23.281 4.98 1 95 353 GLU B N 1
ATOM 6267 C CA . GLU B 1 353 ? -5.625 24.625 5.113 1 95 353 GLU B CA 1
ATOM 6268 C C . GLU B 1 353 ? -6.723 25.688 5.137 1 95 353 GLU B C 1
ATOM 6270 O O . GLU B 1 353 ? -7.477 25.828 4.172 1 95 353 GLU B O 1
ATOM 6275 N N . VAL B 1 354 ? -6.715 26.375 6.238 1 94.88 354 VAL B N 1
ATOM 6276 C CA . VAL B 1 354 ? -7.816 27.312 6.418 1 94.88 354 VAL B CA 1
ATOM 6277 C C . VAL B 1 354 ? -7.27 28.703 6.746 1 94.88 354 VAL B C 1
ATOM 6279 O O . VAL B 1 354 ? -6.16 28.828 7.27 1 94.88 354 VAL B O 1
ATOM 6282 N N . ASP B 1 355 ? -8.078 29.656 6.332 1 93.25 355 ASP B N 1
ATOM 6283 C CA . ASP B 1 355 ? -7.848 31.031 6.727 1 93.25 355 ASP B CA 1
ATOM 6284 C C . ASP B 1 355 ? -8.742 31.422 7.906 1 93.25 355 ASP B C 1
ATOM 6286 O O . ASP B 1 355 ? -9.961 31.516 7.766 1 93.25 355 ASP B O 1
ATOM 6290 N N . PHE B 1 356 ? -8.117 31.672 9.016 1 93.69 356 PHE B N 1
ATOM 6291 C CA . PHE B 1 356 ? -8.875 32.031 10.211 1 93.69 356 PHE B CA 1
ATOM 6292 C C . PHE B 1 356 ? -9.25 33.5 10.188 1 93.69 356 PHE B C 1
ATOM 6294 O O . PHE B 1 356 ? -8.477 34.344 9.719 1 93.69 356 PHE B O 1
ATOM 6301 N N . ASN B 1 357 ? -10.383 33.719 10.727 1 92.5 357 ASN B N 1
ATOM 6302 C CA . ASN B 1 357 ? -10.875 35.094 10.852 1 92.5 357 ASN B CA 1
ATOM 6303 C C . ASN B 1 357 ? -10.43 35.719 12.164 1 92.5 357 ASN B C 1
ATOM 6305 O O . ASN B 1 357 ? -10.945 35.375 13.227 1 92.5 357 ASN B O 1
ATOM 6309 N N . GLY B 1 358 ? -9.57 36.688 12.07 1 90.94 358 GLY B N 1
ATOM 6310 C CA . GLY B 1 358 ? -9.062 37.375 13.258 1 90.94 358 GLY B CA 1
ATOM 6311 C C . GLY B 1 358 ? -10.133 38.125 14.016 1 90.94 358 GLY B C 1
ATOM 6312 O O . GLY B 1 358 ? -10.07 38.25 15.242 1 90.94 358 GLY B O 1
ATOM 6313 N N . TYR B 1 359 ? -11.172 38.594 13.289 1 91.06 359 TYR B N 1
ATOM 6314 C CA . TYR B 1 359 ? -12.25 39.344 13.914 1 91.06 359 TYR B CA 1
ATOM 6315 C C . TYR B 1 359 ? -13.062 38.469 14.859 1 91.06 359 TYR B C 1
ATOM 6317 O O . TYR B 1 359 ? -13.547 38.938 15.891 1 91.06 359 TYR B O 1
ATOM 6325 N N . TYR B 1 360 ? -13.148 37.312 14.477 1 93.62 360 TYR B N 1
ATOM 6326 C CA . TYR B 1 360 ? -13.875 36.375 15.32 1 93.62 360 TYR B CA 1
ATOM 6327 C C . TYR B 1 360 ? -13.164 36.188 16.656 1 93.62 360 TYR B C 1
ATOM 6329 O O . TYR B 1 360 ? -13.805 36.219 17.719 1 93.62 360 TYR B O 1
ATOM 6337 N N . PHE B 1 361 ? -11.93 36.031 16.641 1 93.25 361 PHE B N 1
ATOM 6338 C CA . PHE B 1 361 ? -11.172 35.812 17.875 1 93.25 361 PHE B CA 1
ATOM 6339 C C . PHE B 1 361 ? -11.18 37.062 18.75 1 93.25 361 PHE B C 1
ATOM 6341 O O . PHE B 1 361 ? -11.203 36.969 19.969 1 93.25 361 PHE B O 1
ATOM 6348 N N . CYS B 1 362 ? -11.094 38.188 18.047 1 93.25 362 CYS B N 1
ATOM 6349 C CA . CYS B 1 362 ? -11.188 39.438 18.797 1 93.25 362 CYS B CA 1
ATOM 6350 C C . CYS B 1 362 ? -12.516 39.531 19.531 1 93.25 362 CYS B C 1
ATOM 6352 O O . CYS B 1 362 ? -12.547 39.906 20.703 1 93.25 362 CYS B O 1
ATOM 6354 N N . LYS B 1 363 ? -13.578 39.219 18.844 1 92 363 LYS B N 1
ATOM 6355 C CA . LYS B 1 363 ? -14.906 39.25 19.438 1 92 363 LYS B CA 1
ATOM 6356 C C . LYS B 1 363 ? -15 38.312 20.641 1 92 363 LYS B C 1
ATOM 6358 O O . LYS B 1 363 ? -15.508 38.719 21.688 1 92 363 LYS B O 1
ATOM 6363 N N . VAL B 1 364 ? -14.477 37.156 20.516 1 90.94 364 VAL B N 1
ATOM 6364 C CA . VAL B 1 364 ? -14.531 36.125 21.578 1 90.94 364 VAL B CA 1
ATOM 6365 C C . VAL B 1 364 ? -13.75 36.625 22.797 1 90.94 364 VAL B C 1
ATOM 6367 O O . VAL B 1 364 ? -14.211 36.5 23.922 1 90.94 364 VAL B O 1
ATOM 6370 N N . LEU B 1 365 ? -12.586 37.219 22.609 1 90.75 365 LEU B N 1
ATOM 6371 C CA . LEU B 1 365 ? -11.727 37.625 23.719 1 90.75 365 LEU B CA 1
ATOM 6372 C C . LEU B 1 365 ? -12.25 38.906 24.375 1 90.75 365 LEU B C 1
ATOM 6374 O O . LEU B 1 365 ? -12.07 39.094 25.578 1 90.75 365 LEU B O 1
ATOM 6378 N N . LYS B 1 366 ? -12.922 39.781 23.531 1 87.75 366 LYS B N 1
ATOM 6379 C CA . LYS B 1 366 ? -13.562 40.969 24.109 1 87.75 366 LYS B CA 1
ATOM 6380 C C . LYS B 1 366 ? -14.664 40.562 25.094 1 87.75 366 LYS B C 1
ATOM 6382 O O . LYS B 1 366 ? -14.773 41.156 26.172 1 87.75 366 LYS B O 1
ATOM 6387 N N . GLU B 1 367 ? -15.312 39.562 24.672 1 85.69 367 GLU B N 1
ATOM 6388 C CA . GLU B 1 367 ? -16.406 39.094 25.516 1 85.69 367 GLU B CA 1
ATOM 6389 C C . GLU B 1 367 ? -15.891 38.375 26.766 1 85.69 367 GLU B C 1
ATOM 6391 O O . GLU B 1 367 ? -16.578 38.344 27.797 1 85.69 367 GLU B O 1
ATOM 6396 N N . LEU B 1 368 ? -14.672 37.875 26.688 1 84.12 368 LEU B N 1
ATOM 6397 C CA . LEU B 1 368 ? -14.094 37.188 27.828 1 84.12 368 LEU B CA 1
ATOM 6398 C C . LEU B 1 368 ? -13.547 38.188 28.859 1 84.12 368 LEU B C 1
ATOM 6400 O O . LEU B 1 368 ? -13.18 37.812 29.969 1 84.12 368 LEU B O 1
ATOM 6404 N N . GLY B 1 369 ? -13.414 39.531 28.5 1 83.69 369 GLY B N 1
ATOM 6405 C CA . GLY B 1 369 ? -13.062 40.5 29.5 1 83.69 369 GLY B CA 1
ATOM 6406 C C . GLY B 1 369 ? -11.938 41.438 29.078 1 83.69 369 GLY B C 1
ATOM 6407 O O . GLY B 1 369 ? -11.609 42.406 29.766 1 83.69 369 GLY B O 1
ATOM 6408 N N . TYR B 1 370 ? -11.391 41.25 27.953 1 87.19 370 TYR B N 1
ATOM 6409 C CA . TYR B 1 370 ? -10.219 42 27.547 1 87.19 370 TYR B CA 1
ATOM 6410 C C . TYR B 1 370 ? -10.609 43.438 27.219 1 87.19 370 TYR B C 1
ATOM 6412 O O . TYR B 1 370 ? -9.805 44.375 27.375 1 87.19 370 TYR B O 1
ATOM 6420 N N . GLU B 1 371 ? -11.859 43.625 26.75 1 85.31 371 GLU B N 1
ATOM 6421 C CA . GLU B 1 371 ? -12.297 45 26.453 1 85.31 371 GLU B CA 1
ATOM 6422 C C . GLU B 1 371 ? -12.227 45.875 27.703 1 85.31 371 GLU B C 1
ATOM 6424 O O . GLU B 1 371 ? -11.68 46.969 27.656 1 85.31 371 GLU B O 1
ATOM 6429 N N . LYS B 1 372 ? -12.688 45.406 28.797 1 85.06 372 LYS B N 1
ATOM 6430 C CA . LYS B 1 372 ? -12.695 46.156 30.047 1 85.06 372 LYS B CA 1
ATOM 6431 C C . LYS B 1 372 ? -11.273 46.375 30.547 1 85.06 372 LYS B C 1
ATOM 6433 O O . LYS B 1 372 ? -10.953 47.469 31.062 1 85.06 372 LYS B O 1
ATOM 6438 N N . GLU B 1 373 ? -10.477 45.406 30.406 1 86.62 373 GLU B N 1
ATOM 6439 C CA . GLU B 1 373 ? -9.102 45.5 30.891 1 86.62 373 GLU B CA 1
ATOM 6440 C C . GLU B 1 373 ? -8.297 46.531 30.078 1 86.62 373 GLU B C 1
ATOM 6442 O O . GLU B 1 373 ? -7.457 47.25 30.625 1 86.62 373 GLU B O 1
ATOM 6447 N N . PHE B 1 374 ? -8.5 46.562 28.781 1 86.75 374 PHE B N 1
ATOM 6448 C CA . PHE B 1 374 ? -7.789 47.531 27.938 1 86.75 374 PHE B CA 1
ATOM 6449 C C . PHE B 1 374 ? -8.219 48.938 28.234 1 86.75 374 PHE B C 1
ATOM 6451 O O . PHE B 1 374 ? -7.398 49.875 28.203 1 86.75 374 PHE B O 1
ATOM 6458 N N . ILE B 1 375 ? -9.484 49.156 28.547 1 82.81 375 ILE B N 1
ATOM 6459 C CA . ILE B 1 375 ? -9.992 50.5 28.859 1 82.81 375 ILE B CA 1
ATOM 6460 C C . ILE B 1 375 ? -9.406 50.969 30.188 1 82.81 375 ILE B C 1
ATOM 6462 O O . ILE B 1 375 ? -9.023 52.125 30.328 1 82.81 375 ILE B O 1
ATOM 6466 N N . LYS B 1 376 ? -9.312 50.062 31.125 1 83.25 376 LYS B N 1
ATOM 6467 C CA . LYS B 1 376 ? -8.828 50.406 32.469 1 83.25 376 LYS B CA 1
ATOM 6468 C C . LYS B 1 376 ? -7.332 50.719 32.438 1 83.25 376 LYS B C 1
ATOM 6470 O O . LYS B 1 376 ? -6.875 51.625 33.125 1 83.25 376 LYS B O 1
ATOM 6475 N N . LYS B 1 377 ? -6.594 50 31.703 1 81.5 377 LYS B N 1
ATOM 6476 C CA . LYS B 1 377 ? -5.137 50.062 31.766 1 81.5 377 LYS B CA 1
ATOM 6477 C C . LYS B 1 377 ? -4.582 50.875 30.578 1 81.5 377 LYS B C 1
ATOM 6479 O O . LYS B 1 377 ? -3.381 50.844 30.312 1 81.5 377 LYS B O 1
ATOM 6484 N N . SER B 1 378 ? -5.387 51.531 29.844 1 78.44 378 SER B N 1
ATOM 6485 C CA . SER B 1 378 ? -4.984 52.25 28.625 1 78.44 378 SER B CA 1
ATOM 6486 C C . SER B 1 378 ? -4.102 53.438 28.938 1 78.44 378 SER B C 1
ATOM 6488 O O . SER B 1 378 ? -3.309 53.875 28.109 1 78.44 378 SER B O 1
ATOM 6490 N N . LYS B 1 379 ? -4.102 53.906 30.172 1 78.69 379 LYS B N 1
ATOM 6491 C CA . LYS B 1 379 ? -3.416 55.156 30.5 1 78.69 379 LYS B CA 1
ATOM 6492 C C . LYS B 1 379 ? -1.941 54.906 30.797 1 78.69 379 LYS B C 1
ATOM 6494 O O . LYS B 1 379 ? -1.112 55.812 30.656 1 78.69 379 LYS B O 1
ATOM 6499 N N . ASP B 1 380 ? -1.59 53.719 31.234 1 83.69 380 ASP B N 1
ATOM 6500 C CA . ASP B 1 380 ? -0.208 53.344 31.547 1 83.69 380 ASP B CA 1
ATOM 6501 C C . ASP B 1 380 ? 0.406 52.5 30.422 1 83.69 380 ASP B C 1
ATOM 6503 O O . ASP B 1 380 ? -0.023 51.375 30.188 1 83.69 380 ASP B O 1
ATOM 6507 N N . VAL B 1 381 ? 1.432 53.125 29.844 1 83.38 381 VAL B N 1
ATOM 6508 C CA . VAL B 1 381 ? 2.059 52.5 28.688 1 83.38 381 VAL B CA 1
ATOM 6509 C C . VAL B 1 381 ? 2.623 51.125 29.094 1 83.38 381 VAL B C 1
ATOM 6511 O O . VAL B 1 381 ? 2.506 50.156 28.328 1 83.38 381 VAL B O 1
ATOM 6514 N N . LYS B 1 382 ? 3.303 51 30.203 1 86.69 382 LYS B N 1
ATOM 6515 C CA . LYS B 1 382 ? 3.904 49.75 30.656 1 86.69 382 LYS B CA 1
ATOM 6516 C C . LYS B 1 382 ? 2.84 48.688 30.891 1 86.69 382 LYS B C 1
ATOM 6518 O O . LYS B 1 382 ? 3.023 47.531 30.5 1 86.69 382 LYS B O 1
ATOM 6523 N N . GLU B 1 383 ? 1.772 49.031 31.469 1 87.19 383 GLU B N 1
ATOM 6524 C CA . GLU B 1 383 ? 0.678 48.125 31.719 1 87.19 383 GLU B CA 1
ATOM 6525 C C . GLU B 1 383 ? -0.014 47.719 30.422 1 87.19 383 GLU B C 1
ATOM 6527 O O . GLU B 1 383 ? -0.448 46.562 30.266 1 87.19 383 GLU B O 1
ATOM 6532 N N . LEU B 1 384 ? -0.088 48.656 29.547 1 86.25 384 LEU B N 1
ATOM 6533 C CA . LEU B 1 384 ? -0.712 48.406 28.266 1 86.25 384 LEU B CA 1
ATOM 6534 C C . LEU B 1 384 ? 0.081 47.375 27.469 1 86.25 384 LEU B C 1
ATOM 6536 O O . LEU B 1 384 ? -0.5 46.5 26.844 1 86.25 384 LEU B O 1
ATOM 6540 N N . MET B 1 385 ? 1.393 47.5 27.547 1 87.25 385 MET B N 1
ATOM 6541 C CA . MET B 1 385 ? 2.246 46.562 26.828 1 87.25 385 MET B CA 1
ATOM 6542 C C . MET B 1 385 ? 2.189 45.156 27.438 1 87.25 385 MET B C 1
ATOM 6544 O O . MET B 1 385 ? 2.23 44.156 26.734 1 87.25 385 MET B O 1
ATOM 6548 N N . LYS B 1 386 ? 2.139 45.031 28.672 1 87.81 386 LYS B N 1
ATOM 6549 C CA . LYS B 1 386 ? 1.978 43.75 29.359 1 87.81 386 LYS B CA 1
ATOM 6550 C C . LYS B 1 386 ? 0.644 43.094 29 1 87.81 386 LYS B C 1
ATOM 6552 O O . LYS B 1 386 ? 0.575 41.906 28.781 1 87.81 386 LYS B O 1
ATOM 6557 N N . LEU B 1 387 ? -0.401 43.938 28.969 1 87.94 387 LEU B N 1
ATOM 6558 C CA . LEU B 1 387 ? -1.727 43.469 28.609 1 87.94 387 LEU B CA 1
ATOM 6559 C C . LEU B 1 387 ? -1.737 42.938 27.172 1 87.94 387 LEU B C 1
ATOM 6561 O O . LEU B 1 387 ? -2.398 41.969 26.859 1 87.94 387 LEU B O 1
ATOM 6565 N N . LEU B 1 388 ? -1.04 43.656 26.328 1 89.94 388 LEU B N 1
ATOM 6566 C CA . LEU B 1 388 ? -0.958 43.25 24.922 1 89.94 388 LEU B CA 1
ATOM 6567 C C . LEU B 1 388 ? -0.276 41.906 24.797 1 89.94 388 LEU B C 1
ATOM 6569 O O . LEU B 1 388 ? -0.659 41.094 23.953 1 89.94 388 LEU B O 1
ATOM 6573 N N . ASN B 1 389 ? 0.714 41.625 25.609 1 90.5 389 ASN B N 1
ATOM 6574 C CA . ASN B 1 389 ? 1.389 40.344 25.625 1 90.5 389 ASN B CA 1
ATOM 6575 C C . ASN B 1 389 ? 0.442 39.219 26.047 1 90.5 389 ASN B C 1
ATOM 6577 O O . ASN B 1 389 ? 0.405 38.156 25.422 1 90.5 389 ASN B O 1
ATOM 6581 N N . TRP B 1 390 ? -0.271 39.438 27.016 1 88.31 390 TRP B N 1
ATOM 6582 C CA . TRP B 1 390 ? -1.233 38.438 27.5 1 88.31 390 TRP B CA 1
ATOM 6583 C C . TRP B 1 390 ? -2.342 38.219 26.469 1 88.31 390 TRP B C 1
ATOM 6585 O O . TRP B 1 390 ? -2.793 37.094 26.266 1 88.31 390 TRP B O 1
ATOM 6595 N N . TYR B 1 391 ? -2.775 39.344 25.906 1 91 391 TYR B N 1
ATOM 6596 C CA . TYR B 1 391 ? -3.809 39.281 24.875 1 91 391 TYR B CA 1
ATOM 6597 C C . TYR B 1 391 ? -3.346 38.438 23.703 1 91 391 TYR B C 1
ATOM 6599 O O . TYR B 1 391 ? -4.098 37.594 23.203 1 91 391 TYR B O 1
ATOM 6607 N N . THR B 1 392 ? -2.16 38.625 23.266 1 92.88 392 THR B N 1
ATOM 6608 C CA . THR B 1 392 ? -1.631 37.875 22.125 1 92.88 392 THR B CA 1
ATOM 6609 C C . THR B 1 392 ? -1.549 36.375 22.438 1 92.88 392 THR B C 1
ATOM 6611 O O . THR B 1 392 ? -1.849 35.531 21.578 1 92.88 392 THR B O 1
ATOM 6614 N N . GLU B 1 393 ? -1.123 36.062 23.594 1 90.44 393 GLU B N 1
ATOM 6615 C CA . GLU B 1 393 ? -1.086 34.656 24.016 1 90.44 393 GLU B CA 1
ATOM 6616 C C . GLU B 1 393 ? -2.48 34.031 24 1 90.44 393 GLU B C 1
ATOM 6618 O O . GLU B 1 393 ? -2.648 32.906 23.578 1 90.44 393 GLU B O 1
ATOM 6623 N N . ASP B 1 394 ? -3.393 34.75 24.422 1 90.12 394 ASP B N 1
ATOM 6624 C CA . ASP B 1 394 ? -4.758 34.25 24.484 1 90.12 394 ASP B CA 1
ATOM 6625 C C . ASP B 1 394 ? -5.359 34.125 23.094 1 90.12 394 ASP B C 1
ATOM 6627 O O . ASP B 1 394 ? -6.238 33.281 22.875 1 90.12 394 ASP B O 1
ATOM 6631 N N . VAL B 1 395 ? -4.91 35 22.188 1 92.19 395 VAL B N 1
ATOM 6632 C CA . VAL B 1 395 ? -5.359 34.844 20.812 1 92.19 395 VAL B CA 1
ATOM 6633 C C . VAL B 1 395 ? -4.906 33.5 20.281 1 92.19 395 VAL B C 1
ATOM 6635 O O . VAL B 1 395 ? -5.688 32.781 19.656 1 92.19 395 VAL B O 1
ATOM 6638 N N . THR B 1 396 ? -3.678 33.125 20.531 1 91.25 396 THR B N 1
ATOM 6639 C CA . THR B 1 396 ? -3.148 31.844 20.078 1 91.25 396 THR B CA 1
ATOM 6640 C C . THR B 1 396 ? -3.898 30.688 20.734 1 91.25 396 THR B C 1
ATOM 6642 O O . THR B 1 396 ? -4.211 29.688 20.078 1 91.25 396 THR B O 1
ATOM 6645 N N . LYS B 1 397 ? -4.207 30.797 21.922 1 89.75 397 LYS B N 1
ATOM 6646 C CA . LYS B 1 397 ? -4.93 29.75 22.641 1 89.75 397 LYS B CA 1
ATOM 6647 C C . LYS B 1 397 ? -6.363 29.641 22.141 1 89.75 397 LYS B C 1
ATOM 6649 O O . LYS B 1 397 ? -6.918 28.531 22.094 1 89.75 397 LYS B O 1
ATOM 6654 N N . ALA B 1 398 ? -6.98 30.797 21.891 1 90.69 398 ALA B N 1
ATOM 6655 C CA . ALA B 1 398 ? -8.336 30.781 21.328 1 90.69 398 ALA B CA 1
ATOM 6656 C C . ALA B 1 398 ? -8.375 30.047 20 1 90.69 398 ALA B C 1
ATOM 6658 O O . ALA B 1 398 ? -9.336 29.344 19.703 1 90.69 398 ALA B O 1
ATOM 6659 N N . MET B 1 399 ? -7.383 30.266 19.266 1 92.88 399 MET B N 1
ATOM 6660 C CA . MET B 1 399 ? -7.289 29.578 17.984 1 92.88 399 MET B CA 1
ATOM 6661 C C . MET B 1 399 ? -7.148 28.078 18.188 1 92.88 399 MET B C 1
ATOM 6663 O O . MET B 1 399 ? -7.781 27.281 17.484 1 92.88 399 MET B O 1
ATOM 6667 N N . GLU B 1 400 ? -6.305 27.672 19.094 1 91.62 400 GLU B N 1
ATOM 6668 C CA . GLU B 1 400 ? -6.113 26.25 19.406 1 91.62 400 GLU B CA 1
ATOM 6669 C C . GLU B 1 400 ? -7.422 25.594 19.844 1 91.62 400 GLU B C 1
ATOM 6671 O O . GLU B 1 400 ? -7.727 24.469 19.438 1 91.62 400 GLU B O 1
ATOM 6676 N N . ARG B 1 401 ? -8.156 26.281 20.609 1 90.75 401 ARG B N 1
ATOM 6677 C CA . ARG B 1 401 ? -9.438 25.75 21.094 1 90.75 401 ARG B CA 1
ATOM 6678 C C . ARG B 1 401 ? -10.43 25.625 19.938 1 90.75 401 ARG B C 1
ATOM 6680 O O . ARG B 1 401 ? -11.211 24.672 19.891 1 90.75 401 ARG B O 1
ATOM 6687 N N . GLU B 1 402 ? -10.406 26.703 19.156 1 93 402 GLU B N 1
ATOM 6688 C CA . GLU B 1 402 ? -11.297 26.641 18 1 93 402 GLU B CA 1
ATOM 6689 C C . GLU B 1 402 ? -10.961 25.469 17.094 1 93 402 GLU B C 1
ATOM 6691 O O . GLU B 1 402 ? -11.859 24.828 16.547 1 93 402 GLU B O 1
ATOM 6696 N N . ILE B 1 403 ? -9.711 25.141 16.938 1 94.56 403 ILE B N 1
ATOM 6697 C CA . ILE B 1 403 ? -9.266 24.031 16.109 1 94.56 403 ILE B CA 1
ATOM 6698 C C . ILE B 1 403 ? -9.797 22.719 16.688 1 94.56 403 ILE B C 1
ATOM 6700 O O . ILE B 1 403 ? -10.328 21.875 15.961 1 94.56 403 ILE B O 1
ATOM 6704 N N . ILE B 1 404 ? -9.695 22.516 17.953 1 92.56 404 ILE B N 1
ATOM 6705 C CA . ILE B 1 404 ? -10.188 21.312 18.609 1 92.56 404 ILE B CA 1
ATOM 6706 C C . ILE B 1 404 ? -11.695 21.203 18.406 1 92.56 404 ILE B C 1
ATOM 6708 O O . ILE B 1 404 ? -12.211 20.109 18.109 1 92.56 404 ILE B O 1
ATOM 6712 N N . ASP B 1 405 ? -12.367 22.344 18.547 1 93.62 405 ASP B N 1
ATOM 6713 C CA . ASP B 1 405 ? -13.812 22.359 18.375 1 93.62 405 ASP B CA 1
ATOM 6714 C C . ASP B 1 405 ? -14.203 21.984 16.938 1 93.62 405 ASP B C 1
ATOM 6716 O O . ASP B 1 405 ? -15.18 21.266 16.734 1 93.62 405 ASP B O 1
ATOM 6720 N N . ILE B 1 406 ? -13.461 22.516 16.047 1 95.88 406 ILE B N 1
ATOM 6721 C CA . ILE B 1 406 ? -13.727 22.219 14.641 1 95.88 406 ILE B CA 1
ATOM 6722 C C . ILE B 1 406 ? -13.5 20.734 14.375 1 95.88 406 ILE B C 1
ATOM 6724 O O . ILE B 1 406 ? -14.305 20.078 13.703 1 95.88 406 ILE B O 1
ATOM 6728 N N . GLU B 1 407 ? -12.398 20.172 14.828 1 95.31 407 GLU B N 1
ATOM 6729 C CA . GLU B 1 407 ? -12.102 18.766 14.648 1 95.31 407 GLU B CA 1
ATOM 6730 C C . GLU B 1 407 ? -13.211 17.875 15.219 1 95.31 407 GLU B C 1
ATOM 6732 O O . GLU B 1 407 ? -13.633 16.922 14.578 1 95.31 407 GLU B O 1
ATOM 6737 N N . ASP B 1 408 ? -13.656 18.266 16.344 1 94.25 408 ASP B N 1
ATOM 6738 C CA . ASP B 1 408 ? -14.727 17.5 16.984 1 94.25 408 ASP B CA 1
ATOM 6739 C C . ASP B 1 408 ? -16.016 17.594 16.172 1 94.25 408 ASP B C 1
ATOM 6741 O O . ASP B 1 408 ? -16.766 16.609 16.078 1 94.25 408 ASP B O 1
ATOM 6745 N N . ASP B 1 409 ? -16.281 18.766 15.695 1 95.69 409 ASP B N 1
ATOM 6746 C CA . ASP B 1 409 ? -17.484 18.969 14.875 1 95.69 409 ASP B CA 1
ATOM 6747 C C . ASP B 1 409 ? -17.438 18.109 13.609 1 95.69 409 ASP B C 1
ATOM 6749 O O . ASP B 1 409 ? -18.406 17.453 13.266 1 95.69 409 ASP B O 1
ATOM 6753 N N . ILE B 1 410 ? -16.312 18.078 12.945 1 96.44 410 ILE B N 1
ATOM 6754 C CA . ILE B 1 410 ? -16.156 17.281 11.734 1 96.44 410 ILE B CA 1
ATOM 6755 C C . ILE B 1 410 ? -16.328 15.797 12.07 1 96.44 410 ILE B C 1
ATOM 6757 O O . ILE B 1 410 ? -17.031 15.07 11.367 1 96.44 410 ILE B O 1
ATOM 6761 N N . ARG B 1 411 ? -15.742 15.344 13.141 1 94.69 411 ARG B N 1
ATOM 6762 C CA . ARG B 1 411 ? -15.805 13.945 13.555 1 94.69 411 ARG B CA 1
ATOM 6763 C C . ARG B 1 411 ? -17.25 13.531 13.867 1 94.69 411 ARG B C 1
ATOM 6765 O O . ARG B 1 411 ? -17.641 12.391 13.609 1 94.69 411 ARG B O 1
ATOM 6772 N N . SER B 1 412 ? -17.984 14.422 14.414 1 94.62 412 SER B N 1
ATOM 6773 C CA . SER B 1 412 ? -19.375 14.125 14.766 1 94.62 412 SER B CA 1
ATOM 6774 C C . SER B 1 412 ? -20.234 13.938 13.516 1 94.62 412 SER B C 1
ATOM 6776 O O . SER B 1 412 ? -21.141 13.109 13.5 1 94.62 412 SER B O 1
ATOM 6778 N N . HIS B 1 413 ? -19.938 14.656 12.484 1 94.19 413 HIS B N 1
ATOM 6779 C CA . HIS B 1 413 ? -20.719 14.578 11.258 1 94.19 413 HIS B CA 1
ATOM 6780 C C . HIS B 1 413 ? -20.156 13.508 10.32 1 94.19 413 HIS B C 1
ATOM 6782 O O . HIS B 1 413 ? -20.906 12.898 9.555 1 94.19 413 HIS B O 1
ATOM 6788 N N . ILE B 1 414 ? -18.859 13.344 10.359 1 94.81 414 ILE B N 1
ATOM 6789 C CA . ILE B 1 414 ? -18.188 12.375 9.508 1 94.81 414 ILE B CA 1
ATOM 6790 C C . ILE B 1 414 ? -17.266 11.5 10.352 1 94.81 414 ILE B C 1
ATOM 6792 O O . ILE B 1 414 ? -16.047 11.703 10.375 1 94.81 414 ILE B O 1
ATOM 6796 N N . PRO B 1 415 ? -17.766 10.484 10.875 1 90.88 415 PRO B N 1
ATOM 6797 C CA . PRO B 1 415 ? -17 9.656 11.797 1 90.88 415 PRO B CA 1
ATOM 6798 C C . PRO B 1 415 ? -15.836 8.938 11.109 1 90.88 415 PRO B C 1
ATOM 6800 O O . PRO B 1 415 ? -14.906 8.484 11.773 1 90.88 415 PRO B O 1
ATOM 6803 N N . GLU B 1 416 ? -15.836 8.859 9.766 1 91.31 416 GLU B N 1
ATOM 6804 C CA . GLU B 1 416 ? -14.75 8.227 9.016 1 91.31 416 GLU B CA 1
ATOM 6805 C C . GLU B 1 416 ? -13.477 9.062 9.07 1 91.31 416 GLU B C 1
ATOM 6807 O O . GLU B 1 416 ? -12.383 8.562 8.797 1 91.31 416 GLU B O 1
ATOM 6812 N N . ALA B 1 417 ? -13.656 10.328 9.352 1 95.5 417 ALA B N 1
ATOM 6813 C CA . ALA B 1 417 ? -12.5 11.203 9.469 1 95.5 417 ALA B CA 1
ATOM 6814 C C . ALA B 1 417 ? -11.781 10.992 10.805 1 95.5 417 ALA B C 1
ATOM 6816 O O . ALA B 1 417 ? -12.07 11.672 11.789 1 95.5 417 ALA B O 1
ATOM 6817 N N . THR B 1 418 ? -10.844 10.125 10.805 1 93.31 418 THR B N 1
ATOM 6818 C CA . THR B 1 418 ? -10.188 9.734 12.047 1 93.31 418 THR B CA 1
ATOM 6819 C C . THR B 1 418 ? -9.023 10.664 12.352 1 93.31 418 THR B C 1
ATOM 6821 O O . THR B 1 418 ? -8.789 11.016 13.516 1 93.31 418 THR B O 1
ATOM 6824 N N . PHE B 1 419 ? -8.273 11.031 11.336 1 94.56 419 PHE B N 1
ATOM 6825 C CA . PHE B 1 419 ? -7.148 11.945 11.5 1 94.56 419 PHE B CA 1
ATOM 6826 C C . PHE B 1 419 ? -7.418 13.273 10.805 1 94.56 419 PHE B C 1
ATOM 6828 O O . PHE B 1 419 ? -7.438 13.336 9.57 1 94.56 419 PHE B O 1
ATOM 6835 N N . ILE B 1 420 ? -7.664 14.32 11.586 1 96.5 420 ILE B N 1
ATOM 6836 C CA . ILE B 1 420 ? -7.973 15.641 11.055 1 96.5 420 ILE B CA 1
ATOM 6837 C C . ILE B 1 420 ? -6.91 16.641 11.5 1 96.5 420 ILE B C 1
ATOM 6839 O O . ILE B 1 420 ? -6.598 16.734 12.688 1 96.5 420 ILE B O 1
ATOM 6843 N N . GLU B 1 421 ? -6.391 17.297 10.555 1 95.12 421 GLU B N 1
ATOM 6844 C CA . GLU B 1 421 ? -5.398 18.328 10.852 1 95.12 421 GLU B CA 1
ATOM 6845 C C . GLU B 1 421 ? -5.762 19.641 10.18 1 95.12 421 GLU B C 1
ATOM 6847 O O . GLU B 1 421 ? -6.098 19.672 8.992 1 95.12 421 GLU B O 1
ATOM 6852 N N . LEU B 1 422 ? -5.719 20.719 10.922 1 96 422 LEU B N 1
ATOM 6853 C CA . LEU B 1 422 ? -5.988 22.047 10.414 1 96 422 LEU B CA 1
ATOM 6854 C C . LEU B 1 422 ? -4.734 22.922 10.477 1 96 422 LEU B C 1
ATOM 6856 O O . LEU B 1 422 ? -4.098 23.016 11.531 1 96 422 LEU B O 1
ATOM 6860 N N . GLU B 1 423 ? -4.387 23.438 9.406 1 94.81 423 GLU B N 1
ATOM 6861 C CA . GLU B 1 423 ? -3.24 24.328 9.336 1 94.81 423 GLU B CA 1
ATOM 6862 C C . GLU B 1 423 ? -3.666 25.734 8.914 1 94.81 423 GLU B C 1
ATOM 6864 O O . GLU B 1 423 ? -4.309 25.906 7.875 1 94.81 423 GLU B O 1
ATOM 6869 N N . PRO B 1 424 ? -3.307 26.719 9.703 1 93.19 424 PRO B N 1
ATOM 6870 C CA . PRO B 1 424 ? -3.584 28.094 9.281 1 93.19 424 PRO B CA 1
ATOM 6871 C C . PRO B 1 424 ? -2.791 28.5 8.047 1 93.19 424 PRO B C 1
ATOM 6873 O O . PRO B 1 424 ? -1.585 28.25 7.969 1 93.19 424 PRO B O 1
ATOM 6876 N N . SER B 1 425 ? -3.529 28.969 7.066 1 85.94 425 SER B N 1
ATOM 6877 C CA . SER B 1 425 ? -2.896 29.391 5.82 1 85.94 425 SER B CA 1
ATOM 6878 C C . SER B 1 425 ? -3.639 30.578 5.199 1 85.94 425 SER B C 1
ATOM 6880 O O . SER B 1 425 ? -4.785 30.844 5.555 1 85.94 425 SER B O 1
ATOM 6882 N N . SER B 1 426 ? -2.885 31.422 4.59 1 74.62 426 SER B N 1
ATOM 6883 C CA . SER B 1 426 ? -3.525 32.531 3.898 1 74.62 426 SER B CA 1
ATOM 6884 C C . SER B 1 426 ? -2.896 32.781 2.529 1 74.62 426 SER B C 1
ATOM 6886 O O . SER B 1 426 ? -1.76 32.344 2.283 1 74.62 426 SER B O 1
ATOM 6888 N N . SER B 1 427 ? -3.691 33.094 1.562 1 61.94 427 SER B N 1
ATOM 6889 C CA . SER B 1 427 ? -3.197 33.438 0.237 1 61.94 427 SER B CA 1
ATOM 6890 C C . SER B 1 427 ? -2.336 34.719 0.294 1 61.94 427 SER B C 1
ATOM 6892 O O . SER B 1 427 ? -1.426 34.875 -0.519 1 61.94 427 SER B O 1
ATOM 6894 N N . MET B 1 428 ? -2.67 35.625 1.173 1 54.28 428 MET B N 1
ATOM 6895 C CA . MET B 1 428 ? -2.023 36.938 1.189 1 54.28 428 MET B CA 1
ATOM 6896 C C . MET B 1 428 ? -1.017 37.031 2.332 1 54.28 428 MET B C 1
ATOM 6898 O O . MET B 1 428 ? -1.139 37.906 3.201 1 54.28 428 MET B O 1
ATOM 6902 N N . THR B 1 429 ? -0.118 36.094 2.49 1 51.09 429 THR B N 1
ATOM 6903 C CA . THR B 1 429 ? 0.811 36.094 3.615 1 51.09 429 THR B CA 1
ATOM 6904 C C . THR B 1 429 ? 1.674 37.344 3.625 1 51.09 429 THR B C 1
ATOM 6906 O O . THR B 1 429 ? 2.217 37.719 4.664 1 51.09 429 THR B O 1
ATOM 6909 N N . GLY B 1 430 ? 1.692 37.938 2.516 1 48.06 430 GLY B N 1
ATOM 6910 C CA . GLY B 1 430 ? 2.531 39.125 2.459 1 48.06 430 GLY B CA 1
ATOM 6911 C C . GLY B 1 430 ? 1.831 40.375 2.963 1 48.06 430 GLY B C 1
ATOM 6912 O O . GLY B 1 430 ? 2.479 41.406 3.242 1 48.06 430 GLY B O 1
ATOM 6913 N N . PHE B 1 431 ? 0.527 40.375 3.043 1 44.22 431 PHE B N 1
ATOM 6914 C CA . PHE B 1 431 ? -0.169 41.594 3.371 1 44.22 431 PHE B CA 1
ATOM 6915 C C . PHE B 1 431 ? -0.268 41.781 4.879 1 44.22 431 PHE B C 1
ATOM 6917 O O . PHE B 1 431 ? -0.709 40.875 5.594 1 44.22 431 PHE B O 1
ATOM 6924 N N . ARG B 1 432 ? 0.481 42.812 5.332 1 54 432 ARG B N 1
ATOM 6925 C CA . ARG B 1 432 ? 0.382 43.219 6.73 1 54 432 ARG B CA 1
ATOM 6926 C C . ARG B 1 432 ? -0.504 44.438 6.887 1 54 432 ARG B C 1
ATOM 6928 O O . ARG B 1 432 ? -0.271 45.469 6.242 1 54 432 ARG B O 1
ATOM 6935 N N . ILE B 1 433 ? -1.646 44.312 7.578 1 48.75 433 ILE B N 1
ATOM 6936 C CA . ILE B 1 433 ? -2.549 45.438 7.773 1 48.75 433 ILE B CA 1
ATOM 6937 C C . ILE B 1 433 ? -1.774 46.625 8.336 1 48.75 433 ILE B C 1
ATOM 6939 O O . ILE B 1 433 ? -2.029 47.781 7.965 1 48.75 433 ILE B O 1
ATOM 6943 N N . VAL B 1 434 ? -0.794 46.281 9.164 1 48.69 434 VAL B N 1
ATOM 6944 C CA . VAL B 1 434 ? -0.058 47.375 9.805 1 48.69 434 VAL B CA 1
ATOM 6945 C C . VAL B 1 434 ? 0.66 48.219 8.75 1 48.69 434 VAL B C 1
ATOM 6947 O O . VAL B 1 434 ? 0.745 49.438 8.867 1 48.69 434 VAL B O 1
ATOM 6950 N N . GLU B 1 435 ? 1.106 47.469 7.809 1 53.88 435 GLU B N 1
ATOM 6951 C CA . GLU B 1 435 ? 1.785 48.25 6.762 1 53.88 435 GLU B CA 1
ATOM 6952 C C . GLU B 1 435 ? 0.815 49.156 6.043 1 53.88 435 GLU B C 1
ATOM 6954 O O . GLU B 1 435 ? 1.177 50.281 5.68 1 53.88 435 GLU B O 1
ATOM 6959 N N . TYR B 1 436 ? -0.358 48.656 5.922 1 48.97 436 TYR B N 1
ATOM 6960 C CA . TYR B 1 436 ? -1.376 49.5 5.316 1 48.97 436 TYR B CA 1
ATOM 6961 C C . TYR B 1 436 ? -1.733 50.656 6.238 1 48.97 436 TYR B C 1
ATOM 6963 O O . TYR B 1 436 ? -1.884 51.781 5.781 1 48.97 436 TYR B O 1
ATOM 6971 N N . MET B 1 437 ? -1.856 50.469 7.461 1 48.78 437 MET B N 1
ATOM 6972 C CA . MET B 1 437 ? -2.197 51.5 8.422 1 48.78 437 MET B CA 1
ATOM 6973 C C . MET B 1 437 ? -1.088 52.531 8.508 1 48.78 437 MET B C 1
ATOM 6975 O O . MET B 1 437 ? -1.361 53.75 8.57 1 48.78 437 MET B O 1
ATOM 6979 N N . LEU B 1 438 ? 0.091 51.969 8.562 1 51.16 438 LEU B N 1
ATOM 6980 C CA . LEU B 1 438 ? 1.217 52.875 8.672 1 51.16 438 LEU B CA 1
ATOM 6981 C C . LEU B 1 438 ? 1.365 53.719 7.402 1 51.16 438 LEU B C 1
ATOM 6983 O O . LEU B 1 438 ? 1.811 54.875 7.453 1 51.16 438 LEU B O 1
ATOM 6987 N N . SER B 1 439 ? 1.08 53 6.348 1 49.59 439 SER B N 1
ATOM 6988 C CA . SER B 1 439 ? 1.137 53.75 5.109 1 49.59 439 SER B CA 1
ATOM 6989 C C . SER B 1 439 ? 0.058 54.844 5.078 1 49.59 439 SER B C 1
ATOM 6991 O O . SER B 1 439 ? 0.289 55.938 4.574 1 49.59 439 SER B O 1
ATOM 6993 N N . ASP B 1 440 ? -1.06 54.531 5.582 1 42.38 440 ASP B N 1
ATOM 6994 C CA . ASP B 1 440 ? -2.129 55.531 5.605 1 42.38 440 ASP B CA 1
ATOM 6995 C C . ASP B 1 440 ? -1.832 56.656 6.613 1 42.38 440 ASP B C 1
ATOM 6997 O O . ASP B 1 440 ? -2.146 57.812 6.375 1 42.38 440 ASP B O 1
ATOM 7001 N N . SER B 1 441 ? -1.327 56.312 7.723 1 40.5 441 SER B N 1
ATOM 7002 C CA . SER B 1 441 ? -0.983 57.344 8.688 1 40.5 441 SER B CA 1
ATOM 7003 C C . SER B 1 441 ? 0.139 58.25 8.172 1 40.5 441 SER B C 1
ATOM 7005 O O . SER B 1 441 ? 0.343 59.344 8.6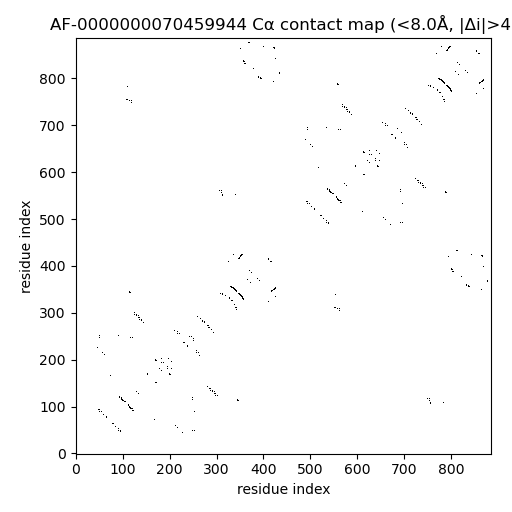72 1 40.5 441 SER B O 1
ATOM 7007 N N . ARG B 1 442 ? 0.998 57.719 7.309 1 41.94 442 ARG B N 1
ATOM 7008 C CA . ARG B 1 442 ? 2.014 58.594 6.695 1 41.94 442 ARG B CA 1
ATOM 7009 C C . ARG B 1 442 ? 1.395 59.5 5.66 1 41.94 442 ARG B C 1
ATOM 7011 O O . ARG B 1 442 ? 2.041 60.469 5.203 1 41.94 442 ARG B O 1
ATOM 7018 N N . LYS B 1 443 ? 0.222 59.125 5.184 1 38.38 443 LYS B N 1
ATOM 7019 C CA . LYS B 1 443 ? -0.403 60.125 4.336 1 38.38 443 LYS B CA 1
ATOM 7020 C C . LYS B 1 443 ? -1.108 61.188 5.172 1 38.38 443 LYS B C 1
ATOM 7022 O O . LYS B 1 443 ? -1.076 62.375 4.832 1 38.38 443 LYS B O 1
#

Organism: Naegleria fowleri (NCBI:txid5763)

InterPro domains:
  IPR027469 Cation efflux transmembrane domain superfamily [G3DSA:1.20.1510.10] (47-309)
  IPR027469 Cation efflux transmembrane domain superfamily [SSF161111] (45-311)
  IPR040177 Proton-coupled zinc antiporter SLC30A9 [PTHR13414] (206-424)
  IPR058533 Cation efflux protein, transmembrane domain [PF01545] (54-154)
  IPR058533 Cation efflux protein, transmembrane domain [PF01545] (208-305)

Solvent-accessible surface area (backbone atoms only — not comparable to full-atom values): 46778 Å² total; per-residue (Å²): 132,80,76,66,68,65,59,62,64,61,58,59,62,50,47,68,61,44,57,67,61,53,76,74,66,68,87,67,81,70,77,75,66,78,68,67,68,68,74,69,84,48,72,66,54,57,39,50,50,42,42,51,44,48,33,52,44,31,46,50,43,23,50,50,34,44,53,49,18,72,73,64,67,39,68,67,37,45,54,50,22,51,52,32,44,50,51,27,50,38,35,48,36,40,49,49,11,55,59,50,22,67,43,73,56,44,84,56,24,51,84,20,27,30,32,32,35,41,49,30,38,30,56,35,21,50,44,38,34,56,60,47,10,44,49,36,32,50,52,16,50,48,40,62,75,51,53,72,70,80,71,75,75,80,64,78,72,64,70,72,61,83,79,81,64,90,69,76,78,56,52,52,84,86,58,54,56,74,80,35,70,54,48,51,55,44,46,72,79,38,60,65,69,56,45,50,49,42,28,40,72,59,41,59,60,50,63,53,51,50,51,52,44,38,52,44,39,43,47,44,42,52,52,44,50,51,56,48,60,71,64,47,62,91,90,59,52,68,68,60,47,59,72,62,56,68,44,59,60,44,50,48,50,48,52,49,31,47,48,52,38,52,34,50,51,41,45,51,51,13,47,51,48,13,66,73,64,73,36,68,64,40,37,25,49,27,32,37,50,40,13,49,52,40,34,53,54,19,50,52,45,38,51,53,28,49,48,48,56,39,24,29,31,68,53,69,68,61,51,48,51,53,50,50,63,48,64,72,35,75,52,37,73,44,76,76,46,78,44,34,28,43,43,33,78,67,30,25,37,38,40,35,29,29,23,71,29,24,58,43,54,38,53,54,44,39,74,69,44,50,53,62,52,50,67,70,34,36,84,40,67,72,56,37,52,54,50,47,36,54,49,37,34,44,51,53,43,50,50,30,41,49,50,54,51,48,50,50,52,48,30,71,77,37,68,38,49,67,43,74,44,58,23,69,38,63,93,60,59,80,68,49,64,57,58,52,49,51,52,52,70,70,100,131,81,75,66,70,66,60,62,66,62,58,58,60,50,47,68,60,44,58,67,60,53,78,74,65,67,88,69,82,70,77,74,65,79,69,68,68,68,73,70,84,48,72,66,54,56,36,51,51,42,42,50,46,48,33,52,44,32,47,50,43,24,49,52,34,44,53,50,16,72,73,64,66,39,68,67,37,45,52,50,20,52,51,33,44,51,52,27,50,38,37,49,37,40,48,50,11,55,59,50,23,68,43,73,56,43,82,56,24,50,84,21,27,30,31,33,35,41,51,30,38,29,55,35,20,50,44,37,33,57,59,47,10,46,48,36,32,51,53,16,51,49,40,65,75,52,51,73,71,80,71,76,73,79,63,80,74,65,70,73,64,82,80,82,64,88,66,75,78,55,53,53,84,83,59,54,54,73,78,35,71,53,48,52,55,46,48,71,78,36,60,64,70,56,44,51,49,43,28,41,73,59,40,58,60,51,62,53,53,48,50,52,42,37,51,43,38,44,48,42,43,52,52,42,50,51,57,48,60,72,64,47,60,92,90,58,50,69,68,61,48,59,74,63,56,69,45,59,58,43,49,49,50,49,52,50,30,48,47,52,40,51,34,49,53,41,44,51,52,13,47,52,47,14,66,73,64,74,36,65,62,39,36,25,50,27,33,37,50,39,12,48,51,40,35,53,54,19,51,52,45,38,50,53,28,48,47,48,56,38,24,29,31,70,54,70,67,61,51,49,51,53,48,50,62,48,64,71,35,76,51,38,73,45,78,76,45,78,44,36,27,44,43,33,77,68,30,26,38,37,40,34,29,30,23,70,30,24,57,43,54,39,54,54,44,40,72,67,45,49,51,61,52,50,66,70,35,36,84,39,67,72,55,37,52,55,50,47,35,53,49,36,34,44,51,54,44,51,50,29,42,49,49,53,50,50,51,52,51,48,32,72,78,36,68,38,50,69,42,74,44,59,24,69,39,61,92,60,60,80,67,50,64,57,58,54,50,52,52,54,70,71,101

Radius of gyration: 36.13 Å; Cα contacts (8 Å, |Δi|>4): 1074; chains: 2; bounding box: 74×119×80 Å

pLDDT: mean 76.14, std 23.25, range [19.84, 97.19]